Protein 7WE4 (pdb70)

B-factor: mean 25.44, std 16.47, range [5.09, 81.75]

Foldseek 3Di:
DVLQVVLVVCDDLVNLVVLLVLLVVVLVQLQDPPRDDPVVPVSLVVVLVVLVSVVVSCVSPPDPVVQVVDVLSVLSVLQNPLSVVVVPPDDDADLVSCLSVLCSLVSNQVSVPPLVVVVVLLVVLVVLCVLLVVLLVLVLLLLLLLLLLQFAQQQQKFWFADDDPCPPDPPDRDFDADFADRWGDGAEPDPAAADDPPRTDIDGHDAGTDHSQQGSFASVSSSVLLVCLLLVALVVVNVNSRCNRRHLVCVVSSVVSCPVRNFLSVLVSLLSLLVSLVVVVVVHVVLVVLLVVLVPCDPVNVVVVVVLLVVLLVLLQFDFQPDDPVSVVVSVVSLVVSLVVLVVNLVSNCSNVPVVVQVVDDVSVVSVVLSVLSVVCVVVPDQQPPLLSVLVNLCCNCVCCVVQVLLVLLVVLVVCCCPVVVSLVVVLVSLLSSLLSSCLSQQQVLQVVVQVVLPDPPDDGHPADNNHSVSSSVQLLVLLVSHQVSVLSSSVNRHPNVCSVVSSVCSNVVNVSSLSSSLSVSLCVRQVCVVLVVVLVVLLVVCPDPVNLVVVLVLLVVLLVLLQVPFQCVVVPDVSVVVSVVSLVVSLVVLVVVLVSCCSHVHDVSQVPDVLSVLSVVLSVLSVVQVVCVVPPNNPPVVNVVSVLCSLCSNVNCCVSDVLSVLVVVVVVLQVVLVVSLVVSLLSVLLSLLSSQCSQFAQFFKFKWFDDPSYTHGDDVVQDWFLVSQVVPCPVVGIDGDGDLQGSRRSVSSVVLLVCLQLVHPVVVHVQSSQQTDDHRTHGHGRPPVVCVVSSVVCNVSSHSSSVSSVLSSSVVSVVVVCVVVVNDDGSFDPVSVVVLVVLVVVVPDPDPPDDDADPDDVLNVLLVVLPDVVNVVVLLVLLVVLSVLSSGRGPPDDPVNVVVSVVVLVVSLVVLVVSLVSCCSNPPVVLVVDDLSVLSVVLSVLSVVLVVVCVCQDPVDDVPDCSVNSVSVSSSSSSSVSNCVPSPSSVLSVSLVVSLVNSVVSLVVVVVSLLSSLLSSQSVAQQQADQFQPRDPQQGNRRSSNSSSVLVCCLSPHCLVRVLVSQSFDDPPRKHQLPVDDDRSNINYHPNVVSCCSSVVSNVVSVVSSVVSSVSSSVSVVVSD

GO terms:
  GO:0005886 plasma membrane (C, IDA)
  GO:0005248 voltage-gated sodium channel activity (F, IMP)
  GO:0086010 membrane depolarization during action potential (P, IMP)
  GO:0007600 sensory perception (P, TAS)
  GO:0005248 voltage-gated sodium channel activity (F, IDA)
  GO:0034765 regulation of monoatomic ion transmembrane transport (P, IDA)
  GO:0035725 sodium ion transmembrane transport (P, IDA)
  GO:0001518 voltage-gated sodium channel complex (C, IDA)
  GO:0002027 regulation of heart rate (P, IMP)
  GO:0055117 regulation of cardiac muscle contraction (P, IMP)
  GO:0060371 regulation of atrial cardiac muscle cell membrane depolarization (P, IMP)
  GO:0086016 AV node cell action potential (P, IMP)
  GO:0086043 bundle of His cell action potential (P, IMP)
  GO:0044325 transmembrane transporter binding (F, IPI)
  GO:0070062 extracellular exosome (C, HDA)

Secondary structure (DSSP, 8-state):
-HHHHHHHHH-SHHHHHHHHHHHHHHHHHHHSSS--TTTHHHHHHHHHHHHHHHHHHHHHHS-HHHHHHSHHHHHHHHHHHHHHHHHSS--SS-HHHHHHHTHHHHTHHHHSTTHHHHHHHHHHHHHHTHHHHHHHHHHHHHHHHHHHHHHTTTTTEEEEE------SSSSS--B-BPTTSSSBP---SSTTT----TTEEEEE-SS-TTTS---SSSHHHHHHHHHHHHHTSSHHHHHHHHHHHH-STTHHHHHHHHHIIIIIHHHHHHHHHHHHHHHHHHH--HHHHHHHHHT---HHHHHHHHHHHHHHHHHHTT--TT--HHHHHHHHHHHHHHHHHHHHHHHHHHTTS-HHHHHTSHHHHHHHHHHHHHHHHHHS--TTTTHHHHSGGGGGGGGGGGT-HHHHHHHHHHHHTTTTTHHHHHHHHHHHHHHHHHHHHHHHHHHHHSHHHHS-TT-SS-SS--SSHHHHHHHHHHHHTT--HHHHHHHHTTS-HHHHHHHHHHHHHHHHHHHHHHHHHHIIIIIT--HHHHHHHHHHHHHTSHHHHHHHHHHHHHHHHHGGG-STTGGG-HHHHHHHHHHHHHHHHHHHHHHHHHHHHT-HHHHHTSTTSHHHHHHHHHHHHHHHHHHTT-TTSHHHHHHHGGGGGGGGGGTTTSHHHHHHHHHHHHHHHHHHHHHHHHHHHHHHHHHHHHHHHTT--EEEEEESSS-EEEPPTTT--BHHHHHHT--SS-EEEEE-SS--SSHHHHHHHHHHHHTTSSHHHHHHHHTT--STTB---TTTTGGGHHHHHHIIIIIIITTTHHHHHHHHHHHHHHHHHTTS--SS--HHHHHHHHHHHHHHH------PPPPSSHHHHHHHHHHHSHHHHHHHHHHHHHHHHHHTT--TT--HHHHHHHHHHHHHHHHHHHHHHHHHHHHSSSHHHHSHHHHHHHHHHHHHHHHHHHHHHHSTTS----HHHHHHHGGGGHHHHHGGGGT-HHHHHHHHHHHHHHHHHHHHHHHHHHHHHHHHHHHHHHSSS----TT--SSSSSSSHHHHHHHHHHHHTTTTHHHHHHHHT--STTTS-TT-TT--STTSS---HHHHHHHHHHHHHHHHHHHHHHHHHHHHHHHHH-

InterPro domains:
  IPR001696 Voltage gated sodium channel, alpha subunit [PR00170] (1704-1723)
  IPR001696 Voltage gated sodium channel, alpha subunit [PR00170] (1739-1752)
  IPR005821 Ion transport domain [PF00520] (129-407)
  IPR005821 Ion transport domain [PF00520] (666-896)
  IPR005821 Ion transport domain [PF00520] (1151-1427)
  IPR005821 Ion transport domain [PF00520] (1476-1732)
  IPR010526 Sodium ion transport-associated domain [PF06512] (904-1147)
  IPR027359 Voltage-dependent channel domain superfamily [G3DSA:1.20.120.350] (122-230)
  IPR027359 Voltage-dependent channel domain superfamily [G3DSA:1.20.120.350] (655-769)
  IPR027359 Voltage-dependent channel domain superfamily [G3DSA:1.20.120.350] (1144-1270)
  IPR027359 Voltage-dependent channel domain superfamily [G3DSA:1.20.120.350] (1469-1594)
  IPR043203 Voltage-gated cation channel calcium and sodium [PTHR10037] (39-1905)
  IPR044564 Voltage-gated sodium channel alpha subunit, inactivation gate [cd13433] (1419-1471)
  IPR058542 SCN5A-like, C-terminal IQ motif [PF24609] (1844-1872)

Radius of gyration: 34.5 Å; Cα contacts (8 Å, |Δi|>4): 1228; chains: 1; bounding box: 112×103×83 Å

Solvent-accessible surface area: 57212 Å² total; per-residue (Å²): 123,86,40,67,67,31,14,80,102,30,57,111,77,184,42,33,98,122,22,20,85,21,2,95,58,5,15,78,11,3,24,130,60,140,20,77,162,161,45,64,158,70,64,49,93,88,15,26,121,28,9,77,63,44,55,104,10,55,36,83,60,93,88,130,131,52,38,58,152,51,93,72,18,128,36,39,107,45,16,26,54,64,28,100,88,38,117,66,155,30,116,175,74,103,58,19,64,27,26,121,58,1,68,21,2,59,26,9,8,35,30,33,127,22,0,83,114,44,26,38,34,16,92,26,5,77,141,88,25,54,75,5,65,91,1,16,95,29,26,7,7,12,29,0,7,23,0,5,17,12,1,26,3,32,3,26,24,14,0,8,86,65,79,174,107,111,91,109,66,105,66,118,42,102,85,57,75,69,149,52,63,73,50,42,22,14,0,5,141,35,107,55,4,6,133,28,54,150,31,43,74,26,78,113,18,98,74,15,23,26,88,62,16,4,1,0,14,27,40,74,82,0,58,28,5,0,34,3,0,25,36,63,6,36,1,36,84,0,0,32,20,0,0,14,6,21,1,52,108,40,37,93,18,0,56,94,2,12,69,52,2,1,26,7,4,49,0,2,40,40,3,29,0,21,66,2,36,65,80,67,62,150,78,164,214,94,114,110,123,80,45,117,156,20,93,84,66,75,86,159,38,110,114,64,24,59,119,21,5,58,45,4,15,91,50,17,24,76,24,71,77,64,34,51,108,108,46,82,50,84,14,91,116,8,36,81,78,22,0,100,54,10,32,39,34,27,66,148,37,29,113,4,57,63,64,162,127,1,93,127,94,176,70,13,80,38,21,21,89,0,3,64,27,5,63,99,29,74,56,80,58,132,184,51,42,98,17,73,61,88,4,47,22,1,53,12,9,36,35,46,2,127,104,53,103,19,4,60,31,1,51,116,0,39,35,40,8,116,48,88,13,10,40,8,47,66,10,33,60,20,18,18,37,12,33,1,0,23,0,18,46,47,2,6,97,54,1,100,74,55,72,116,97,26,26,43,121,161,54,114,53,7,40,19,18,6,67,52,59,32,12,0,44,4,0,7,25,15,3,31,24,30,35,2,1,97,9,0,12,19,0,8,66,6,24,112,105,70,41,0,53,106,13,1,58,65,4,16,87,67,1,44,21,0,34,51,7,9,29,10,0,0,13,29,51,23,37,81,122,145,106,36,163,76,81,93,88,59,18,101,177,73,14,91,99,86,195,38,67,54,96,2,32,108,16,3,94,77,0,15,30,13,2,21,108,41,27,79,96,19,101,140,77,110,102,40,81,43,117,20,80,139,36,21,103,79,15,20,145,41,12,33,113,7,18,91,19,21,60,55,5,50,10,130,166,96,3,68,92,60,84,57,6,107,44,15,35,80,5,8,47,30,20,61,87,7,41,62,6,88,105,103,147,123,44,138,58,78,88,32,100,60,62,77,45,62,29,2,46,16,1,42,13,10,14,32,42,71,69,9,13,69,37,0,30,76,9,36,93,35,12,61,94,31,16,93,55,2,84,96,0,18,70,53,12,37,25,10,12,0,2,34,0,1,17,12,2,24,1,66,1,70,51,0,0,48,36,97,101,19,65,101,31,83,8,81,63,106,87,0,57,55,61,67,47,5,142,132,74,60,99,113,54,19,34,64,54,12,28,18,44,14,9,0,21,57,17,80,52,0,56,10,0,0,34,5,0,24,37,42,50,17,5,28,94,2,4,47,16,0,0,11,2,50,131,63,78,45,1,12,97,87,28,70,49,30,150,48,1,74,15,1,8,79,0,14,69,68,0,17,42,9,10,73,0,0,26,35,0,25,14,39,63,34,26,51,89,48,64,132,185,86,64,46,65,57,31,8,12,8,111,84,26,32,147,126,12,83,58,50,101,162,102,54,90,139,177,100,135,176,105,44,88,136,21,185,82,173,127,34,0,123,9,27,32,77,11,85,150,140,71,39,66,98,71,16,24,75,34,4,52,96,3,21,95,29,20,52,67,21,46,21,130,51,49,137,122,68,75,129,95,21,33,146,58,10,109,113,9,11,64,44,3,40,28,5,5,81,71,28,61,75,1,29,105,120,85,0,91,109,62,59,68,7,54,61,7,62,85,6,9,73,94,4,66,23,12,56,83,108,25,55,103,42,85,84,129,116,82,200,121,50,102,66,67,56,48,68,38,58,49,23,36,13,13,4,2,60,15,31,21,83,67,32,150,20,12,85,55,28,54,57,2,16,105,7,3,78,13,9,16,129,5,1,26,57,10,31,105,21,25,27,18,12,33,0,11,46,0,6,61,46,4,15,56,13,68,104,40,68,15,5,17,86,5,0,2,1,23,35,52,56,9,0,33,6,0,0,28,3,0,29,41,26,3,13,0,38,16,0,0,24,1,0,20,9,101,15,97,16,20,2,50,57,100,50,127,131,17,142,31,112,151,1,9,23,16,38,46,66,75,0,48,110,13,0,19,48,0,12,93,56,6,59,24,5,72,16,18,22,41,19,13,1,26,64,23,13,61,90,44,93

Nearest PDB structures (foldseek):
  7wel-assembly1_A  TM=9.883E-01  e=0.000E+00  Homo sapiens
  7wfr-assembly1_A  TM=9.894E-01  e=0.000E+00  Homo sapiens
  7wfw-assembly1_A  TM=9.991E-01  e=0.000E+00  Homo sapiens
  8t6l-assembly1_A  TM=9.605E-01  e=0.000E+00  Rattus norvegicus
  8vqc-assembly1_A  TM=8.670E-01  e=4.448E-64  Periplaneta americana

Sequence (1122 aa):
LIRRTAIKVSVHSWFSLFITVTILVNCVCMTRTDLPEKIEYVFTVIYTFEALIKILARGFCLNEFTYLRDPWNWLDFSVITLAYVGTAIDLRGISGLRTFRVLRALKTVSVIPGLKVIVGALIHSVKKLADVTILTIFCLSVFALVGLQLFKGNLKNKCVKNDMAYSSHRKPDIYINKRGTSDPLLCGNGSDSGHCPDGYICLKTSDNPDFNYTSFDSFAWAFLSLFRLMTQDSWERLYQQTLRTSGKIYMIFFVLVIFLGSFYLVNLILAVVTMAYEEQNQATWVKLKTILFGLVTDPFAELTITLCIVVNTIFMAMEHHGMSPTFEAMLQIGNIVFTIFFTAEMVFKIIAFDPYYYFQKKWNIFDCIIVTVSLLELGVAKKGSLSVLRSFRLLRVFKLAKSWPTLNTLIKIIGNSVGALGNLTIILAIIVFVFALVGKQLLGENYRNNRKNISAPHEDWPRWHMHDFFHSFLIVFRILCGEWIENMWACMEVGQKSICLILFLTVMVLGNLVVLNLFIALLLNSFFADVGWQVRKTCYRIVEHSWFESFIIFMILLSSGSLAFEDYYLDQKPTVKALLEYTDRVFTFIFVFEMLLKWVAYGFKKYFTNAWCWLDFLIVNISLISLTAKILEYSEVAPIKALRTLRALRPLRALSRFEGMRVVVDALVGAIPSIMNVLLVCLIFWLIFSIMGVNLFAGKFWRCINYTDGEFSLVPLSIVNNKSDCKIQNSTGSFFWVNVKVNFDNVAMGYLALLQVATFKGWMDIMYAAVDSREVNMQPKWEDNVYMYLYFVIFIIFGGFFTLNLFVGVIIDNFNQQKKKLGGQDIFMTEEQKKYYNAMKKLGSKKPQKPIPRPLNKFQGFVFDIVTRQAFDITIMVLICLNMITMMVETDDQSEEKTKILGKINQFFVAVFTGECVMKMFALRQYYFTNGWNVFDFIVVVLSIASLIFSAILKSLQSYFSPTLFRVIRLARIGRILRLIRAAKGIRTLLFALMMSLPALFNIGLLLFLVMFIYSIFGMSSFPHHVRWEAGIDDMFNFQTFANSMLCLFQITTSAGWDGLLSPILNTGPPYCDPNLPNSNGTRGDCGSPAVGIIFFTTYIIISFLIMVNMYIAVILENFNVA

Structure (mmCIF, N/CA/C/O backbone):
data_7WE4
#
_entry.id   7WE4
#
_cell.length_a   1.00
_cell.length_b   1.00
_cell.length_c   1.00
_cell.angle_alpha   90.00
_cell.angle_beta   90.00
_cell.angle_gamma   90.00
#
_symmetry.space_group_name_H-M   'P 1'
#
loop_
_entity.id
_entity.type
_entity.pdbx_description
1 polymer 'Sodium channel protein type 10 subunit alpha'
2 branched 2-acetamido-2-deoxy-beta-D-glucopyranose-(1-4)-2-acetamido-2-deoxy-beta-D-glucopyranose
3 non-polymer 2-acetamido-2-deoxy-beta-D-glucopyranose
4 non-polymer 5-(4-chlorophenyl)-~{N}-(3,5-dimethoxyphenyl)furan-2-carboxamide
5 non-polymer CHOLESTEROL
6 non-polymer 1,2-DIOLEOYL-SN-GLYCERO-3-PHOSPHOCHOLINE
7 non-polymer 1-O-OCTADECYL-SN-GLYCERO-3-PHOSPHOCHOLINE
8 non-polymer O-[(R)-{[(2R)-2,3-bis(octadecanoyloxy)propyl]oxy}(hydroxy)phosphoryl]-L-serine
#
loop_
_atom_site.group_PDB
_atom_site.id
_atom_site.type_symbol
_atom_site.label_atom_id
_atom_site.label_alt_id
_atom_site.label_comp_id
_atom_site.label_asym_id
_atom_site.label_entity_id
_atom_site.label_seq_id
_atom_site.pdbx_PDB_ins_code
_atom_site.Cartn_x
_atom_site.Cartn_y
_atom_site.Cartn_z
_atom_site.occupancy
_atom_site.B_iso_or_equiv
_atom_site.auth_seq_id
_atom_site.auth_comp_id
_atom_site.auth_asym_id
_atom_site.auth_atom_id
_atom_site.pdbx_PDB_model_num
ATOM 1 N N . LEU A 1 118 ? 99.738 84.917 110.118 1.00 28.39 118 LEU A N 1
ATOM 2 C CA . LEU A 1 118 ? 98.884 86.074 109.880 1.00 28.39 118 LEU A CA 1
ATOM 3 C C . LEU A 1 118 ? 98.241 86.553 111.178 1.00 28.39 118 LEU A C 1
ATOM 4 O O . LEU A 1 118 ? 97.844 87.714 111.292 1.00 28.39 118 LEU A O 1
ATOM 6 N N . ILE A 1 119 ? 98.139 85.645 112.152 1.00 23.07 119 ILE A N 1
ATOM 7 C CA . ILE A 1 119 ? 97.570 86.000 113.449 1.00 23.07 119 ILE A CA 1
ATOM 8 C C . ILE A 1 119 ? 98.455 87.012 114.163 1.00 23.07 119 ILE A C 1
ATOM 9 O O . ILE A 1 119 ? 97.963 87.979 114.759 1.00 23.07 119 ILE A O 1
ATOM 11 N N . ARG A 1 120 ? 99.773 86.805 114.124 1.00 24.06 120 ARG A N 1
ATOM 12 C CA . ARG A 1 120 ? 100.685 87.770 114.726 1.00 24.06 120 ARG A CA 1
ATOM 13 C C . ARG A 1 120 ? 100.612 89.118 114.024 1.00 24.06 120 ARG A C 1
ATOM 14 O O . ARG A 1 120 ? 100.789 90.158 114.665 1.00 24.06 120 ARG A O 1
ATOM 16 N N . ARG A 1 121 ? 100.344 89.124 112.716 1.00 27.09 121 ARG A N 1
ATOM 17 C CA . ARG A 1 121 ? 100.176 90.383 111.996 1.00 27.09 121 ARG A CA 1
ATOM 18 C C . ARG A 1 121 ? 98.945 91.136 112.488 1.00 27.09 121 ARG A C 1
ATOM 19 O O . ARG A 1 121 ? 98.988 92.354 112.698 1.00 27.09 121 ARG A O 1
ATOM 21 N N . THR A 1 122 ? 97.832 90.420 112.676 1.00 28.97 122 THR A N 1
ATOM 22 C CA . THR A 1 122 ? 96.626 91.048 113.206 1.00 28.97 122 THR A CA 1
ATOM 23 C C . THR A 1 122 ? 96.850 91.560 114.622 1.00 28.97 122 THR A C 1
ATOM 24 O O . THR A 1 122 ? 96.350 92.628 114.992 1.00 28.97 122 THR A O 1
ATOM 26 N N . ALA A 1 123 ? 97.593 90.804 115.433 1.00 31.43 123 ALA A N 1
ATOM 27 C CA . ALA A 1 123 ? 97.904 91.255 116.786 1.00 31.43 123 ALA A CA 1
ATOM 28 C C . ALA A 1 123 ? 98.779 92.504 116.770 1.00 31.43 123 ALA A C 1
ATOM 29 O O . ALA A 1 123 ? 98.579 93.422 117.573 1.00 31.43 123 ALA A O 1
ATOM 31 N N . ILE A 1 124 ? 99.760 92.552 115.866 1.00 32.99 124 ILE A N 1
ATOM 32 C CA . ILE A 1 124 ? 100.628 93.721 115.759 1.00 32.99 124 ILE A CA 1
ATOM 33 C C . ILE A 1 124 ? 99.847 94.924 115.251 1.00 32.99 124 ILE A C 1
ATOM 34 O O . ILE A 1 124 ? 100.178 96.074 115.566 1.00 32.99 124 ILE A O 1
ATOM 36 N N . LYS A 1 125 ? 98.878 94.679 114.383 1.00 34.41 125 LYS A N 1
ATOM 37 C CA . LYS A 1 125 ? 98.007 95.781 113.917 1.00 34.41 125 LYS A CA 1
ATOM 38 C C . LYS A 1 125 ? 97.413 96.508 115.127 1.00 34.41 125 LYS A C 1
ATOM 39 O O . LYS A 1 125 ? 97.529 97.746 115.141 1.00 34.41 125 LYS A O 1
ATOM 41 N N . VAL A 1 126 ? 96.902 95.773 116.119 1.00 36.97 126 VAL A N 1
ATOM 42 C CA . VAL A 1 126 ? 96.218 96.422 117.278 1.00 36.97 126 VAL A CA 1
ATOM 43 C C . VAL A 1 126 ? 97.153 96.487 118.495 1.00 36.97 126 VAL A C 1
ATOM 44 O O . VAL A 1 126 ? 96.670 96.888 119.571 1.00 36.97 126 VAL A O 1
ATOM 46 N N . SER A 1 127 ? 98.428 96.111 118.346 1.00 30.00 127 SER A N 1
ATOM 47 C CA . SER A 1 127 ? 99.330 96.080 119.530 1.00 30.00 127 SER A CA 1
ATOM 48 C C . SER A 1 127 ? 100.475 97.086 119.372 1.00 30.00 127 SER A C 1
ATOM 49 O O . SER A 1 127 ? 101.243 97.248 120.336 1.00 30.00 127 SER A O 1
ATOM 51 N N . VAL A 1 128 ? 100.596 97.713 118.199 1.00 30.00 128 VAL A N 1
ATOM 52 C CA . VAL A 1 128 ? 101.736 98.649 117.957 1.00 30.00 128 VAL A CA 1
ATOM 53 C C . VAL A 1 128 ? 101.225 99.886 117.214 1.00 30.00 128 VAL A C 1
ATOM 54 O O . VAL A 1 128 ? 100.708 99.721 116.091 1.00 30.00 128 VAL A O 1
ATOM 58 N N . HIS A 1 129 ? 101.381 101.069 117.817 1.00 60.75 129 HIS A N 1
ATOM 59 C CA . HIS A 1 129 ? 100.931 102.340 117.188 1.00 60.75 129 HIS A CA 1
ATOM 60 C C . HIS A 1 129 ? 101.333 103.505 118.095 1.00 60.75 129 HIS A C 1
ATOM 61 O O . HIS A 1 129 ? 101.767 103.234 119.232 1.00 60.75 129 HIS A O 1
ATOM 68 N N . SER A 1 130 ? 101.209 104.741 117.661 1.00 62.05 130 SER A N 1
ATOM 69 C CA . SER A 1 130 ? 101.605 105.827 118.582 1.00 62.05 130 SER A CA 1
ATOM 70 C C . SER A 1 130 ? 100.827 105.731 119.893 1.00 62.05 130 SER A C 1
ATOM 71 O O . SER A 1 130 ? 101.145 106.502 120.801 1.00 62.05 130 SER A O 1
ATOM 74 N N . TRP A 1 131 ? 99.820 104.865 119.980 1.00 64.12 131 TRP A N 1
ATOM 75 C CA . TRP A 1 131 ? 99.172 104.631 121.281 1.00 64.12 131 TRP A CA 1
ATOM 76 C C . TRP A 1 131 ? 100.101 103.749 122.097 1.00 64.12 131 TRP A C 1
ATOM 77 O O . TRP A 1 131 ? 100.491 104.171 123.194 1.00 64.12 131 TRP A O 1
ATOM 88 N N . PHE A 1 132 ? 100.513 102.609 121.538 1.00 60.67 132 PHE A N 1
ATOM 89 C CA . PHE A 1 132 ? 101.431 101.693 122.209 1.00 60.67 132 PHE A CA 1
ATOM 90 C C . PHE A 1 132 ? 102.691 102.421 122.664 1.00 60.67 132 PHE A C 1
ATOM 91 O O . PHE A 1 132 ? 103.153 102.245 123.799 1.00 60.67 132 PHE A O 1
ATOM 99 N N . SER A 1 133 ? 103.253 103.260 121.790 1.00 58.07 133 SER A N 1
ATOM 100 C CA . SER A 1 133 ? 104.433 104.034 122.160 1.00 58.07 133 SER A CA 1
ATOM 101 C C . SER A 1 133 ? 104.121 105.012 123.286 1.00 58.07 133 SER A C 1
ATOM 102 O O . SER A 1 133 ? 104.945 105.217 124.183 1.00 58.07 133 SER A O 1
ATOM 105 N N . LEU A 1 134 ? 102.939 105.631 123.253 1.00 60.88 134 LEU A N 1
ATOM 106 C CA . LEU A 1 134 ? 102.553 106.543 124.326 1.00 60.88 134 LEU A CA 1
ATOM 107 C C . LEU A 1 134 ? 102.436 105.809 125.657 1.00 60.88 134 LEU A C 1
ATOM 108 O O . LEU A 1 134 ? 102.850 106.328 126.702 1.00 60.88 134 LEU A O 1
ATOM 113 N N . PHE A 1 135 ? 101.866 104.602 125.639 1.00 58.78 135 PHE A N 1
ATOM 114 C CA . PHE A 1 135 ? 101.770 103.805 126.858 1.00 58.78 135 PHE A CA 1
ATOM 115 C C . PHE A 1 135 ? 103.151 103.444 127.390 1.00 58.78 135 PHE A C 1
ATOM 116 O O . PHE A 1 135 ? 103.401 103.528 128.600 1.00 58.78 135 PHE A O 1
ATOM 124 N N . ILE A 1 136 ? 104.061 103.038 126.500 1.00 55.87 136 ILE A N 1
ATOM 125 C CA . ILE A 1 136 ? 105.420 102.722 126.936 1.00 55.87 136 ILE A CA 1
ATOM 126 C C . ILE A 1 136 ? 106.092 103.957 127.522 1.00 55.87 136 ILE A C 1
ATOM 127 O O . ILE A 1 136 ? 106.799 103.872 128.533 1.00 55.87 136 ILE A O 1
ATOM 132 N N . THR A 1 137 ? 105.883 105.120 126.899 1.00 55.63 137 THR A N 1
ATOM 133 C CA . THR A 1 137 ? 106.456 106.359 127.417 1.00 55.63 137 THR A CA 1
ATOM 134 C C . THR A 1 137 ? 105.931 106.670 128.812 1.00 55.63 137 THR A C 1
ATOM 135 O O . THR A 1 137 ? 106.704 107.021 129.712 1.00 55.63 137 THR A O 1
ATOM 139 N N . VAL A 1 138 ? 104.619 106.538 129.012 1.00 55.35 138 VAL A N 1
ATOM 140 C CA . VAL A 1 138 ? 104.042 106.802 130.326 1.00 55.35 138 VAL A CA 1
ATOM 141 C C . VAL A 1 138 ? 104.625 105.849 131.361 1.00 55.35 138 VAL A C 1
ATOM 142 O O . VAL A 1 138 ? 104.999 106.261 132.468 1.00 55.35 138 VAL A O 1
ATOM 146 N N . THR A 1 139 ? 104.728 104.564 131.013 1.00 55.31 139 THR A N 1
ATOM 147 C CA . THR A 1 139 ? 105.225 103.576 131.966 1.00 55.31 139 THR A CA 1
ATOM 148 C C . THR A 1 139 ? 106.685 103.833 132.329 1.00 55.31 139 THR A C 1
ATOM 149 O O . THR A 1 139 ? 107.068 103.758 133.503 1.00 55.31 139 THR A O 1
ATOM 153 N N . ILE A 1 140 ? 107.521 104.142 131.338 1.00 52.42 140 ILE A N 1
ATOM 154 C CA . ILE A 1 140 ? 108.934 104.366 131.633 1.00 52.42 140 ILE A CA 1
ATOM 155 C C . ILE A 1 140 ? 109.122 105.660 132.419 1.00 52.42 140 ILE A C 1
ATOM 156 O O . ILE A 1 140 ? 109.966 105.735 133.319 1.00 52.42 140 ILE A O 1
ATOM 161 N N . LEU A 1 141 ? 108.329 106.692 132.114 1.00 51.26 141 LEU A N 1
ATOM 162 C CA . LEU A 1 141 ? 108.420 107.937 132.873 1.00 51.26 141 LEU A CA 1
ATOM 163 C C . LEU A 1 141 ? 107.998 107.745 134.327 1.00 51.26 141 LEU A C 1
ATOM 164 O O . LEU A 1 141 ? 108.630 108.286 135.246 1.00 51.26 141 LEU A O 1
ATOM 169 N N . VAL A 1 142 ? 106.920 106.990 134.562 1.00 50.50 142 VAL A N 1
ATOM 170 C CA . VAL A 1 142 ? 106.498 106.767 135.943 1.00 50.50 142 VAL A CA 1
ATOM 171 C C . VAL A 1 142 ? 107.517 105.895 136.670 1.00 50.50 142 VAL A C 1
ATOM 172 O O . VAL A 1 142 ? 107.776 106.087 137.863 1.00 50.50 142 VAL A O 1
ATOM 176 N N . ASN A 1 143 ? 108.138 104.948 135.958 1.00 52.34 143 ASN A N 1
ATOM 177 C CA . ASN A 1 143 ? 109.254 104.212 136.545 1.00 52.34 143 ASN A CA 1
ATOM 178 C C . ASN A 1 143 ? 110.392 105.136 136.955 1.00 52.34 143 ASN A C 1
ATOM 179 O O . ASN A 1 143 ? 110.948 104.984 138.050 1.00 52.34 143 ASN A O 1
ATOM 184 N N . CYS A 1 144 ? 110.756 106.091 136.098 1.00 47.39 144 CYS A N 1
ATOM 185 C CA . CYS A 1 144 ? 111.828 107.019 136.447 1.00 47.39 144 CYS A CA 1
ATOM 186 C C . CYS A 1 144 ? 111.471 107.832 137.685 1.00 47.39 144 CYS A C 1
ATOM 187 O O . CYS A 1 144 ? 112.251 107.896 138.645 1.00 47.39 144 CYS A O 1
ATOM 190 N N . VAL A 1 145 ? 110.283 108.444 137.693 1.00 46.47 145 VAL A N 1
ATOM 191 C CA . VAL A 1 145 ? 109.919 109.303 138.818 1.00 46.47 145 VAL A CA 1
ATOM 192 C C . VAL A 1 145 ? 109.799 108.483 140.098 1.00 46.47 145 VAL A C 1
ATOM 193 O O . VAL A 1 145 ? 110.087 108.975 141.196 1.00 46.47 145 VAL A O 1
ATOM 197 N N . CYS A 1 146 ? 109.389 107.217 139.982 1.00 50.01 146 CYS A N 1
ATOM 198 C CA . CYS A 1 146 ? 109.336 106.348 141.151 1.00 50.01 146 CYS A CA 1
ATOM 199 C C . CYS A 1 146 ? 110.735 106.041 141.669 1.00 50.01 146 CYS A C 1
ATOM 200 O O . CYS A 1 146 ? 110.975 106.043 142.881 1.00 50.01 146 CYS A O 1
ATOM 203 N N . MET A 1 147 ? 111.677 105.770 140.761 1.00 47.21 147 MET A N 1
ATOM 204 C CA . MET A 1 147 ? 113.013 105.390 141.206 1.00 47.21 147 MET A CA 1
ATOM 205 C C . MET A 1 147 ? 113.830 106.597 141.650 1.00 47.21 147 MET A C 1
ATOM 206 O O . MET A 1 147 ? 114.922 106.428 142.204 1.00 47.21 147 MET A O 1
ATOM 211 N N . THR A 1 148 ? 113.336 107.819 141.414 1.00 44.96 148 THR A N 1
ATOM 212 C CA . THR A 1 148 ? 113.972 108.977 142.044 1.00 44.96 148 THR A CA 1
ATOM 213 C C . THR A 1 148 ? 113.928 108.871 143.563 1.00 44.96 148 THR A C 1
ATOM 214 O O . THR A 1 148 ? 114.929 109.127 144.242 1.00 44.96 148 THR A O 1
ATOM 218 N N . ARG A 1 149 ? 112.832 108.422 144.160 1.00 57.34 149 ARG A N 1
ATOM 219 C CA . ARG A 1 149 ? 112.703 108.387 145.640 1.00 57.34 149 ARG A CA 1
ATOM 220 C C . ARG A 1 149 ? 113.225 107.083 146.186 1.00 57.34 149 ARG A C 1
ATOM 221 O O . ARG A 1 149 ? 112.722 106.035 145.757 1.00 57.34 149 ARG A O 1
ATOM 229 N N . THR A 1 150 ? 114.201 107.102 147.083 1.00 63.54 150 THR A N 1
ATOM 230 C CA . THR A 1 150 ? 114.610 105.844 147.717 1.00 63.54 150 THR A CA 1
ATOM 231 C C . THR A 1 150 ? 113.699 105.537 148.881 1.00 63.54 150 THR A C 1
ATOM 232 O O . THR A 1 150 ? 112.923 106.399 149.304 1.00 63.54 150 THR A O 1
ATOM 236 N N . ASP A 1 151 ? 113.779 104.313 149.395 1.00 75.59 151 ASP A N 1
ATOM 237 C CA . ASP A 1 151 ? 112.871 103.894 150.461 1.00 75.59 151 ASP A CA 1
ATOM 238 C C . ASP A 1 151 ? 111.453 104.107 149.965 1.00 75.59 151 ASP A C 1
ATOM 239 O O . ASP A 1 151 ? 110.597 104.598 150.703 1.00 75.59 151 ASP A O 1
ATOM 244 N N . LEU A 1 152 ? 111.206 103.750 148.706 1.00 77.55 152 LEU A N 1
ATOM 245 C CA . LEU A 1 152 ? 109.878 103.884 148.136 1.00 77.55 152 LEU A CA 1
ATOM 246 C C . LEU A 1 152 ? 109.036 102.959 148.984 1.00 77.55 152 LEU A C 1
ATOM 247 O O . LEU A 1 152 ? 109.494 101.865 149.318 1.00 77.55 152 LEU A O 1
ATOM 252 N N . PRO A 1 153 ? 107.816 103.371 149.350 1.00 78.84 153 PRO A N 1
ATOM 253 C CA . PRO A 1 153 ? 106.995 102.595 150.300 1.00 78.84 153 PRO A CA 1
ATOM 254 C C . PRO A 1 153 ? 107.142 101.069 150.377 1.00 78.84 153 PRO A C 1
ATOM 255 O O . PRO A 1 153 ? 107.278 100.363 149.389 1.00 78.84 153 PRO A O 1
ATOM 259 N N . GLU A 1 154 ? 107.131 100.584 151.616 1.00 81.75 154 GLU A N 1
ATOM 260 C CA . GLU A 1 154 ? 107.273 99.151 151.840 1.00 81.75 154 GLU A CA 1
ATOM 261 C C . GLU A 1 154 ? 106.058 98.404 151.363 1.00 81.75 154 GLU A C 1
ATOM 262 O O . GLU A 1 154 ? 104.951 98.953 151.410 1.00 81.75 154 GLU A O 1
ATOM 268 N N . LYS A 1 155 ? 106.270 97.200 150.839 1.00 76.67 155 LYS A N 1
ATOM 269 C CA . LYS A 1 155 ? 105.188 96.352 150.319 1.00 76.67 155 LYS A CA 1
ATOM 270 C C . LYS A 1 155 ? 104.825 96.850 148.922 1.00 76.67 155 LYS A C 1
ATOM 271 O O . LYS A 1 155 ? 104.000 96.250 148.275 1.00 76.67 155 LYS A O 1
ATOM 277 N N . ILE A 1 156 ? 105.452 97.923 148.440 1.00 76.24 156 ILE A N 1
ATOM 278 C CA . ILE A 1 156 ? 105.233 98.358 147.053 1.00 76.24 156 ILE A CA 1
ATOM 279 C C . ILE A 1 156 ? 106.614 98.533 146.448 1.00 76.24 156 ILE A C 1
ATOM 280 O O . ILE A 1 156 ? 106.734 98.726 145.240 1.00 76.24 156 ILE A O 1
ATOM 285 N N . GLU A 1 157 ? 107.660 98.470 147.269 1.00 76.66 157 GLU A N 1
ATOM 286 C CA . GLU A 1 157 ? 109.015 98.487 146.740 1.00 76.66 157 GLU A CA 1
ATOM 287 C C . GLU A 1 157 ? 108.968 97.305 145.834 1.00 76.66 157 GLU A C 1
ATOM 288 O O . GLU A 1 157 ? 109.477 97.340 144.716 1.00 76.66 157 GLU A O 1
ATOM 294 N N . TYR A 1 158 ? 108.331 96.244 146.308 1.00 78.10 158 TYR A N 1
ATOM 295 C CA . TYR A 1 158 ? 108.122 95.091 145.469 1.00 78.10 158 TYR A CA 1
ATOM 296 C C . TYR A 1 158 ? 107.024 95.263 144.465 1.00 78.10 158 TYR A C 1
ATOM 297 O O . TYR A 1 158 ? 107.217 94.944 143.317 1.00 78.10 158 TYR A O 1
ATOM 306 N N . VAL A 1 159 ? 105.836 95.677 144.885 1.00 74.50 159 VAL A N 1
ATOM 307 C CA . VAL A 1 159 ? 104.709 95.737 143.944 1.00 74.50 159 VAL A CA 1
ATOM 308 C C . VAL A 1 159 ? 105.043 96.499 142.665 1.00 74.50 159 VAL A C 1
ATOM 309 O O . VAL A 1 159 ? 104.783 95.981 141.589 1.00 74.50 159 VAL A O 1
ATOM 313 N N . PHE A 1 160 ? 105.643 97.682 142.743 1.00 73.54 160 PHE A N 1
ATOM 314 C CA . PHE A 1 160 ? 106.008 98.332 141.475 1.00 73.54 160 PHE A CA 1
ATOM 315 C C . PHE A 1 160 ? 107.009 97.593 140.576 1.00 73.54 160 PHE A C 1
ATOM 316 O O . PHE A 1 160 ? 106.731 97.456 139.401 1.00 73.54 160 PHE A O 1
ATOM 324 N N . THR A 1 161 ? 108.106 97.056 141.080 1.00 70.66 161 THR A N 1
ATOM 325 C CA . THR A 1 161 ? 109.023 96.387 140.160 1.00 70.66 161 THR A CA 1
ATOM 326 C C . THR A 1 161 ? 108.332 95.166 139.577 1.00 70.66 161 THR A C 1
ATOM 327 O O . THR A 1 161 ? 108.752 94.652 138.548 1.00 70.66 161 THR A O 1
ATOM 331 N N . VAL A 1 162 ? 107.269 94.704 140.219 1.00 69.76 162 VAL A N 1
ATOM 332 C CA . VAL A 1 162 ? 106.512 93.591 139.708 1.00 69.76 162 VAL A CA 1
ATOM 333 C C . VAL A 1 162 ? 105.605 94.074 138.585 1.00 69.76 162 VAL A C 1
ATOM 334 O O . VAL A 1 162 ? 105.322 93.354 137.639 1.00 69.76 162 VAL A O 1
ATOM 338 N N . ILE A 1 163 ? 105.068 95.257 138.713 1.00 67.68 163 ILE A N 1
ATOM 339 C CA . ILE A 1 163 ? 104.307 95.776 137.664 1.00 67.68 163 ILE A CA 1
ATOM 340 C C . ILE A 1 163 ? 105.265 95.978 136.559 1.00 67.68 163 ILE A C 1
ATOM 341 O O . ILE A 1 163 ? 104.972 95.571 135.456 1.00 67.68 163 ILE A O 1
ATOM 346 N N . TYR A 1 164 ? 106.385 96.657 136.783 1.00 64.03 164 TYR A N 1
ATOM 347 C CA . TYR A 1 164 ? 107.264 96.958 135.649 1.00 64.03 164 TYR A CA 1
ATOM 348 C C . TYR A 1 164 ? 107.859 95.687 135.036 1.00 64.03 164 TYR A C 1
ATOM 349 O O . TYR A 1 164 ? 108.276 95.697 133.889 1.00 64.03 164 TYR A O 1
ATOM 358 N N . THR A 1 165 ? 107.927 94.595 135.779 1.00 63.96 165 THR A N 1
ATOM 359 C CA . THR A 1 165 ? 108.360 93.335 135.182 1.00 63.96 165 THR A CA 1
ATOM 360 C C . THR A 1 165 ? 107.314 92.937 134.158 1.00 63.96 165 THR A C 1
ATOM 361 O O . THR A 1 165 ? 107.651 92.496 133.064 1.00 63.96 165 THR A O 1
ATOM 365 N N . PHE A 1 166 ? 106.038 93.095 134.473 1.00 67.15 166 PHE A N 1
ATOM 366 C CA . PHE A 1 166 ? 104.976 92.724 133.537 1.00 67.15 166 PHE A CA 1
ATOM 367 C C . PHE A 1 166 ? 105.013 93.622 132.318 1.00 67.15 166 PHE A C 1
ATOM 368 O O . PHE A 1 166 ? 104.732 93.175 131.197 1.00 67.15 166 PHE A O 1
ATOM 376 N N . GLU A 1 167 ? 105.479 94.849 132.444 1.00 63.14 167 GLU A N 1
ATOM 377 C CA . GLU A 1 167 ? 105.693 95.670 131.260 1.00 63.14 167 GLU A CA 1
ATOM 378 C C . GLU A 1 167 ? 106.519 94.866 130.261 1.00 63.14 167 GLU A C 1
ATOM 379 O O . GLU A 1 167 ? 106.191 94.765 129.062 1.00 63.14 167 GLU A O 1
ATOM 385 N N . ALA A 1 168 ? 107.575 94.231 130.752 1.00 60.39 168 ALA A N 1
ATOM 386 C CA . ALA A 1 168 ? 108.469 93.451 129.888 1.00 60.39 168 ALA A CA 1
ATOM 387 C C . ALA A 1 168 ? 107.843 92.254 129.176 1.00 60.39 168 ALA A C 1
ATOM 388 O O . ALA A 1 168 ? 108.181 92.001 128.029 1.00 60.39 168 ALA A O 1
ATOM 390 N N . LEU A 1 169 ? 107.044 91.466 129.690 1.00 59.15 169 LEU A N 1
ATOM 391 C CA . LEU A 1 169 ? 106.430 90.373 128.943 1.00 59.15 169 LEU A CA 1
ATOM 392 C C . LEU A 1 169 ? 105.635 90.935 127.795 1.00 59.15 169 LEU A C 1
ATOM 393 O O . LEU A 1 169 ? 105.670 90.396 126.701 1.00 59.15 169 LEU A O 1
ATOM 398 N N . ILE A 1 170 ? 104.841 92.056 128.116 1.00 60.51 170 ILE A N 1
ATOM 399 C CA . ILE A 1 170 ? 104.087 92.645 127.038 1.00 60.51 170 ILE A CA 1
ATOM 400 C C . ILE A 1 170 ? 105.044 93.068 125.952 1.00 60.51 170 ILE A C 1
ATOM 401 O O . ILE A 1 170 ? 104.864 92.662 124.808 1.00 60.51 170 ILE A O 1
ATOM 406 N N . LYS A 1 171 ? 106.145 93.723 126.304 1.00 57.13 171 LYS A N 1
ATOM 407 C CA . LYS A 1 171 ? 107.123 94.053 125.236 1.00 57.13 171 LYS A CA 1
ATOM 408 C C . LYS A 1 171 ? 107.722 92.863 124.468 1.00 57.13 171 LYS A C 1
ATOM 409 O O . LYS A 1 171 ? 107.894 92.978 123.267 1.00 57.13 171 LYS A O 1
ATOM 415 N N . ILE A 1 172 ? 108.057 91.758 125.113 1.00 51.15 172 ILE A N 1
ATOM 416 C CA . ILE A 1 172 ? 108.512 90.577 124.343 1.00 51.15 172 ILE A CA 1
ATOM 417 C C . ILE A 1 172 ? 107.410 89.962 123.469 1.00 51.15 172 ILE A C 1
ATOM 418 O O . ILE A 1 172 ? 107.670 89.572 122.345 1.00 51.15 172 ILE A O 1
ATOM 423 N N . LEU A 1 173 ? 106.189 89.875 123.962 1.00 50.72 173 LEU A N 1
ATOM 424 C CA . LEU A 1 173 ? 105.169 89.230 123.151 1.00 50.72 173 LEU A CA 1
ATOM 425 C C . LEU A 1 173 ? 104.894 90.158 122.004 1.00 50.72 173 LEU A C 1
ATOM 426 O O . LEU A 1 173 ? 104.535 89.713 120.919 1.00 50.72 173 LEU A O 1
ATOM 431 N N . ALA A 1 174 ? 105.086 91.447 122.226 1.00 48.51 174 ALA A N 1
ATOM 432 C CA . ALA A 1 174 ? 104.906 92.447 121.197 1.00 48.51 174 ALA A CA 1
ATOM 433 C C . ALA A 1 174 ? 105.877 92.263 120.040 1.00 48.51 174 ALA A C 1
ATOM 434 O O . ALA A 1 174 ? 105.482 92.431 118.904 1.00 48.51 174 ALA A O 1
ATOM 436 N N . ARG A 1 175 ? 107.140 91.973 120.320 1.00 46.27 175 ARG A N 1
ATOM 437 C CA . ARG A 1 175 ? 108.086 91.631 119.280 1.00 46.27 175 ARG A CA 1
ATOM 438 C C . ARG A 1 175 ? 107.561 90.477 118.537 1.00 46.27 175 ARG A C 1
ATOM 439 O O . ARG A 1 175 ? 107.558 90.459 117.339 1.00 46.27 175 ARG A O 1
ATOM 447 N N . GLY A 1 176 ? 107.174 89.453 119.246 1.00 43.21 176 GLY A N 1
ATOM 448 C CA . GLY A 1 176 ? 106.733 88.220 118.648 1.00 43.21 176 GLY A CA 1
ATOM 449 C C . GLY A 1 176 ? 105.670 88.512 117.651 1.00 43.21 176 GLY A C 1
ATOM 450 O O . GLY A 1 176 ? 105.605 87.873 116.594 1.00 43.21 176 GLY A O 1
ATOM 451 N N . PHE A 1 177 ? 104.814 89.467 117.968 1.00 46.11 177 PHE A N 1
ATOM 452 C CA . PHE A 1 177 ? 103.821 89.844 116.964 1.00 46.11 177 PHE A CA 1
ATOM 453 C C . PHE A 1 177 ? 104.410 90.754 115.863 1.00 46.11 177 PHE A C 1
ATOM 454 O O . PHE A 1 177 ? 103.874 90.787 114.749 1.00 46.11 177 PHE A O 1
ATOM 462 N N . CYS A 1 178 ? 105.512 91.454 116.150 1.00 50.27 178 CYS A N 1
ATOM 463 C CA . CYS A 1 178 ? 106.156 92.304 115.141 1.00 50.27 178 CYS A CA 1
ATOM 464 C C . CYS A 1 178 ? 107.355 91.736 114.400 1.00 50.27 178 CYS A C 1
ATOM 465 O O . CYS A 1 178 ? 107.290 91.531 113.163 1.00 50.27 178 CYS A O 1
ATOM 468 N N . LEU A 1 179 ? 108.469 91.569 115.114 1.00 50.24 179 LEU A N 1
ATOM 469 C CA . LEU A 1 179 ? 109.703 91.094 114.483 1.00 50.24 179 LEU A CA 1
ATOM 470 C C . LEU A 1 179 ? 110.033 89.642 114.716 1.00 50.24 179 LEU A C 1
ATOM 471 O O . LEU A 1 179 ? 109.164 88.836 115.027 1.00 50.24 179 LEU A O 1
ATOM 476 N N . ASN A 1 180 ? 111.298 89.302 114.522 1.00 54.66 180 ASN A N 1
ATOM 477 C CA . ASN A 1 180 ? 111.713 87.925 114.707 1.00 54.66 180 ASN A CA 1
ATOM 478 C C . ASN A 1 180 ? 112.896 87.911 115.642 1.00 54.66 180 ASN A C 1
ATOM 479 O O . ASN A 1 180 ? 113.674 88.854 115.659 1.00 54.66 180 ASN A O 1
ATOM 484 N N . GLU A 1 181 ? 113.010 86.873 116.454 1.00 53.40 181 GLU A N 1
ATOM 485 C CA . GLU A 1 181 ? 114.133 86.706 117.354 1.00 53.40 181 GLU A CA 1
ATOM 486 C C . GLU A 1 181 ? 115.452 87.358 116.913 1.00 53.40 181 GLU A C 1
ATOM 487 O O . GLU A 1 181 ? 116.084 88.028 117.726 1.00 53.40 181 GLU A O 1
ATOM 493 N N . PHE A 1 182 ? 115.879 87.191 115.652 1.00 59.39 182 PHE A N 1
ATOM 494 C CA . PHE A 1 182 ? 117.212 87.710 115.253 1.00 59.39 182 PHE A CA 1
ATOM 495 C C . PHE A 1 182 ? 117.124 89.094 114.617 1.00 59.39 182 PHE A C 1
ATOM 496 O O . PHE A 1 182 ? 118.094 89.842 114.791 1.00 59.39 182 PHE A O 1
ATOM 504 N N . THR A 1 183 ? 116.061 89.393 113.869 1.00 57.37 183 THR A N 1
ATOM 505 C CA . THR A 1 183 ? 115.874 90.703 113.254 1.00 57.37 183 THR A CA 1
ATOM 506 C C . THR A 1 183 ? 115.678 91.744 114.335 1.00 57.37 183 THR A C 1
ATOM 507 O O . THR A 1 183 ? 116.138 92.891 114.199 1.00 57.37 183 THR A O 1
ATOM 511 N N . TYR A 1 184 ? 115.044 91.340 115.434 1.00 57.12 184 TYR A N 1
ATOM 512 C CA . TYR A 1 184 ? 114.827 92.241 116.543 1.00 57.12 184 TYR A CA 1
ATOM 513 C C . TYR A 1 184 ? 116.128 92.748 117.091 1.00 57.12 184 TYR A C 1
ATOM 514 O O . TYR A 1 184 ? 116.322 93.942 117.211 1.00 57.12 184 TYR A O 1
ATOM 523 N N . LEU A 1 185 ? 117.070 91.854 117.315 1.00 59.78 185 LEU A N 1
ATOM 524 C CA . LEU A 1 185 ? 118.349 92.251 117.875 1.00 59.78 185 LEU A CA 1
ATOM 525 C C . LEU A 1 185 ? 119.100 93.184 116.929 1.00 59.78 185 LEU A C 1
ATOM 526 O O . LEU A 1 185 ? 119.817 94.065 117.394 1.00 59.78 185 LEU A O 1
ATOM 531 N N . ARG A 1 186 ? 118.995 92.990 115.619 1.00 60.86 186 ARG A N 1
ATOM 532 C CA . ARG A 1 186 ? 119.782 93.809 114.694 1.00 60.86 186 ARG A CA 1
ATOM 533 C C . ARG A 1 186 ? 119.851 95.251 115.179 1.00 60.86 186 ARG A C 1
ATOM 534 O O . ARG A 1 186 ? 120.921 95.854 115.169 1.00 60.86 186 ARG A O 1
ATOM 542 N N . ASP A 1 187 ? 118.721 95.795 115.624 1.00 64.25 187 ASP A N 1
ATOM 543 C CA . ASP A 1 187 ? 118.672 97.169 116.101 1.00 64.25 187 ASP A CA 1
ATOM 544 C C . ASP A 1 187 ? 119.464 97.281 117.394 1.00 64.25 187 ASP A C 1
ATOM 545 O O . ASP A 1 187 ? 119.204 96.552 118.348 1.00 64.25 187 ASP A O 1
ATOM 550 N N . PRO A 1 188 ? 120.381 98.253 117.466 1.00 65.46 188 PRO A N 1
ATOM 551 C CA . PRO A 1 188 ? 121.208 98.394 118.667 1.00 65.46 188 PRO A CA 1
ATOM 552 C C . PRO A 1 188 ? 120.376 98.663 119.913 1.00 65.46 188 PRO A C 1
ATOM 553 O O . PRO A 1 188 ? 120.723 98.187 120.984 1.00 65.46 188 PRO A O 1
ATOM 557 N N . TRP A 1 189 ? 119.319 99.446 119.789 1.00 61.44 189 TRP A N 1
ATOM 558 C CA . TRP A 1 189 ? 118.466 99.765 120.923 1.00 61.44 189 TRP A CA 1
ATOM 559 C C . TRP A 1 189 ? 117.731 98.561 121.534 1.00 61.44 189 TRP A C 1
ATOM 560 O O . TRP A 1 189 ? 117.563 98.504 122.744 1.00 61.44 189 TRP A O 1
ATOM 571 N N . ASN A 1 190 ? 117.411 97.519 120.785 1.00 61.97 190 ASN A N 1
ATOM 572 C CA . ASN A 1 190 ? 116.673 96.398 121.390 1.00 61.97 190 ASN A CA 1
ATOM 573 C C . ASN A 1 190 ? 117.463 95.555 122.426 1.00 61.97 190 ASN A C 1
ATOM 574 O O . ASN A 1 190 ? 116.876 94.896 123.339 1.00 61.97 190 ASN A O 1
ATOM 579 N N . TRP A 1 191 ? 118.788 95.562 122.317 1.00 64.82 191 TRP A N 1
ATOM 580 C CA . TRP A 1 191 ? 119.587 94.867 123.338 1.00 64.82 191 TRP A CA 1
ATOM 581 C C . TRP A 1 191 ? 119.435 95.487 124.722 1.00 64.82 191 TRP A C 1
ATOM 582 O O . TRP A 1 191 ? 119.499 94.773 125.712 1.00 64.82 191 TRP A O 1
ATOM 593 N N . LEU A 1 192 ? 119.292 96.802 124.804 1.00 59.56 192 LEU A N 1
ATOM 594 C CA . LEU A 1 192 ? 119.076 97.436 126.097 1.00 59.56 192 LEU A CA 1
ATOM 595 C C . LEU A 1 192 ? 117.786 96.918 126.707 1.00 59.56 192 LEU A C 1
ATOM 596 O O . LEU A 1 192 ? 117.737 96.620 127.899 1.00 59.56 192 LEU A O 1
ATOM 601 N N . ASP A 1 193 ? 116.751 96.769 125.894 1.00 61.61 193 ASP A N 1
ATOM 602 C CA . ASP A 1 193 ? 115.483 96.242 126.367 1.00 61.61 193 ASP A CA 1
ATOM 603 C C . ASP A 1 193 ? 115.661 94.817 126.865 1.00 61.61 193 ASP A C 1
ATOM 604 O O . ASP A 1 193 ? 115.103 94.431 127.907 1.00 61.61 193 ASP A O 1
ATOM 609 N N . PHE A 1 194 ? 116.440 94.023 126.132 1.00 63.58 194 PHE A N 1
ATOM 610 C CA . PHE A 1 194 ? 116.712 92.656 126.604 1.00 63.58 194 PHE A CA 1
ATOM 611 C C . PHE A 1 194 ? 117.462 92.636 127.953 1.00 63.58 194 PHE A C 1
ATOM 612 O O . PHE A 1 194 ? 117.152 91.834 128.857 1.00 63.58 194 PHE A O 1
ATOM 620 N N . SER A 1 195 ? 118.428 93.528 128.120 1.00 62.53 195 SER A N 1
ATOM 621 C CA . SER A 1 195 ? 119.146 93.595 129.385 1.00 62.53 195 SER A CA 1
ATOM 622 C C . SER A 1 195 ? 118.166 93.948 130.486 1.00 62.53 195 SER A C 1
ATOM 623 O O . SER A 1 195 ? 118.198 93.355 131.569 1.00 62.53 195 SER A O 1
ATOM 626 N N . VAL A 1 196 ? 117.259 94.874 130.201 1.00 60.19 196 VAL A N 1
ATOM 627 C CA . VAL A 1 196 ? 116.249 95.247 131.180 1.00 60.19 196 VAL A CA 1
ATOM 628 C C . VAL A 1 196 ? 115.364 94.075 131.578 1.00 60.19 196 VAL A C 1
ATOM 629 O O . VAL A 1 196 ? 115.103 93.874 132.759 1.00 60.19 196 VAL A O 1
ATOM 633 N N . ILE A 1 197 ? 114.934 93.280 130.605 1.00 60.52 197 ILE A N 1
ATOM 634 C CA . ILE A 1 197 ? 114.114 92.125 130.944 1.00 60.52 197 ILE A CA 1
ATOM 635 C C . ILE A 1 197 ? 114.913 91.129 131.794 1.00 60.52 197 ILE A C 1
ATOM 636 O O . ILE A 1 197 ? 114.357 90.566 132.717 1.00 60.52 197 ILE A O 1
ATOM 641 N N . THR A 1 198 ? 116.192 90.898 131.496 1.00 60.25 198 THR A N 1
ATOM 642 C CA . THR A 1 198 ? 116.926 89.882 132.279 1.00 60.25 198 THR A CA 1
ATOM 643 C C . THR A 1 198 ? 117.122 90.242 133.760 1.00 60.25 198 THR A C 1
ATOM 644 O O . THR A 1 198 ? 116.628 89.533 134.600 1.00 60.25 198 THR A O 1
ATOM 648 N N . LEU A 1 199 ? 117.845 91.297 134.089 1.00 59.90 199 LEU A N 1
ATOM 649 C CA . LEU A 1 199 ? 118.099 91.785 135.421 1.00 59.90 199 LEU A CA 1
ATOM 650 C C . LEU A 1 199 ? 116.867 91.686 136.289 1.00 59.90 199 LEU A C 1
ATOM 651 O O . LEU A 1 199 ? 116.930 91.241 137.480 1.00 59.90 199 LEU A O 1
ATOM 656 N N . ALA A 1 200 ? 115.748 92.087 135.713 1.00 59.48 200 ALA A N 1
ATOM 657 C CA . ALA A 1 200 ? 114.521 92.068 136.433 1.00 59.48 200 ALA A CA 1
ATOM 658 C C . ALA A 1 200 ? 114.281 90.692 136.951 1.00 59.48 200 ALA A C 1
ATOM 659 O O . ALA A 1 200 ? 114.164 90.487 138.169 1.00 59.48 200 ALA A O 1
ATOM 661 N N . TYR A 1 201 ? 114.247 89.727 136.066 1.00 63.60 201 TYR A N 1
ATOM 662 C CA . TYR A 1 201 ? 113.915 88.409 136.548 1.00 63.60 201 TYR A CA 1
ATOM 663 C C . TYR A 1 201 ? 114.919 87.953 137.619 1.00 63.60 201 TYR A C 1
ATOM 664 O O . TYR A 1 201 ? 114.491 87.491 138.664 1.00 63.60 201 TYR A O 1
ATOM 673 N N . VAL A 1 202 ? 116.223 88.151 137.424 1.00 63.31 202 VAL A N 1
ATOM 674 C CA . VAL A 1 202 ? 117.230 87.779 138.451 1.00 63.31 202 VAL A CA 1
ATOM 675 C C . VAL A 1 202 ? 116.917 88.278 139.856 1.00 63.31 202 VAL A C 1
ATOM 676 O O . VAL A 1 202 ? 116.926 87.463 140.882 1.00 63.31 202 VAL A O 1
ATOM 680 N N . GLY A 1 203 ? 116.627 89.576 139.961 1.00 62.77 203 GLY A N 1
ATOM 681 C CA . GLY A 1 203 ? 116.332 90.186 141.252 1.00 62.77 203 GLY A CA 1
ATOM 682 C C . GLY A 1 203 ? 115.138 89.648 141.991 1.00 62.77 203 GLY A C 1
ATOM 683 O O . GLY A 1 203 ? 115.012 89.860 143.191 1.00 62.77 203 GLY A O 1
ATOM 684 N N . THR A 1 204 ? 114.260 88.953 141.288 1.00 65.06 204 THR A N 1
ATOM 685 C CA . THR A 1 204 ? 113.106 88.359 141.931 1.00 65.06 204 THR A CA 1
ATOM 686 C C . THR A 1 204 ? 113.554 87.314 142.957 1.00 65.06 204 THR A C 1
ATOM 687 O O . THR A 1 204 ? 113.006 87.249 144.059 1.00 65.06 204 THR A O 1
ATOM 691 N N . ALA A 1 205 ? 114.561 86.515 142.614 1.00 67.46 205 ALA A N 1
ATOM 692 C CA . ALA A 1 205 ? 115.055 85.522 143.563 1.00 67.46 205 ALA A CA 1
ATOM 693 C C . ALA A 1 205 ? 116.539 85.612 143.884 1.00 67.46 205 ALA A C 1
ATOM 694 O O . ALA A 1 205 ? 117.358 85.559 142.970 1.00 67.46 205 ALA A O 1
ATOM 696 N N . ILE A 1 206 ? 116.892 85.788 145.155 1.00 68.93 206 ILE A N 1
ATOM 697 C CA . ILE A 1 206 ? 118.308 85.768 145.613 1.00 68.93 206 ILE A CA 1
ATOM 698 C C . ILE A 1 206 ? 119.316 86.638 144.840 1.00 68.93 206 ILE A C 1
ATOM 699 O O . ILE A 1 206 ? 120.443 86.209 144.587 1.00 68.93 206 ILE A O 1
ATOM 704 N N . ASP A 1 207 ? 118.945 87.863 144.498 1.00 68.70 207 ASP A N 1
ATOM 705 C CA . ASP A 1 207 ? 119.909 88.756 143.862 1.00 68.70 207 ASP A CA 1
ATOM 706 C C . ASP A 1 207 ? 120.324 89.726 144.945 1.00 68.70 207 ASP A C 1
ATOM 707 O O . ASP A 1 207 ? 119.483 90.126 145.742 1.00 68.70 207 ASP A O 1
ATOM 712 N N . LEU A 1 208 ? 121.596 90.126 144.982 1.00 72.61 208 LEU A N 1
ATOM 713 C CA . LEU A 1 208 ? 122.077 91.005 146.030 1.00 72.61 208 LEU A CA 1
ATOM 714 C C . LEU A 1 208 ? 121.108 92.170 146.143 1.00 72.61 208 LEU A C 1
ATOM 715 O O . LEU A 1 208 ? 120.772 92.792 145.134 1.00 72.61 208 LEU A O 1
ATOM 720 N N . ARG A 1 209 ? 120.675 92.492 147.361 1.00 72.95 209 ARG A N 1
ATOM 721 C CA . ARG A 1 209 ? 119.655 93.540 147.537 1.00 72.95 209 ARG A CA 1
ATOM 722 C C . ARG A 1 209 ? 120.246 94.930 147.708 1.00 72.95 209 ARG A C 1
ATOM 723 O O . ARG A 1 209 ? 119.619 95.922 147.340 1.00 72.95 209 ARG A O 1
ATOM 731 N N . GLY A 1 210 ? 121.440 95.009 148.279 1.00 30.00 210 GLY A N 1
ATOM 732 C CA . GLY A 1 210 ? 122.044 96.303 148.541 1.00 30.00 210 GLY A CA 1
ATOM 733 C C . GLY A 1 210 ? 123.408 96.522 147.936 1.00 30.00 210 GLY A C 1
ATOM 734 O O . GLY A 1 210 ? 124.333 96.924 148.643 1.00 30.00 210 GLY A O 1
ATOM 735 N N . ILE A 1 211 ? 123.550 96.270 146.641 1.00 73.26 211 ILE A N 1
ATOM 736 C CA . ILE A 1 211 ? 124.813 96.545 145.964 1.00 73.26 211 ILE A CA 1
ATOM 737 C C . ILE A 1 211 ? 124.575 97.766 145.100 1.00 73.26 211 ILE A C 1
ATOM 738 O O . ILE A 1 211 ? 123.468 97.959 144.594 1.00 73.26 211 ILE A O 1
ATOM 743 N N . SER A 1 212 ? 125.590 98.608 144.941 1.00 69.44 212 SER A N 1
ATOM 744 C CA . SER A 1 212 ? 125.414 99.840 144.190 1.00 69.44 212 SER A CA 1
ATOM 745 C C . SER A 1 212 ? 124.996 99.526 142.770 1.00 69.44 212 SER A C 1
ATOM 746 O O . SER A 1 212 ? 124.144 100.215 142.214 1.00 69.44 212 SER A O 1
ATOM 749 N N . GLY A 1 213 ? 125.577 98.486 142.184 1.00 65.51 213 GLY A N 1
ATOM 750 C CA . GLY A 1 213 ? 125.201 98.079 140.845 1.00 65.51 213 GLY A CA 1
ATOM 751 C C . GLY A 1 213 ? 123.739 97.750 140.630 1.00 65.51 213 GLY A C 1
ATOM 752 O O . GLY A 1 213 ? 123.223 98.009 139.551 1.00 65.51 213 GLY A O 1
ATOM 753 N N . LEU A 1 214 ? 123.049 97.228 141.637 1.00 68.16 214 LEU A N 1
ATOM 754 C CA . LEU A 1 214 ? 121.670 96.779 141.452 1.00 68.16 214 LEU A CA 1
ATOM 755 C C . LEU A 1 214 ? 120.771 97.817 140.803 1.00 68.16 214 LEU A C 1
ATOM 756 O O . LEU A 1 214 ? 120.052 97.481 139.867 1.00 68.16 214 LEU A O 1
ATOM 761 N N . ARG A 1 215 ? 120.811 99.066 141.236 1.00 62.61 215 ARG A N 1
ATOM 762 C CA . ARG A 1 215 ? 119.935 100.002 140.559 1.00 62.61 215 ARG A CA 1
ATOM 763 C C . ARG A 1 215 ? 120.700 100.833 139.520 1.00 62.61 215 ARG A C 1
ATOM 764 O O . ARG A 1 215 ? 120.086 101.512 138.719 1.00 62.61 215 ARG A O 1
ATOM 772 N N . THR A 1 216 ? 122.021 100.746 139.465 1.00 55.82 216 THR A N 1
ATOM 773 C CA . THR A 1 216 ? 122.709 101.467 138.386 1.00 55.82 216 THR A CA 1
ATOM 774 C C . THR A 1 216 ? 122.432 100.751 137.077 1.00 55.82 216 THR A C 1
ATOM 775 O O . THR A 1 216 ? 122.423 101.366 136.031 1.00 55.82 216 THR A O 1
ATOM 779 N N . PHE A 1 217 ? 122.252 99.442 137.107 1.00 60.09 217 PHE A N 1
ATOM 780 C CA . PHE A 1 217 ? 121.815 98.761 135.891 1.00 60.09 217 PHE A CA 1
ATOM 781 C C . PHE A 1 217 ? 120.373 99.145 135.625 1.00 60.09 217 PHE A C 1
ATOM 782 O O . PHE A 1 217 ? 119.977 99.329 134.480 1.00 60.09 217 PHE A O 1
ATOM 790 N N . ARG A 1 218 ? 119.585 99.277 136.679 1.00 55.39 218 ARG A N 1
ATOM 791 C CA . ARG A 1 218 ? 118.216 99.729 136.470 1.00 55.39 218 ARG A CA 1
ATOM 792 C C . ARG A 1 218 ? 118.131 101.109 135.846 1.00 55.39 218 ARG A C 1
ATOM 793 O O . ARG A 1 218 ? 117.250 101.341 135.041 1.00 55.39 218 ARG A O 1
ATOM 801 N N . VAL A 1 219 ? 119.013 102.036 136.197 1.00 46.89 219 VAL A N 1
ATOM 802 C CA . VAL A 1 219 ? 118.864 103.407 135.715 1.00 46.89 219 VAL A CA 1
ATOM 803 C C . VAL A 1 219 ? 119.063 103.490 134.230 1.00 46.89 219 VAL A C 1
ATOM 804 O O . VAL A 1 219 ? 118.934 104.562 133.666 1.00 46.89 219 VAL A O 1
ATOM 808 N N . LEU A 1 220 ? 119.415 102.393 133.569 1.00 50.45 220 LEU A N 1
ATOM 809 C CA . LEU A 1 220 ? 119.531 102.594 132.089 1.00 50.45 220 LEU A CA 1
ATOM 810 C C . LEU A 1 220 ? 118.113 102.747 131.548 1.00 50.45 220 LEU A C 1
ATOM 811 O O . LEU A 1 220 ? 117.936 103.515 130.624 1.00 50.45 220 LEU A O 1
ATOM 816 N N . ARG A 1 221 ? 117.181 101.963 132.001 1.00 51.88 221 ARG A N 1
ATOM 817 C CA . ARG A 1 221 ? 115.738 101.966 131.802 1.00 51.88 221 ARG A CA 1
ATOM 818 C C . ARG A 1 221 ? 115.221 103.386 131.605 1.00 51.88 221 ARG A C 1
ATOM 819 O O . ARG A 1 221 ? 114.239 103.604 130.886 1.00 51.88 221 ARG A O 1
ATOM 827 N N . ALA A 1 222 ? 115.869 104.365 132.241 1.00 44.73 222 ALA A N 1
ATOM 828 C CA . ALA A 1 222 ? 115.573 105.765 131.951 1.00 44.73 222 ALA A CA 1
ATOM 829 C C . ALA A 1 222 ? 116.068 106.152 130.564 1.00 44.73 222 ALA A C 1
ATOM 830 O O . ALA A 1 222 ? 115.443 106.962 129.871 1.00 44.73 222 ALA A O 1
ATOM 832 N N . LEU A 1 223 ? 117.208 105.597 130.147 1.00 44.03 223 LEU A N 1
ATOM 833 C CA . LEU A 1 223 ? 117.724 105.874 128.811 1.00 44.03 223 LEU A CA 1
ATOM 834 C C . LEU A 1 223 ? 116.902 105.195 127.725 1.00 44.03 223 LEU A C 1
ATOM 835 O O . LEU A 1 223 ? 117.106 105.473 126.538 1.00 44.03 223 LEU A O 1
ATOM 840 N N . LYS A 1 224 ? 115.983 104.306 128.102 1.00 49.00 224 LYS A N 1
ATOM 841 C CA . LYS A 1 224 ? 115.153 103.601 127.132 1.00 49.00 224 LYS A CA 1
ATOM 842 C C . LYS A 1 224 ? 114.126 104.525 126.484 1.00 49.00 224 LYS A C 1
ATOM 843 O O . LYS A 1 224 ? 113.430 104.119 125.548 1.00 49.00 224 LYS A O 1
ATOM 849 N N . THR A 1 225 ? 114.011 105.762 126.981 1.00 43.56 225 THR A N 1
ATOM 850 C CA . THR A 1 225 ? 113.055 106.706 126.407 1.00 43.56 225 THR A CA 1
ATOM 851 C C . THR A 1 225 ? 113.384 107.043 124.958 1.00 43.56 225 THR A C 1
ATOM 852 O O . THR A 1 225 ? 112.478 107.355 124.178 1.00 43.56 225 THR A O 1
ATOM 856 N N . VAL A 1 226 ? 114.665 106.987 124.584 1.00 44.22 226 VAL A N 1
ATOM 857 C CA . VAL A 1 226 ? 115.077 107.395 123.242 1.00 44.22 226 VAL A CA 1
ATOM 858 C C . VAL A 1 226 ? 114.400 106.528 122.188 1.00 44.22 226 VAL A C 1
ATOM 859 O O . VAL A 1 226 ? 113.926 107.021 121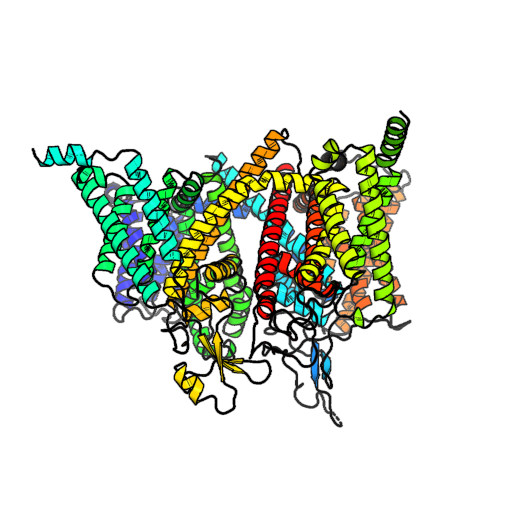.158 1.00 44.22 226 VAL A O 1
ATOM 863 N N . SER A 1 227 ? 114.345 105.218 122.434 1.00 47.51 227 SER A N 1
ATOM 864 C CA . SER A 1 227 ? 113.783 104.292 121.458 1.00 47.51 227 SER A CA 1
ATOM 865 C C . SER A 1 227 ? 112.277 104.450 121.293 1.00 47.51 227 SER A C 1
ATOM 866 O O . SER A 1 227 ? 111.723 103.965 120.300 1.00 47.51 227 SER A O 1
ATOM 869 N N . VAL A 1 228 ? 111.603 105.115 122.230 1.00 48.79 228 VAL A N 1
ATOM 870 C CA . VAL A 1 228 ? 110.147 105.211 122.207 1.00 48.79 228 VAL A CA 1
ATOM 871 C C . VAL A 1 228 ? 109.656 106.615 121.877 1.00 48.79 228 VAL A C 1
ATOM 872 O O . VAL A 1 228 ? 108.595 106.750 121.244 1.00 48.79 228 VAL A O 1
ATOM 876 N N . ILE A 1 229 ? 110.407 107.653 122.226 1.00 43.81 229 ILE A N 1
ATOM 877 C CA . ILE A 1 229 ? 110.093 109.021 121.826 1.00 43.81 229 ILE A CA 1
ATOM 878 C C . ILE A 1 229 ? 110.382 109.137 120.332 1.00 43.81 229 ILE A C 1
ATOM 879 O O . ILE A 1 229 ? 111.489 108.778 119.902 1.00 43.81 229 ILE A O 1
ATOM 884 N N . PRO A 1 230 ? 109.424 109.610 119.511 1.00 42.19 230 PRO A N 1
ATOM 885 C CA . PRO A 1 230 ? 109.529 109.432 118.052 1.00 42.19 230 PRO A CA 1
ATOM 886 C C . PRO A 1 230 ? 110.824 109.909 117.406 1.00 42.19 230 PRO A C 1
ATOM 887 O O . PRO A 1 230 ? 111.460 109.137 116.681 1.00 42.19 230 PRO A O 1
ATOM 891 N N . GLY A 1 231 ? 111.233 111.152 117.643 1.00 32.29 231 GLY A N 1
ATOM 892 C CA . GLY A 1 231 ? 112.361 111.688 116.903 1.00 32.29 231 GLY A CA 1
ATOM 893 C C . GLY A 1 231 ? 113.617 111.962 117.703 1.00 32.29 231 GLY A C 1
ATOM 894 O O . GLY A 1 231 ? 114.372 112.882 117.375 1.00 32.29 231 GLY A O 1
ATOM 895 N N . LEU A 1 232 ? 113.848 111.212 118.768 1.00 29.52 232 LEU A N 1
ATOM 896 C CA . LEU A 1 232 ? 115.087 111.402 119.500 1.00 29.52 232 LEU A CA 1
ATOM 897 C C . LEU A 1 232 ? 116.220 110.623 118.895 1.00 29.52 232 LEU A C 1
ATOM 898 O O . LEU A 1 232 ? 117.356 111.052 118.986 1.00 29.52 232 LEU A O 1
ATOM 903 N N . LYS A 1 233 ? 115.940 109.482 118.288 1.00 32.01 233 LYS A N 1
ATOM 904 C CA . LYS A 1 233 ? 117.035 108.668 117.789 1.00 32.01 233 LYS A CA 1
ATOM 905 C C . LYS A 1 233 ? 117.839 109.385 116.698 1.00 32.01 233 LYS A C 1
ATOM 906 O O . LYS A 1 233 ? 119.073 109.359 116.726 1.00 32.01 233 LYS A O 1
ATOM 912 N N . VAL A 1 234 ? 117.164 110.069 115.783 1.00 26.60 234 VAL A N 1
ATOM 913 C CA . VAL A 1 234 ? 117.865 110.816 114.740 1.00 26.60 234 VAL A CA 1
ATOM 914 C C . VAL A 1 234 ? 118.726 111.920 115.337 1.00 26.60 234 VAL A C 1
ATOM 915 O O . VAL A 1 234 ? 119.831 112.151 114.866 1.00 26.60 234 VAL A O 1
ATOM 919 N N . ILE A 1 235 ? 118.230 112.608 116.355 1.00 24.43 235 ILE A N 1
ATOM 920 C CA . ILE A 1 235 ? 119.003 113.649 117.030 1.00 24.43 235 ILE A CA 1
ATOM 921 C C . ILE A 1 235 ? 120.224 113.069 117.737 1.00 24.43 235 ILE A C 1
ATOM 922 O O . ILE A 1 235 ? 121.293 113.670 117.711 1.00 24.43 235 ILE A O 1
ATOM 927 N N . VAL A 1 236 ? 120.078 111.905 118.358 1.00 23.71 236 VAL A N 1
ATOM 928 C CA . VAL A 1 236 ? 121.221 111.268 119.004 1.00 23.71 236 VAL A CA 1
ATOM 929 C C . VAL A 1 236 ? 122.289 110.968 117.956 1.00 23.71 236 VAL A C 1
ATOM 930 O O . VAL A 1 236 ? 123.439 111.273 118.166 1.00 23.71 236 VAL A O 1
ATOM 934 N N . GLY A 1 237 ? 121.910 110.427 116.809 1.00 23.98 237 GLY A N 1
ATOM 935 C CA . GLY A 1 237 ? 122.866 110.132 115.752 1.00 23.98 237 GLY A CA 1
ATOM 936 C C . GLY A 1 237 ? 123.618 111.365 115.293 1.00 23.98 237 GLY A C 1
ATOM 937 O O . GLY A 1 237 ? 124.815 111.310 114.998 1.00 23.98 237 GLY A O 1
ATOM 938 N N . ALA A 1 238 ? 122.922 112.502 115.232 1.00 22.81 238 ALA A N 1
ATOM 939 C CA . ALA A 1 238 ? 123.599 113.763 114.949 1.00 22.81 238 ALA A CA 1
ATOM 940 C C . ALA A 1 238 ? 124.630 114.087 116.025 1.00 22.81 238 ALA A C 1
ATOM 941 O O . ALA A 1 238 ? 125.691 114.650 115.731 1.00 22.81 238 ALA A O 1
ATOM 943 N N . LEU A 1 239 ? 124.330 113.751 117.282 1.00 21.70 239 LEU A N 1
ATOM 944 C CA . LEU A 1 239 ? 125.302 113.975 118.352 1.00 21.70 239 LEU A CA 1
ATOM 945 C C . LEU A 1 239 ? 126.552 113.119 118.164 1.00 21.70 239 LEU A C 1
ATOM 946 O O . LEU A 1 239 ? 127.676 113.607 118.340 1.00 21.70 239 LEU A O 1
ATOM 951 N N . ILE A 1 240 ? 126.383 111.839 117.817 1.00 22.72 240 ILE A N 1
ATOM 952 C CA . ILE A 1 240 ? 127.563 111.015 117.528 1.00 22.72 240 ILE A CA 1
ATOM 953 C C . ILE A 1 240 ? 128.324 111.555 116.321 1.00 22.72 240 ILE A C 1
ATOM 954 O O . ILE A 1 240 ? 129.559 111.513 116.286 1.00 22.72 240 ILE A O 1
ATOM 959 N N . HIS A 1 241 ? 127.614 112.070 115.316 1.00 24.03 241 HIS A N 1
ATOM 960 C CA . HIS A 1 241 ? 128.307 112.684 114.184 1.00 24.03 241 HIS A CA 1
ATOM 961 C C . HIS A 1 241 ? 129.141 113.883 114.630 1.00 24.03 241 HIS A C 1
ATOM 962 O O . HIS A 1 241 ? 130.295 114.048 114.207 1.00 24.03 241 HIS A O 1
ATOM 969 N N . SER A 1 242 ? 128.572 114.726 115.496 1.00 21.90 242 SER A N 1
ATOM 970 C CA . SER A 1 242 ? 129.304 115.875 116.017 1.00 21.90 242 SER A CA 1
ATOM 971 C C . SER A 1 242 ? 130.525 115.434 116.813 1.00 21.90 242 SER A C 1
ATOM 972 O O . SER A 1 242 ? 131.579 116.079 116.758 1.00 21.90 242 SER A O 1
ATOM 975 N N . VAL A 1 243 ? 130.396 114.343 117.570 1.00 20.43 243 VAL A N 1
ATOM 976 C CA . VAL A 1 243 ? 131.549 113.789 118.276 1.00 20.43 243 VAL A CA 1
ATOM 977 C C . VAL A 1 243 ? 132.611 113.333 117.284 1.00 20.43 243 VAL A C 1
ATOM 978 O O . VAL A 1 243 ? 133.807 113.591 117.467 1.00 20.43 243 VAL A O 1
ATOM 982 N N . LYS A 1 244 ? 132.192 112.656 116.213 1.00 22.56 244 LYS A N 1
ATOM 983 C CA . LYS A 1 244 ? 133.123 112.162 115.207 1.00 22.56 244 LYS A CA 1
ATOM 984 C C . LYS A 1 244 ? 133.833 113.277 114.457 1.00 22.56 244 LYS A C 1
ATOM 985 O O . LYS A 1 244 ? 134.939 113.051 113.954 1.00 22.56 244 LYS A O 1
ATOM 991 N N . LYS A 1 245 ? 133.237 114.467 114.361 1.00 21.91 245 LYS A N 1
ATOM 992 C CA . LYS A 1 245 ? 133.927 115.590 113.743 1.00 21.91 245 LYS A CA 1
ATOM 993 C C . LYS A 1 245 ? 134.892 116.307 114.676 1.00 21.91 245 LYS A C 1
ATOM 994 O O . LYS A 1 245 ? 135.692 117.118 114.201 1.00 21.91 245 LYS A O 1
ATOM 1000 N N . LEU A 1 246 ? 134.852 116.019 115.975 1.00 19.92 246 LEU A N 1
ATOM 1001 C CA . LEU A 1 246 ? 135.731 116.642 116.958 1.00 19.92 246 LEU A CA 1
ATOM 1002 C C . LEU A 1 246 ? 137.064 115.918 117.119 1.00 19.92 246 LEU A C 1
ATOM 1003 O O . LEU A 1 246 ? 137.743 116.133 118.127 1.00 19.92 246 LEU A O 1
ATOM 1008 N N . ALA A 1 247 ? 137.453 115.069 116.165 1.00 20.09 247 ALA A N 1
ATOM 1009 C CA . ALA A 1 247 ? 138.647 114.247 116.339 1.00 20.09 247 ALA A CA 1
ATOM 1010 C C . ALA A 1 247 ? 139.917 115.093 116.332 1.00 20.09 247 ALA A C 1
ATOM 1011 O O . ALA A 1 247 ? 140.726 115.033 117.266 1.00 20.09 247 ALA A O 1
ATOM 1013 N N . ASP A 1 248 ? 140.111 115.885 115.274 1.00 21.81 248 ASP A N 1
ATOM 1014 C CA . ASP A 1 248 ? 141.343 116.657 115.138 1.00 21.81 248 ASP A CA 1
ATOM 1015 C C . ASP A 1 248 ? 141.483 117.703 116.235 1.00 21.81 248 ASP A C 1
ATOM 1016 O O . ASP A 1 248 ? 142.586 117.911 116.756 1.00 21.81 248 ASP A O 1
ATOM 1021 N N . VAL A 1 249 ? 140.385 118.370 116.597 1.00 18.72 249 VAL A N 1
ATOM 1022 C CA . VAL A 1 249 ? 140.439 119.342 117.681 1.00 18.72 249 VAL A CA 1
ATOM 1023 C C . VAL A 1 249 ? 140.757 118.656 119.002 1.00 18.72 249 VAL A C 1
ATOM 1024 O O . VAL A 1 249 ? 141.502 119.199 119.823 1.00 18.72 249 VAL A O 1
ATOM 1028 N N . THR A 1 250 ? 140.219 117.455 119.227 1.00 18.70 250 THR A N 1
ATOM 1029 C CA . THR A 1 250 ? 140.554 116.715 120.440 1.00 18.70 250 THR A CA 1
ATOM 1030 C C . THR A 1 250 ? 142.036 116.362 120.477 1.00 18.70 250 THR A C 1
ATOM 1031 O O . THR A 1 250 ? 142.686 116.487 121.522 1.00 18.70 250 THR A O 1
ATOM 1035 N N . ILE A 1 251 ? 142.590 115.924 119.344 1.00 18.49 251 ILE A N 1
ATOM 1036 C CA . ILE A 1 251 ? 144.010 115.580 119.294 1.00 18.49 251 ILE A CA 1
ATOM 1037 C C . ILE A 1 251 ? 144.865 116.811 119.570 1.00 18.49 251 ILE A C 1
ATOM 1038 O O . ILE A 1 251 ? 145.840 116.757 120.331 1.00 18.49 251 ILE A O 1
ATOM 1043 N N . LEU A 1 252 ? 144.511 117.942 118.953 1.00 18.74 252 LEU A N 1
ATOM 1044 C CA . LEU A 1 252 ? 145.253 119.176 119.190 1.00 18.74 252 LEU A CA 1
ATOM 1045 C C . LEU A 1 252 ? 145.153 119.613 120.646 1.00 18.74 252 LEU A C 1
ATOM 1046 O O . LEU A 1 252 ? 146.140 120.071 121.233 1.00 18.74 252 LEU A O 1
ATOM 1051 N N . THR A 1 253 ? 143.966 119.487 121.242 1.00 18.00 253 THR A N 1
ATOM 1052 C CA . THR A 1 253 ? 143.791 119.856 122.641 1.00 18.00 253 THR A CA 1
ATOM 1053 C C . THR A 1 253 ? 144.648 118.987 123.549 1.00 18.00 253 THR A C 1
ATOM 1054 O O . THR A 1 253 ? 145.298 119.495 124.469 1.00 18.00 253 THR A O 1
ATOM 1058 N N . ILE A 1 254 ? 144.668 117.675 123.304 1.00 16.23 254 ILE A N 1
ATOM 1059 C CA . ILE A 1 254 ? 145.495 116.790 124.117 1.00 16.23 254 ILE A CA 1
ATOM 1060 C C . ILE A 1 254 ? 146.969 117.130 123.956 1.00 16.23 254 ILE A C 1
ATOM 1061 O O . ILE A 1 254 ? 147.711 117.175 124.945 1.00 16.23 254 ILE A O 1
ATOM 1066 N N . PHE A 1 255 ? 147.420 117.386 122.725 1.00 17.01 255 PHE A N 1
ATOM 1067 C CA . PHE A 1 255 ? 148.823 117.730 122.511 1.00 17.01 255 PHE A CA 1
ATOM 1068 C C . PHE A 1 255 ? 149.196 119.024 123.226 1.00 17.01 255 PHE A C 1
ATOM 1069 O O . PHE A 1 255 ? 150.236 119.098 123.894 1.00 17.01 255 PHE A O 1
ATOM 1077 N N . CYS A 1 256 ? 148.355 120.054 123.105 1.00 15.55 256 CYS A N 1
ATOM 1078 C CA . CYS A 1 256 ? 148.645 121.336 123.737 1.00 15.55 256 CYS A CA 1
ATOM 1079 C C . CYS A 1 256 ? 148.626 121.231 125.256 1.00 15.55 256 CYS A C 1
ATOM 1080 O O . CYS A 1 256 ? 149.495 121.798 125.930 1.00 15.55 256 CYS A O 1
ATOM 1083 N N . LEU A 1 257 ? 147.647 120.512 125.813 1.00 13.06 257 LEU A N 1
ATOM 1084 C CA . LEU A 1 257 ? 147.605 120.331 127.257 1.00 13.06 257 LEU A CA 1
ATOM 1085 C C . LEU A 1 257 ? 148.799 119.533 127.756 1.00 13.06 257 LEU A C 1
ATOM 1086 O O . LEU A 1 257 ? 149.332 119.840 128.821 1.00 13.06 257 LEU A O 1
ATOM 1091 N N . SER A 1 258 ? 149.241 118.520 127.007 1.00 13.06 258 SER A N 1
ATOM 1092 C CA . SER A 1 258 ? 150.429 117.776 127.413 1.00 13.06 258 SER A CA 1
ATOM 1093 C C . SER A 1 258 ? 151.673 118.657 127.385 1.00 13.06 258 SER A C 1
ATOM 1094 O O . SER A 1 258 ? 152.499 118.603 128.305 1.00 13.06 258 SER A O 1
ATOM 1097 N N . VAL A 1 259 ? 151.823 119.479 126.343 1.00 11.23 259 VAL A N 1
ATOM 1098 C CA . VAL A 1 259 ? 152.988 120.357 126.257 1.00 11.23 259 VAL A CA 1
ATOM 1099 C C . VAL A 1 259 ? 152.993 121.360 127.406 1.00 11.23 259 VAL A C 1
ATOM 1100 O O . VAL A 1 259 ? 154.015 121.552 128.082 1.00 11.23 259 VAL A O 1
ATOM 1104 N N . PHE A 1 260 ? 151.853 122.004 127.659 1.00 10.44 260 PHE A N 1
ATOM 1105 C CA . PHE A 1 260 ? 151.782 122.969 128.745 1.00 10.44 260 PHE A CA 1
ATOM 1106 C C . PHE A 1 260 ? 151.888 122.314 130.114 1.00 10.44 260 PHE A C 1
ATOM 1107 O O . PHE A 1 260 ? 152.415 122.934 131.040 1.00 10.44 260 PHE A O 1
ATOM 1115 N N . ALA A 1 261 ? 151.432 121.068 130.258 1.00 8.70 261 ALA A N 1
ATOM 1116 C CA . ALA A 1 261 ? 151.621 120.347 131.508 1.00 8.70 261 ALA A CA 1
ATOM 1117 C C . ALA A 1 261 ? 153.085 120.016 131.741 1.00 8.70 261 ALA A C 1
ATOM 1118 O O . ALA A 1 261 ? 153.555 120.084 132.878 1.00 8.70 261 ALA A O 1
ATOM 1120 N N . LEU A 1 262 ? 153.819 119.661 130.687 1.00 7.67 262 LEU A N 1
ATOM 1121 C CA . LEU A 1 262 ? 155.257 119.460 130.830 1.00 7.67 262 LEU A CA 1
ATOM 1122 C C . LEU A 1 262 ? 155.960 120.756 131.220 1.00 7.67 262 LEU A C 1
ATOM 1123 O O . LEU A 1 262 ? 156.848 120.750 132.082 1.00 7.67 262 LEU A O 1
ATOM 1128 N N . VAL A 1 263 ? 155.565 121.873 130.605 1.00 8.14 263 VAL A N 1
ATOM 1129 C CA . VAL A 1 263 ? 156.148 123.167 130.964 1.00 8.14 263 VAL A CA 1
ATOM 1130 C C . VAL A 1 263 ? 155.861 123.495 132.428 1.00 8.14 263 VAL A C 1
ATOM 1131 O O . VAL A 1 263 ? 156.748 123.929 133.176 1.00 8.14 263 VAL A O 1
ATOM 1135 N N . GLY A 1 264 ? 154.612 123.296 132.853 1.00 13.56 264 GLY A N 1
ATOM 1136 C CA . GLY A 1 264 ? 154.250 123.572 134.234 1.00 13.56 264 GLY A CA 1
ATOM 1137 C C . GLY A 1 264 ? 154.952 122.662 135.220 1.00 13.56 264 GLY A C 1
ATOM 1138 O O . GLY A 1 264 ? 155.317 123.080 136.317 1.00 13.56 264 GLY A O 1
ATOM 1139 N N . LEU A 1 265 ? 155.131 121.394 134.849 1.00 8.66 265 LEU A N 1
ATOM 1140 C CA . LEU A 1 265 ? 155.887 120.473 135.689 1.00 8.66 265 LEU A CA 1
ATOM 1141 C C . LEU A 1 265 ? 157.327 120.938 135.838 1.00 8.66 265 LEU A C 1
ATOM 1142 O O . LEU A 1 265 ? 157.893 120.906 136.935 1.00 8.66 265 LEU A O 1
ATOM 1147 N N . GLN A 1 266 ? 157.942 121.367 134.734 1.00 9.87 266 GLN A N 1
ATOM 1148 C CA . GLN A 1 266 ? 159.322 121.837 134.796 1.00 9.87 266 GLN A CA 1
ATOM 1149 C C . GLN A 1 266 ? 159.449 123.073 135.680 1.00 9.87 266 GLN A C 1
ATOM 1150 O O . GLN A 1 266 ? 160.381 123.183 136.484 1.00 9.87 266 GLN A O 1
ATOM 1156 N N . LEU A 1 267 ? 158.515 124.018 135.544 1.00 10.29 267 LEU A N 1
ATOM 1157 C CA . LEU A 1 267 ? 158.657 125.281 136.264 1.00 10.29 267 LEU A CA 1
ATOM 1158 C C . LEU A 1 267 ? 158.219 125.192 137.723 1.00 10.29 267 LEU A C 1
ATOM 1159 O O . LEU A 1 267 ? 158.902 125.733 138.600 1.00 10.29 267 LEU A O 1
ATOM 1164 N N . PHE A 1 268 ? 157.099 124.527 138.014 1.00 7.66 268 PHE A N 1
ATOM 1165 C CA . PHE A 1 268 ? 156.418 124.697 139.294 1.00 7.66 268 PHE A CA 1
ATOM 1166 C C . PHE A 1 268 ? 156.343 123.433 140.141 1.00 7.66 268 PHE A C 1
ATOM 1167 O O . PHE A 1 268 ? 155.519 123.377 141.061 1.00 7.66 268 PHE A O 1
ATOM 1175 N N . LYS A 1 269 ? 157.156 122.417 139.868 1.00 12.51 269 LYS A N 1
ATOM 1176 C CA . LYS A 1 269 ? 157.082 121.204 140.673 1.00 12.51 269 LYS A CA 1
ATOM 1177 C C . LYS A 1 269 ? 157.632 121.460 142.072 1.00 12.51 269 LYS A C 1
ATOM 1178 O O . LYS A 1 269 ? 158.725 122.010 142.233 1.00 12.51 269 LYS A O 1
ATOM 1184 N N . GLY A 1 270 ? 156.842 121.121 143.092 1.00 11.90 270 GLY A N 1
ATOM 1185 C CA . GLY A 1 270 ? 157.224 121.163 144.508 1.00 11.90 270 GLY A CA 1
ATOM 1186 C C . GLY A 1 270 ? 157.071 122.488 145.145 1.00 11.90 270 GLY A C 1
ATOM 1187 O O . GLY A 1 270 ? 157.520 122.635 146.246 1.00 11.90 270 GLY A O 1
ATOM 1188 N N . ASN A 1 271 ? 156.392 123.392 144.499 1.00 12.21 271 ASN A N 1
ATOM 1189 C CA . ASN A 1 271 ? 156.366 124.773 144.972 1.00 12.21 271 ASN A CA 1
ATOM 1190 C C . ASN A 1 271 ? 155.156 124.959 145.835 1.00 12.21 271 ASN A C 1
ATOM 1191 O O . ASN A 1 271 ? 155.277 125.634 146.821 1.00 12.21 271 ASN A O 1
ATOM 1196 N N . LEU A 1 272 ? 154.054 124.350 145.481 1.00 8.49 272 LEU A N 1
ATOM 1197 C CA . LEU A 1 272 ? 152.789 124.574 146.196 1.00 8.49 272 LEU A CA 1
ATOM 1198 C C . LEU A 1 272 ? 152.835 123.774 147.479 1.00 8.49 272 LEU A C 1
ATOM 1199 O O . LEU A 1 272 ? 151.856 123.732 148.167 1.00 8.49 272 LEU A O 1
ATOM 1204 N N . LYS A 1 273 ? 154.004 123.312 147.858 1.00 11.94 273 LYS A N 1
ATOM 1205 C CA . LYS A 1 273 ? 154.163 122.628 149.145 1.00 11.94 273 LYS A CA 1
ATOM 1206 C C . LYS A 1 273 ? 154.884 123.553 150.076 1.00 11.94 273 LYS A C 1
ATOM 1207 O O . LYS A 1 273 ? 155.246 123.092 151.108 1.00 11.94 273 LYS A O 1
ATOM 1213 N N . ASN A 1 274 ? 155.074 124.806 149.704 1.00 11.71 274 ASN A N 1
ATOM 1214 C CA . ASN A 1 274 ? 155.835 125.790 150.492 1.00 11.71 274 ASN A CA 1
ATOM 1215 C C . ASN A 1 274 ? 154.853 126.413 151.455 1.00 11.71 274 ASN A C 1
ATOM 1216 O O . ASN A 1 274 ? 153.760 126.666 151.049 1.00 11.71 274 ASN A O 1
ATOM 1221 N N . LYS A 1 275 ? 155.236 126.603 152.695 1.00 12.27 275 LYS A N 1
ATOM 1222 C CA . LYS A 1 275 ? 154.311 127.068 153.719 1.00 12.27 275 LYS A CA 1
ATOM 1223 C C . LYS A 1 275 ? 155.093 127.824 154.765 1.00 12.27 275 LYS A C 1
ATOM 1224 O O . LYS A 1 275 ? 156.220 127.503 154.906 1.00 12.27 275 LYS A O 1
ATOM 1230 N N . CYS A 1 276 ? 154.513 128.772 155.472 1.00 17.67 276 CYS A N 1
ATOM 1231 C CA . CYS A 1 276 ? 155.084 129.623 156.514 1.00 17.67 276 CYS A CA 1
ATOM 1232 C C . CYS A 1 276 ? 155.087 128.831 157.816 1.00 17.67 276 CYS A C 1
ATOM 1233 O O . CYS A 1 276 ? 154.037 128.603 158.419 1.00 17.67 276 CYS A O 1
ATOM 1236 N N . VAL A 1 277 ? 156.271 128.412 158.254 1.00 17.94 277 VAL A N 1
ATOM 1237 C CA . VAL A 1 277 ? 156.436 127.591 159.446 1.00 17.94 277 VAL A CA 1
ATOM 1238 C C . VAL A 1 277 ? 157.101 128.430 160.526 1.00 17.94 277 VAL A C 1
ATOM 1239 O O . VAL A 1 277 ? 158.039 129.186 160.248 1.00 17.94 277 VAL A O 1
ATOM 1243 N N . LYS A 1 278 ? 156.609 128.306 161.756 1.00 23.56 278 LYS A N 1
ATOM 1244 C CA . LYS A 1 278 ? 157.159 129.061 162.870 1.00 23.56 278 LYS A CA 1
ATOM 1245 C C . LYS A 1 278 ? 158.603 128.651 163.150 1.00 23.56 278 LYS A C 1
ATOM 1246 O O . LYS A 1 278 ? 159.027 127.527 162.872 1.00 23.56 278 LYS A O 1
ATOM 1252 N N . ASN A 1 279 ? 159.358 129.589 163.712 1.00 35.16 279 ASN A N 1
ATOM 1253 C CA . ASN A 1 279 ? 160.738 129.359 164.103 1.00 35.16 279 ASN A CA 1
ATOM 1254 C C . ASN A 1 279 ? 160.786 128.644 165.450 1.00 35.16 279 ASN A C 1
ATOM 1255 O O . ASN A 1 279 ? 159.773 128.464 166.129 1.00 35.16 279 ASN A O 1
ATOM 1260 N N . ASP A 1 280 ? 161.987 128.233 165.840 1.00 62.34 280 ASP A N 1
ATOM 1261 C CA . ASP A 1 280 ? 162.216 127.553 167.104 1.00 62.34 280 ASP A CA 1
ATOM 1262 C C . ASP A 1 280 ? 162.858 128.508 168.102 1.00 62.34 280 ASP A C 1
ATOM 1263 O O . ASP A 1 280 ? 163.458 129.523 167.737 1.00 62.34 280 ASP A O 1
ATOM 1268 N N . MET A 1 281 ? 162.723 128.168 169.383 1.00 71.98 281 MET A N 1
ATOM 1269 C CA . MET A 1 281 ? 163.265 128.997 170.452 1.00 71.98 281 MET A CA 1
ATOM 1270 C C . MET A 1 281 ? 164.694 128.613 170.817 1.00 71.98 281 MET A C 1
ATOM 1271 O O . MET A 1 281 ? 165.549 129.490 170.976 1.00 71.98 281 MET A O 1
ATOM 1276 N N . ALA A 1 282 ? 164.970 127.319 170.950 1.00 73.55 282 ALA A N 1
ATOM 1277 C CA . ALA A 1 282 ? 166.307 126.854 171.300 1.00 73.55 282 ALA A CA 1
ATOM 1278 C C . ALA A 1 282 ? 167.172 126.691 170.054 1.00 73.55 282 ALA A C 1
ATOM 1279 O O . ALA A 1 282 ? 167.169 127.547 169.169 1.00 73.55 282 ALA A O 1
ATOM 1281 N N . TYR A 1 289 ? 165.820 118.960 168.574 1.00 74.87 289 TYR A N 1
ATOM 1282 C CA . TYR A 1 289 ? 166.132 119.128 167.160 1.00 74.87 289 TYR A CA 1
ATOM 1283 C C . TYR A 1 289 ? 165.963 117.816 166.401 1.00 74.87 289 TYR A C 1
ATOM 1284 O O . TYR A 1 289 ? 166.316 117.719 165.226 1.00 74.87 289 TYR A O 1
ATOM 1286 N N . SER A 1 290 ? 165.426 116.807 167.084 1.00 76.76 290 SER A N 1
ATOM 1287 C CA . SER A 1 290 ? 165.181 115.518 166.449 1.00 76.76 290 SER A CA 1
ATOM 1288 C C . SER A 1 290 ? 164.109 115.658 165.377 1.00 76.76 290 SER A C 1
ATOM 1289 O O . SER A 1 290 ? 162.977 116.058 165.671 1.00 76.76 290 SER A O 1
ATOM 1291 N N . SER A 1 291 ? 164.465 115.303 164.140 1.00 76.75 291 SER A N 1
ATOM 1292 C CA . SER A 1 291 ? 163.605 115.509 162.979 1.00 76.75 291 SER A CA 1
ATOM 1293 C C . SER A 1 291 ? 163.034 116.922 162.974 1.00 76.75 291 SER A C 1
ATOM 1294 O O . SER A 1 291 ? 163.781 117.899 163.093 1.00 76.75 291 SER A O 1
ATOM 1296 N N . HIS A 1 292 ? 161.718 117.041 162.838 1.00 76.42 292 HIS A N 1
ATOM 1297 C CA . HIS A 1 292 ? 161.049 118.328 162.947 1.00 76.42 292 HIS A CA 1
ATOM 1298 C C . HIS A 1 292 ? 160.689 118.597 164.402 1.00 76.42 292 HIS A C 1
ATOM 1299 O O . HIS A 1 292 ? 160.123 117.737 165.083 1.00 76.42 292 HIS A O 1
ATOM 1301 N N . ARG A 1 293 ? 161.055 119.788 164.885 1.00 77.09 293 ARG A N 1
ATOM 1302 C CA . ARG A 1 293 ? 160.750 120.164 166.290 1.00 77.09 293 ARG A CA 1
ATOM 1303 C C . ARG A 1 293 ? 159.241 120.382 166.423 1.00 77.09 293 ARG A C 1
ATOM 1304 O O . ARG A 1 293 ? 158.801 121.527 166.197 1.00 77.09 293 ARG A O 1
ATOM 1312 N N . LYS A 1 294 ? 158.490 119.323 166.748 1.00 66.40 294 LYS A N 1
ATOM 1313 C CA . LYS A 1 294 ? 157.011 119.417 166.911 1.00 66.40 294 LYS A CA 1
ATOM 1314 C C . LYS A 1 294 ? 156.346 119.622 165.543 1.00 66.40 294 LYS A C 1
ATOM 1315 O O . LYS A 1 294 ? 157.030 120.077 164.605 1.00 66.40 294 LYS A O 1
ATOM 1317 N N . PRO A 1 295 ? 155.044 119.295 165.383 1.00 55.14 295 PRO A N 1
ATOM 1318 C CA . PRO A 1 295 ? 154.340 119.521 164.120 1.00 55.14 295 PRO A CA 1
ATOM 1319 C C . PRO A 1 295 ? 154.719 120.916 163.606 1.00 55.14 295 PRO A C 1
ATOM 1320 O O . PRO A 1 295 ? 154.894 121.805 164.419 1.00 55.14 295 PRO A O 1
ATOM 1324 N N . ASP A 1 296 ? 154.835 121.066 162.284 1.00 40.55 296 ASP A N 1
ATOM 1325 C CA . ASP A 1 296 ? 155.198 122.379 161.687 1.00 40.55 296 ASP A CA 1
ATOM 1326 C C . ASP A 1 296 ? 153.998 123.298 161.925 1.00 40.55 296 ASP A C 1
ATOM 1327 O O . ASP A 1 296 ? 153.045 123.241 161.128 1.00 40.55 296 ASP A O 1
ATOM 1332 N N . ILE A 1 297 ? 154.041 124.100 162.991 1.00 29.03 297 ILE A N 1
ATOM 1333 C CA . ILE A 1 297 ? 152.961 125.038 163.279 1.00 29.03 297 ILE A CA 1
ATOM 1334 C C . ILE A 1 297 ? 152.901 126.055 162.145 1.00 29.03 297 ILE A C 1
ATOM 1335 O O . ILE A 1 297 ? 153.781 126.908 162.016 1.00 29.03 297 ILE A O 1
ATOM 1340 N N . TYR A 1 298 ? 151.863 125.967 161.322 1.00 25.47 298 TYR A N 1
ATOM 1341 C CA . TYR A 1 298 ? 151.650 126.907 160.234 1.00 25.47 298 TYR A CA 1
ATOM 1342 C C . TYR A 1 298 ? 150.766 128.060 160.693 1.00 25.47 298 TYR A C 1
ATOM 1343 O O . TYR A 1 298 ? 150.285 128.103 161.827 1.00 25.47 298 TYR A O 1
ATOM 1352 N N . ILE A 1 299 ? 150.559 129.006 159.785 1.00 24.72 299 ILE A N 1
ATOM 1353 C CA . ILE A 1 299 ? 149.649 130.120 160.003 1.00 24.72 299 ILE A CA 1
ATOM 1354 C C . ILE A 1 299 ? 148.662 130.162 158.845 1.00 24.72 299 ILE A C 1
ATOM 1355 O O . ILE A 1 299 ? 149.009 129.881 157.693 1.00 24.72 299 ILE A O 1
ATOM 1360 N N . ASN A 1 300 ? 147.414 130.480 159.165 1.00 26.99 300 ASN A N 1
ATOM 1361 C CA . ASN A 1 300 ? 146.347 130.542 158.178 1.00 26.99 300 ASN A CA 1
ATOM 1362 C C . ASN A 1 300 ? 146.186 131.972 157.686 1.00 26.99 300 ASN A C 1
ATOM 1363 O O . ASN A 1 300 ? 146.170 132.914 158.483 1.00 26.99 300 ASN A O 1
ATOM 1368 N N . LYS A 1 301 ? 146.077 132.130 156.369 1.00 30.66 301 LYS A N 1
ATOM 1369 C CA . LYS A 1 301 ? 145.880 133.457 155.805 1.00 30.66 301 LYS A CA 1
ATOM 1370 C C . LYS A 1 301 ? 144.539 134.019 156.256 1.00 30.66 301 LYS A C 1
ATOM 1371 O O . LYS A 1 301 ? 143.573 133.279 156.462 1.00 30.66 301 LYS A O 1
ATOM 1377 N N . ARG A 1 302 ? 144.493 135.338 156.431 1.00 37.69 302 ARG A N 1
ATOM 1378 C CA . ARG A 1 302 ? 143.339 135.979 157.045 1.00 37.69 302 ARG A CA 1
ATOM 1379 C C . ARG A 1 302 ? 142.079 135.743 156.222 1.00 37.69 302 ARG A C 1
ATOM 1380 O O . ARG A 1 302 ? 142.078 135.909 154.999 1.00 37.69 302 ARG A O 1
ATOM 1388 N N . GLY A 1 303 ? 141.004 135.352 156.903 1.00 32.55 303 GLY A N 1
ATOM 1389 C CA . GLY A 1 303 ? 139.729 135.100 156.270 1.00 32.55 303 GLY A CA 1
ATOM 1390 C C . GLY A 1 303 ? 139.469 133.665 155.871 1.00 32.55 303 GLY A C 1
ATOM 1391 O O . GLY A 1 303 ? 138.325 133.333 155.533 1.00 32.55 303 GLY A O 1
ATOM 1392 N N . THR A 1 304 ? 140.483 132.801 155.895 1.00 30.18 304 THR A N 1
ATOM 1393 C CA . THR A 1 304 ? 140.320 131.394 155.554 1.00 30.18 304 THR A CA 1
ATOM 1394 C C . THR A 1 304 ? 141.120 130.549 156.533 1.00 30.18 304 THR A C 1
ATOM 1395 O O . THR A 1 304 ? 141.974 131.050 157.269 1.00 30.18 304 THR A O 1
ATOM 1399 N N . SER A 1 305 ? 140.826 129.249 156.542 1.00 29.19 305 SER A N 1
ATOM 1400 C CA . SER A 1 305 ? 141.576 128.295 157.346 1.00 29.19 305 SER A CA 1
ATOM 1401 C C . SER A 1 305 ? 142.736 127.657 156.594 1.00 29.19 305 SER A C 1
ATOM 1402 O O . SER A 1 305 ? 143.479 126.868 157.189 1.00 29.19 305 SER A O 1
ATOM 1405 N N . ASP A 1 306 ? 142.900 127.970 155.314 1.00 26.14 306 ASP A N 1
ATOM 1406 C CA . ASP A 1 306 ? 143.980 127.384 154.536 1.00 26.14 306 ASP A CA 1
ATOM 1407 C C . ASP A 1 306 ? 145.328 127.904 155.030 1.00 26.14 306 ASP A C 1
ATOM 1408 O O . ASP A 1 306 ? 145.459 129.095 155.338 1.00 26.14 306 ASP A O 1
ATOM 1413 N N . PRO A 1 307 ? 146.344 127.047 155.124 1.00 20.45 307 PRO A N 1
ATOM 1414 C CA . PRO A 1 307 ? 147.673 127.523 155.524 1.00 20.45 307 PRO A CA 1
ATOM 1415 C C . PRO A 1 307 ? 148.255 128.478 154.494 1.00 20.45 307 PRO A C 1
ATOM 1416 O O . PRO A 1 307 ? 147.981 128.375 153.296 1.00 20.45 307 PRO A O 1
ATOM 1420 N N . LEU A 1 308 ? 149.065 129.416 154.976 1.00 15.65 308 LEU A N 1
ATOM 1421 C CA . LEU A 1 308 ? 149.665 130.412 154.100 1.00 15.65 308 LEU A CA 1
ATOM 1422 C C . LEU A 1 308 ? 150.767 129.797 153.246 1.00 15.65 308 LEU A C 1
ATOM 1423 O O . LEU A 1 308 ? 151.549 128.966 153.713 1.00 15.65 308 LEU A O 1
ATOM 1428 N N . LEU A 1 309 ? 150.823 130.216 151.985 1.00 11.23 309 LEU A N 1
ATOM 1429 C CA . LEU A 1 309 ? 151.865 129.813 151.049 1.00 11.23 309 LEU A CA 1
ATOM 1430 C C . LEU A 1 309 ? 152.801 130.995 150.844 1.00 11.23 309 LEU A C 1
ATOM 1431 O O . LEU A 1 309 ? 152.358 132.148 150.860 1.00 11.23 309 LEU A O 1
ATOM 1436 N N . CYS A 1 310 ? 154.087 130.718 150.687 1.00 10.55 310 CYS A N 1
ATOM 1437 C CA . CYS A 1 310 ? 155.073 131.773 150.508 1.00 10.55 310 CYS A CA 1
ATOM 1438 C C . CYS A 1 310 ? 156.160 131.326 149.530 1.00 10.55 310 CYS A C 1
ATOM 1439 O O . CYS A 1 310 ? 156.070 130.269 148.900 1.00 10.55 310 CYS A O 1
ATOM 1442 N N . GLY A 1 311 ? 157.193 132.154 149.411 1.00 10.65 311 GLY A N 1
ATOM 1443 C CA . GLY A 1 311 ? 158.347 131.828 148.595 1.00 10.65 311 GLY A CA 1
ATOM 1444 C C . GLY A 1 311 ? 159.558 132.589 149.087 1.00 10.65 311 GLY A C 1
ATOM 1445 O O . GLY A 1 311 ? 159.445 133.552 149.850 1.00 10.65 311 GLY A O 1
ATOM 1446 N N . ASN A 1 312 ? 160.730 132.142 148.639 1.00 11.24 312 ASN A N 1
ATOM 1447 C CA . ASN A 1 312 ? 161.991 132.765 149.013 1.00 11.24 312 ASN A CA 1
ATOM 1448 C C . ASN A 1 312 ? 162.486 133.762 147.972 1.00 11.24 312 ASN A C 1
ATOM 1449 O O . ASN A 1 312 ? 163.594 134.289 148.113 1.00 11.24 312 ASN A O 1
ATOM 1454 N N . GLY A 1 313 ? 161.693 134.035 146.935 1.00 17.43 313 GLY A N 1
ATOM 1455 C CA . GLY A 1 313 ? 162.076 134.983 145.912 1.00 17.43 313 GLY A CA 1
ATOM 1456 C C . GLY A 1 313 ? 161.736 136.414 146.288 1.00 17.43 313 GLY A C 1
ATOM 1457 O O . GLY A 1 313 ? 161.138 136.698 147.324 1.00 17.43 313 GLY A O 1
ATOM 1458 N N . SER A 1 314 ? 162.138 137.334 145.409 1.00 19.83 314 SER A N 1
ATOM 1459 C CA . SER A 1 314 ? 161.896 138.752 145.657 1.00 19.83 314 SER A CA 1
ATOM 1460 C C . SER A 1 314 ? 160.440 139.127 145.411 1.00 19.83 314 SER A C 1
ATOM 1461 O O . SER A 1 314 ? 159.881 139.958 146.135 1.00 19.83 314 SER A O 1
ATOM 1464 N N . ASP A 1 315 ? 159.812 138.532 144.396 1.00 16.81 315 ASP A N 1
ATOM 1465 C CA . ASP A 1 315 ? 158.420 138.801 144.060 1.00 16.81 315 ASP A CA 1
ATOM 1466 C C . ASP A 1 315 ? 157.520 137.597 144.314 1.00 16.81 315 ASP A C 1
ATOM 1467 O O . ASP A 1 315 ? 156.492 137.438 143.647 1.00 16.81 315 ASP A O 1
ATOM 1472 N N . SER A 1 316 ? 157.883 136.744 145.271 1.00 15.27 316 SER A N 1
ATOM 1473 C CA . SER A 1 316 ? 157.142 135.512 145.504 1.00 15.27 316 SER A CA 1
ATOM 1474 C C . SER A 1 316 ? 156.095 135.687 146.595 1.00 15.27 316 SER A C 1
ATOM 1475 O O . SER A 1 316 ? 154.909 135.441 146.367 1.00 15.27 316 SER A O 1
ATOM 1478 N N . GLY A 1 317 ? 156.520 136.109 147.780 1.00 16.77 317 GLY A N 1
ATOM 1479 C CA . GLY A 1 317 ? 155.617 136.228 148.907 1.00 16.77 317 GLY A CA 1
ATOM 1480 C C . GLY A 1 317 ? 156.349 136.034 150.216 1.00 16.77 317 GLY A C 1
ATOM 1481 O O . GLY A 1 317 ? 157.203 135.151 150.325 1.00 16.77 317 GLY A O 1
ATOM 1482 N N . HIS A 1 318 ? 156.027 136.841 151.219 1.00 21.64 318 HIS A N 1
ATOM 1483 C CA . HIS A 1 318 ? 156.797 136.877 152.451 1.00 21.64 318 HIS A CA 1
ATOM 1484 C C . HIS A 1 318 ? 155.959 136.400 153.629 1.00 21.64 318 HIS A C 1
ATOM 1485 O O . HIS A 1 318 ? 154.751 136.640 153.697 1.00 21.64 318 HIS A O 1
ATOM 1492 N N . CYS A 1 319 ? 156.618 135.716 154.549 1.00 19.66 319 CYS A N 1
ATOM 1493 C CA . CYS A 1 319 ? 156.019 135.255 155.789 1.00 19.66 319 CYS A CA 1
ATOM 1494 C C . CYS A 1 319 ? 155.939 136.394 156.793 1.00 19.66 319 CYS A C 1
ATOM 1495 O O . CYS A 1 319 ? 156.685 137.373 156.702 1.00 19.66 319 CYS A O 1
ATOM 1498 N N . PRO A 1 320 ? 155.038 136.300 157.771 1.00 19.34 320 PRO A N 1
ATOM 1499 C CA . PRO A 1 320 ? 155.060 137.261 158.882 1.00 19.34 320 PRO A CA 1
ATOM 1500 C C . PRO A 1 320 ? 156.320 137.124 159.723 1.00 19.34 320 PRO A C 1
ATOM 1501 O O . PRO A 1 320 ? 157.149 136.245 159.467 1.00 19.34 320 PRO A O 1
ATOM 1505 N N . ASP A 1 321 ? 156.478 137.980 160.727 1.00 22.65 321 ASP A N 1
ATOM 1506 C CA . ASP A 1 321 ? 157.660 137.962 161.579 1.00 22.65 321 ASP A CA 1
ATOM 1507 C C . ASP A 1 321 ? 157.659 136.686 162.412 1.00 22.65 321 ASP A C 1
ATOM 1508 O O . ASP A 1 321 ? 156.629 136.313 162.984 1.00 22.65 321 ASP A O 1
ATOM 1513 N N . GLY A 1 322 ? 158.810 136.022 162.481 1.00 22.13 322 GLY A N 1
ATOM 1514 C CA . GLY A 1 322 ? 158.905 134.754 163.173 1.00 22.13 322 GLY A CA 1
ATOM 1515 C C . GLY A 1 322 ? 158.447 133.563 162.365 1.00 22.13 322 GLY A C 1
ATOM 1516 O O . GLY A 1 322 ? 158.121 132.521 162.945 1.00 22.13 322 GLY A O 1
ATOM 1517 N N . TYR A 1 323 ? 158.413 133.683 161.040 1.00 20.81 323 TYR A N 1
ATOM 1518 C CA . TYR A 1 323 ? 157.924 132.631 160.158 1.00 20.81 323 TYR A CA 1
ATOM 1519 C C . TYR A 1 323 ? 158.889 132.501 158.991 1.00 20.81 323 TYR A C 1
ATOM 1520 O O . TYR A 1 323 ? 159.263 133.508 158.384 1.00 20.81 323 TYR A O 1
ATOM 1529 N N . ILE A 1 324 ? 159.301 131.273 158.684 1.00 16.09 324 ILE A N 1
ATOM 1530 C CA . ILE A 1 324 ? 160.217 131.004 157.581 1.00 16.09 324 ILE A CA 1
ATOM 1531 C C . ILE A 1 324 ? 159.502 130.174 156.527 1.00 16.09 324 ILE A C 1
ATOM 1532 O O . ILE A 1 324 ? 158.598 129.390 156.841 1.00 16.09 324 ILE A O 1
ATOM 1537 N N . CYS A 1 325 ? 159.903 130.346 155.272 1.00 14.29 325 CYS A N 1
ATOM 1538 C CA . CYS A 1 325 ? 159.368 129.526 154.194 1.00 14.29 325 CYS A CA 1
ATOM 1539 C C . CYS A 1 325 ? 160.045 128.164 154.201 1.00 14.29 325 CYS A C 1
ATOM 1540 O O . CYS A 1 325 ? 161.275 128.074 154.126 1.00 14.29 325 CYS A O 1
ATOM 1543 N N . LEU A 1 326 ? 159.247 127.103 154.289 1.00 10.73 326 LEU A N 1
ATOM 1544 C CA . LEU A 1 326 ? 159.776 125.749 154.298 1.00 10.73 326 LEU A CA 1
ATOM 1545 C C . LEU A 1 326 ? 158.941 124.877 153.378 1.00 10.73 326 LEU A C 1
ATOM 1546 O O . LEU A 1 326 ? 157.722 125.041 153.294 1.00 10.73 326 LEU A O 1
ATOM 1551 N N . LYS A 1 327 ? 159.604 123.958 152.683 1.00 9.79 327 LYS A N 1
ATOM 1552 C CA . LYS A 1 327 ? 158.892 123.016 151.833 1.00 9.79 327 LYS A CA 1
ATOM 1553 C C . LYS A 1 327 ? 158.323 121.886 152.680 1.00 9.79 327 LYS A C 1
ATOM 1554 O O . LYS A 1 327 ? 159.059 121.193 153.389 1.00 9.79 327 LYS A O 1
ATOM 1560 N N . THR A 1 328 ? 157.011 121.705 152.609 1.00 14.23 328 THR A N 1
ATOM 1561 C CA . THR A 1 328 ? 156.300 120.709 153.388 1.00 14.23 328 THR A CA 1
ATOM 1562 C C . THR A 1 328 ? 156.026 119.483 152.516 1.00 14.23 328 THR A C 1
ATOM 1563 O O . THR A 1 328 ? 156.556 119.364 151.406 1.00 14.23 328 THR A O 1
ATOM 1567 N N . SER A 1 329 ? 155.221 118.550 153.022 1.00 13.73 329 SER A N 1
ATOM 1568 C CA . SER A 1 329 ? 154.911 117.329 152.292 1.00 13.73 329 SER A CA 1
ATOM 1569 C C . SER A 1 329 ? 153.533 117.335 151.644 1.00 13.73 329 SER A C 1
ATOM 1570 O O . SER A 1 329 ? 153.220 116.404 150.894 1.00 13.73 329 SER A O 1
ATOM 1573 N N . ASP A 1 330 ? 152.708 118.346 151.904 1.00 15.47 330 ASP A N 1
ATOM 1574 C CA . ASP A 1 330 ? 151.315 118.346 151.481 1.00 15.47 330 ASP A CA 1
ATOM 1575 C C . ASP A 1 330 ? 151.036 119.491 150.517 1.00 15.47 330 ASP A C 1
ATOM 1576 O O . ASP A 1 330 ? 151.584 120.588 150.661 1.00 15.47 330 ASP A O 1
ATOM 1581 N N . ASN A 1 331 ? 150.181 119.223 149.538 1.00 9.51 331 ASN A N 1
ATOM 1582 C CA . ASN A 1 331 ? 149.732 120.207 148.562 1.00 9.51 331 ASN A CA 1
ATOM 1583 C C . ASN A 1 331 ? 148.553 120.996 149.117 1.00 9.51 331 ASN A C 1
ATOM 1584 O O . ASN A 1 331 ? 147.909 120.582 150.083 1.00 9.51 331 ASN A O 1
ATOM 1589 N N . PRO A 1 332 ? 148.242 122.171 148.526 1.00 14.90 332 PRO A N 1
ATOM 1590 C CA . PRO A 1 332 ? 147.293 123.097 149.166 1.00 14.90 332 PRO A CA 1
ATOM 1591 C C . PRO A 1 332 ? 145.890 122.571 149.446 1.00 14.90 332 PRO A C 1
ATOM 1592 O O . PRO A 1 332 ? 145.473 122.547 150.608 1.00 14.90 332 PRO A O 1
ATOM 1596 N N . ASP A 1 333 ? 145.147 122.153 148.420 1.00 14.56 333 ASP A N 1
ATOM 1597 C CA . ASP A 1 333 ? 143.705 122.003 148.594 1.00 14.56 333 ASP A CA 1
ATOM 1598 C C . ASP A 1 333 ? 143.333 120.746 149.371 1.00 14.56 333 ASP A C 1
ATOM 1599 O O . ASP A 1 333 ? 142.852 120.830 150.505 1.00 14.56 333 ASP A O 1
ATOM 1604 N N . PHE A 1 334 ? 143.558 119.582 148.773 1.00 12.61 334 PHE A N 1
ATOM 1605 C CA . PHE A 1 334 ? 143.395 118.290 149.431 1.00 12.61 334 PHE A CA 1
ATOM 1606 C C . PHE A 1 334 ? 144.509 117.341 149.009 1.00 12.61 334 PHE A C 1
ATOM 1607 O O . PHE A 1 334 ? 144.295 116.139 148.848 1.00 12.61 334 PHE A O 1
ATOM 1615 N N . ASN A 1 335 ? 145.707 117.893 148.811 1.00 12.65 335 ASN A N 1
ATOM 1616 C CA . ASN A 1 335 ? 146.838 117.213 148.191 1.00 12.65 335 ASN A CA 1
ATOM 1617 C C . ASN A 1 335 ? 146.561 116.844 146.739 1.00 12.65 335 ASN A C 1
ATOM 1618 O O . ASN A 1 335 ? 147.213 115.951 146.190 1.00 12.65 335 ASN A O 1
ATOM 1623 N N . TYR A 1 336 ? 145.602 117.521 146.100 1.00 8.01 336 TYR A N 1
ATOM 1624 C CA . TYR A 1 336 ? 145.268 117.277 144.705 1.00 8.01 336 TYR A CA 1
ATOM 1625 C C . TYR A 1 336 ? 145.730 118.382 143.766 1.00 8.01 336 TYR A C 1
ATOM 1626 O O . TYR A 1 336 ? 145.808 118.146 142.556 1.00 8.01 336 TYR A O 1
ATOM 1635 N N . THR A 1 337 ? 146.036 119.570 144.281 1.00 12.23 337 THR A N 1
ATOM 1636 C CA . THR A 1 337 ? 146.479 120.694 143.461 1.00 12.23 337 THR A CA 1
ATOM 1637 C C . THR A 1 337 ? 148.001 120.725 143.481 1.00 12.23 337 THR A C 1
ATOM 1638 O O . THR A 1 337 ? 148.607 121.146 144.471 1.00 12.23 337 THR A O 1
ATOM 1642 N N . SER A 1 338 ? 148.617 120.281 142.389 1.00 11.92 338 SER A N 1
ATOM 1643 C CA . SER A 1 338 ? 150.061 120.123 142.354 1.00 11.92 338 SER A CA 1
ATOM 1644 C C . SER A 1 338 ? 150.553 120.213 140.918 1.00 11.92 338 SER A C 1
ATOM 1645 O O . SER A 1 338 ? 149.777 120.153 139.962 1.00 11.92 338 SER A O 1
ATOM 1648 N N . PHE A 1 339 ? 151.867 120.367 140.786 1.00 10.89 339 PHE A N 1
ATOM 1649 C CA . PHE A 1 339 ? 152.582 120.310 139.518 1.00 10.89 339 PHE A CA 1
ATOM 1650 C C . PHE A 1 339 ? 153.703 119.286 139.604 1.00 10.89 339 PHE A C 1
ATOM 1651 O O . PHE A 1 339 ? 154.645 119.294 138.808 1.00 10.89 339 PHE A O 1
ATOM 1659 N N . ASP A 1 340 ? 153.613 118.386 140.582 1.00 13.52 340 ASP A N 1
ATOM 1660 C CA . ASP A 1 340 ? 154.697 117.471 140.912 1.00 13.52 340 ASP A CA 1
ATOM 1661 C C . ASP A 1 340 ? 154.783 116.271 139.982 1.00 13.52 340 ASP A C 1
ATOM 1662 O O . ASP A 1 340 ? 155.830 115.617 139.937 1.00 13.52 340 ASP A O 1
ATOM 1667 N N . SER A 1 341 ? 153.722 115.967 139.242 1.00 10.98 341 SER A N 1
ATOM 1668 C CA . SER A 1 341 ? 153.714 114.819 138.351 1.00 10.98 341 SER A CA 1
ATOM 1669 C C . SER A 1 341 ? 152.985 115.205 137.076 1.00 10.98 341 SER A C 1
ATOM 1670 O O . SER A 1 341 ? 152.274 116.211 137.028 1.00 10.98 341 SER A O 1
ATOM 1673 N N . PHE A 1 342 ? 153.181 114.399 136.032 1.00 13.56 342 PHE A N 1
ATOM 1674 C CA . PHE A 1 342 ? 152.531 114.685 134.759 1.00 13.56 342 PHE A CA 1
ATOM 1675 C C . PHE A 1 342 ? 151.016 114.598 134.884 1.00 13.56 342 PHE A C 1
ATOM 1676 O O . PHE A 1 342 ? 150.288 115.369 134.252 1.00 13.56 342 PHE A O 1
ATOM 1684 N N . ALA A 1 343 ? 150.519 113.652 135.683 1.00 5.25 343 ALA A N 1
ATOM 1685 C CA . ALA A 1 343 ? 149.078 113.534 135.880 1.00 5.25 343 ALA A CA 1
ATOM 1686 C C . ALA A 1 343 ? 148.513 114.765 136.579 1.00 5.25 343 ALA A C 1
ATOM 1687 O O . ALA A 1 343 ? 147.494 115.327 136.156 1.00 5.25 343 ALA A O 1
ATOM 1689 N N . TRP A 1 344 ? 149.170 115.203 137.654 1.00 9.09 344 TRP A N 1
ATOM 1690 C CA . TRP A 1 344 ? 148.690 116.364 138.396 1.00 9.09 344 TRP A CA 1
ATOM 1691 C C . TRP A 1 344 ? 148.777 117.631 137.554 1.00 9.09 344 TRP A C 1
ATOM 1692 O O . TRP A 1 344 ? 147.852 118.452 137.554 1.00 9.09 344 TRP A O 1
ATOM 1703 N N . ALA A 1 345 ? 149.883 117.803 136.826 1.00 10.03 345 ALA A N 1
ATOM 1704 C CA . ALA A 1 345 ? 150.019 118.957 135.945 1.00 10.03 345 ALA A CA 1
ATOM 1705 C C . ALA A 1 345 ? 148.991 118.929 134.823 1.00 10.03 345 ALA A C 1
ATOM 1706 O O . ALA A 1 345 ? 148.452 119.977 134.456 1.00 10.03 345 ALA A O 1
ATOM 1708 N N . PHE A 1 346 ? 148.712 117.752 134.263 1.00 13.56 346 PHE A N 1
ATOM 1709 C CA . PHE A 1 346 ? 147.690 117.646 133.228 1.00 13.56 346 PHE A CA 1
ATOM 1710 C C . PHE A 1 346 ? 146.317 118.012 133.773 1.00 13.56 346 PHE A C 1
ATOM 1711 O O . PHE A 1 346 ? 145.538 118.692 133.098 1.00 13.56 346 PHE A O 1
ATOM 1719 N N . LEU A 1 347 ? 146.003 117.569 134.992 1.00 13.56 347 LEU A N 1
ATOM 1720 C CA . LEU A 1 347 ? 144.735 117.951 135.605 1.00 13.56 347 LEU A CA 1
ATOM 1721 C C . LEU A 1 347 ? 144.661 119.458 135.824 1.00 13.56 347 LEU A C 1
ATOM 1722 O O . LEU A 1 347 ? 143.626 120.082 135.557 1.00 13.56 347 LEU A O 1
ATOM 1727 N N . SER A 1 348 ? 145.754 120.061 136.299 1.00 9.39 348 SER A N 1
ATOM 1728 C CA . SER A 1 348 ? 145.771 121.506 136.511 1.00 9.39 348 SER A CA 1
ATOM 1729 C C . SER A 1 348 ? 145.607 122.273 135.203 1.00 9.39 348 SER A C 1
ATOM 1730 O O . SER A 1 348 ? 144.887 123.276 135.158 1.00 9.39 348 SER A O 1
ATOM 1733 N N . LEU A 1 349 ? 146.264 121.825 134.133 1.00 10.87 349 LEU A N 1
ATOM 1734 C CA . LEU A 1 349 ? 146.113 122.487 132.842 1.00 10.87 349 LEU A CA 1
ATOM 1735 C C . LEU A 1 349 ? 144.728 122.286 132.241 1.00 10.87 349 LEU A C 1
ATOM 1736 O O . LEU A 1 349 ? 144.212 123.194 131.583 1.00 10.87 349 LEU A O 1
ATOM 1741 N N . PHE A 1 350 ? 144.108 121.123 132.449 1.00 13.56 350 PHE A N 1
ATOM 1742 C CA . PHE A 1 350 ? 142.722 120.954 132.024 1.00 13.56 350 PHE A CA 1
ATOM 1743 C C . PHE A 1 350 ? 141.799 121.893 132.791 1.00 13.56 350 PHE A C 1
ATOM 1744 O O . PHE A 1 350 ? 140.869 122.472 132.215 1.00 13.56 350 PHE A O 1
ATOM 1752 N N . ARG A 1 351 ? 142.049 122.059 134.092 1.00 17.09 351 ARG A N 1
ATOM 1753 C CA . ARG A 1 351 ? 141.288 123.017 134.887 1.00 17.09 351 ARG A CA 1
ATOM 1754 C C . ARG A 1 351 ? 141.468 124.434 134.355 1.00 17.09 351 ARG A C 1
ATOM 1755 O O . ARG A 1 351 ? 140.505 125.204 134.264 1.00 17.09 351 ARG A O 1
ATOM 1763 N N . LEU A 1 352 ? 142.703 124.796 134.000 1.00 10.49 352 LEU A N 1
ATOM 1764 C CA . LEU A 1 352 ? 142.954 126.118 133.430 1.00 10.49 352 LEU A CA 1
ATOM 1765 C C . LEU A 1 352 ? 142.233 126.296 132.100 1.00 10.49 352 LEU A C 1
ATOM 1766 O O . LEU A 1 352 ? 141.683 127.368 131.823 1.00 10.49 352 LEU A O 1
ATOM 1771 N N . MET A 1 353 ? 142.237 125.262 131.256 1.00 12.71 353 MET A N 1
ATOM 1772 C CA . MET A 1 353 ? 141.554 125.354 129.970 1.00 12.71 353 MET A CA 1
ATOM 1773 C C . MET A 1 353 ? 140.053 125.526 130.157 1.00 12.71 353 MET A C 1
ATOM 1774 O O . MET A 1 353 ? 139.417 126.314 129.447 1.00 12.71 353 MET A O 1
ATOM 1779 N N . THR A 1 354 ? 139.467 124.801 131.108 1.00 11.09 354 THR A N 1
ATOM 1780 C CA . THR A 1 354 ? 138.059 124.980 131.433 1.00 11.09 354 THR A CA 1
ATOM 1781 C C . THR A 1 354 ? 137.801 126.215 132.285 1.00 11.09 354 THR A C 1
ATOM 1782 O O . THR A 1 354 ? 136.637 126.581 132.479 1.00 11.09 354 THR A O 1
ATOM 1786 N N . GLN A 1 355 ? 138.855 126.858 132.792 1.00 12.46 355 GLN A N 1
ATOM 1787 C CA . GLN A 1 355 ? 138.752 128.087 133.582 1.00 12.46 355 GLN A CA 1
ATOM 1788 C C . GLN A 1 355 ? 137.858 127.914 134.806 1.00 12.46 355 GLN A C 1
ATOM 1789 O O . GLN A 1 355 ? 137.128 128.831 135.188 1.00 12.46 355 GLN A O 1
ATOM 1795 N N . ASP A 1 356 ? 137.907 126.744 135.435 1.00 10.05 356 ASP A N 1
ATOM 1796 C CA . ASP A 1 356 ? 137.137 126.484 136.646 1.00 10.05 356 ASP A CA 1
ATOM 1797 C C . ASP A 1 356 ? 138.011 126.801 137.852 1.00 10.05 356 ASP A C 1
ATOM 1798 O O . ASP A 1 356 ? 138.921 126.036 138.186 1.00 10.05 356 ASP A O 1
ATOM 1803 N N . SER A 1 357 ? 137.732 127.933 138.503 1.00 12.31 357 SER A N 1
ATOM 1804 C CA . SER A 1 357 ? 138.513 128.413 139.644 1.00 12.31 357 SER A CA 1
ATOM 1805 C C . SER A 1 357 ? 139.987 128.577 139.288 1.00 12.31 357 SER A C 1
ATOM 1806 O O . SER A 1 357 ? 140.867 128.332 140.115 1.00 12.31 357 SER A O 1
ATOM 1809 N N . TRP A 1 358 ? 140.264 128.990 138.049 1.00 11.37 358 TRP A N 1
ATOM 1810 C CA . TRP A 1 358 ? 141.647 129.152 137.614 1.00 11.37 358 TRP A CA 1
ATOM 1811 C C . TRP A 1 358 ? 142.350 130.275 138.365 1.00 11.37 358 TRP A C 1
ATOM 1812 O O . TRP A 1 358 ? 143.581 130.267 138.474 1.00 11.37 358 TRP A O 1
ATOM 1823 N N . GLU A 1 359 ? 141.596 131.240 138.897 1.00 14.92 359 GLU A N 1
ATOM 1824 C CA . GLU A 1 359 ? 142.226 132.345 139.612 1.00 14.92 359 GLU A CA 1
ATOM 1825 C C . GLU A 1 359 ? 142.868 131.879 140.913 1.00 14.92 359 GLU A C 1
ATOM 1826 O O . GLU A 1 359 ? 143.889 132.432 141.330 1.00 14.92 359 GLU A O 1
ATOM 1832 N N . ARG A 1 360 ? 142.300 130.858 141.558 1.00 12.74 360 ARG A N 1
ATOM 1833 C CA . ARG A 1 360 ? 142.887 130.344 142.792 1.00 12.74 360 ARG A CA 1
ATOM 1834 C C . ARG A 1 360 ? 144.245 129.702 142.530 1.00 12.74 360 ARG A C 1
ATOM 1835 O O . ARG A 1 360 ? 145.218 129.971 143.248 1.00 12.74 360 ARG A O 1
ATOM 1843 N N . LEU A 1 361 ? 144.330 128.858 141.499 1.00 13.56 361 LEU A N 1
ATOM 1844 C CA . LEU A 1 361 ? 145.608 128.266 141.116 1.00 13.56 361 LEU A CA 1
ATOM 1845 C C . LEU A 1 361 ? 146.590 129.339 140.666 1.00 13.56 361 LEU A C 1
ATOM 1846 O O . LEU A 1 361 ? 147.786 129.271 140.968 1.00 13.56 361 LEU A O 1
ATOM 1851 N N . TYR A 1 362 ? 146.097 130.330 139.922 1.00 9.22 362 TYR A N 1
ATOM 1852 C CA . TYR A 1 362 ? 146.915 131.463 139.502 1.00 9.22 362 TYR A CA 1
ATOM 1853 C C . TYR A 1 362 ? 147.558 132.155 140.698 1.00 9.22 362 TYR A C 1
ATOM 1854 O O . TYR A 1 362 ? 148.773 132.388 140.725 1.00 9.22 362 TYR A O 1
ATOM 1863 N N . GLN A 1 363 ? 146.747 132.479 141.707 1.00 15.76 363 GLN A N 1
ATOM 1864 C CA . GLN A 1 363 ? 147.254 133.168 142.888 1.00 15.76 363 GLN A CA 1
ATOM 1865 C C . GLN A 1 363 ? 148.229 132.296 143.668 1.00 15.76 363 GLN A C 1
ATOM 1866 O O . GLN A 1 363 ? 149.272 132.782 144.120 1.00 15.76 363 GLN A O 1
ATOM 1872 N N . GLN A 1 364 ? 147.915 131.007 143.835 1.00 7.21 364 GLN A N 1
ATOM 1873 C CA . GLN A 1 364 ? 148.826 130.125 144.560 1.00 7.21 364 GLN A CA 1
ATOM 1874 C C . GLN A 1 364 ? 150.169 130.006 143.849 1.00 7.21 364 GLN A C 1
ATOM 1875 O O . GLN A 1 364 ? 151.227 130.050 144.489 1.00 7.21 364 GLN A O 1
ATOM 1881 N N . THR A 1 365 ? 150.148 129.860 142.522 1.00 13.56 365 THR A N 1
ATOM 1882 C CA . THR A 1 365 ? 151.393 129.735 141.775 1.00 13.56 365 THR A CA 1
ATOM 1883 C C . THR A 1 365 ? 152.206 131.021 141.809 1.00 13.56 365 THR A C 1
ATOM 1884 O O . THR A 1 365 ? 153.431 130.967 141.955 1.00 13.56 365 THR A O 1
ATOM 1888 N N . LEU A 1 366 ? 151.559 132.182 141.680 1.00 13.56 366 LEU A N 1
ATOM 1889 C CA . LEU A 1 366 ? 152.308 133.430 141.771 1.00 13.56 366 LEU A CA 1
ATOM 1890 C C . LEU A 1 366 ? 152.805 133.714 143.180 1.00 13.56 366 LEU A C 1
ATOM 1891 O O . LEU A 1 366 ? 153.806 134.421 143.337 1.00 13.56 366 LEU A O 1
ATOM 1896 N N . ARG A 1 367 ? 152.144 133.133 144.186 1.00 7.95 367 ARG A N 1
ATOM 1897 C CA . ARG A 1 367 ? 152.554 133.354 145.600 1.00 7.95 367 ARG A CA 1
ATOM 1898 C C . ARG A 1 367 ? 153.699 132.402 145.968 1.00 7.95 367 ARG A C 1
ATOM 1899 O O . ARG A 1 367 ? 154.489 132.751 146.867 1.00 7.95 367 ARG A O 1
ATOM 1907 N N . THR A 1 368 ? 153.779 131.244 145.307 1.00 10.30 368 THR A N 1
ATOM 1908 C CA . THR A 1 368 ? 154.835 130.283 145.604 1.00 10.30 368 THR A CA 1
ATOM 1909 C C . THR A 1 368 ? 156.029 130.373 144.663 1.00 10.30 368 THR A C 1
ATOM 1910 O O . THR A 1 368 ? 157.109 129.886 145.011 1.00 10.30 368 THR A O 1
ATOM 1914 N N . SER A 1 369 ? 155.874 130.987 143.490 1.00 9.18 369 SER A N 1
ATOM 1915 C CA . SER A 1 369 ? 156.936 131.030 142.494 1.00 9.18 369 SER A CA 1
ATOM 1916 C C . SER A 1 369 ? 157.410 132.431 142.141 1.00 9.18 369 SER A C 1
ATOM 1917 O O . SER A 1 369 ? 158.608 132.618 141.919 1.00 9.18 369 SER A O 1
ATOM 1920 N N . GLY A 1 370 ? 156.519 133.413 142.079 1.00 9.24 370 GLY A N 1
ATOM 1921 C CA . GLY A 1 370 ? 156.891 134.763 141.692 1.00 9.24 370 GLY A CA 1
ATOM 1922 C C . GLY A 1 370 ? 155.880 135.376 140.744 1.00 9.24 370 GLY A C 1
ATOM 1923 O O . GLY A 1 370 ? 155.150 134.678 140.036 1.00 9.24 370 GLY A O 1
ATOM 1924 N N . LYS A 1 371 ? 155.839 136.711 140.728 1.00 10.17 371 LYS A N 1
ATOM 1925 C CA . LYS A 1 371 ? 154.840 137.416 139.931 1.00 10.17 371 LYS A CA 1
ATOM 1926 C C . LYS A 1 371 ? 155.100 137.286 138.435 1.00 10.17 371 LYS A C 1
ATOM 1927 O O . LYS A 1 371 ? 154.148 137.214 137.651 1.00 10.17 371 LYS A O 1
ATOM 1933 N N . ILE A 1 372 ? 156.370 137.249 138.022 1.00 7.94 372 ILE A N 1
ATOM 1934 C CA . ILE A 1 372 ? 156.697 137.212 136.601 1.00 7.94 372 ILE A CA 1
ATOM 1935 C C . ILE A 1 372 ? 156.099 135.990 135.915 1.00 7.94 372 ILE A C 1
ATOM 1936 O O . ILE A 1 372 ? 155.704 136.065 134.743 1.00 7.94 372 ILE A O 1
ATOM 1941 N N . TYR A 1 373 ? 155.966 134.875 136.631 1.00 10.91 373 TYR A N 1
ATOM 1942 C CA . TYR A 1 373 ? 155.398 133.664 136.059 1.00 10.91 373 TYR A CA 1
ATOM 1943 C C . TYR A 1 373 ? 153.951 133.839 135.628 1.00 10.91 373 TYR A C 1
ATOM 1944 O O . TYR A 1 373 ? 153.409 132.946 134.964 1.00 10.91 373 TYR A O 1
ATOM 1953 N N . MET A 1 374 ? 153.328 134.978 135.956 1.00 10.93 374 MET A N 1
ATOM 1954 C CA . MET A 1 374 ? 152.014 135.273 135.402 1.00 10.93 374 MET A CA 1
ATOM 1955 C C . MET A 1 374 ? 152.036 135.197 133.884 1.00 10.93 374 MET A C 1
ATOM 1956 O O . MET A 1 374 ? 151.041 134.780 133.276 1.00 10.93 374 MET A O 1
ATOM 1961 N N . ILE A 1 375 ? 153.174 135.537 133.266 1.00 10.16 375 ILE A N 1
ATOM 1962 C CA . ILE A 1 375 ? 153.282 135.439 131.813 1.00 10.16 375 ILE A CA 1
ATOM 1963 C C . ILE A 1 375 ? 152.881 134.047 131.356 1.00 10.16 375 ILE A C 1
ATOM 1964 O O . ILE A 1 375 ? 152.051 133.893 130.449 1.00 10.16 375 ILE A O 1
ATOM 1969 N N . PHE A 1 376 ? 153.424 133.017 132.015 1.00 10.08 376 PHE A N 1
ATOM 1970 C CA . PHE A 1 376 ? 153.008 131.644 131.748 1.00 10.08 376 PHE A CA 1
ATOM 1971 C C . PHE A 1 376 ? 151.494 131.554 131.645 1.00 10.08 376 PHE A C 1
ATOM 1972 O O . PHE A 1 376 ? 150.949 131.296 130.562 1.00 10.08 376 PHE A O 1
ATOM 1980 N N . PHE A 1 377 ? 150.799 131.872 132.743 1.00 10.60 377 PHE A N 1
ATOM 1981 C CA . PHE A 1 377 ? 149.346 131.767 132.748 1.00 10.60 377 PHE A CA 1
ATOM 1982 C C . PHE A 1 377 ? 148.744 132.512 131.572 1.00 10.60 377 PHE A C 1
ATOM 1983 O O . PHE A 1 377 ? 147.927 131.945 130.834 1.00 10.60 377 PHE A O 1
ATOM 1991 N N . VAL A 1 378 ? 149.200 133.748 131.335 1.00 10.37 378 VAL A N 1
ATOM 1992 C CA . VAL A 1 378 ? 148.664 134.528 130.225 1.00 10.37 378 VAL A CA 1
ATOM 1993 C C . VAL A 1 378 ? 148.670 133.686 128.962 1.00 10.37 378 VAL A C 1
ATOM 1994 O O . VAL A 1 378 ? 147.608 133.313 128.440 1.00 10.37 378 VAL A O 1
ATOM 1998 N N . LEU A 1 379 ? 149.794 133.213 128.509 1.00 12.78 379 LEU A N 1
ATOM 1999 C CA . LEU A 1 379 ? 149.865 132.320 127.339 1.00 12.78 379 LEU A CA 1
ATOM 2000 C C . LEU A 1 379 ? 148.959 131.105 127.456 1.00 12.78 379 LEU A C 1
ATOM 2001 O O . LEU A 1 379 ? 148.668 130.547 126.423 1.00 12.78 379 LEU A O 1
ATOM 2006 N N . VAL A 1 380 ? 148.561 130.669 128.637 1.00 12.97 380 VAL A N 1
ATOM 2007 C CA . VAL A 1 380 ? 147.737 129.437 128.692 1.00 12.97 380 VAL A CA 1
ATOM 2008 C C . VAL A 1 380 ? 146.250 129.778 128.697 1.00 12.97 380 VAL A C 1
ATOM 2009 O O . VAL A 1 380 ? 145.491 128.884 128.447 1.00 12.97 380 VAL A O 1
ATOM 2013 N N . ILE A 1 381 ? 145.842 131.009 128.958 1.00 10.98 381 ILE A N 1
ATOM 2014 C CA . ILE A 1 381 ? 144.407 131.384 129.052 1.00 10.98 381 ILE A CA 1
ATOM 2015 C C . ILE A 1 381 ? 144.059 131.930 127.691 1.00 10.98 381 ILE A C 1
ATOM 2016 O O . ILE A 1 381 ? 142.896 132.048 127.383 1.00 10.98 381 ILE A O 1
ATOM 2021 N N . PHE A 1 382 ? 145.060 132.133 126.871 1.00 14.61 382 PHE A N 1
ATOM 2022 C CA . PHE A 1 382 ? 144.791 132.525 125.484 1.00 14.61 382 PHE A CA 1
ATOM 2023 C C . PHE A 1 382 ? 144.933 131.302 124.613 1.00 14.61 382 PHE A C 1
ATOM 2024 O O . PHE A 1 382 ? 143.929 130.772 124.215 1.00 14.61 382 PHE A O 1
ATOM 2032 N N . LEU A 1 383 ? 146.092 130.713 124.437 1.00 16.48 383 LEU A N 1
ATOM 2033 C CA . LEU A 1 383 ? 146.109 129.491 123.632 1.00 16.48 383 LEU A CA 1
ATOM 2034 C C . LEU A 1 383 ? 145.123 128.428 124.140 1.00 16.48 383 LEU A C 1
ATOM 2035 O O . LEU A 1 383 ? 144.004 128.276 123.626 1.00 16.48 383 LEU A O 1
ATOM 2040 N N . GLY A 1 384 ? 145.467 127.743 125.209 1.00 17.34 384 GLY A N 1
ATOM 2041 C CA . GLY A 1 384 ? 144.624 126.643 125.635 1.00 17.34 384 GLY A CA 1
ATOM 2042 C C . GLY A 1 384 ? 143.197 126.960 125.994 1.00 17.34 384 GLY A C 1
ATOM 2043 O O . GLY A 1 384 ? 142.290 126.244 125.586 1.00 17.34 384 GLY A O 1
ATOM 2044 N N . SER A 1 385 ? 142.970 128.037 126.716 1.00 17.39 385 SER A N 1
ATOM 2045 C CA . SER A 1 385 ? 141.623 128.318 127.172 1.00 17.39 385 SER A CA 1
ATOM 2046 C C . SER A 1 385 ? 140.812 129.097 126.180 1.00 17.39 385 SER A C 1
ATOM 2047 O O . SER A 1 385 ? 139.639 129.355 126.435 1.00 17.39 385 SER A O 1
ATOM 2050 N N . PHE A 1 386 ? 141.393 129.649 125.141 1.00 20.91 386 PHE A N 1
ATOM 2051 C CA . PHE A 1 386 ? 140.581 130.501 124.284 1.00 20.91 386 PHE A CA 1
ATOM 2052 C C . PHE A 1 386 ? 140.595 129.971 122.904 1.00 20.91 386 PHE A C 1
ATOM 2053 O O . PHE A 1 386 ? 139.552 129.767 122.319 1.00 20.91 386 PHE A O 1
ATOM 2061 N N . TYR A 1 387 ? 141.771 129.716 122.378 1.00 18.35 387 TYR A N 1
ATOM 2062 C CA . TYR A 1 387 ? 141.809 129.300 121.006 1.00 18.35 387 TYR A CA 1
ATOM 2063 C C . TYR A 1 387 ? 141.052 127.979 120.850 1.00 18.35 387 TYR A C 1
ATOM 2064 O O . TYR A 1 387 ? 140.270 127.856 119.934 1.00 18.35 387 TYR A O 1
ATOM 2073 N N . LEU A 1 388 ? 141.199 127.040 121.774 1.00 19.66 388 LEU A N 1
ATOM 2074 C CA . LEU A 1 388 ? 140.532 125.741 121.658 1.00 19.66 388 LEU A CA 1
ATOM 2075 C C . LEU A 1 388 ? 139.015 125.858 121.774 1.00 19.66 388 LEU A C 1
ATOM 2076 O O . LEU A 1 388 ? 138.315 125.292 120.952 1.00 19.66 388 LEU A O 1
ATOM 2081 N N . VAL A 1 389 ? 138.490 126.558 122.776 1.00 19.51 389 VAL A N 1
ATOM 2082 C CA . VAL A 1 389 ? 137.069 126.818 122.892 1.00 19.51 389 VAL A CA 1
ATOM 2083 C C . VAL A 1 389 ? 136.534 127.270 121.528 1.00 19.51 389 VAL A C 1
ATOM 2084 O O . VAL A 1 389 ? 135.418 126.938 121.168 1.00 19.51 389 VAL A O 1
ATOM 2088 N N . ASN A 1 390 ? 137.334 127.970 120.738 1.00 21.63 390 ASN A N 1
ATOM 2089 C CA . ASN A 1 390 ? 136.787 128.475 119.457 1.00 21.63 390 ASN A CA 1
ATOM 2090 C C . ASN A 1 390 ? 136.840 127.486 118.321 1.00 21.63 390 ASN A C 1
ATOM 2091 O O . ASN A 1 390 ? 136.081 127.658 117.421 1.00 21.63 390 ASN A O 1
ATOM 2096 N N . LEU A 1 391 ? 137.822 126.619 118.266 1.00 19.52 391 LEU A N 1
ATOM 2097 C CA . LEU A 1 391 ? 137.815 125.488 117.354 1.00 19.52 391 LEU A CA 1
ATOM 2098 C C . LEU A 1 391 ? 136.621 124.593 117.625 1.00 19.52 391 LEU A C 1
ATOM 2099 O O . LEU A 1 391 ? 135.846 124.293 116.706 1.00 19.52 391 LEU A O 1
ATOM 2104 N N . ILE A 1 392 ? 136.397 124.247 118.896 1.00 18.23 392 ILE A N 1
ATOM 2105 C CA . ILE A 1 392 ? 135.269 123.385 119.230 1.00 18.23 392 ILE A CA 1
ATOM 2106 C C . ILE A 1 392 ? 133.986 123.999 118.700 1.00 18.23 392 ILE A C 1
ATOM 2107 O O . ILE A 1 392 ? 133.243 123.365 117.937 1.00 18.23 392 ILE A O 1
ATOM 2112 N N . LEU A 1 393 ? 133.771 125.285 119.003 1.00 16.99 393 LEU A N 1
ATOM 2113 C CA . LEU A 1 393 ? 132.580 125.962 118.510 1.00 16.99 393 LEU A CA 1
ATOM 2114 C C . LEU A 1 393 ? 132.469 125.805 117.005 1.00 16.99 393 LEU A C 1
ATOM 2115 O O . LEU A 1 393 ? 131.470 125.273 116.501 1.00 16.99 393 LEU A O 1
ATOM 2120 N N . ALA A 1 394 ? 133.536 126.154 116.282 1.00 18.37 394 ALA A N 1
ATOM 2121 C CA . ALA A 1 394 ? 133.489 126.076 114.830 1.00 18.37 394 ALA A CA 1
ATOM 2122 C C . ALA A 1 394 ? 133.176 124.657 114.388 1.00 18.37 394 ALA A C 1
ATOM 2123 O O . ALA A 1 394 ? 132.287 124.434 113.556 1.00 18.37 394 ALA A O 1
ATOM 2125 N N . VAL A 1 395 ? 133.842 123.675 115.000 1.00 18.27 395 VAL A N 1
ATOM 2126 C CA . VAL A 1 395 ? 133.665 122.298 114.558 1.00 18.27 395 VAL A CA 1
ATOM 2127 C C . VAL A 1 395 ? 132.233 121.855 114.796 1.00 18.27 395 VAL A C 1
ATOM 2128 O O . VAL A 1 395 ? 131.663 121.093 114.006 1.00 18.27 395 VAL A O 1
ATOM 2132 N N . VAL A 1 396 ? 131.617 122.337 115.876 1.00 18.83 396 VAL A N 1
ATOM 2133 C CA . VAL A 1 396 ? 130.201 122.054 116.056 1.00 18.83 396 VAL A CA 1
ATOM 2134 C C . VAL A 1 396 ? 129.383 122.815 115.023 1.00 18.83 396 VAL A C 1
ATOM 2135 O O . VAL A 1 396 ? 128.569 122.224 114.300 1.00 18.83 396 VAL A O 1
ATOM 2139 N N . THR A 1 397 ? 129.648 124.119 114.881 1.00 23.97 397 THR A N 1
ATOM 2140 C CA . THR A 1 397 ? 128.790 124.973 114.066 1.00 23.97 397 THR A CA 1
ATOM 2141 C C . THR A 1 397 ? 128.669 124.429 112.651 1.00 23.97 397 THR A C 1
ATOM 2142 O O . THR A 1 397 ? 127.581 124.017 112.226 1.00 23.97 397 THR A O 1
ATOM 2146 N N . MET A 1 398 ? 129.826 124.205 112.064 1.00 32.81 398 MET A N 1
ATOM 2147 C CA . MET A 1 398 ? 129.933 123.708 110.686 1.00 32.81 398 MET A CA 1
ATOM 2148 C C . MET A 1 398 ? 129.203 122.407 110.555 1.00 32.81 398 MET A C 1
ATOM 2149 O O . MET A 1 398 ? 128.572 122.174 109.551 1.00 32.81 398 MET A O 1
ATOM 2154 N N . ALA A 1 399 ? 129.302 121.546 111.557 1.00 29.54 399 ALA A N 1
ATOM 2155 C CA . ALA A 1 399 ? 128.690 120.224 111.490 1.00 29.54 399 ALA A CA 1
ATOM 2156 C C . ALA A 1 399 ? 127.184 120.262 111.637 1.00 29.54 399 ALA A C 1
ATOM 2157 O O . ALA A 1 399 ? 126.463 119.533 110.955 1.00 29.54 399 ALA A O 1
ATOM 2159 N N . TYR A 1 400 ? 126.694 121.084 112.552 1.00 31.20 400 TYR A N 1
ATOM 2160 C CA . TYR A 1 400 ? 125.261 121.224 112.689 1.00 31.20 400 TYR A CA 1
ATOM 2161 C C . TYR A 1 400 ? 124.711 121.827 111.405 1.00 31.20 400 TYR A C 1
ATOM 2162 O O . TYR A 1 400 ? 123.679 121.387 110.911 1.00 31.20 400 TYR A O 1
ATOM 2171 N N . GLU A 1 401 ? 125.411 122.803 110.839 1.00 35.89 401 GLU A N 1
ATOM 2172 C CA . GLU A 1 401 ? 124.987 123.371 109.570 1.00 35.89 401 GLU A CA 1
ATOM 2173 C C . GLU A 1 401 ? 125.000 122.318 108.488 1.00 35.89 401 GLU A C 1
ATOM 2174 O O . GLU A 1 401 ? 124.087 122.266 107.705 1.00 35.89 401 GLU A O 1
ATOM 2180 N N . GLU A 1 402 ? 126.003 121.450 108.465 1.00 38.03 402 GLU A N 1
ATOM 2181 C CA . GLU A 1 402 ? 126.045 120.378 107.482 1.00 38.03 402 GLU A CA 1
ATOM 2182 C C . GLU A 1 402 ? 124.845 119.470 107.611 1.00 38.03 402 GLU A C 1
ATOM 2183 O O . GLU A 1 402 ? 124.236 119.109 106.606 1.00 38.03 402 GLU A O 1
ATOM 2189 N N . GLN A 1 403 ? 124.484 119.111 108.837 1.00 39.04 403 GLN A N 1
ATOM 2190 C CA . GLN A 1 403 ? 123.276 118.310 109.028 1.00 39.04 403 GLN A CA 1
ATOM 2191 C C . GLN A 1 403 ? 121.991 119.019 108.606 1.00 39.04 403 GLN A C 1
ATOM 2192 O O . GLN A 1 403 ? 121.117 118.387 108.022 1.00 39.04 403 GLN A O 1
ATOM 2198 N N . ASN A 1 404 ? 121.859 120.309 108.891 1.00 42.09 404 ASN A N 1
ATOM 2199 C CA . ASN A 1 404 ? 120.661 120.995 108.417 1.00 42.09 404 ASN A CA 1
ATOM 2200 C C . ASN A 1 404 ? 120.718 121.320 106.940 1.00 42.09 404 ASN A C 1
ATOM 2201 O O . ASN A 1 404 ? 119.699 121.166 106.247 1.00 42.09 404 ASN A O 1
ATOM 2206 N N . GLN A 1 405 ? 121.866 121.772 106.435 1.00 48.54 405 GLN A N 1
ATOM 2207 C CA . GLN A 1 405 ? 121.854 122.015 104.999 1.00 48.54 405 GLN A CA 1
ATOM 2208 C C . GLN A 1 405 ? 121.667 120.720 104.222 1.00 48.54 405 GLN A C 1
ATOM 2209 O O . GLN A 1 405 ? 121.449 120.758 103.006 1.00 48.54 405 GLN A O 1
ATOM 2215 N N . ALA A 1 406 ? 121.746 119.573 104.901 1.00 55.21 406 ALA A N 1
ATOM 2216 C CA . ALA A 1 406 ? 121.444 118.308 104.241 1.00 55.21 406 ALA A CA 1
ATOM 2217 C C . ALA A 1 406 ? 119.945 118.146 104.027 1.00 55.21 406 ALA A C 1
ATOM 2218 O O . ALA A 1 406 ? 119.504 117.709 102.957 1.00 55.21 406 ALA A O 1
ATOM 2220 N N . THR A 1 407 ? 119.147 118.499 105.030 1.00 61.81 407 THR A N 1
ATOM 2221 C CA . THR A 1 407 ? 117.697 118.369 104.948 1.00 61.81 407 THR A CA 1
ATOM 2222 C C . THR A 1 407 ? 117.065 119.639 104.389 1.00 61.81 407 THR A C 1
ATOM 2223 O O . THR A 1 407 ? 116.605 119.665 103.248 1.00 61.81 407 THR A O 1
ATOM 2227 N N . TRP A 1 651 ? 69.461 141.585 122.261 1.00 47.68 651 TRP A N 1
ATOM 2228 C CA . TRP A 1 651 ? 69.105 142.946 121.908 1.00 47.68 651 TRP A CA 1
ATOM 2229 C C . TRP A 1 651 ? 70.016 143.916 122.620 1.00 47.68 651 TRP A C 1
ATOM 2230 O O . TRP A 1 651 ? 70.830 144.602 121.992 1.00 47.68 651 TRP A O 1
ATOM 2241 N N . VAL A 1 652 ? 69.846 144.036 123.926 1.00 37.20 652 VAL A N 1
ATOM 2242 C CA . VAL A 1 652 ? 70.731 144.874 124.716 1.00 37.20 652 VAL A CA 1
ATOM 2243 C C . VAL A 1 652 ? 72.112 144.253 124.769 1.00 37.20 652 VAL A C 1
ATOM 2244 O O . VAL A 1 652 ? 73.086 144.963 124.929 1.00 37.20 652 VAL A O 1
ATOM 2248 N N . LYS A 1 653 ? 72.200 142.931 124.691 1.00 36.47 653 LYS A N 1
ATOM 2249 C CA . LYS A 1 653 ? 73.500 142.290 124.636 1.00 36.47 653 LYS A CA 1
ATOM 2250 C C . LYS A 1 653 ? 74.169 142.749 123.380 1.00 36.47 653 LYS A C 1
ATOM 2251 O O . LYS A 1 653 ? 75.326 143.083 123.414 1.00 36.47 653 LYS A O 1
ATOM 2257 N N . LEU A 1 654 ? 73.436 142.813 122.273 1.00 34.05 654 LEU A N 1
ATOM 2258 C CA . LEU A 1 654 ? 73.982 143.333 121.022 1.00 34.05 654 LEU A CA 1
ATOM 2259 C C . LEU A 1 654 ? 74.374 144.780 121.133 1.00 34.05 654 LEU A C 1
ATOM 2260 O O . LEU A 1 654 ? 75.357 145.172 120.531 1.00 34.05 654 LEU A O 1
ATOM 2265 N N . LYS A 1 655 ? 73.595 145.591 121.848 1.00 30.74 655 LYS A N 1
ATOM 2266 C CA . LYS A 1 655 ? 73.989 146.988 122.059 1.00 30.74 655 LYS A CA 1
ATOM 2267 C C . LYS A 1 655 ? 75.301 147.082 122.842 1.00 30.74 655 LYS A C 1
ATOM 2268 O O . LYS A 1 655 ? 76.164 147.879 122.503 1.00 30.74 655 LYS A O 1
ATOM 2274 N N . THR A 1 656 ? 75.482 146.243 123.844 1.00 33.02 656 THR A N 1
ATOM 2275 C CA . THR A 1 656 ? 76.740 146.236 124.592 1.00 33.02 656 THR A CA 1
ATOM 2276 C C . THR A 1 656 ? 77.840 145.795 123.671 1.00 33.02 656 THR A C 1
ATOM 2277 O O . THR A 1 656 ? 78.938 146.291 123.785 1.00 33.02 656 THR A O 1
ATOM 2281 N N . ILE A 1 657 ? 77.562 144.841 122.788 1.00 34.20 657 ILE A N 1
ATOM 2282 C CA . ILE A 1 657 ? 78.531 144.373 121.788 1.00 34.20 657 ILE A CA 1
ATOM 2283 C C . ILE A 1 657 ? 78.954 145.509 120.852 1.00 34.20 657 ILE A C 1
ATOM 2284 O O . ILE A 1 657 ? 80.139 145.633 120.550 1.00 34.20 657 ILE A O 1
ATOM 2289 N N . LEU A 1 658 ? 78.025 146.357 120.419 1.00 31.01 658 LEU A N 1
ATOM 2290 C CA . LEU A 1 658 ? 78.388 147.525 119.643 1.00 31.01 658 LEU A CA 1
ATOM 2291 C C . LEU A 1 658 ? 79.503 148.235 120.383 1.00 31.01 658 LEU A C 1
ATOM 2292 O O . LEU A 1 658 ? 80.573 148.366 119.847 1.00 31.01 658 LEU A O 1
ATOM 2297 N N . PHE A 1 659 ? 79.279 148.702 121.603 1.00 34.10 659 PHE A N 1
ATOM 2298 C CA . PHE A 1 659 ? 80.289 149.339 122.466 1.00 34.10 659 PHE A CA 1
ATOM 2299 C C . PHE A 1 659 ? 81.405 148.427 123.000 1.00 34.10 659 PHE A C 1
ATOM 2300 O O . PHE A 1 659 ? 82.463 148.904 123.273 1.00 34.10 659 PHE A O 1
ATOM 2308 N N . GLY A 1 660 ? 81.162 147.153 123.231 1.00 35.46 660 GLY A N 1
ATOM 2309 C CA . GLY A 1 660 ? 82.230 146.270 123.659 1.00 35.46 660 GLY A CA 1
ATOM 2310 C C . GLY A 1 660 ? 83.262 146.203 122.573 1.00 35.46 660 GLY A C 1
ATOM 2311 O O . GLY A 1 660 ? 84.455 146.253 122.863 1.00 35.46 660 GLY A O 1
ATOM 2312 N N . LEU A 1 661 ? 82.846 146.058 121.317 1.00 37.09 661 LEU A N 1
ATOM 2313 C CA . LEU A 1 661 ? 83.824 146.079 120.198 1.00 37.09 661 LEU A CA 1
ATOM 2314 C C . LEU A 1 661 ? 84.360 147.462 119.838 1.00 37.09 661 LEU A C 1
ATOM 2315 O O . LEU A 1 661 ? 85.039 147.610 118.825 1.00 37.09 661 LEU A O 1
ATOM 2320 N N . VAL A 1 662 ? 84.064 148.472 120.645 1.00 36.29 662 VAL A N 1
ATOM 2321 C CA . VAL A 1 662 ? 84.684 149.764 120.437 1.00 36.29 662 VAL A CA 1
ATOM 2322 C C . VAL A 1 662 ? 85.971 149.631 121.225 1.00 36.29 662 VAL A C 1
ATOM 2323 O O . VAL A 1 662 ? 86.060 150.062 122.375 1.00 36.29 662 VAL A O 1
ATOM 2327 N N . THR A 1 663 ? 86.973 149.009 120.618 1.00 36.80 663 THR A N 1
ATOM 2328 C CA . THR A 1 663 ? 88.266 148.849 121.257 1.00 36.80 663 THR A CA 1
ATOM 2329 C C . THR A 1 663 ? 89.177 149.460 120.208 1.00 36.80 663 THR A C 1
ATOM 2330 O O . THR A 1 663 ? 89.835 148.755 119.443 1.00 36.80 663 THR A O 1
ATOM 2334 N N . ASP A 1 664 ? 89.182 150.782 120.145 1.00 38.03 664 ASP A N 1
ATOM 2335 C CA . ASP A 1 664 ? 89.928 151.487 119.122 1.00 38.03 664 ASP A CA 1
ATOM 2336 C C . ASP A 1 664 ? 91.434 151.600 119.427 1.00 38.03 664 ASP A C 1
ATOM 2337 O O . ASP A 1 664 ? 91.922 150.962 120.356 1.00 38.03 664 ASP A O 1
ATOM 2342 N N . PRO A 1 665 ? 92.181 152.415 118.649 1.00 44.82 665 PRO A N 1
ATOM 2343 C CA . PRO A 1 665 ? 93.615 152.581 118.912 1.00 44.82 665 PRO A CA 1
ATOM 2344 C C . PRO A 1 665 ? 93.966 153.132 120.292 1.00 44.82 665 PRO A C 1
ATOM 2345 O O . PRO A 1 665 ? 94.960 152.704 120.872 1.00 44.82 665 PRO A O 1
ATOM 2349 N N . PHE A 1 666 ? 93.188 154.077 120.803 1.00 47.59 666 PHE A N 1
ATOM 2350 C CA . PHE A 1 666 ? 93.458 154.659 122.116 1.00 47.59 666 PHE A CA 1
ATOM 2351 C C . PHE A 1 666 ? 93.367 153.640 123.246 1.00 47.59 666 PHE A C 1
ATOM 2352 O O . PHE A 1 666 ? 94.177 153.676 124.163 1.00 47.59 666 PHE A O 1
ATOM 2360 N N . ALA A 1 667 ? 92.402 152.730 123.181 1.00 39.39 667 ALA A N 1
ATOM 2361 C CA . ALA A 1 667 ? 92.218 151.742 124.244 1.00 39.39 667 ALA A CA 1
ATOM 2362 C C . ALA A 1 667 ? 93.415 150.812 124.418 1.00 39.39 667 ALA A C 1
ATOM 2363 O O . ALA A 1 667 ? 93.754 150.481 125.540 1.00 39.39 667 ALA A O 1
ATOM 2365 N N . GLU A 1 668 ? 94.042 150.372 123.335 1.00 40.25 668 GLU A N 1
ATOM 2366 C CA . GLU A 1 668 ? 95.250 149.551 123.468 1.00 40.25 668 GLU A CA 1
ATOM 2367 C C . GLU A 1 668 ? 96.388 150.343 124.095 1.00 40.25 668 GLU A C 1
ATOM 2368 O O . GLU A 1 668 ? 97.197 149.782 124.822 1.00 40.25 668 GLU A O 1
ATOM 2374 N N . LEU A 1 669 ? 96.496 151.624 123.768 1.00 38.54 669 LEU A N 1
ATOM 2375 C CA . LEU A 1 669 ? 97.521 152.461 124.389 1.00 38.54 669 LEU A CA 1
ATOM 2376 C C . LEU A 1 669 ? 97.289 152.586 125.882 1.00 38.54 669 LEU A C 1
ATOM 2377 O O . LEU A 1 669 ? 98.241 152.570 126.654 1.00 38.54 669 LEU A O 1
ATOM 2382 N N . THR A 1 670 ? 96.035 152.728 126.292 1.00 31.88 670 THR A N 1
ATOM 2383 C CA . THR A 1 670 ? 95.705 152.790 127.703 1.00 31.88 670 THR A CA 1
ATOM 2384 C C . THR A 1 670 ? 96.235 151.562 128.398 1.00 31.88 670 THR A C 1
ATOM 2385 O O . THR A 1 670 ? 96.804 151.658 129.471 1.00 31.88 670 THR A O 1
ATOM 2389 N N . ILE A 1 671 ? 96.089 150.406 127.775 1.00 29.59 671 ILE A N 1
ATOM 2390 C CA . ILE A 1 671 ? 96.526 149.165 128.382 1.00 29.59 671 ILE A CA 1
ATOM 2391 C C . ILE A 1 671 ? 98.036 149.189 128.575 1.00 29.59 671 ILE A C 1
ATOM 2392 O O . ILE A 1 671 ? 98.519 148.886 129.652 1.00 29.59 671 ILE A O 1
ATOM 2397 N N . THR A 1 672 ? 98.785 149.553 127.540 1.00 29.16 672 THR A N 1
ATOM 2398 C CA . THR A 1 672 ? 100.241 149.576 127.641 1.00 29.16 672 THR A CA 1
ATOM 2399 C C . THR A 1 672 ? 100.704 150.547 128.722 1.00 29.16 672 THR A C 1
ATOM 2400 O O . THR A 1 672 ? 101.638 150.249 129.478 1.00 29.16 672 THR A O 1
ATOM 2404 N N . LEU A 1 673 ? 100.065 151.716 128.809 1.00 27.09 673 LEU A N 1
ATOM 2405 C CA . LEU A 1 673 ? 100.416 152.677 129.847 1.00 27.09 673 LEU A CA 1
ATOM 2406 C C . LEU A 1 673 ? 100.144 152.111 131.234 1.00 27.09 673 LEU A C 1
ATOM 2407 O O . LEU A 1 673 ? 100.947 152.295 132.156 1.00 27.09 673 LEU A O 1
ATOM 2412 N N . CYS A 1 674 ? 99.014 151.420 131.401 1.00 25.91 674 CYS A N 1
ATOM 2413 C CA . CYS A 1 674 ? 98.714 150.801 132.687 1.00 25.91 674 CYS A CA 1
ATOM 2414 C C . CYS A 1 674 ? 99.748 149.740 133.041 1.00 25.91 674 CYS A C 1
ATOM 2415 O O . CYS A 1 674 ? 100.181 149.649 134.194 1.00 25.91 674 CYS A O 1
ATOM 2418 N N . ILE A 1 675 ? 100.163 148.935 132.060 1.00 24.44 675 ILE A N 1
ATOM 2419 C CA . ILE A 1 675 ? 101.188 147.923 132.315 1.00 24.44 675 ILE A CA 1
ATOM 2420 C C . ILE A 1 675 ? 102.497 148.580 132.741 1.00 24.44 675 ILE A C 1
ATOM 2421 O O . ILE A 1 675 ? 103.161 148.130 133.683 1.00 24.44 675 ILE A O 1
ATOM 2426 N N . VAL A 1 676 ? 102.890 149.653 132.051 1.00 22.62 676 VAL A N 1
ATOM 2427 C CA . VAL A 1 676 ? 104.150 150.320 132.371 1.00 22.62 676 VAL A CA 1
ATOM 2428 C C . VAL A 1 676 ? 104.102 150.933 133.768 1.00 22.62 676 VAL A C 1
ATOM 2429 O O . VAL A 1 676 ? 105.063 150.827 134.543 1.00 22.62 676 VAL A O 1
ATOM 2433 N N . VAL A 1 677 ? 102.989 151.585 134.114 1.00 21.84 677 VAL A N 1
ATOM 2434 C CA . VAL A 1 677 ? 102.879 152.196 135.435 1.00 21.84 677 VAL A CA 1
ATOM 2435 C C . VAL A 1 677 ? 102.842 151.125 136.519 1.00 21.84 677 VAL A C 1
ATOM 2436 O O . VAL A 1 677 ? 103.421 151.296 137.598 1.00 21.84 677 VAL A O 1
ATOM 2440 N N . ASN A 1 678 ? 102.181 149.996 136.250 1.00 23.37 678 ASN A N 1
ATOM 2441 C CA . ASN A 1 678 ? 102.187 148.894 137.205 1.00 23.37 678 ASN A CA 1
ATOM 2442 C C . ASN A 1 678 ? 103.596 148.358 137.414 1.00 23.37 678 ASN A C 1
ATOM 2443 O O . ASN A 1 678 ? 103.995 148.062 138.547 1.00 23.37 678 ASN A O 1
ATOM 2448 N N . THR A 1 679 ? 104.367 148.228 136.332 1.00 20.42 679 THR A N 1
ATOM 2449 C CA . THR A 1 679 ? 105.736 147.741 136.456 1.00 20.42 679 THR A CA 1
ATOM 2450 C C . THR A 1 679 ? 106.596 148.703 137.265 1.00 20.42 679 THR A C 1
ATOM 2451 O O . THR A 1 679 ? 107.354 148.277 138.146 1.00 20.42 679 THR A O 1
ATOM 2455 N N . ILE A 1 680 ? 106.484 150.008 136.998 1.00 20.54 680 ILE A N 1
ATOM 2456 C CA . ILE A 1 680 ? 107.308 150.964 137.731 1.00 20.54 680 ILE A CA 1
ATOM 2457 C C . ILE A 1 680 ? 106.848 151.146 139.168 1.00 20.54 680 ILE A C 1
ATOM 2458 O O . ILE A 1 680 ? 107.648 151.566 140.010 1.00 20.54 680 ILE A O 1
ATOM 2463 N N . PHE A 1 681 ? 105.700 150.644 139.534 1.00 20.18 681 PHE A N 1
ATOM 2464 C CA . PHE A 1 681 ? 105.290 150.762 140.935 1.00 20.18 681 PHE A CA 1
A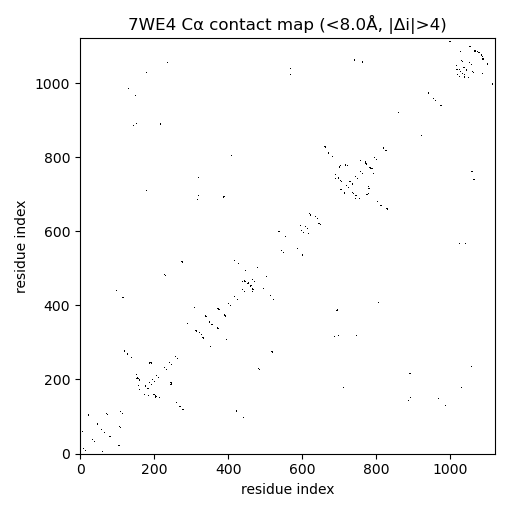TOM 2465 C C . PHE A 1 681 ? 105.728 149.507 141.637 1.00 20.18 681 PHE A C 1
ATOM 2466 O O . PHE A 1 681 ? 106.105 149.523 142.784 1.00 20.18 681 PHE A O 1
ATOM 2474 N N . MET A 1 682 ? 105.626 148.410 140.937 1.00 20.84 682 MET A N 1
ATOM 2475 C CA . MET A 1 682 ? 106.149 147.200 141.555 1.00 20.84 682 MET A CA 1
ATOM 2476 C C . MET A 1 682 ? 107.664 147.225 141.692 1.00 20.84 682 MET A C 1
ATOM 2477 O O . MET A 1 682 ? 108.207 146.495 142.526 1.00 20.84 682 MET A O 1
ATOM 2482 N N . ALA A 1 683 ? 108.354 148.043 140.898 1.00 18.51 683 ALA A N 1
ATOM 2483 C CA . ALA A 1 683 ? 109.805 148.131 140.959 1.00 18.51 683 ALA A CA 1
ATOM 2484 C C . ALA A 1 683 ? 110.307 149.178 141.952 1.00 18.51 683 ALA A C 1
ATOM 2485 O O . ALA A 1 683 ? 111.471 149.583 141.865 1.00 18.51 683 ALA A O 1
ATOM 2487 N N . MET A 1 684 ? 109.467 149.630 142.887 1.00 21.90 684 MET A N 1
ATOM 2488 C CA . MET A 1 684 ? 109.903 150.591 143.895 1.00 21.90 684 MET A CA 1
ATOM 2489 C C . MET A 1 684 ? 109.790 150.044 145.314 1.00 21.90 684 MET A C 1
ATOM 2490 O O . MET A 1 684 ? 109.811 150.821 146.272 1.00 21.90 684 MET A O 1
ATOM 2495 N N . GLU A 1 685 ? 109.531 148.763 145.502 1.00 22.44 685 GLU A N 1
ATOM 2496 C CA . GLU A 1 685 ? 109.494 148.182 146.851 1.00 22.44 685 GLU A CA 1
ATOM 2497 C C . GLU A 1 685 ? 110.894 147.832 147.333 1.00 22.44 685 GLU A C 1
ATOM 2498 O O . GLU A 1 685 ? 111.683 147.427 146.511 1.00 22.44 685 GLU A O 1
ATOM 2504 N N . HIS A 1 686 ? 111.178 147.969 148.621 1.00 19.48 686 HIS A N 1
ATOM 2505 C CA . HIS A 1 686 ? 112.483 147.782 149.242 1.00 19.48 686 HIS A CA 1
ATOM 2506 C C . HIS A 1 686 ? 112.279 147.375 150.696 1.00 19.48 686 HIS A C 1
ATOM 2507 O O . HIS A 1 686 ? 111.151 147.183 151.158 1.00 19.48 686 HIS A O 1
ATOM 2514 N N . HIS A 1 687 ? 113.394 147.233 151.416 1.00 18.92 687 HIS A N 1
ATOM 2515 C CA . HIS A 1 687 ? 113.338 146.777 152.802 1.00 18.92 687 HIS A CA 1
ATOM 2516 C C . HIS A 1 687 ? 112.828 147.878 153.726 1.00 18.92 687 HIS A C 1
ATOM 2517 O O . HIS A 1 687 ? 112.134 147.606 154.712 1.00 18.92 687 HIS A O 1
ATOM 2524 N N . GLY A 1 688 ? 113.165 149.129 153.423 1.00 24.59 688 GLY A N 1
ATOM 2525 C CA . GLY A 1 688 ? 112.871 150.233 154.318 1.00 24.59 688 GLY A CA 1
ATOM 2526 C C . GLY A 1 688 ? 111.602 151.000 154.001 1.00 24.59 688 GLY A C 1
ATOM 2527 O O . GLY A 1 688 ? 111.492 152.181 154.343 1.00 24.59 688 GLY A O 1
ATOM 2528 N N . MET A 1 689 ? 110.645 150.345 153.343 1.00 30.98 689 MET A N 1
ATOM 2529 C CA . MET A 1 689 ? 109.387 150.975 152.953 1.00 30.98 689 MET A CA 1
ATOM 2530 C C . MET A 1 689 ? 108.647 151.553 154.153 1.00 30.98 689 MET A C 1
ATOM 2531 O O . MET A 1 689 ? 108.483 150.887 155.177 1.00 30.98 689 MET A O 1
ATOM 2536 N N . SER A 1 690 ? 108.203 152.802 154.019 1.00 40.77 690 SER A N 1
ATOM 2537 C CA . SER A 1 690 ? 107.384 153.422 155.046 1.00 40.77 690 SER A CA 1
ATOM 2538 C C . SER A 1 690 ? 105.961 152.878 154.961 1.00 40.77 690 SER A C 1
ATOM 2539 O O . SER A 1 690 ? 105.551 152.361 153.921 1.00 40.77 690 SER A O 1
ATOM 2542 N N . PRO A 1 691 ? 105.192 152.964 156.051 1.00 45.62 691 PRO A N 1
ATOM 2543 C CA . PRO A 1 691 ? 103.816 152.441 156.001 1.00 45.62 691 PRO A CA 1
ATOM 2544 C C . PRO A 1 691 ? 102.938 153.122 154.963 1.00 45.62 691 PRO A C 1
ATOM 2545 O O . PRO A 1 691 ? 102.124 152.448 154.316 1.00 45.62 691 PRO A O 1
ATOM 2549 N N . THR A 1 692 ? 103.086 154.435 154.769 1.00 45.86 692 THR A N 1
ATOM 2550 C CA . THR A 1 692 ? 102.279 155.130 153.772 1.00 45.86 692 THR A CA 1
ATOM 2551 C C . THR A 1 692 ? 102.689 154.741 152.355 1.00 45.86 692 THR A C 1
ATOM 2552 O O . THR A 1 692 ? 101.830 154.533 151.492 1.00 45.86 692 THR A O 1
ATOM 2556 N N . PHE A 1 693 ? 103.996 154.626 152.106 1.00 40.20 693 PHE A N 1
ATOM 2557 C CA . PHE A 1 693 ? 104.479 154.149 150.814 1.00 40.20 693 PHE A CA 1
ATOM 2558 C C . PHE A 1 693 ? 104.015 152.721 150.548 1.00 40.20 693 PHE A C 1
ATOM 2559 O O . PHE A 1 693 ? 103.575 152.398 149.433 1.00 40.20 693 PHE A O 1
ATOM 2567 N N . GLU A 1 694 ? 104.080 151.862 151.567 1.00 42.95 694 GLU A N 1
ATOM 2568 C CA . GLU A 1 694 ? 103.600 150.495 151.417 1.00 42.95 694 GLU A CA 1
ATOM 2569 C C . GLU A 1 694 ? 102.118 150.472 151.073 1.00 42.95 694 GLU A C 1
ATOM 2570 O O . GLU A 1 694 ? 101.703 149.749 150.163 1.00 42.95 694 GLU A O 1
ATOM 2576 N N . ALA A 1 695 ? 101.312 151.277 151.769 1.00 42.46 695 ALA A N 1
ATOM 2577 C CA . ALA A 1 695 ? 99.888 151.342 151.455 1.00 42.46 695 ALA A CA 1
ATOM 2578 C C . ALA A 1 695 ? 99.658 151.867 150.043 1.00 42.46 695 ALA A C 1
ATOM 2579 O O . ALA A 1 695 ? 98.721 151.434 149.359 1.00 42.46 695 ALA A O 1
ATOM 2581 N N . MET A 1 696 ? 100.494 152.805 149.593 1.00 41.48 696 MET A N 1
ATOM 2582 C CA . MET A 1 696 ? 100.371 153.328 148.236 1.00 41.48 696 MET A CA 1
ATOM 2583 C C . MET A 1 696 ? 100.575 152.226 147.205 1.00 41.48 696 MET A C 1
ATOM 2584 O O . MET A 1 696 ? 99.833 152.132 146.220 1.00 41.48 696 MET A O 1
ATOM 2589 N N . LEU A 1 697 ? 101.591 151.382 147.411 1.00 36.03 697 LEU A N 1
ATOM 2590 C CA . LEU A 1 697 ? 101.808 150.275 146.477 1.00 36.03 697 LEU A CA 1
ATOM 2591 C C . LEU A 1 697 ? 100.635 149.299 146.454 1.00 36.03 697 LEU A C 1
ATOM 2592 O O . LEU A 1 697 ? 100.221 148.848 145.379 1.00 36.03 697 LEU A O 1
ATOM 2597 N N . GLN A 1 698 ? 100.088 148.952 147.622 1.00 37.04 698 GLN A N 1
ATOM 2598 C CA . GLN A 1 698 ? 98.946 148.040 147.647 1.00 37.04 698 GLN A CA 1
ATOM 2599 C C . GLN A 1 698 ? 97.738 148.654 146.951 1.00 37.04 698 GLN A C 1
ATOM 2600 O O . GLN A 1 698 ? 97.019 147.971 146.213 1.00 37.04 698 GLN A O 1
ATOM 2606 N N . ILE A 1 699 ? 97.495 149.947 147.177 1.00 33.29 699 ILE A N 1
ATOM 2607 C CA . ILE A 1 699 ? 96.364 150.613 146.537 1.00 33.29 699 ILE A CA 1
ATOM 2608 C C . ILE A 1 699 ? 96.539 150.624 145.023 1.00 33.29 699 ILE A C 1
ATOM 2609 O O . ILE A 1 699 ? 95.594 150.350 144.270 1.00 33.29 699 ILE A O 1
ATOM 2614 N N . GLY A 1 700 ? 97.750 150.932 144.553 1.00 30.82 700 GLY A N 1
ATOM 2615 C CA . GLY A 1 700 ? 97.999 150.910 143.120 1.00 30.82 700 GLY A CA 1
ATOM 2616 C C . GLY A 1 700 ? 97.819 149.528 142.523 1.00 30.82 700 GLY A C 1
ATOM 2617 O O . GLY A 1 700 ? 97.255 149.373 141.436 1.00 30.82 700 GLY A O 1
ATOM 2618 N N . ASN A 1 701 ? 98.295 148.501 143.233 1.00 30.80 701 ASN A N 1
ATOM 2619 C CA . ASN A 1 701 ? 98.121 147.133 142.758 1.00 30.80 701 ASN A CA 1
ATOM 2620 C C . ASN A 1 701 ? 96.651 146.752 142.677 1.00 30.80 701 ASN A C 1
ATOM 2621 O O . ASN A 1 701 ? 96.232 146.111 141.708 1.00 30.80 701 ASN A O 1
ATOM 2626 N N . ILE A 1 702 ? 95.853 147.137 143.675 1.00 29.61 702 ILE A N 1
ATOM 2627 C CA . ILE A 1 702 ? 94.422 146.844 143.633 1.00 29.61 702 ILE A CA 1
ATOM 2628 C C . ILE A 1 702 ? 93.762 147.554 142.457 1.00 29.61 702 ILE A C 1
ATOM 2629 O O . ILE A 1 702 ? 92.938 146.967 141.743 1.00 29.61 702 ILE A O 1
ATOM 2634 N N . VAL A 1 703 ? 94.108 148.825 142.238 1.00 28.87 703 VAL A N 1
ATOM 2635 C CA . VAL A 1 703 ? 93.508 149.577 141.138 1.00 28.87 703 VAL A CA 1
ATOM 2636 C C . VAL A 1 703 ? 93.838 148.919 139.804 1.00 28.87 703 VAL A C 1
ATOM 2637 O O . VAL A 1 703 ? 92.963 148.723 138.949 1.00 28.87 703 VAL A O 1
ATOM 2641 N N . PHE A 1 704 ? 95.105 148.547 139.612 1.00 27.87 704 PHE A N 1
ATOM 2642 C CA . PHE A 1 704 ? 95.494 147.915 138.357 1.00 27.87 704 PHE A CA 1
ATOM 2643 C C . PHE A 1 704 ? 94.836 146.549 138.193 1.00 27.87 704 PHE A C 1
ATOM 2644 O O . PHE A 1 704 ? 94.429 146.182 137.084 1.00 27.87 704 PHE A O 1
ATOM 2652 N N . THR A 1 705 ? 94.713 145.787 139.282 1.00 29.50 705 THR A N 1
ATOM 2653 C CA . THR A 1 705 ? 94.070 144.481 139.199 1.00 29.50 705 THR A CA 1
ATOM 2654 C C . THR A 1 705 ? 92.611 144.609 138.780 1.00 29.50 705 THR A C 1
ATOM 2655 O O . THR A 1 705 ? 92.139 143.855 137.920 1.00 29.50 705 THR A O 1
ATOM 2659 N N . ILE A 1 706 ? 91.881 145.559 139.370 1.00 27.37 706 ILE A N 1
ATOM 2660 C CA . ILE A 1 706 ? 90.485 145.730 138.977 1.00 27.37 706 ILE A CA 1
ATOM 2661 C C . ILE A 1 706 ? 90.392 146.253 137.549 1.00 27.37 706 ILE A C 1
ATOM 2662 O O . ILE A 1 706 ? 89.457 145.914 136.817 1.00 27.37 706 ILE A O 1
ATOM 2667 N N . PHE A 1 707 ? 91.363 147.062 137.113 1.00 28.63 707 PHE A N 1
ATOM 2668 C CA . PHE A 1 707 ? 91.345 147.536 135.731 1.00 28.63 707 PHE A CA 1
ATOM 2669 C C . PHE A 1 707 ? 91.539 146.386 134.744 1.00 28.63 707 PHE A C 1
ATOM 2670 O O . PHE A 1 707 ? 90.865 146.324 133.707 1.00 28.63 707 PHE A O 1
ATOM 2678 N N . PHE A 1 708 ? 92.460 145.468 135.045 1.00 29.38 708 PHE A N 1
ATOM 2679 C CA . PHE A 1 708 ? 92.683 144.337 134.145 1.00 29.38 708 PHE A CA 1
ATOM 2680 C C . PHE A 1 708 ? 91.503 143.367 134.175 1.00 29.38 708 PHE A C 1
ATOM 2681 O O . PHE A 1 708 ? 91.118 142.804 133.138 1.00 29.38 708 PHE A O 1
ATOM 2689 N N . THR A 1 709 ? 90.900 143.171 135.348 1.00 29.25 709 THR A N 1
ATOM 2690 C CA . THR A 1 709 ? 89.661 142.403 135.401 1.00 29.25 709 THR A CA 1
ATOM 2691 C C . THR A 1 709 ? 88.589 143.060 134.542 1.00 29.25 709 THR A C 1
ATOM 2692 O O . THR A 1 709 ? 87.841 142.377 133.831 1.00 29.25 709 THR A O 1
ATOM 2696 N N . ALA A 1 710 ? 88.516 144.392 134.580 1.00 30.15 710 ALA A N 1
ATOM 2697 C CA . ALA A 1 710 ? 87.538 145.113 133.777 1.00 30.15 710 ALA A CA 1
ATOM 2698 C C . ALA A 1 710 ? 87.780 144.898 132.291 1.00 30.15 710 ALA A C 1
ATOM 2699 O O . ALA A 1 710 ? 86.832 144.684 131.528 1.00 30.15 710 ALA A O 1
ATOM 2701 N N . GLU A 1 711 ? 89.025 144.963 131.837 1.00 31.83 711 GLU A N 1
ATOM 2702 C CA . GLU A 1 711 ? 89.311 144.661 130.402 1.00 31.83 711 GLU A CA 1
ATOM 2703 C C . GLU A 1 711 ? 88.740 143.282 130.056 1.00 31.83 711 GLU A C 1
ATOM 2704 O O . GLU A 1 711 ? 87.734 143.222 129.355 1.00 31.83 711 GLU A O 1
ATOM 2710 N N . MET A 1 712 ? 89.284 142.226 130.635 1.00 31.76 712 MET A N 1
ATOM 2711 C CA . MET A 1 712 ? 88.800 140.865 130.308 1.00 31.76 712 MET A CA 1
ATOM 2712 C C . MET A 1 712 ? 87.281 140.769 130.404 1.00 31.76 712 MET A C 1
ATOM 2713 O O . MET A 1 712 ? 86.727 140.233 129.532 1.00 31.76 712 MET A O 1
ATOM 2718 N N . VAL A 1 713 ? 86.604 141.277 131.395 1.00 29.38 713 VAL A N 1
ATOM 2719 C CA . VAL A 1 713 ? 85.154 141.109 131.379 1.00 29.38 713 VAL A CA 1
ATOM 2720 C C . VAL A 1 713 ? 84.525 141.906 130.243 1.00 29.38 713 VAL A C 1
ATOM 2721 O O . VAL A 1 713 ? 83.496 141.501 129.690 1.00 29.38 713 VAL A O 1
ATOM 2725 N N . PHE A 1 714 ? 85.122 143.038 129.865 1.00 31.48 714 PHE A N 1
ATOM 2726 C CA . PHE A 1 714 ? 84.585 143.800 128.745 1.00 31.48 714 PHE A CA 1
ATOM 2727 C C . PHE A 1 714 ? 84.833 143.092 127.419 1.00 31.48 714 PHE A C 1
ATOM 2728 O O . PHE A 1 714 ? 83.933 143.022 126.575 1.00 31.48 714 PHE A O 1
ATOM 2736 N N . LYS A 1 715 ? 86.041 142.559 127.215 1.00 31.63 715 LYS A N 1
ATOM 2737 C CA . LYS A 1 715 ? 86.355 141.907 125.946 1.00 31.63 715 LYS A CA 1
ATOM 2738 C C . LYS A 1 715 ? 85.567 140.613 125.772 1.00 31.63 715 LYS A C 1
ATOM 2739 O O . LYS A 1 715 ? 85.076 140.318 124.676 1.00 31.63 715 LYS A O 1
ATOM 2745 N N . ILE A 1 716 ? 85.632 139.734 126.742 1.00 31.00 716 ILE A N 1
ATOM 2746 C CA . ILE A 1 716 ? 84.988 138.413 126.614 1.00 31.00 716 ILE A CA 1
ATOM 2747 C C . ILE A 1 716 ? 83.533 138.626 126.326 1.00 31.00 716 ILE A C 1
ATOM 2748 O O . ILE A 1 716 ? 83.012 138.038 125.418 1.00 31.00 716 ILE A O 1
ATOM 2753 N N . ILE A 1 717 ? 82.904 139.594 126.927 1.00 31.25 717 ILE A N 1
ATOM 2754 C CA . ILE A 1 717 ? 81.428 139.714 126.750 1.00 31.25 717 ILE A CA 1
ATOM 2755 C C . ILE A 1 717 ? 81.185 140.510 125.485 1.00 31.25 717 ILE A C 1
ATOM 2756 O O . ILE A 1 717 ? 80.027 140.691 125.131 1.00 31.25 717 ILE A O 1
ATOM 2761 N N . ALA A 1 718 ? 82.224 141.050 124.894 1.00 33.11 718 ALA A N 1
ATOM 2762 C CA . ALA A 1 718 ? 82.187 141.575 123.509 1.00 33.11 718 ALA A CA 1
ATOM 2763 C C . ALA A 1 718 ? 82.503 140.440 122.531 1.00 33.11 718 ALA A C 1
ATOM 2764 O O . ALA A 1 718 ? 81.586 140.015 121.802 1.00 33.11 718 ALA A O 1
ATOM 2766 N N . PHE A 1 719 ? 83.753 139.969 122.527 1.00 33.97 719 PHE A N 1
ATOM 2767 C CA . PHE A 1 719 ? 84.155 138.854 121.630 1.00 33.97 719 PHE A CA 1
ATOM 2768 C C . PHE A 1 719 ? 83.691 137.534 122.247 1.00 33.97 719 PHE A C 1
ATOM 2769 O O . PHE A 1 719 ? 84.229 137.152 123.304 1.00 33.97 719 PHE A O 1
ATOM 2777 N N . ASP A 1 720 ? 82.631 136.946 121.713 1.00 32.54 720 ASP A N 1
ATOM 2778 C CA . ASP A 1 720 ? 82.055 135.744 122.326 1.00 32.54 720 ASP A CA 1
ATOM 2779 C C . ASP A 1 720 ? 83.103 134.895 122.980 1.00 32.54 720 ASP A C 1
ATOM 2780 O O . ASP A 1 720 ? 84.211 134.794 122.509 1.00 32.54 720 ASP A O 1
ATOM 2785 N N . PRO A 1 721 ? 82.727 134.206 124.045 1.00 34.14 721 PRO A N 1
ATOM 2786 C CA . PRO A 1 721 ? 83.777 133.496 124.765 1.00 34.14 721 PRO A CA 1
ATOM 2787 C C . PRO A 1 721 ? 84.504 132.517 123.872 1.00 34.14 721 PRO A C 1
ATOM 2788 O O . PRO A 1 721 ? 85.715 132.435 123.983 1.00 34.14 721 PRO A O 1
ATOM 2792 N N . TYR A 1 722 ? 83.820 131.835 122.967 1.00 36.90 722 TYR A N 1
ATOM 2793 C CA . TYR A 1 722 ? 84.459 130.827 122.183 1.00 36.90 722 TYR A CA 1
ATOM 2794 C C . TYR A 1 722 ? 85.577 131.430 121.383 1.00 36.90 722 TYR A C 1
ATOM 2795 O O . TYR A 1 722 ? 86.761 131.068 121.561 1.00 36.90 722 TYR A O 1
ATOM 2804 N N . TYR A 1 723 ? 85.260 132.486 120.649 1.00 34.11 723 TYR A N 1
ATOM 2805 C CA . TYR A 1 723 ? 86.229 133.174 119.815 1.00 34.11 723 TYR A CA 1
ATOM 2806 C C . TYR A 1 723 ? 87.341 133.797 120.643 1.00 34.11 723 TYR A C 1
ATOM 2807 O O . TYR A 1 723 ? 88.492 133.771 120.230 1.00 34.11 723 TYR A O 1
ATOM 2816 N N . TYR A 1 724 ? 87.011 134.355 121.804 1.00 34.10 724 TYR A N 1
ATOM 2817 C CA . TYR A 1 724 ? 88.010 134.976 122.654 1.00 34.10 724 TYR A CA 1
ATOM 2818 C C . TYR A 1 724 ? 89.037 133.965 123.106 1.00 34.10 724 TYR A C 1
ATOM 2819 O O . TYR A 1 724 ? 90.231 134.224 123.052 1.00 34.10 724 TYR A O 1
ATOM 2828 N N . PHE A 1 725 ? 88.582 132.798 123.537 1.00 35.57 725 PHE A N 1
ATOM 2829 C CA . PHE A 1 725 ? 89.533 131.748 123.929 1.00 35.57 725 PHE A CA 1
ATOM 2830 C C . PHE A 1 725 ? 90.325 131.225 122.747 1.00 35.57 725 PHE A C 1
ATOM 2831 O O . PHE A 1 725 ? 91.481 130.833 122.904 1.00 35.57 725 PHE A O 1
ATOM 2839 N N . GLN A 1 726 ? 89.700 131.167 121.583 1.00 36.26 726 GLN A N 1
ATOM 2840 C CA . GLN A 1 726 ? 90.450 130.788 120.396 1.00 36.26 726 GLN A CA 1
ATOM 2841 C C . GLN A 1 726 ? 91.796 131.523 120.224 1.00 36.26 726 GLN A C 1
ATOM 2842 O O . GLN A 1 726 ? 92.640 131.000 119.522 1.00 36.26 726 GLN A O 1
ATOM 2848 N N . LYS A 1 727 ? 92.027 132.704 120.820 1.00 33.24 727 LYS A N 1
ATOM 2849 C CA . LYS A 1 727 ? 93.327 133.336 120.646 1.00 33.24 727 LYS A CA 1
ATOM 2850 C C . LYS A 1 727 ? 94.316 132.853 121.704 1.00 33.24 727 LYS A C 1
ATOM 2851 O O . LYS A 1 727 ? 93.944 132.282 122.733 1.00 33.24 727 LYS A O 1
ATOM 2857 N N . LYS A 1 728 ? 95.562 133.232 121.568 1.00 31.52 728 LYS A N 1
ATOM 2858 C CA . LYS A 1 728 ? 96.580 132.644 122.460 1.00 31.52 728 LYS A CA 1
ATOM 2859 C C . LYS A 1 728 ? 97.093 133.689 123.411 1.00 31.52 728 LYS A C 1
ATOM 2860 O O . LYS A 1 728 ? 97.637 133.304 124.424 1.00 31.52 728 LYS A O 1
ATOM 2866 N N . TRP A 1 729 ? 97.033 134.950 123.031 1.00 31.77 729 TRP A N 1
ATOM 2867 C CA . TRP A 1 729 ? 97.303 135.975 124.033 1.00 31.77 729 TRP A CA 1
ATOM 2868 C C . TRP A 1 729 ? 96.136 136.137 124.998 1.00 31.77 729 TRP A C 1
ATOM 2869 O O . TRP A 1 729 ? 96.332 136.557 126.145 1.00 31.77 729 TRP A O 1
ATOM 2880 N N . ASN A 1 730 ? 94.922 135.810 124.555 1.00 32.48 730 ASN A N 1
ATOM 2881 C CA . ASN A 1 730 ? 93.751 136.010 125.399 1.00 32.48 730 ASN A CA 1
ATOM 2882 C C . ASN A 1 730 ? 93.744 135.050 126.584 1.00 32.48 730 ASN A C 1
ATOM 2883 O O . ASN A 1 730 ? 93.407 135.446 127.704 1.00 32.48 730 ASN A O 1
ATOM 2888 N N . ILE A 1 731 ? 94.114 133.787 126.361 1.00 31.72 731 ILE A N 1
ATOM 2889 C CA . ILE A 1 731 ? 94.173 132.841 127.473 1.00 31.72 731 ILE A CA 1
ATOM 2890 C C . ILE A 1 731 ? 95.292 133.217 128.436 1.00 31.72 731 ILE A C 1
ATOM 2891 O O . ILE A 1 731 ? 95.173 133.011 129.651 1.00 31.72 731 ILE A O 1
ATOM 2896 N N . PHE A 1 732 ? 96.390 133.772 127.920 1.00 30.97 732 PHE A N 1
ATOM 2897 C CA . PHE A 1 732 ? 97.452 134.282 128.780 1.00 30.97 732 PHE A CA 1
ATOM 2898 C C . PHE A 1 732 ? 96.943 135.421 129.658 1.00 30.97 732 PHE A C 1
ATOM 2899 O O . PHE A 1 732 ? 97.181 135.441 130.872 1.00 30.97 732 PHE A O 1
ATOM 2907 N N . ASP A 1 733 ? 96.222 136.370 129.059 1.00 31.48 733 ASP A N 1
ATOM 2908 C CA . ASP A 1 733 ? 95.620 137.448 129.837 1.00 31.48 733 ASP A CA 1
ATOM 2909 C C . ASP A 1 733 ? 94.683 136.887 130.897 1.00 31.48 733 ASP A C 1
ATOM 2910 O O . ASP A 1 733 ? 94.673 137.347 132.048 1.00 31.48 733 ASP A O 1
ATOM 2915 N N . CYS A 1 734 ? 93.890 135.883 130.517 1.00 32.57 734 CYS A N 1
ATOM 2916 C CA . CYS A 1 734 ? 92.943 135.270 131.438 1.00 32.57 734 CYS A CA 1
ATOM 2917 C C . CYS A 1 734 ? 93.655 134.654 132.634 1.00 32.57 734 CYS A C 1
ATOM 2918 O O . CYS A 1 734 ? 93.247 134.863 133.780 1.00 32.57 734 CYS A O 1
ATOM 2921 N N . ILE A 1 735 ? 94.726 133.892 132.395 1.00 32.95 735 ILE A N 1
ATOM 2922 C CA . ILE A 1 735 ? 95.400 133.240 133.517 1.00 32.95 735 ILE A CA 1
ATOM 2923 C C . ILE A 1 735 ? 96.061 134.277 134.418 1.00 32.95 735 ILE A C 1
ATOM 2924 O O . ILE A 1 735 ? 96.000 134.173 135.653 1.00 32.95 735 ILE A O 1
ATOM 2929 N N . ILE A 1 736 ? 96.674 135.311 133.825 1.00 33.73 736 ILE A N 1
ATOM 2930 C CA . ILE A 1 736 ? 97.285 136.360 134.640 1.00 33.73 736 ILE A CA 1
ATOM 2931 C C . ILE A 1 736 ? 96.246 137.005 135.549 1.00 33.73 736 ILE A C 1
ATOM 2932 O O . ILE A 1 736 ? 96.457 137.144 136.763 1.00 33.73 736 ILE A O 1
ATOM 2937 N N . VAL A 1 737 ? 95.099 137.390 134.985 1.00 33.54 737 VAL A N 1
ATOM 2938 C CA . VAL A 1 737 ? 94.116 138.106 135.792 1.00 33.54 737 VAL A CA 1
ATOM 2939 C C . VAL A 1 737 ? 93.465 137.184 136.823 1.00 33.54 737 VAL A C 1
ATOM 2940 O O . VAL A 1 737 ? 93.150 137.620 137.938 1.00 33.54 737 VAL A O 1
ATOM 2944 N N . THR A 1 738 ? 93.255 135.906 136.491 1.00 35.62 738 THR A N 1
ATOM 2945 C CA . THR A 1 738 ? 92.685 134.985 137.472 1.00 35.62 738 THR A CA 1
ATOM 2946 C C . THR A 1 738 ? 93.625 134.777 138.651 1.00 35.62 738 THR A C 1
ATOM 2947 O O . THR A 1 738 ? 93.186 134.756 139.805 1.00 35.62 738 THR A O 1
ATOM 2951 N N . VAL A 1 739 ? 94.926 134.616 138.389 1.00 38.67 739 VAL A N 1
ATOM 2952 C CA . VAL A 1 739 ? 95.866 134.477 139.501 1.00 38.67 739 VAL A CA 1
ATOM 2953 C C . VAL A 1 739 ? 95.922 135.761 140.319 1.00 38.67 739 VAL A C 1
ATOM 2954 O O . VAL A 1 739 ? 96.024 135.728 141.556 1.00 38.67 739 VAL A O 1
ATOM 2958 N N . SER A 1 740 ? 95.850 136.913 139.646 1.00 39.15 740 SER A N 1
ATOM 2959 C CA . SER A 1 740 ? 95.843 138.180 140.368 1.00 39.15 740 SER A CA 1
ATOM 2960 C C . SER A 1 740 ? 94.649 138.265 141.313 1.00 39.15 740 SER A C 1
ATOM 2961 O O . SER A 1 740 ? 94.796 138.626 142.486 1.00 39.15 740 SER A O 1
ATOM 2964 N N . LEU A 1 741 ? 93.459 137.909 140.825 1.00 42.09 741 LEU A N 1
ATOM 2965 C CA . LEU A 1 741 ? 92.276 137.934 141.682 1.00 42.09 741 LEU A CA 1
ATOM 2966 C C . LEU A 1 741 ? 92.364 136.886 142.784 1.00 42.09 741 LEU A C 1
ATOM 2967 O O . LEU A 1 741 ? 91.865 137.103 143.895 1.00 42.09 741 LEU A O 1
ATOM 2972 N N . LEU A 1 742 ? 92.980 135.740 142.491 1.00 47.88 742 LEU A N 1
ATOM 2973 C CA . LEU A 1 742 ? 93.136 134.697 143.497 1.00 47.88 742 LEU A CA 1
ATOM 2974 C C . LEU A 1 742 ? 93.957 135.212 144.672 1.00 47.88 742 LEU A C 1
ATOM 2975 O O . LEU A 1 742 ? 93.587 135.028 145.835 1.00 47.88 742 LEU A O 1
ATOM 2980 N N . GLU A 1 743 ? 95.077 135.881 144.386 1.00 51.56 743 GLU A N 1
ATOM 2981 C CA . GLU A 1 743 ? 95.834 136.499 145.477 1.00 51.56 743 GLU A CA 1
ATOM 2982 C C . GLU A 1 743 ? 95.066 137.652 146.114 1.00 51.56 743 GLU A C 1
ATOM 2983 O O . GLU A 1 743 ? 95.185 137.887 147.320 1.00 51.56 743 GLU A O 1
ATOM 2989 N N . LEU A 1 744 ? 94.279 138.387 145.323 1.00 50.21 744 LEU A N 1
ATOM 2990 C CA . LEU A 1 744 ? 93.469 139.464 145.885 1.00 50.21 744 LEU A CA 1
ATOM 2991 C C . LEU A 1 744 ? 92.521 138.925 146.951 1.00 50.21 744 LEU A C 1
ATOM 2992 O O . LEU A 1 744 ? 92.258 139.585 147.963 1.00 50.21 744 LEU A O 1
ATOM 2997 N N . GLY A 1 745 ? 91.997 137.717 146.737 1.00 57.55 745 GLY A N 1
ATOM 2998 C CA . GLY A 1 745 ? 91.163 137.097 147.755 1.00 57.55 745 GLY A CA 1
ATOM 2999 C C . GLY A 1 745 ? 91.953 136.672 148.981 1.00 57.55 745 GLY A C 1
ATOM 3000 O O . GLY A 1 745 ? 91.762 137.210 150.075 1.00 57.55 745 GLY A O 1
ATOM 3001 N N . VAL A 1 746 ? 92.848 135.702 148.816 1.00 59.70 746 VAL A N 1
ATOM 3002 C CA . VAL A 1 746 ? 93.646 135.181 149.944 1.00 59.70 746 VAL A CA 1
ATOM 3003 C C . VAL A 1 746 ? 94.904 136.041 150.019 1.00 59.70 746 VAL A C 1
ATOM 3004 O O . VAL A 1 746 ? 95.952 135.748 149.438 1.00 59.70 746 VAL A O 1
ATOM 3008 N N . ALA A 1 747 ? 94.798 137.141 150.767 1.00 67.73 747 ALA A N 1
ATOM 3009 C CA . ALA A 1 747 ? 95.890 138.104 150.901 1.00 67.73 747 ALA A CA 1
ATOM 3010 C C . ALA A 1 747 ? 96.534 137.962 152.278 1.00 67.73 747 ALA A C 1
ATOM 3011 O O . ALA A 1 747 ? 96.193 138.660 153.233 1.00 67.73 747 ALA A O 1
ATOM 3013 N N . LYS A 1 748 ? 97.486 137.040 152.374 1.00 70.91 748 LYS A N 1
ATOM 3014 C CA . LYS A 1 748 ? 98.349 136.951 153.542 1.00 70.91 748 LYS A CA 1
ATOM 3015 C C . LYS A 1 748 ? 99.689 137.619 153.251 1.00 70.91 748 LYS A C 1
ATOM 3016 O O . LYS A 1 748 ? 100.113 137.743 152.099 1.00 70.91 748 LYS A O 1
ATOM 3022 N N . LYS A 1 749 ? 100.361 138.048 154.318 1.00 75.43 749 LYS A N 1
ATOM 3023 C CA . LYS A 1 749 ? 101.633 138.759 154.196 1.00 75.43 749 LYS A CA 1
ATOM 3024 C C . LYS A 1 749 ? 102.728 137.732 153.939 1.00 75.43 749 LYS A C 1
ATOM 3025 O O . LYS A 1 749 ? 103.395 137.255 154.858 1.00 75.43 749 LYS A O 1
ATOM 3031 N N . GLY A 1 750 ? 102.917 137.389 152.667 1.00 71.21 750 GLY A N 1
ATOM 3032 C CA . GLY A 1 750 ? 103.926 136.420 152.286 1.00 71.21 750 GLY A CA 1
ATOM 3033 C C . GLY A 1 750 ? 103.359 135.210 151.573 1.00 71.21 750 GLY A C 1
ATOM 3034 O O . GLY A 1 750 ? 104.110 134.332 151.137 1.00 71.21 750 GLY A O 1
ATOM 3035 N N . SER A 1 751 ? 102.035 135.150 151.455 1.00 68.98 751 SER A N 1
ATOM 3036 C CA . SER A 1 751 ? 101.379 134.027 150.796 1.00 68.98 751 SER A CA 1
ATOM 3037 C C . SER A 1 751 ? 101.728 133.984 149.316 1.00 68.98 751 SER A C 1
ATOM 3038 O O . SER A 1 751 ? 101.301 134.848 148.543 1.00 68.98 751 SER A O 1
ATOM 3041 N N . LEU A 1 752 ? 102.493 132.961 148.930 1.00 62.17 752 LEU A N 1
ATOM 3042 C CA . LEU A 1 752 ? 102.878 132.732 147.541 1.00 62.17 752 LEU A CA 1
ATOM 3043 C C . LEU A 1 752 ? 103.481 133.982 146.911 1.00 62.17 752 LEU A C 1
ATOM 3044 O O . LEU A 1 752 ? 102.920 134.535 145.960 1.00 62.17 752 LEU A O 1
ATOM 3049 N N . SER A 1 753 ? 104.620 134.440 147.442 1.00 54.19 753 SER A N 1
ATOM 3050 C CA . SER A 1 753 ? 105.250 135.650 146.921 1.00 54.19 753 SER A CA 1
ATOM 3051 C C . SER A 1 753 ? 105.649 135.496 145.461 1.00 54.19 753 SER A C 1
ATOM 3052 O O . SER A 1 753 ? 105.642 136.479 144.710 1.00 54.19 753 SER A O 1
ATOM 3055 N N . VAL A 1 754 ? 105.993 134.279 145.040 1.00 54.74 754 VAL A N 1
ATOM 3056 C CA . VAL A 1 754 ? 106.345 134.056 143.642 1.00 54.74 754 VAL A CA 1
ATOM 3057 C C . VAL A 1 754 ? 105.170 134.405 142.736 1.00 54.74 754 VAL A C 1
ATOM 3058 O O . VAL A 1 754 ? 105.342 135.035 141.687 1.00 54.74 754 VAL A O 1
ATOM 3062 N N . LEU A 1 755 ? 103.960 134.003 143.121 1.00 54.60 755 LEU A N 1
ATOM 3063 C CA . LEU A 1 755 ? 102.771 134.358 142.353 1.00 54.60 755 LEU A CA 1
ATOM 3064 C C . LEU A 1 755 ? 102.371 135.814 142.540 1.00 54.60 755 LEU A C 1
ATOM 3065 O O . LEU A 1 755 ? 101.497 136.298 141.814 1.00 54.60 755 LEU A O 1
ATOM 3070 N N . ARG A 1 756 ? 102.972 136.520 143.492 1.00 48.36 756 ARG A N 1
ATOM 3071 C CA . ARG A 1 756 ? 102.778 137.957 143.603 1.00 48.36 756 ARG A CA 1
ATOM 3072 C C . ARG A 1 756 ? 103.591 138.727 142.570 1.00 48.36 756 ARG A C 1
ATOM 3073 O O . ARG A 1 756 ? 103.250 139.872 142.258 1.00 48.36 756 ARG A O 1
ATOM 3081 N N . SER A 1 757 ? 104.403 137.986 141.896 1.00 42.04 757 SER A N 1
ATOM 3082 C CA . SER A 1 757 ? 105.210 138.592 140.934 1.00 42.04 757 SER A CA 1
ATOM 3083 C C . SER A 1 757 ? 104.744 138.118 139.594 1.00 42.04 757 SER A C 1
ATOM 3084 O O . SER A 1 757 ? 105.126 138.609 138.574 1.00 42.04 757 SER A O 1
ATOM 3087 N N . PHE A 1 758 ? 103.853 137.191 139.612 1.00 41.09 758 PHE A N 1
ATOM 3088 C CA . PHE A 1 758 ? 103.297 136.583 138.410 1.00 41.09 758 PHE A CA 1
ATOM 3089 C C . PHE A 1 758 ? 102.745 137.648 137.469 1.00 41.09 758 PHE A C 1
ATOM 3090 O O . PHE A 1 758 ? 102.873 137.529 136.242 1.00 41.09 758 PHE A O 1
ATOM 3098 N N . ARG A 1 759 ? 102.171 138.707 138.020 1.00 35.70 759 ARG A N 1
ATOM 3099 C CA . ARG A 1 759 ? 101.705 139.833 137.194 1.00 35.70 759 ARG A CA 1
ATOM 3100 C C . ARG A 1 759 ? 102.796 140.286 136.239 1.00 35.70 759 ARG A C 1
ATOM 3101 O O . ARG A 1 759 ? 102.475 140.706 135.136 1.00 35.70 759 ARG A O 1
ATOM 3109 N N . LEU A 1 760 ? 104.028 140.165 136.645 1.00 29.92 760 LEU A N 1
ATOM 3110 C CA . LEU A 1 760 ? 105.095 140.750 135.837 1.00 29.92 760 LEU A CA 1
ATOM 3111 C C . LEU A 1 760 ? 105.008 140.203 134.425 1.00 29.92 760 LEU A C 1
ATOM 3112 O O . LEU A 1 760 ? 105.353 140.937 133.530 1.00 29.92 760 LEU A O 1
ATOM 3117 N N . LEU A 1 761 ? 104.539 138.985 134.233 1.00 30.85 761 LEU A N 1
ATOM 3118 C CA . LEU A 1 761 ? 104.503 138.457 132.872 1.00 30.85 761 LEU A CA 1
ATOM 3119 C C . LEU A 1 761 ? 103.647 139.295 131.931 1.00 30.85 761 LEU A C 1
ATOM 3120 O O . LEU A 1 761 ? 103.792 139.160 130.710 1.00 30.85 761 LEU A O 1
ATOM 3125 N N . ARG A 1 762 ? 102.793 140.177 132.458 1.00 30.51 762 ARG A N 1
ATOM 3126 C CA . ARG A 1 762 ? 102.059 141.104 131.605 1.00 30.51 762 ARG A CA 1
ATOM 3127 C C . ARG A 1 762 ? 102.983 141.991 130.782 1.00 30.51 762 ARG A C 1
ATOM 3128 O O . ARG A 1 762 ? 102.549 142.521 129.752 1.00 30.51 762 ARG A O 1
ATOM 3136 N N . VAL A 1 763 ? 104.240 142.157 131.204 1.00 26.38 763 VAL A N 1
ATOM 3137 C CA . VAL A 1 763 ? 105.202 142.926 130.422 1.00 26.38 763 VAL A CA 1
ATOM 3138 C C . VAL A 1 763 ? 105.380 142.319 129.036 1.00 26.38 763 VAL A C 1
ATOM 3139 O O . VAL A 1 763 ? 105.633 143.040 128.061 1.00 26.38 763 VAL A O 1
ATOM 3143 N N . PHE A 1 764 ? 105.209 141.000 128.908 1.00 25.43 764 PHE A N 1
ATOM 3144 C CA . PHE A 1 764 ? 105.350 140.367 127.601 1.00 25.43 764 PHE A CA 1
ATOM 3145 C C . PHE A 1 764 ? 104.281 140.829 126.621 1.00 25.43 764 PHE A C 1
ATOM 3146 O O . PHE A 1 764 ? 104.415 140.587 125.416 1.00 25.43 764 PHE A O 1
ATOM 3154 N N . LYS A 1 765 ? 103.229 141.496 127.108 1.00 27.40 765 LYS A N 1
ATOM 3155 C CA . LYS A 1 765 ? 102.267 142.131 126.213 1.00 27.40 765 LYS A CA 1
ATOM 3156 C C . LYS A 1 765 ? 102.953 143.100 125.260 1.00 27.40 765 LYS A C 1
ATOM 3157 O O . LYS A 1 765 ? 102.495 143.300 124.129 1.00 27.40 765 LYS A O 1
ATOM 3163 N N . LEU A 1 766 ? 104.057 143.711 125.698 1.00 25.63 766 LEU A N 1
ATOM 3164 C CA . LEU A 1 766 ? 104.773 144.657 124.851 1.00 25.63 766 LEU A CA 1
ATOM 3165 C C . LEU A 1 766 ? 105.452 143.979 123.669 1.00 25.63 766 LEU A C 1
ATOM 3166 O O . LEU A 1 766 ? 105.969 144.673 122.788 1.00 25.63 766 LEU A O 1
ATOM 3171 N N . ALA A 1 767 ? 105.475 142.643 123.637 1.00 21.76 767 ALA A N 1
ATOM 3172 C CA . ALA A 1 767 ? 106.149 141.934 122.556 1.00 21.76 767 ALA A CA 1
ATOM 3173 C C . ALA A 1 767 ? 105.554 142.253 121.191 1.00 21.76 767 ALA A C 1
ATOM 3174 O O . ALA A 1 767 ? 106.285 142.312 120.196 1.00 21.76 767 ALA A O 1
ATOM 3176 N N . LYS A 1 768 ? 104.257 142.462 121.125 1.00 26.40 768 LYS A N 1
ATOM 3177 C CA . LYS A 1 768 ? 103.596 142.658 119.816 1.00 26.40 768 LYS A CA 1
ATOM 3178 C C . LYS A 1 768 ? 104.048 143.917 119.084 1.00 26.40 768 LYS A C 1
ATOM 3179 O O . LYS A 1 768 ? 103.756 144.020 117.899 1.00 26.40 768 LYS A O 1
ATOM 3185 N N . SER A 1 769 ? 104.714 144.844 119.764 1.00 25.41 769 SER A N 1
ATOM 3186 C CA . SER A 1 769 ? 105.206 146.049 119.109 1.00 25.41 769 SER A CA 1
ATOM 3187 C C . SER A 1 769 ? 106.725 146.115 119.191 1.00 25.41 769 SER A C 1
ATOM 3188 O O . SER A 1 769 ? 107.361 146.880 118.460 1.00 25.41 769 SER A O 1
ATOM 3191 N N . TRP A 1 770 ? 107.312 145.318 120.083 1.00 15.19 770 TRP A N 1
ATOM 3192 C CA . TRP A 1 770 ? 108.755 145.304 120.270 1.00 15.19 770 TRP A CA 1
ATOM 3193 C C . TRP A 1 770 ? 109.324 144.086 119.555 1.00 15.19 770 TRP A C 1
ATOM 3194 O O . TRP A 1 770 ? 109.173 142.962 120.057 1.00 15.19 770 TRP A O 1
ATOM 3205 N N . PRO A 1 771 ? 109.893 144.265 118.338 1.00 18.61 771 PRO A N 1
ATOM 3206 C CA . PRO A 1 771 ? 110.384 143.139 117.547 1.00 18.61 771 PRO A CA 1
ATOM 3207 C C . PRO A 1 771 ? 111.470 142.385 118.311 1.00 18.61 771 PRO A C 1
ATOM 3208 O O . PRO A 1 771 ? 111.497 141.170 118.227 1.00 18.61 771 PRO A O 1
ATOM 3212 N N . THR A 1 772 ? 112.287 142.975 119.157 1.00 17.20 772 THR A N 1
ATOM 3213 C CA . THR A 1 772 ? 113.321 142.137 119.826 1.00 17.20 772 THR A CA 1
ATOM 3214 C C . THR A 1 772 ? 112.727 141.322 120.982 1.00 17.20 772 THR A C 1
ATOM 3215 O O . THR A 1 772 ? 113.226 140.175 121.262 1.00 17.20 772 THR A O 1
ATOM 3219 N N . LEU A 1 773 ? 111.665 141.772 121.603 1.00 15.72 773 LEU A N 1
ATOM 3220 C CA . LEU A 1 773 ? 111.153 140.926 122.678 1.00 15.72 773 LEU A CA 1
ATOM 3221 C C . LEU A 1 773 ? 110.497 139.720 122.037 1.00 15.72 773 LEU A C 1
ATOM 3222 O O . LEU A 1 773 ? 110.550 138.620 122.598 1.00 15.72 773 LEU A O 1
ATOM 3227 N N . ASN A 1 774 ? 109.943 139.899 120.864 1.00 17.31 774 ASN A N 1
ATOM 3228 C CA . ASN A 1 774 ? 109.262 138.784 120.186 1.00 17.31 774 ASN A CA 1
ATOM 3229 C C . ASN A 1 774 ? 110.332 137.770 119.848 1.00 17.31 774 ASN A C 1
ATOM 3230 O O . ASN A 1 774 ? 110.047 136.612 119.914 1.00 17.31 774 ASN A O 1
ATOM 3235 N N . THR A 1 775 ? 111.514 138.204 119.479 1.00 13.19 775 THR A N 1
ATOM 3236 C CA . THR A 1 775 ? 112.620 137.296 119.140 1.00 13.19 775 THR A CA 1
ATOM 3237 C C . THR A 1 775 ? 113.012 136.519 120.386 1.00 13.19 775 THR A C 1
ATOM 3238 O O . THR A 1 775 ? 113.168 135.301 120.271 1.00 13.19 775 THR A O 1
ATOM 3242 N N . LEU A 1 776 ? 113.147 137.163 121.536 1.00 14.29 776 LEU A N 1
ATOM 3243 C CA . LEU A 1 776 ? 113.422 136.349 122.748 1.00 14.29 776 LEU A CA 1
ATOM 3244 C C . LEU A 1 776 ? 112.315 135.321 122.923 1.00 14.29 776 LEU A C 1
ATOM 3245 O O . LEU A 1 776 ? 112.633 134.188 123.101 1.00 14.29 776 LEU A O 1
ATOM 3250 N N . ILE A 1 777 ? 111.055 135.686 122.782 1.00 12.45 777 ILE A N 1
ATOM 3251 C CA . ILE A 1 777 ? 109.921 134.772 123.083 1.00 12.45 777 ILE A CA 1
ATOM 3252 C C . ILE A 1 777 ? 109.880 133.656 122.068 1.00 12.45 777 ILE A C 1
ATOM 3253 O O . ILE A 1 777 ? 109.314 132.637 122.399 1.00 12.45 777 ILE A O 1
ATOM 3258 N N . LYS A 1 778 ? 110.397 133.850 120.867 1.00 14.46 778 LYS A N 1
ATOM 3259 C CA . LYS A 1 778 ? 110.463 132.771 119.859 1.00 14.46 778 LYS A CA 1
ATOM 3260 C C . LYS A 1 778 ? 111.637 131.866 120.169 1.00 14.46 778 LYS A C 1
ATOM 3261 O O . LYS A 1 778 ? 111.427 130.692 120.166 1.00 14.46 778 LYS A O 1
ATOM 3267 N N . ILE A 1 779 ? 112.817 132.369 120.475 1.00 13.29 779 ILE A N 1
ATOM 3268 C CA . ILE A 1 779 ? 113.922 131.480 120.932 1.00 13.29 779 ILE A CA 1
ATOM 3269 C C . ILE A 1 779 ? 113.424 130.696 122.136 1.00 13.29 779 ILE A C 1
ATOM 3270 O O . ILE A 1 779 ? 113.666 129.527 122.151 1.00 13.29 779 ILE A O 1
ATOM 3275 N N . ILE A 1 780 ? 112.751 131.303 123.121 1.00 9.26 780 ILE A N 1
ATOM 3276 C CA . ILE A 1 780 ? 112.311 130.511 124.269 1.00 9.26 780 ILE A CA 1
ATOM 3277 C C . ILE A 1 780 ? 111.377 129.393 123.823 1.00 9.26 780 ILE A C 1
ATOM 3278 O O . ILE A 1 780 ? 111.497 128.247 124.273 1.00 9.26 780 ILE A O 1
ATOM 3283 N N . GLY A 1 781 ? 110.440 129.701 122.927 1.00 11.91 781 GLY A N 1
ATOM 3284 C CA . GLY A 1 781 ? 109.490 128.712 122.456 1.00 11.91 781 GLY A CA 1
ATOM 3285 C C . GLY A 1 781 ? 110.036 127.703 121.473 1.00 11.91 781 GLY A C 1
ATOM 3286 O O . GLY A 1 781 ? 109.409 126.660 121.267 1.00 11.91 781 GLY A O 1
ATOM 3287 N N . ASN A 1 782 ? 111.183 127.985 120.856 1.00 12.59 782 ASN A N 1
ATOM 3288 C CA . ASN A 1 782 ? 111.814 127.033 119.953 1.00 12.59 782 ASN A CA 1
ATOM 3289 C C . ASN A 1 782 ? 112.521 125.904 120.686 1.00 12.59 782 ASN A C 1
ATOM 3290 O O . ASN A 1 782 ? 112.666 124.815 120.122 1.00 12.59 782 ASN A O 1
ATOM 3295 N N . SER A 1 783 ? 112.957 126.136 121.924 1.00 11.03 783 SER A N 1
ATOM 3296 C CA . SER A 1 783 ? 113.600 125.096 122.714 1.00 11.03 783 SER A CA 1
ATOM 3297 C C . SER A 1 783 ? 112.628 124.018 123.170 1.00 11.03 783 SER A C 1
ATOM 3298 O O . SER A 1 783 ? 113.073 122.963 123.634 1.00 11.03 783 SER A O 1
ATOM 3301 N N . VAL A 1 784 ? 111.323 124.255 123.051 1.00 11.26 784 VAL A N 1
ATOM 3302 C CA . VAL A 1 784 ? 110.305 123.260 123.354 1.00 11.26 784 VAL A CA 1
ATOM 3303 C C . VAL A 1 784 ? 109.461 122.908 122.141 1.00 11.26 784 VAL A C 1
ATOM 3304 O O . VAL A 1 784 ? 108.531 122.104 122.260 1.00 11.26 784 VAL A O 1
ATOM 3308 N N . GLY A 1 785 ? 109.754 123.484 120.980 1.00 12.82 785 GLY A N 1
ATOM 3309 C CA . GLY A 1 785 ? 109.015 123.191 119.769 1.00 12.82 785 GLY A CA 1
ATOM 3310 C C . GLY A 1 785 ? 109.831 122.416 118.756 1.00 12.82 785 GLY A C 1
ATOM 3311 O O . GLY A 1 785 ? 109.979 121.195 118.872 1.00 12.82 785 GLY A O 1
ATOM 3312 N N . ALA A 1 786 ? 110.364 123.118 117.753 1.00 12.61 786 ALA A N 1
ATOM 3313 C CA . ALA A 1 786 ? 111.144 122.453 116.713 1.00 12.61 786 ALA A CA 1
ATOM 3314 C C . ALA A 1 786 ? 112.411 121.820 117.272 1.00 12.61 786 ALA A C 1
ATOM 3315 O O . ALA A 1 786 ? 112.840 120.765 116.792 1.00 12.61 786 ALA A O 1
ATOM 3317 N N . LEU A 1 787 ? 113.022 122.443 118.279 1.00 12.08 787 LEU A N 1
ATOM 3318 C CA . LEU A 1 787 ? 114.245 121.941 118.891 1.00 12.08 787 LEU A CA 1
ATOM 3319 C C . LEU A 1 787 ? 113.980 121.299 120.248 1.00 12.08 787 LEU A C 1
ATOM 3320 O O . LEU A 1 787 ? 114.815 121.376 121.152 1.00 12.08 787 LEU A O 1
ATOM 3325 N N . GLY A 1 788 ? 112.816 120.665 120.406 1.00 13.79 788 GLY A N 1
ATOM 3326 C CA . GLY A 1 788 ? 112.485 120.044 121.675 1.00 13.79 788 GLY A CA 1
ATOM 3327 C C . GLY A 1 788 ? 113.282 118.795 121.977 1.00 13.79 788 GLY A C 1
ATOM 3328 O O . GLY A 1 788 ? 113.474 118.453 123.147 1.00 13.79 788 GLY A O 1
ATOM 3329 N N . ASN A 1 789 ? 113.757 118.099 120.940 1.00 16.33 789 ASN A N 1
ATOM 3330 C CA . ASN A 1 789 ? 114.477 116.848 121.154 1.00 16.33 789 ASN A CA 1
ATOM 3331 C C . ASN A 1 789 ? 115.787 117.068 121.900 1.00 16.33 789 ASN A C 1
ATOM 3332 O O . ASN A 1 789 ? 116.152 116.260 122.762 1.00 16.33 789 ASN A O 1
ATOM 3337 N N . LEU A 1 790 ? 116.506 118.146 121.585 1.00 13.32 790 LEU A N 1
ATOM 3338 C CA . LEU A 1 790 ? 117.721 118.470 122.324 1.00 13.32 790 LEU A CA 1
ATOM 3339 C C . LEU A 1 790 ? 117.436 118.730 123.797 1.00 13.32 790 LEU A C 1
ATOM 3340 O O . LEU A 1 790 ? 118.187 118.264 124.661 1.00 13.32 790 LEU A O 1
ATOM 3345 N N . THR A 1 791 ? 116.360 119.457 124.100 1.00 9.66 791 THR A N 1
ATOM 3346 C CA . THR A 1 791 ? 115.991 119.691 125.492 1.00 9.66 791 THR A CA 1
ATOM 3347 C C . THR A 1 791 ? 115.622 118.386 126.188 1.00 9.66 791 THR A C 1
ATOM 3348 O O . THR A 1 791 ? 115.975 118.175 127.355 1.00 9.66 791 THR A O 1
ATOM 3352 N N . ILE A 1 792 ? 114.919 117.495 125.485 1.00 11.72 792 ILE A N 1
ATOM 3353 C CA . ILE A 1 792 ? 114.558 116.206 126.069 1.00 11.72 792 ILE A CA 1
ATOM 3354 C C . ILE A 1 792 ? 115.807 115.398 126.398 1.00 11.72 792 ILE A C 1
ATOM 3355 O O . ILE A 1 792 ? 115.919 114.820 127.486 1.00 11.72 792 ILE A O 1
ATOM 3360 N N . ILE A 1 793 ? 116.769 115.350 125.474 1.00 10.63 793 ILE A N 1
ATOM 3361 C CA . ILE A 1 793 ? 117.994 114.597 125.735 1.00 10.63 793 ILE A CA 1
ATOM 3362 C C . ILE A 1 793 ? 118.790 115.231 126.867 1.00 10.63 793 ILE A C 1
ATOM 3363 O O . ILE A 1 793 ? 119.395 114.526 127.682 1.00 10.63 793 ILE A O 1
ATOM 3368 N N . LEU A 1 794 ? 118.815 116.563 126.938 1.00 10.36 794 LEU A N 1
ATOM 3369 C CA . LEU A 1 794 ? 119.508 117.216 128.044 1.00 10.36 794 LEU A CA 1
ATOM 3370 C C . LEU A 1 794 ? 118.869 116.858 129.380 1.00 10.36 794 LEU A C 1
ATOM 3371 O O . LEU A 1 794 ? 119.571 116.576 130.360 1.00 10.36 794 LEU A O 1
ATOM 3376 N N . ALA A 1 795 ? 117.535 116.861 129.435 1.00 9.76 795 ALA A N 1
ATOM 3377 C CA . ALA A 1 795 ? 116.844 116.492 130.665 1.00 9.76 795 ALA A CA 1
ATOM 3378 C C . ALA A 1 795 ? 117.134 115.047 131.048 1.00 9.76 795 ALA A C 1
ATOM 3379 O O . ALA A 1 795 ? 117.370 114.744 132.225 1.00 9.76 795 ALA A O 1
ATOM 3381 N N . ILE A 1 796 ? 117.122 114.141 130.067 1.00 9.99 796 ILE A N 1
ATOM 3382 C CA . ILE A 1 796 ? 117.417 112.739 130.352 1.00 9.99 796 ILE A CA 1
ATOM 3383 C C . ILE A 1 796 ? 118.842 112.579 130.864 1.00 9.99 796 ILE A C 1
ATOM 3384 O O . ILE A 1 796 ? 119.086 111.832 131.813 1.00 9.99 796 ILE A O 1
ATOM 3389 N N . ILE A 1 797 ? 119.804 113.271 130.251 1.00 9.18 797 ILE A N 1
ATOM 3390 C CA . ILE A 1 797 ? 121.191 113.152 130.695 1.00 9.18 797 ILE A CA 1
ATOM 3391 C C . ILE A 1 797 ? 121.342 113.666 132.123 1.00 9.18 797 ILE A C 1
ATOM 3392 O O . ILE A 1 797 ? 121.974 113.019 132.971 1.00 9.18 797 ILE A O 1
ATOM 3397 N N . VAL A 1 798 ? 120.752 114.829 132.416 1.00 10.03 798 VAL A N 1
ATOM 3398 C CA . VAL A 1 798 ? 120.848 115.392 133.760 1.00 10.03 798 VAL A CA 1
ATOM 3399 C C . VAL A 1 798 ? 120.233 114.443 134.780 1.00 10.03 798 VAL A C 1
ATOM 3400 O O . VAL A 1 798 ? 120.839 114.145 135.816 1.00 10.03 798 VAL A O 1
ATOM 3404 N N . PHE A 1 799 ? 119.035 113.929 134.489 1.00 11.46 799 PHE A N 1
ATOM 3405 C CA . PHE A 1 799 ? 118.374 113.018 135.417 1.00 11.46 799 PHE A CA 1
ATOM 3406 C C . PHE A 1 799 ? 119.178 111.735 135.607 1.00 11.46 799 PHE A C 1
ATOM 3407 O O . PHE A 1 799 ? 119.330 111.254 136.737 1.00 11.46 799 PHE A O 1
ATOM 3415 N N . VAL A 1 800 ? 119.699 111.169 134.515 1.00 13.20 800 VAL A N 1
ATOM 3416 C CA . VAL A 1 800 ? 120.403 109.892 134.595 1.00 13.20 800 VAL A CA 1
ATOM 3417 C C . VAL A 1 800 ? 121.673 110.029 135.423 1.00 13.20 800 VAL A C 1
ATOM 3418 O O . VAL A 1 800 ? 121.926 109.226 136.327 1.00 13.20 800 VAL A O 1
ATOM 3422 N N . PHE A 1 801 ? 122.448 111.065 135.210 1.00 11.61 801 PHE A N 1
ATOM 3423 C CA . PHE A 1 801 ? 123.704 111.291 135.948 1.00 11.61 801 PHE A CA 1
ATOM 3424 C C . PHE A 1 801 ? 123.412 111.692 137.373 1.00 11.61 801 PHE A C 1
ATOM 3425 O O . PHE A 1 801 ? 124.175 111.356 138.241 1.00 11.61 801 PHE A O 1
ATOM 3433 N N . ALA A 1 802 ? 122.348 112.423 137.612 1.00 11.37 802 ALA A N 1
ATOM 3434 C CA . ALA A 1 802 ? 121.996 112.725 138.994 1.00 11.37 802 ALA A CA 1
ATOM 3435 C C . ALA A 1 802 ? 121.624 111.469 139.772 1.00 11.37 802 ALA A C 1
ATOM 3436 O O . ALA A 1 802 ? 122.108 111.273 140.895 1.00 11.37 802 ALA A O 1
ATOM 3438 N N . LEU A 1 803 ? 120.805 110.595 139.182 1.00 14.13 803 LEU A N 1
ATOM 3439 C CA . LEU A 1 803 ? 120.416 109.366 139.864 1.00 14.13 803 LEU A CA 1
ATOM 3440 C C . LEU A 1 803 ? 121.608 108.432 140.040 1.00 14.13 803 LEU A C 1
ATOM 3441 O O . LEU A 1 803 ? 121.753 107.784 141.084 1.00 14.13 803 LEU A O 1
ATOM 3446 N N . VAL A 1 804 ? 122.479 108.353 139.030 1.00 11.82 804 VAL A N 1
ATOM 3447 C CA . VAL A 1 804 ? 123.662 107.501 139.123 1.00 11.82 804 VAL A CA 1
ATOM 3448 C C . VAL A 1 804 ? 124.579 107.981 140.241 1.00 11.82 804 VAL A C 1
ATOM 3449 O O . VAL A 1 804 ? 125.076 107.184 141.047 1.00 11.82 804 VAL A O 1
ATOM 3453 N N . GLY A 1 805 ? 124.819 109.292 140.304 1.00 12.59 805 GLY A N 1
ATOM 3454 C CA . GLY A 1 805 ? 125.651 109.832 141.365 1.00 12.59 805 GLY A CA 1
ATOM 3455 C C . GLY A 1 805 ? 125.051 109.618 142.737 1.00 12.59 805 GLY A C 1
ATOM 3456 O O . GLY A 1 805 ? 125.760 109.323 143.701 1.00 12.59 805 GLY A O 1
ATOM 3457 N N . LYS A 1 806 ? 123.730 109.772 142.848 1.00 11.37 806 LYS A N 1
ATOM 3458 C CA . LYS A 1 806 ? 123.076 109.523 144.128 1.00 11.37 806 LYS A CA 1
ATOM 3459 C C . LYS A 1 806 ? 123.211 108.063 144.545 1.00 11.37 806 LYS A C 1
ATOM 3460 O O . LYS A 1 806 ? 123.450 107.769 145.721 1.00 11.37 806 LYS A O 1
ATOM 3466 N N . GLN A 1 807 ? 123.060 107.135 143.599 1.00 16.26 807 GLN A N 1
ATOM 3467 C CA . GLN A 1 807 ? 123.085 105.719 143.952 1.00 16.26 807 GLN A CA 1
ATOM 3468 C C . GLN A 1 807 ? 124.493 105.245 144.288 1.00 16.26 807 GLN A C 1
ATOM 3469 O O . GLN A 1 807 ? 124.695 104.536 145.281 1.00 16.26 807 GLN A O 1
ATOM 3475 N N . LEU A 1 808 ? 125.473 105.655 143.477 1.00 11.49 808 LEU A N 1
ATOM 3476 C CA . LEU A 1 808 ? 126.867 105.170 143.673 1.00 11.49 808 LEU A CA 1
ATOM 3477 C C . LEU A 1 808 ? 127.515 105.832 144.894 1.00 11.49 808 LEU A C 1
ATOM 3478 O O . LEU A 1 808 ? 128.151 105.103 145.680 1.00 11.49 808 LEU A O 1
ATOM 3483 N N . LEU A 1 809 ? 127.355 107.143 145.064 1.00 12.99 809 LEU A N 1
ATOM 3484 C CA . LEU A 1 809 ? 128.045 107.866 146.134 1.00 12.99 809 LEU A CA 1
ATOM 3485 C C . LEU A 1 809 ? 127.141 108.574 147.152 1.00 12.99 809 LEU A C 1
ATOM 3486 O O . LEU A 1 809 ? 127.572 109.521 147.810 1.00 12.99 809 LEU A O 1
ATOM 3491 N N . GLY A 1 810 ? 125.901 108.115 147.289 1.00 12.01 810 GLY A N 1
ATOM 3492 C CA . GLY A 1 810 ? 124.986 108.651 148.316 1.00 12.01 810 GLY A CA 1
ATOM 3493 C C . GLY A 1 810 ? 125.460 108.424 149.742 1.00 12.01 810 GLY A C 1
ATOM 3494 O O . GLY A 1 810 ? 125.768 109.424 150.421 1.00 12.01 810 GLY A O 1
ATOM 3495 N N . GLU A 1 811 ? 125.523 107.165 150.189 1.00 13.89 811 GLU A N 1
ATOM 3496 C CA . GLU A 1 811 ? 125.897 106.848 151.561 1.00 13.89 811 GLU A CA 1
ATOM 3497 C C . GLU A 1 811 ? 127.259 107.275 152.085 1.00 13.89 811 GLU A C 1
ATOM 3498 O O . GLU A 1 811 ? 127.407 107.536 153.285 1.00 13.89 811 GLU A O 1
ATOM 3504 N N . ASN A 1 812 ? 128.260 107.348 151.207 1.00 14.43 812 ASN A N 1
ATOM 3505 C CA . ASN A 1 812 ? 129.556 107.879 151.604 1.00 14.43 812 ASN A CA 1
ATOM 3506 C C . ASN A 1 812 ? 129.455 109.336 152.024 1.00 14.43 812 ASN A C 1
ATOM 3507 O O . ASN A 1 812 ? 130.056 109.728 153.029 1.00 14.43 812 ASN A O 1
ATOM 3512 N N . TYR A 1 813 ? 128.683 110.137 151.285 1.00 5.09 813 TYR A N 1
ATOM 3513 C CA . TYR A 1 813 ? 128.482 111.537 151.640 1.00 5.09 813 TYR A CA 1
ATOM 3514 C C . TYR A 1 813 ? 127.879 111.700 153.027 1.00 5.09 813 TYR A C 1
ATOM 3515 O O . TYR A 1 813 ? 128.172 112.689 153.705 1.00 5.09 813 TYR A O 1
ATOM 3524 N N . ARG A 1 814 ? 127.044 110.758 153.462 1.00 14.83 814 ARG A N 1
ATOM 3525 C CA . ARG A 1 814 ? 126.408 110.846 154.767 1.00 14.83 814 ARG A CA 1
ATOM 3526 C C . ARG A 1 814 ? 127.244 110.236 155.881 1.00 14.83 814 ARG A C 1
ATOM 3527 O O . ARG A 1 814 ? 127.158 110.698 157.024 1.00 14.83 814 ARG A O 1
ATOM 3535 N N . ASN A 1 815 ? 128.050 109.217 155.582 1.00 12.70 815 ASN A N 1
ATOM 3536 C CA . ASN A 1 815 ? 128.882 108.586 156.596 1.00 12.70 815 ASN A CA 1
ATOM 3537 C C . ASN A 1 815 ? 130.221 109.279 156.798 1.00 12.70 815 ASN A C 1
ATOM 3538 O O . ASN A 1 815 ? 130.839 109.098 157.852 1.00 12.70 815 ASN A O 1
ATOM 3543 N N . ASN A 1 816 ? 130.660 110.068 155.820 1.00 11.67 816 ASN A N 1
ATOM 3544 C CA . ASN A 1 816 ? 131.961 110.730 155.898 1.00 11.67 816 ASN A CA 1
ATOM 3545 C C . ASN A 1 816 ? 131.905 112.260 155.851 1.00 11.67 816 ASN A C 1
ATOM 3546 O O . ASN A 1 816 ? 132.939 112.921 155.757 1.00 11.67 816 ASN A O 1
ATOM 3551 N N . ARG A 1 817 ? 130.709 112.821 155.907 1.00 12.51 817 ARG A N 1
ATOM 3552 C CA . ARG A 1 817 ? 130.498 114.276 155.874 1.00 12.51 817 ARG A CA 1
ATOM 3553 C C . ARG A 1 817 ? 131.403 115.165 156.702 1.00 12.51 817 ARG A C 1
ATOM 3554 O O . ARG A 1 817 ? 131.634 116.298 156.321 1.00 12.51 817 ARG A O 1
ATOM 3562 N N . LYS A 1 818 ? 131.927 114.671 157.815 1.00 14.50 818 LYS A N 1
ATOM 3563 C CA . LYS A 1 818 ? 132.743 115.501 158.692 1.00 14.50 818 LYS A CA 1
ATOM 3564 C C . LYS A 1 818 ? 133.957 115.991 157.962 1.00 14.50 818 LYS A C 1
ATOM 3565 O O . LYS A 1 818 ? 134.379 117.125 158.152 1.00 14.50 818 LYS A O 1
ATOM 3571 N N . ASN A 1 819 ? 134.528 115.145 157.134 1.00 12.24 819 ASN A N 1
ATOM 3572 C CA . ASN A 1 819 ? 135.708 115.517 156.383 1.00 12.24 819 ASN A CA 1
ATOM 3573 C C . ASN A 1 819 ? 135.508 116.647 155.383 1.00 12.24 819 ASN A C 1
ATOM 3574 O O . ASN A 1 819 ? 136.395 117.472 155.225 1.00 12.24 819 ASN A O 1
ATOM 3579 N N . ILE A 1 820 ? 134.380 116.681 154.693 1.00 12.50 820 ILE A N 1
ATOM 3580 C CA . ILE A 1 820 ? 134.146 117.692 153.658 1.00 12.50 820 ILE A CA 1
ATOM 3581 C C . ILE A 1 820 ? 133.301 118.896 154.089 1.00 12.50 820 ILE A C 1
ATOM 3582 O O . ILE A 1 820 ? 133.040 119.777 153.283 1.00 12.50 820 ILE A O 1
ATOM 3587 N N . SER A 1 821 ? 132.901 118.952 155.350 1.00 17.85 821 SER A N 1
ATOM 3588 C CA . SER A 1 821 ? 132.085 120.051 155.850 1.00 17.85 821 SER A CA 1
ATOM 3589 C C . SER A 1 821 ? 132.898 121.229 156.336 1.00 17.85 821 SER A C 1
ATOM 3590 O O . SER A 1 821 ? 134.048 121.065 156.726 1.00 17.85 821 SER A O 1
ATOM 3593 N N . ALA A 1 822 ? 132.308 122.418 156.341 1.00 26.63 822 ALA A N 1
ATOM 3594 C CA . ALA A 1 822 ? 132.976 123.614 156.815 1.00 26.63 822 ALA A CA 1
ATOM 3595 C C . ALA A 1 822 ? 133.288 123.469 158.303 1.00 26.63 822 ALA A C 1
ATOM 3596 O O . ALA A 1 822 ? 132.694 122.636 158.990 1.00 26.63 822 ALA A O 1
ATOM 3598 N N . PRO A 1 823 ? 134.246 124.259 158.827 1.00 33.72 823 PRO A N 1
ATOM 3599 C CA . PRO A 1 823 ? 134.651 124.101 160.234 1.00 33.72 823 PRO A CA 1
ATOM 3600 C C . PRO A 1 823 ? 133.503 124.126 161.234 1.00 33.72 823 PRO A C 1
ATOM 3601 O O . PRO A 1 823 ? 133.448 123.278 162.130 1.00 33.72 823 PRO A O 1
ATOM 3605 N N . HIS A 1 824 ? 132.585 125.081 161.100 1.00 34.27 824 HIS A N 1
ATOM 3606 C CA . HIS A 1 824 ? 131.490 125.231 162.051 1.00 34.27 824 HIS A CA 1
ATOM 3607 C C . HIS A 1 824 ? 130.180 124.617 161.575 1.00 34.27 824 HIS A C 1
ATOM 3608 O O . HIS A 1 824 ? 129.185 124.683 162.303 1.00 34.27 824 HIS A O 1
ATOM 3615 N N . GLU A 1 825 ? 130.181 124.030 160.382 1.00 26.12 825 GLU A N 1
ATOM 3616 C CA . GLU A 1 825 ? 128.982 123.409 159.833 1.00 26.12 825 GLU A CA 1
ATOM 3617 C C . GLU A 1 825 ? 128.933 121.919 160.156 1.00 26.12 825 GLU A C 1
ATOM 3618 O O . GLU A 1 825 ? 129.950 121.313 160.496 1.00 26.12 825 GLU A O 1
ATOM 3624 N N . ASP A 1 826 ? 127.744 121.333 160.049 1.00 30.00 826 ASP A N 1
ATOM 3625 C CA . ASP A 1 826 ? 127.560 119.914 160.326 1.00 30.00 826 ASP A CA 1
ATOM 3626 C C . ASP A 1 826 ? 127.122 119.160 159.074 1.00 30.00 826 ASP A C 1
ATOM 3627 O O . ASP A 1 826 ? 126.335 118.217 159.148 1.00 30.00 826 ASP A O 1
ATOM 3632 N N . TRP A 1 827 ? 127.639 119.585 157.926 1.00 12.66 827 TRP A N 1
ATOM 3633 C CA . TRP A 1 827 ? 127.304 118.960 156.652 1.00 12.66 827 TRP A CA 1
ATOM 3634 C C . TRP A 1 827 ? 127.784 119.821 155.490 1.00 12.66 827 TRP A C 1
ATOM 3635 O O . TRP A 1 827 ? 127.918 121.038 155.623 1.00 12.66 827 TRP A O 1
ATOM 3646 N N . PRO A 1 828 ? 128.043 119.187 154.351 1.00 13.56 828 PRO A N 1
ATOM 3647 C CA . PRO A 1 828 ? 128.524 119.909 153.171 1.00 13.56 828 PRO A CA 1
ATOM 3648 C C . PRO A 1 828 ? 127.369 120.583 152.448 1.00 13.56 828 PRO A C 1
ATOM 3649 O O . PRO A 1 828 ? 126.237 120.097 152.434 1.00 13.56 828 PRO A O 1
ATOM 3653 N N . ARG A 1 829 ? 127.671 121.727 151.841 1.00 27.78 829 ARG A N 1
ATOM 3654 C CA . ARG A 1 829 ? 126.648 122.475 151.128 1.00 27.78 829 ARG A CA 1
ATOM 3655 C C . ARG A 1 829 ? 126.277 121.845 149.795 1.00 27.78 829 ARG A C 1
ATOM 3656 O O . ARG A 1 829 ? 125.193 122.127 149.273 1.00 27.78 829 ARG A O 1
ATOM 3664 N N . TRP A 1 830 ? 127.142 121.001 149.240 1.00 13.56 830 TRP A N 1
ATOM 3665 C CA . TRP A 1 830 ? 126.885 120.318 147.978 1.00 13.56 830 TRP A CA 1
ATOM 3666 C C . TRP A 1 830 ? 127.195 118.841 148.171 1.00 13.56 830 TRP A C 1
ATOM 3667 O O . TRP A 1 830 ? 128.366 118.452 148.230 1.00 13.56 830 TRP A O 1
ATOM 3678 N N . HIS A 1 831 ? 126.150 118.022 148.274 1.00 13.56 831 HIS A N 1
ATOM 3679 C CA . HIS A 1 831 ? 126.321 116.589 148.475 1.00 13.56 831 HIS A CA 1
ATOM 3680 C C . HIS A 1 831 ? 125.404 115.800 147.550 1.00 13.56 831 HIS A C 1
ATOM 3681 O O . HIS A 1 831 ? 124.705 116.382 146.717 1.00 13.56 831 HIS A O 1
ATOM 3688 N N . MET A 1 832 ? 125.400 114.473 147.685 1.00 13.56 832 MET A N 1
ATOM 3689 C CA . MET A 1 832 ? 124.594 113.616 146.825 1.00 13.56 832 MET A CA 1
ATOM 3690 C C . MET A 1 832 ? 123.699 112.668 147.612 1.00 13.56 832 MET A C 1
ATOM 3691 O O . MET A 1 832 ? 123.331 111.610 147.091 1.00 13.56 832 MET A O 1
ATOM 3696 N N . HIS A 1 833 ? 123.346 113.013 148.852 1.00 13.56 833 HIS A N 1
ATOM 3697 C CA . HIS A 1 833 ? 122.530 112.117 149.664 1.00 13.56 833 HIS A CA 1
ATOM 3698 C C . HIS A 1 833 ? 121.110 111.996 149.124 1.00 13.56 833 HIS A C 1
ATOM 3699 O O . HIS A 1 833 ? 120.497 110.928 149.232 1.00 13.56 833 HIS A O 1
ATOM 3706 N N . ASP A 1 834 ? 120.571 113.066 148.549 1.00 12.15 834 ASP A N 1
ATOM 3707 C CA . ASP A 1 834 ? 119.227 113.061 147.993 1.00 12.15 834 ASP A CA 1
ATOM 3708 C C . ASP A 1 834 ? 119.259 113.532 146.545 1.00 12.15 834 ASP A C 1
ATOM 3709 O O . ASP A 1 834 ? 120.266 114.053 146.060 1.00 12.15 834 ASP A O 1
ATOM 3714 N N . PHE A 1 835 ? 118.134 113.331 145.855 1.00 12.82 835 PHE A N 1
ATOM 3715 C CA . PHE A 1 835 ? 118.075 113.616 144.424 1.00 12.82 835 PHE A CA 1
ATOM 3716 C C . PHE A 1 835 ? 118.249 115.101 144.133 1.00 12.82 835 PHE A C 1
ATOM 3717 O O . PHE A 1 835 ? 118.891 115.470 143.143 1.00 12.82 835 PHE A O 1
ATOM 3725 N N . PHE A 1 836 ? 117.669 115.967 144.966 1.00 13.56 836 PHE A N 1
ATOM 3726 C CA . PHE A 1 836 ? 117.732 117.402 144.703 1.00 13.56 836 PHE A CA 1
ATOM 3727 C C . PHE A 1 836 ? 119.170 117.904 144.712 1.00 13.56 836 PHE A C 1
ATOM 3728 O O . PHE A 1 836 ? 119.577 118.675 143.836 1.00 13.56 836 PHE A O 1
ATOM 3736 N N . HIS A 1 837 ? 119.963 117.462 145.687 1.00 13.56 837 HIS A N 1
ATOM 3737 C CA . HIS A 1 837 ? 121.334 117.947 145.789 1.00 13.56 837 HIS A CA 1
ATOM 3738 C C . HIS A 1 837 ? 122.217 117.359 144.693 1.00 13.56 837 HIS A C 1
ATOM 3739 O O . HIS A 1 837 ? 123.134 118.028 144.202 1.00 13.56 837 HIS A O 1
ATOM 3746 N N . SER A 1 838 ? 121.953 116.115 144.287 1.00 13.56 838 SER A N 1
ATOM 3747 C CA . SER A 1 838 ? 122.661 115.552 143.141 1.00 13.56 838 SER A CA 1
ATOM 3748 C C . SER A 1 838 ? 122.351 116.333 141.871 1.00 13.56 838 SER A C 1
ATOM 3749 O O . SER A 1 838 ? 123.250 116.615 141.066 1.00 13.56 838 SER A O 1
ATOM 3752 N N . PHE A 1 839 ? 121.081 116.693 141.675 1.00 13.56 839 PHE A N 1
ATOM 3753 C CA . PHE A 1 839 ? 120.712 117.511 140.526 1.00 13.56 839 PHE A CA 1
ATOM 3754 C C . PHE A 1 839 ? 121.391 118.872 140.590 1.00 13.56 839 PHE A C 1
ATOM 3755 O O . PHE A 1 839 ? 121.813 119.417 139.565 1.00 13.56 839 PHE A O 1
ATOM 3763 N N . LEU A 1 840 ? 121.490 119.445 141.791 1.00 13.56 840 LEU A N 1
ATOM 3764 C CA . LEU A 1 840 ? 122.178 120.723 141.943 1.00 13.56 840 LEU A CA 1
ATOM 3765 C C . LEU A 1 840 ? 123.653 120.606 141.580 1.00 13.56 840 LEU A C 1
ATOM 3766 O O . LEU A 1 840 ? 124.211 121.500 140.933 1.00 13.56 840 LEU A O 1
ATOM 3771 N N . ILE A 1 841 ? 124.306 119.516 141.991 1.00 13.56 841 ILE A N 1
ATOM 3772 C CA . ILE A 1 841 ? 125.708 119.317 141.627 1.00 13.56 841 ILE A CA 1
ATOM 3773 C C . ILE A 1 841 ? 125.858 119.182 140.117 1.00 13.56 841 ILE A C 1
ATOM 3774 O O . ILE A 1 841 ? 126.770 119.763 139.517 1.00 13.56 841 ILE A O 1
ATOM 3779 N N . VAL A 1 842 ? 124.971 118.416 139.478 1.00 10.46 842 VAL A N 1
ATOM 3780 C CA . VAL A 1 842 ? 125.051 118.270 138.026 1.00 10.46 842 VAL A CA 1
ATOM 3781 C C . VAL A 1 842 ? 124.829 119.610 137.329 1.00 10.46 842 VAL A C 1
ATOM 3782 O O . VAL A 1 842 ? 125.536 119.946 136.368 1.00 10.46 842 VAL A O 1
ATOM 3786 N N . PHE A 1 843 ? 123.858 120.397 137.799 1.00 9.24 843 PHE A N 1
ATOM 3787 C CA . PHE A 1 843 ? 123.605 121.708 137.211 1.00 9.24 843 PHE A CA 1
ATOM 3788 C C . PHE A 1 843 ? 124.801 122.635 137.387 1.00 9.24 843 PHE A C 1
ATOM 3789 O O . PHE A 1 843 ? 125.154 123.381 136.467 1.00 9.24 843 PHE A O 1
ATOM 3797 N N . ARG A 1 844 ? 125.434 122.607 138.562 1.00 7.02 844 ARG A N 1
ATOM 3798 C CA . ARG A 1 844 ? 126.619 123.428 138.780 1.00 7.02 844 ARG A CA 1
ATOM 3799 C C . ARG A 1 844 ? 127.779 122.971 137.906 1.00 7.02 844 ARG A C 1
ATOM 3800 O O . ARG A 1 844 ? 128.600 123.794 137.489 1.00 7.02 844 ARG A O 1
ATOM 3808 N N . ILE A 1 845 ? 127.864 121.669 137.623 1.00 10.83 845 ILE A N 1
ATOM 3809 C CA . ILE A 1 845 ? 128.847 121.185 136.658 1.00 10.83 845 ILE A CA 1
ATOM 3810 C C . ILE A 1 845 ? 128.556 121.756 135.277 1.00 10.83 845 ILE A C 1
ATOM 3811 O O . ILE A 1 845 ? 129.470 122.174 134.558 1.00 10.83 845 ILE A O 1
ATOM 3816 N N . LEU A 1 846 ? 127.281 121.790 134.887 1.00 13.56 846 LEU A N 1
ATOM 3817 C CA . LEU A 1 846 ? 126.903 122.376 133.607 1.00 13.56 846 LEU A CA 1
ATOM 3818 C C . LEU A 1 846 ? 127.169 123.875 133.535 1.00 13.56 846 LEU A C 1
ATOM 3819 O O . LEU A 1 846 ? 127.212 124.425 132.429 1.00 13.56 846 LEU A O 1
ATOM 3824 N N . CYS A 1 847 ? 127.347 124.544 134.673 1.00 9.06 847 CYS A N 1
ATOM 3825 C CA . CYS A 1 847 ? 127.692 125.958 134.696 1.00 9.06 847 CYS A CA 1
ATOM 3826 C C . CYS A 1 847 ? 129.194 126.205 134.661 1.00 9.06 847 CYS A C 1
ATOM 3827 O O . CYS A 1 847 ? 129.613 127.365 134.596 1.00 9.06 847 CYS A O 1
ATOM 3830 N N . GLY A 1 848 ? 130.008 125.152 134.705 1.00 8.58 848 GLY A N 1
ATOM 3831 C CA . GLY A 1 848 ? 131.450 125.280 134.635 1.00 8.58 848 GLY A CA 1
ATOM 3832 C C . GLY A 1 848 ? 132.181 125.119 135.949 1.00 8.58 848 GLY A C 1
ATOM 3833 O O . GLY A 1 848 ? 133.401 125.313 135.981 1.00 8.58 848 GLY A O 1
ATOM 3834 N N . GLU A 1 849 ? 131.489 124.775 137.032 1.00 9.10 849 GLU A N 1
ATOM 3835 C CA . GLU A 1 849 ? 132.103 124.595 138.346 1.00 9.10 849 GLU A CA 1
ATOM 3836 C C . GLU A 1 849 ? 132.026 123.114 138.705 1.00 9.10 849 GLU A C 1
ATOM 3837 O O . GLU A 1 849 ? 130.967 122.615 139.093 1.00 9.10 849 GLU A O 1
ATOM 3843 N N . TRP A 1 850 ? 133.152 122.414 138.578 1.00 7.57 850 TRP A N 1
ATOM 3844 C CA . TRP A 1 850 ? 133.182 120.971 138.763 1.00 7.57 850 TRP A CA 1
ATOM 3845 C C . TRP A 1 850 ? 134.325 120.463 139.631 1.00 7.57 850 TRP A C 1
ATOM 3846 O O . TRP A 1 850 ? 134.189 119.393 140.226 1.00 7.57 850 TRP A O 1
ATOM 3857 N N . ILE A 1 851 ? 135.439 121.190 139.728 1.00 12.18 851 ILE A N 1
ATOM 3858 C CA . ILE A 1 851 ? 136.640 120.600 140.313 1.00 12.18 851 ILE A CA 1
ATOM 3859 C C . ILE A 1 851 ? 136.579 120.623 141.838 1.00 12.18 851 ILE A C 1
ATOM 3860 O O . ILE A 1 851 ? 137.133 119.740 142.503 1.00 12.18 851 ILE A O 1
ATOM 3865 N N . GLU A 1 852 ? 135.910 121.621 142.420 1.00 13.56 852 GLU A N 1
ATOM 3866 C CA . GLU A 1 852 ? 135.817 121.681 143.877 1.00 13.56 852 GLU A CA 1
ATOM 3867 C C . GLU A 1 852 ? 134.943 120.558 144.423 1.00 13.56 852 GLU A C 1
ATOM 3868 O O . GLU A 1 852 ? 135.313 119.886 145.396 1.00 13.56 852 GLU A O 1
ATOM 3874 N N . ASN A 1 853 ? 133.781 120.334 143.808 1.00 10.58 853 ASN A N 1
ATOM 3875 C CA . ASN A 1 853 ? 132.949 119.204 144.201 1.00 10.58 853 ASN A CA 1
ATOM 3876 C C . ASN A 1 853 ? 133.643 117.881 143.911 1.00 10.58 853 ASN A C 1
ATOM 3877 O O . ASN A 1 853 ? 133.435 116.900 144.634 1.00 10.58 853 ASN A O 1
ATOM 3882 N N . MET A 1 854 ? 134.476 117.839 142.870 1.00 13.56 854 MET A N 1
ATOM 3883 C CA . MET A 1 854 ? 135.258 116.639 142.600 1.00 13.56 854 MET A CA 1
ATOM 3884 C C . MET A 1 854 ? 136.252 116.366 143.722 1.00 13.56 854 MET A C 1
ATOM 3885 O O . MET A 1 854 ? 136.390 115.222 144.167 1.00 13.56 854 MET A O 1
ATOM 3890 N N . TRP A 1 855 ? 136.937 117.406 144.208 1.00 6.37 855 TRP A N 1
ATOM 3891 C CA . TRP A 1 855 ? 137.813 117.230 145.363 1.00 6.37 855 TRP A CA 1
ATOM 3892 C C . TRP A 1 855 ? 137.023 116.770 146.579 1.00 6.37 855 TRP A C 1
ATOM 3893 O O . TRP A 1 855 ? 137.483 115.910 147.340 1.00 6.37 855 TRP A O 1
ATOM 3904 N N . ALA A 1 856 ? 135.836 117.343 146.784 1.00 8.11 856 ALA A N 1
ATOM 3905 C CA . ALA A 1 856 ? 135.020 116.960 147.932 1.00 8.11 856 ALA A CA 1
ATOM 3906 C C . ALA A 1 856 ? 134.619 115.491 147.865 1.00 8.11 856 ALA A C 1
ATOM 3907 O O . ALA A 1 856 ? 134.628 114.793 148.885 1.00 8.11 856 ALA A O 1
ATOM 3909 N N . CYS A 1 857 ? 134.261 115.004 146.676 1.00 10.88 857 CYS A N 1
ATOM 3910 C CA . CYS A 1 857 ? 133.837 113.613 146.556 1.00 10.88 857 CYS A CA 1
ATOM 3911 C C . CYS A 1 857 ? 135.010 112.639 146.594 1.00 10.88 857 CYS A C 1
ATOM 3912 O O . CYS A 1 857 ? 134.851 111.513 147.079 1.00 10.88 857 CYS A O 1
ATOM 3915 N N . MET A 1 858 ? 136.183 113.029 146.086 1.00 7.45 858 MET A N 1
ATOM 3916 C CA . MET A 1 858 ? 137.343 112.151 146.208 1.00 7.45 858 MET A CA 1
ATOM 3917 C C . MET A 1 858 ? 137.741 111.917 147.657 1.00 7.45 858 MET A C 1
ATOM 3918 O O . MET A 1 858 ? 138.321 110.872 147.967 1.00 7.45 858 MET A O 1
ATOM 3923 N N . GLU A 1 859 ? 137.445 112.860 148.545 1.00 11.12 859 GLU A N 1
ATOM 3924 C CA . GLU A 1 859 ? 137.777 112.736 149.955 1.00 11.12 859 GLU A CA 1
ATOM 3925 C C . GLU A 1 859 ? 136.707 112.003 150.751 1.00 11.12 859 GLU A C 1
ATOM 3926 O O . GLU A 1 859 ? 136.901 111.763 151.947 1.00 11.12 859 GLU A O 1
ATOM 3932 N N . VAL A 1 860 ? 135.592 111.637 150.122 1.00 9.82 860 VAL A N 1
ATOM 3933 C CA . VAL A 1 860 ? 134.475 111.040 150.843 1.00 9.82 860 VAL A CA 1
ATOM 3934 C C . VAL A 1 860 ? 134.173 109.658 150.275 1.00 9.82 860 VAL A C 1
ATOM 3935 O O . VAL A 1 860 ? 133.618 108.799 150.968 1.00 9.82 860 VAL A O 1
ATOM 3939 N N . GLY A 1 861 ? 134.545 109.428 149.017 1.00 10.87 861 GLY A N 1
ATOM 3940 C CA . GLY A 1 861 ? 134.234 108.171 148.365 1.00 10.87 861 GLY A CA 1
ATOM 3941 C C . GLY A 1 861 ? 135.382 107.571 147.579 1.00 10.87 861 GLY A C 1
ATOM 3942 O O . GLY A 1 861 ? 136.534 107.606 148.020 1.00 10.87 861 GLY A O 1
ATOM 3943 N N . GLN A 1 862 ? 135.075 107.016 146.409 1.00 12.86 862 GLN A N 1
ATOM 3944 C CA . GLN A 1 862 ? 136.061 106.361 145.560 1.00 12.86 862 GLN A CA 1
ATOM 3945 C C . GLN A 1 862 ? 136.561 107.343 144.509 1.00 12.86 862 GLN A C 1
ATOM 3946 O O . GLN A 1 862 ? 135.761 107.994 143.830 1.00 12.86 862 GLN A O 1
ATOM 3952 N N . LYS A 1 863 ? 137.886 107.446 144.383 1.00 9.26 863 LYS A N 1
ATOM 3953 C CA . LYS A 1 863 ? 138.473 108.431 143.481 1.00 9.26 863 LYS A CA 1
ATOM 3954 C C . LYS A 1 863 ? 138.153 108.123 142.023 1.00 9.26 863 LYS A C 1
ATOM 3955 O O . LYS A 1 863 ? 137.853 109.033 141.243 1.00 9.26 863 LYS A O 1
ATOM 3961 N N . SER A 1 864 ? 138.219 106.848 141.634 1.00 10.70 864 SER A N 1
ATOM 3962 C CA . SER A 1 864 ? 137.975 106.485 140.240 1.00 10.70 864 SER A CA 1
ATOM 3963 C C . SER A 1 864 ? 136.546 106.815 139.826 1.00 10.70 864 SER A C 1
ATOM 3964 O O . SER A 1 864 ? 136.305 107.315 138.718 1.00 10.70 864 SER A O 1
ATOM 3967 N N . ILE A 1 865 ? 135.580 106.529 140.704 1.00 8.98 865 ILE A N 1
ATOM 3968 C CA . ILE A 1 865 ? 134.186 106.839 140.403 1.00 8.98 865 ILE A CA 1
ATOM 3969 C C . ILE A 1 865 ? 133.995 108.341 140.250 1.00 8.98 865 ILE A C 1
ATOM 3970 O O . ILE A 1 865 ? 133.297 108.800 139.340 1.00 8.98 865 ILE A O 1
ATOM 3975 N N . CYS A 1 866 ? 134.608 109.131 141.135 1.00 10.21 866 CYS A N 1
ATOM 3976 C CA . CYS A 1 866 ? 134.565 110.582 140.978 1.00 10.21 866 CYS A CA 1
ATOM 3977 C C . CYS A 1 866 ? 135.133 111.028 139.641 1.00 10.21 866 CYS A C 1
ATOM 3978 O O . CYS A 1 866 ? 134.507 111.819 138.927 1.00 10.21 866 CYS A O 1
ATOM 3981 N N . LEU A 1 867 ? 136.327 110.549 139.288 1.00 8.47 867 LEU A N 1
ATOM 3982 C CA . LEU A 1 867 ? 136.927 110.963 138.026 1.00 8.47 867 LEU A CA 1
ATOM 3983 C C . LEU A 1 867 ? 136.000 110.657 136.860 1.00 8.47 867 LEU A C 1
ATOM 3984 O O . LEU A 1 867 ? 135.637 111.552 136.086 1.00 8.47 867 LEU A O 1
ATOM 3989 N N . ILE A 1 868 ? 135.559 109.401 136.749 1.00 7.44 868 ILE A N 1
ATOM 3990 C CA . ILE A 1 868 ? 134.760 109.017 135.588 1.00 7.44 868 ILE A CA 1
ATOM 3991 C C . ILE A 1 868 ? 133.444 109.788 135.568 1.00 7.44 868 ILE A C 1
ATOM 3992 O O . ILE A 1 868 ? 133.067 110.371 134.544 1.00 7.44 868 ILE A O 1
ATOM 3997 N N . LEU A 1 869 ? 132.755 109.858 136.710 1.00 11.01 869 LEU A N 1
ATOM 3998 C CA . LEU A 1 869 ? 131.448 110.497 136.757 1.00 11.01 869 LEU A CA 1
ATOM 3999 C C . LEU A 1 869 ? 131.545 111.977 136.416 1.00 11.01 869 LEU A C 1
ATOM 4000 O O . LEU A 1 869 ? 130.840 112.468 135.529 1.00 11.01 869 LEU A O 1
ATOM 4005 N N . PHE A 1 870 ? 132.428 112.705 137.103 1.00 6.32 870 PHE A N 1
ATOM 4006 C CA . PHE A 1 870 ? 132.511 114.144 136.893 1.00 6.32 870 PHE A CA 1
ATOM 4007 C C . PHE A 1 870 ? 132.979 114.474 135.482 1.00 6.32 870 PHE A C 1
ATOM 4008 O O . PHE A 1 870 ? 132.422 115.365 134.831 1.00 6.32 870 PHE A O 1
ATOM 4016 N N . LEU A 1 871 ? 133.996 113.763 134.981 1.00 11.65 871 LEU A N 1
ATOM 4017 C CA . LEU A 1 871 ? 134.490 114.070 133.643 1.00 11.65 871 LEU A CA 1
ATOM 4018 C C . LEU A 1 871 ? 133.443 113.766 132.576 1.00 11.65 871 LEU A C 1
ATOM 4019 O O . LEU A 1 871 ? 133.236 114.571 131.659 1.00 11.65 871 LEU A O 1
ATOM 4024 N N . THR A 1 872 ? 132.766 112.616 132.677 1.00 9.28 872 THR A N 1
ATOM 4025 C CA . THR A 1 872 ? 131.738 112.291 131.694 1.00 9.28 872 THR A CA 1
ATOM 4026 C C . THR A 1 872 ? 130.589 113.289 131.750 1.00 9.28 872 THR A C 1
ATOM 4027 O O . THR A 1 872 ? 130.124 113.769 130.709 1.00 9.28 872 THR A O 1
ATOM 4031 N N . VAL A 1 873 ? 130.121 113.625 132.957 1.00 10.38 873 VAL A N 1
ATOM 4032 C CA . VAL A 1 873 ? 129.042 114.602 133.082 1.00 10.38 873 VAL A CA 1
ATOM 4033 C C . VAL A 1 873 ? 129.450 115.918 132.442 1.00 10.38 873 VAL A C 1
ATOM 4034 O O . VAL A 1 873 ? 128.729 116.467 131.604 1.00 10.38 873 VAL A O 1
ATOM 4038 N N . MET A 1 874 ? 130.634 116.420 132.798 1.00 15.15 874 MET A N 1
ATOM 4039 C CA . MET A 1 874 ? 131.078 117.709 132.282 1.00 15.15 874 MET A CA 1
ATOM 4040 C C . MET A 1 874 ? 131.151 117.701 130.761 1.00 15.15 874 MET A C 1
ATOM 4041 O O . MET A 1 874 ? 130.535 118.542 130.095 1.00 15.15 874 MET A O 1
ATOM 4046 N N . VAL A 1 875 ? 131.867 116.729 130.191 1.00 11.81 875 VAL A N 1
ATOM 4047 C CA . VAL A 1 875 ? 132.089 116.728 128.748 1.00 11.81 875 VAL A CA 1
ATOM 4048 C C . VAL A 1 875 ? 130.774 116.536 127.999 1.00 11.81 875 VAL A C 1
ATOM 4049 O O . VAL A 1 875 ? 130.426 117.326 127.110 1.00 11.81 875 VAL A O 1
ATOM 4053 N N . LEU A 1 876 ? 130.010 115.502 128.363 1.00 11.43 876 LEU A N 1
ATOM 4054 C CA . LEU A 1 876 ? 128.813 115.165 127.607 1.00 11.43 876 LEU A CA 1
ATOM 4055 C C . LEU A 1 876 ? 127.666 116.136 127.856 1.00 11.43 876 LEU A C 1
ATOM 4056 O O . LEU A 1 876 ? 126.765 116.225 127.016 1.00 11.43 876 LEU A O 1
ATOM 4061 N N . GLY A 1 877 ? 127.689 116.894 128.950 1.00 13.64 877 GLY A N 1
ATOM 4062 C CA . GLY A 1 877 ? 126.672 117.896 129.169 1.00 13.64 877 GLY A CA 1
ATOM 4063 C C . GLY A 1 877 ? 127.016 119.194 128.478 1.00 13.64 877 GLY A C 1
ATOM 4064 O O . GLY A 1 877 ? 126.134 119.843 127.908 1.00 13.64 877 GLY A O 1
ATOM 4065 N N . ASN A 1 878 ? 128.293 119.587 128.516 1.00 11.64 878 ASN A N 1
ATOM 4066 C CA . ASN A 1 878 ? 128.707 120.767 127.770 1.00 11.64 878 ASN A CA 1
ATOM 4067 C C . ASN A 1 878 ? 128.492 120.569 126.277 1.00 11.64 878 ASN A C 1
ATOM 4068 O O . ASN A 1 878 ? 128.096 121.506 125.577 1.00 11.64 878 ASN A O 1
ATOM 4073 N N . LEU A 1 879 ? 128.674 119.365 125.785 1.00 12.72 879 LEU A N 1
ATOM 4074 C CA . LEU A 1 879 ? 128.444 119.097 124.349 1.00 12.72 879 LEU A CA 1
ATOM 4075 C C . LEU A 1 879 ? 126.993 119.367 123.961 1.00 12.72 879 LEU A C 1
ATOM 4076 O O . LEU A 1 879 ? 126.785 120.175 123.069 1.00 12.72 879 LEU A O 1
ATOM 4081 N N . VAL A 1 880 ? 126.011 118.783 124.630 1.00 12.20 880 VAL A N 1
ATOM 4082 C CA . VAL A 1 880 ? 124.567 119.005 124.349 1.00 12.20 880 VAL A CA 1
ATOM 4083 C C . VAL A 1 880 ? 124.180 120.458 124.610 1.00 12.20 880 VAL A C 1
ATOM 4084 O O . VAL A 1 880 ? 123.417 121.010 123.836 1.00 12.20 880 VAL A O 1
ATOM 4088 N N . VAL A 1 881 ? 124.669 121.075 125.662 1.00 10.30 881 VAL A N 1
ATOM 4089 C CA . VAL A 1 881 ? 124.351 122.508 125.858 1.00 10.30 881 VAL A CA 1
ATOM 4090 C C . VAL A 1 881 ? 124.842 123.297 124.648 1.00 10.30 881 VAL A C 1
ATOM 4091 O O . VAL A 1 881 ? 124.032 124.023 124.142 1.00 10.30 881 VAL A O 1
ATOM 4095 N N . LEU A 1 882 ? 126.048 123.105 124.126 1.00 12.63 882 LEU A N 1
ATOM 4096 C CA . LEU A 1 882 ? 126.513 123.776 122.881 1.00 12.63 882 LEU A CA 1
ATOM 4097 C C . LEU A 1 882 ? 125.667 123.401 121.673 1.00 12.63 882 LEU A C 1
ATOM 4098 O O . LEU A 1 882 ? 125.461 124.234 120.864 1.00 12.63 882 LEU A O 1
ATOM 4103 N N . ASN A 1 883 ? 125.279 122.166 121.515 1.00 12.94 883 ASN A N 1
ATOM 4104 C CA . ASN A 1 883 ? 124.531 121.820 120.303 1.00 12.94 883 ASN A CA 1
ATOM 4105 C C . ASN A 1 883 ? 123.172 122.481 120.386 1.00 12.94 883 ASN A C 1
ATOM 4106 O O . ASN A 1 883 ? 122.658 122.772 119.332 1.00 12.94 883 ASN A O 1
ATOM 4111 N N . LEU A 1 884 ? 122.624 122.736 121.577 1.00 12.42 884 LEU A N 1
ATOM 4112 C CA . LEU A 1 884 ? 121.340 123.482 121.709 1.00 12.42 884 LEU A CA 1
ATOM 4113 C C . LEU A 1 884 ? 121.593 124.969 121.528 1.00 12.42 884 LEU A C 1
ATOM 4114 O O . LEU A 1 884 ? 120.833 125.605 120.854 1.00 12.42 884 LEU A O 1
ATOM 4119 N N . PHE A 1 885 ? 122.647 125.494 122.092 1.00 11.90 885 PHE A N 1
ATOM 4120 C CA . PHE A 1 885 ? 122.892 126.920 121.900 1.00 11.90 885 PHE A CA 1
ATOM 4121 C C . PHE A 1 885 ? 123.061 127.253 120.422 1.00 11.90 885 PHE A C 1
ATOM 4122 O O . PHE A 1 885 ? 122.418 128.174 119.900 1.00 11.90 885 PHE A O 1
ATOM 4130 N N . ILE A 1 886 ? 123.912 126.496 119.725 1.00 14.63 886 ILE A N 1
ATOM 4131 C CA . ILE A 1 886 ? 124.168 126.779 118.315 1.00 14.63 886 ILE A CA 1
ATOM 4132 C C . ILE A 1 886 ? 122.932 126.494 117.469 1.00 14.63 886 ILE A C 1
ATOM 4133 O O . ILE A 1 886 ? 122.627 127.236 116.526 1.00 14.63 886 ILE A O 1
ATOM 4138 N N . ALA A 1 887 ? 122.203 125.420 117.782 1.00 14.81 887 ALA A N 1
ATOM 4139 C CA . ALA A 1 887 ? 120.991 125.107 117.035 1.00 14.81 887 ALA A CA 1
ATOM 4140 C C . ALA A 1 887 ? 119.950 126.205 117.188 1.00 14.81 887 ALA A C 1
ATOM 4141 O O . ALA A 1 887 ? 119.312 126.604 116.206 1.00 14.81 887 ALA A O 1
ATOM 4143 N N . LEU A 1 888 ? 119.759 126.704 118.413 1.00 13.51 888 LEU A N 1
ATOM 4144 C CA . LEU A 1 888 ? 118.833 127.809 118.617 1.00 13.51 888 LEU A CA 1
ATOM 4145 C C . LEU A 1 888 ? 119.278 129.043 117.848 1.00 13.51 888 LEU A C 1
ATOM 4146 O O . LEU A 1 888 ? 118.473 129.653 117.135 1.00 13.51 888 LEU A O 1
ATOM 4151 N N . LEU A 1 889 ? 120.561 129.411 117.957 1.00 16.91 889 LEU A N 1
ATOM 4152 C CA . LEU A 1 889 ? 121.074 130.546 117.192 1.00 16.91 889 LEU A CA 1
ATOM 4153 C C . LEU A 1 889 ? 120.726 130.413 115.717 1.00 16.91 889 LEU A C 1
ATOM 4154 O O . LEU A 1 889 ? 120.033 131.266 115.148 1.00 16.91 889 LEU A O 1
ATOM 4159 N N . LEU A 1 890 ? 121.177 129.327 115.090 1.00 20.62 890 LEU A N 1
ATOM 4160 C CA . LEU A 1 890 ? 120.962 129.112 113.665 1.00 20.62 890 LEU A CA 1
ATOM 4161 C C . LEU A 1 890 ? 119.482 129.167 113.314 1.00 20.62 890 LEU A C 1
ATOM 4162 O O . LEU A 1 890 ? 119.050 130.062 112.577 1.00 20.62 890 LEU A O 1
ATOM 4167 N N . ASN A 1 891 ? 118.695 128.241 113.869 1.00 23.15 891 ASN A N 1
ATOM 4168 C CA . ASN A 1 891 ? 117.296 128.102 113.489 1.00 23.15 891 ASN A CA 1
ATOM 4169 C C . ASN A 1 891 ? 116.501 129.382 113.723 1.00 23.15 891 ASN A C 1
ATOM 4170 O O . ASN A 1 891 ? 115.751 129.823 112.846 1.00 23.15 891 ASN A O 1
ATOM 4175 N N . SER A 1 892 ? 116.638 129.993 114.900 1.00 25.50 892 SER A N 1
ATOM 4176 C CA . SER A 1 892 ? 115.878 131.200 115.188 1.00 25.50 892 SER A CA 1
ATOM 4177 C C . SER A 1 892 ? 116.339 132.378 114.340 1.00 25.50 892 SER A C 1
ATOM 4178 O O . SER A 1 892 ? 115.556 132.918 113.552 1.00 25.50 892 SER A O 1
ATOM 4181 N N . PHE A 1 893 ? 117.602 132.791 114.487 1.00 26.94 893 PHE A N 1
ATOM 4182 C CA . PHE A 1 893 ? 118.019 134.057 113.897 1.00 26.94 893 PHE A CA 1
ATOM 4183 C C . PHE A 1 893 ? 118.187 133.977 112.385 1.00 26.94 893 PHE A C 1
ATOM 4184 O O . PHE A 1 893 ? 117.763 134.891 111.668 1.00 26.94 893 PHE A O 1
ATOM 4192 N N . PHE A 1 894 ? 118.795 132.907 111.876 1.00 32.27 894 PHE A N 1
ATOM 4193 C CA . PHE A 1 894 ? 119.275 132.897 110.502 1.00 32.27 894 PHE A CA 1
ATOM 4194 C C . PHE A 1 894 ? 118.371 132.131 109.545 1.00 32.27 894 PHE A C 1
ATOM 4195 O O . PHE A 1 894 ? 118.822 131.759 108.457 1.00 32.27 894 PHE A O 1
ATOM 4203 N N . ALA A 1 895 ? 117.118 131.887 109.914 1.00 35.85 895 ALA A N 1
ATOM 4204 C CA . ALA A 1 895 ? 116.177 131.241 109.007 1.00 35.85 895 ALA A CA 1
ATOM 4205 C C . ALA A 1 895 ? 115.414 132.281 108.193 1.00 35.85 895 ALA A C 1
ATOM 4206 O O . ALA A 1 895 ? 115.861 133.418 108.044 1.00 35.85 895 ALA A O 1
ATOM 4208 N N . ASP A 1 1136 ? 146.289 188.800 104.646 1.00 36.67 1136 ASP A N 1
ATOM 4209 C CA . ASP A 1 1136 ? 147.243 188.359 103.637 1.00 36.67 1136 ASP A CA 1
ATOM 4210 C C . ASP A 1 1136 ? 148.293 187.437 104.245 1.00 36.67 1136 ASP A C 1
ATOM 4211 O O . ASP A 1 1136 ? 148.361 186.255 103.910 1.00 36.67 1136 ASP A O 1
ATOM 4216 N N . VAL A 1 1137 ? 149.110 187.990 105.144 1.00 34.34 1137 VAL A N 1
ATOM 4217 C CA . VAL A 1 1137 ? 150.153 187.200 105.794 1.00 34.34 1137 VAL A CA 1
ATOM 4218 C C . VAL A 1 1137 ? 149.539 186.102 106.654 1.00 34.34 1137 VAL A C 1
ATOM 4219 O O . VAL A 1 1137 ? 150.164 185.061 106.901 1.00 34.34 1137 VAL A O 1
ATOM 4223 N N . GLY A 1 1138 ? 148.311 186.318 107.131 1.00 32.69 1138 GLY A N 1
ATOM 4224 C CA . GLY A 1 1138 ? 147.634 185.284 107.895 1.00 32.69 1138 GLY A CA 1
ATOM 4225 C C . GLY A 1 1138 ? 147.405 184.023 107.086 1.00 32.69 1138 GLY A C 1
ATOM 4226 O O . GLY A 1 1138 ? 147.585 182.912 107.585 1.00 32.69 1138 GLY A O 1
ATOM 4227 N N . TRP A 1 1139 ? 147.016 184.178 105.820 1.00 34.69 1139 TRP A N 1
ATOM 4228 C CA . TRP A 1 1139 ? 146.824 183.012 104.966 1.00 34.69 1139 TRP A CA 1
ATOM 4229 C C . TRP A 1 1139 ? 148.143 182.286 104.721 1.00 34.69 1139 TRP A C 1
ATOM 4230 O O . TRP A 1 1139 ? 148.187 181.050 104.700 1.00 34.69 1139 TRP A O 1
ATOM 4241 N N . GLN A 1 1140 ? 149.233 183.038 104.548 1.00 32.15 1140 GLN A N 1
ATOM 4242 C CA . GLN A 1 1140 ? 150.534 182.411 104.339 1.00 32.15 1140 GLN A CA 1
ATOM 4243 C C . GLN A 1 1140 ? 150.984 181.631 105.569 1.00 32.15 1140 GLN A C 1
ATOM 4244 O O . GLN A 1 1140 ? 151.492 180.508 105.449 1.00 32.15 1140 GLN A O 1
ATOM 4250 N N . VAL A 1 1141 ? 150.810 182.203 106.763 1.00 31.17 1141 VAL A N 1
ATOM 4251 C CA . VAL A 1 1141 ? 151.211 181.475 107.964 1.00 31.17 1141 VAL A CA 1
ATOM 4252 C C . VAL A 1 1141 ? 150.282 180.288 108.202 1.00 31.17 1141 VAL A C 1
ATOM 4253 O O . VAL A 1 1141 ? 150.698 179.262 108.752 1.00 31.17 1141 VAL A O 1
ATOM 4257 N N . ARG A 1 1142 ? 149.020 180.394 107.774 1.00 31.63 1142 ARG A N 1
ATOM 4258 C CA . ARG A 1 1142 ? 148.131 179.236 107.820 1.00 31.63 1142 ARG A CA 1
ATOM 4259 C C . ARG A 1 1142 ? 148.636 178.117 106.918 1.00 31.63 1142 ARG A C 1
ATOM 4260 O O . ARG A 1 1142 ? 148.613 176.942 107.302 1.00 31.63 1142 ARG A O 1
ATOM 4268 N N . LYS A 1 1143 ? 149.094 178.461 105.711 1.00 34.23 1143 LYS A N 1
ATOM 4269 C CA . LYS A 1 1143 ? 149.664 177.448 104.825 1.00 34.23 1143 LYS A CA 1
ATOM 4270 C C . LYS A 1 1143 ? 150.912 176.824 105.438 1.00 34.23 1143 LYS A C 1
ATOM 4271 O O . LYS A 1 1143 ? 151.124 175.609 105.348 1.00 34.23 1143 LYS A O 1
ATOM 4277 N N . THR A 1 1144 ? 151.761 177.648 106.055 1.00 33.93 1144 THR A N 1
ATOM 4278 C CA . THR A 1 1144 ? 152.969 177.122 106.684 1.00 33.93 1144 THR A CA 1
ATOM 4279 C C . THR A 1 1144 ? 152.628 176.170 107.826 1.00 33.93 1144 THR A C 1
ATOM 4280 O O . THR A 1 1144 ? 153.246 175.107 107.969 1.00 33.93 1144 THR A O 1
ATOM 4284 N N . CYS A 1 1145 ? 151.636 176.526 108.643 1.00 36.70 1145 CYS A N 1
ATOM 4285 C CA . CYS A 1 1145 ? 151.215 175.638 109.722 1.00 36.70 1145 CYS A CA 1
ATOM 4286 C C . CYS A 1 1145 ? 150.608 174.352 109.175 1.00 36.70 1145 CYS A C 1
ATOM 4287 O O . CYS A 1 1145 ? 150.805 173.275 109.748 1.00 36.70 1145 CYS A O 1
ATOM 4290 N N . TYR A 1 1146 ? 149.864 174.443 108.070 1.00 38.66 1146 TYR A N 1
ATOM 4291 C CA . TYR A 1 1146 ? 149.350 173.242 107.420 1.00 38.66 1146 TYR A CA 1
ATOM 4292 C C . TYR A 1 1146 ? 150.491 172.340 106.970 1.00 38.66 1146 TYR A C 1
ATOM 4293 O O . TYR A 1 1146 ? 150.421 171.113 107.103 1.00 38.66 1146 TYR A O 1
ATOM 4302 N N . ARG A 1 1147 ? 151.551 172.938 106.425 1.00 36.83 1147 ARG A N 1
ATOM 4303 C CA . ARG A 1 1147 ? 152.745 172.172 106.085 1.00 36.83 1147 ARG A CA 1
ATOM 4304 C C . ARG A 1 1147 ? 153.322 171.489 107.319 1.00 36.83 1147 ARG A C 1
ATOM 4305 O O . ARG A 1 1147 ? 153.727 170.322 107.270 1.00 36.83 1147 ARG A O 1
ATOM 4313 N N . ILE A 1 1148 ? 153.369 172.214 108.439 1.00 31.57 1148 ILE A N 1
ATOM 4314 C CA . ILE A 1 1148 ? 153.983 171.682 109.656 1.00 31.57 1148 ILE A CA 1
ATOM 4315 C C . ILE A 1 1148 ? 153.195 170.489 110.191 1.00 31.57 1148 ILE A C 1
ATOM 4316 O O . ILE A 1 1148 ? 153.772 169.462 110.567 1.00 31.57 1148 ILE A O 1
ATOM 4321 N N . VAL A 1 1149 ? 151.864 170.606 110.237 1.00 31.50 1149 VAL A N 1
ATOM 4322 C CA . VAL A 1 1149 ? 151.046 169.594 110.903 1.00 31.50 1149 VAL A CA 1
ATOM 4323 C C . VAL A 1 1149 ? 151.103 168.237 110.213 1.00 31.50 1149 VAL A C 1
ATOM 4324 O O . VAL A 1 1149 ? 151.236 167.210 110.888 1.00 31.50 1149 VAL A O 1
ATOM 4328 N N . GLU A 1 1150 ? 151.015 168.197 108.885 1.00 37.20 1150 GLU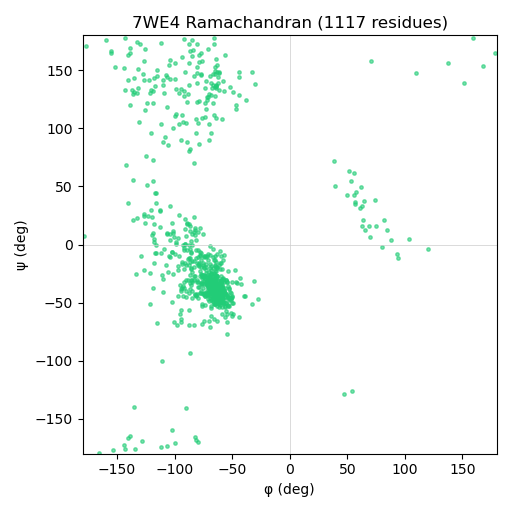 A N 1
ATOM 4329 C CA . GLU A 1 1150 ? 150.948 166.938 108.153 1.00 37.20 1150 GLU A CA 1
ATOM 4330 C C . GLU A 1 1150 ? 152.317 166.336 107.866 1.00 37.20 1150 GLU A C 1
ATOM 4331 O O . GLU A 1 1150 ? 152.406 165.359 107.116 1.00 37.20 1150 GLU A O 1
ATOM 4337 N N . HIS A 1 1151 ? 153.381 166.889 108.437 1.00 31.70 1151 HIS A N 1
ATOM 4338 C CA . HIS A 1 1151 ? 154.700 166.301 108.276 1.00 31.70 1151 HIS A CA 1
ATOM 4339 C C . HIS A 1 1151 ? 154.838 165.087 109.188 1.00 31.70 1151 HIS A C 1
ATOM 4340 O O . HIS A 1 1151 ? 154.284 165.046 110.290 1.00 31.70 1151 HIS A O 1
ATOM 4347 N N . SER A 1 1152 ? 155.578 164.083 108.710 1.00 28.69 1152 SER A N 1
ATOM 4348 C CA . SER A 1 1152 ? 155.687 162.826 109.446 1.00 28.69 1152 SER A CA 1
ATOM 4349 C C . SER A 1 1152 ? 156.451 162.991 110.754 1.00 28.69 1152 SER A C 1
ATOM 4350 O O . SER A 1 1152 ? 156.125 162.328 111.747 1.00 28.69 1152 SER A O 1
ATOM 4353 N N . TRP A 1 1153 ? 157.471 163.853 110.774 1.00 30.08 1153 TRP A N 1
ATOM 4354 C CA . TRP A 1 1153 ? 158.247 164.047 111.995 1.00 30.08 1153 TRP A CA 1
ATOM 4355 C C . TRP A 1 1153 ? 157.388 164.629 113.111 1.00 30.08 1153 TRP A C 1
ATOM 4356 O O . TRP A 1 1153 ? 157.529 164.241 114.276 1.00 30.08 1153 TRP A O 1
ATOM 4367 N N . PHE A 1 1154 ? 156.497 165.565 112.777 1.00 24.93 1154 PHE A N 1
ATOM 4368 C CA . PHE A 1 1154 ? 155.604 166.128 113.784 1.00 24.93 1154 PHE A CA 1
ATOM 4369 C C . PHE A 1 1154 ? 154.682 165.060 114.361 1.00 24.93 1154 PHE A C 1
ATOM 4370 O O . PHE A 1 1154 ? 154.462 165.009 115.577 1.00 24.93 1154 PHE A O 1
ATOM 4378 N N . GLU A 1 1155 ? 154.135 164.197 113.503 1.00 24.65 1155 GLU A N 1
ATOM 4379 C CA . GLU A 1 1155 ? 153.273 163.121 113.980 1.00 24.65 1155 GLU A CA 1
ATOM 4380 C C . GLU A 1 1155 ? 154.040 162.165 114.885 1.00 24.65 1155 GLU A C 1
ATOM 4381 O O . GLU A 1 1155 ? 153.527 161.725 115.920 1.00 24.65 1155 GLU A O 1
ATOM 4387 N N . SER A 1 1156 ? 155.276 161.830 114.506 1.00 23.97 1156 SER A N 1
ATOM 4388 C CA . SER A 1 1156 ? 156.092 160.952 115.341 1.00 23.97 1156 SER A CA 1
ATOM 4389 C C . SER A 1 1156 ? 156.383 161.596 116.692 1.00 23.97 1156 SER A C 1
ATOM 4390 O O . SER A 1 1156 ? 156.337 160.931 117.734 1.00 23.97 1156 SER A O 1
ATOM 4393 N N . PHE A 1 1157 ? 156.684 162.896 116.690 1.00 20.34 1157 PHE A N 1
ATOM 4394 C CA . PHE A 1 1157 ? 156.937 163.612 117.935 1.00 20.34 1157 PHE A CA 1
ATOM 4395 C C . PHE A 1 1157 ? 155.711 163.594 118.839 1.00 20.34 1157 PHE A C 1
ATOM 4396 O O . PHE A 1 1157 ? 155.818 163.366 120.049 1.00 20.34 1157 PHE A O 1
ATOM 4404 N N . ILE A 1 1158 ? 154.531 163.832 118.264 1.00 20.44 1158 ILE A N 1
ATOM 4405 C CA . ILE A 1 1158 ? 153.310 163.836 119.066 1.00 20.44 1158 ILE A CA 1
ATOM 4406 C C . ILE A 1 1158 ? 153.018 162.443 119.610 1.00 20.44 1158 ILE A C 1
ATOM 4407 O O . ILE A 1 1158 ? 152.591 162.290 120.760 1.00 20.44 1158 ILE A O 1
ATOM 4412 N N . ILE A 1 1159 ? 153.240 161.406 118.799 1.00 19.57 1159 ILE A N 1
ATOM 4413 C CA . ILE A 1 1159 ? 153.020 160.041 119.271 1.00 19.57 1159 ILE A CA 1
ATOM 4414 C C . ILE A 1 1159 ? 153.959 159.719 120.427 1.00 19.57 1159 ILE A C 1
ATOM 4415 O O . ILE A 1 1159 ? 153.555 159.113 121.428 1.00 19.57 1159 ILE A O 1
ATOM 4420 N N . PHE A 1 1160 ? 155.227 160.118 120.306 1.00 18.91 1160 PHE A N 1
ATOM 4421 C CA . PHE A 1 1160 ? 156.193 159.870 121.370 1.00 18.91 1160 PHE A CA 1
ATOM 4422 C C . PHE A 1 1160 ? 155.811 160.625 122.641 1.00 18.91 1160 PHE A C 1
ATOM 4423 O O . PHE A 1 1160 ? 155.927 160.089 123.751 1.00 18.91 1160 PHE A O 1
ATOM 4431 N N . MET A 1 1161 ? 155.336 161.866 122.492 1.00 18.55 1161 MET A N 1
ATOM 4432 C CA . MET A 1 1161 ? 154.865 162.635 123.642 1.00 18.55 1161 MET A CA 1
ATOM 4433 C C . MET A 1 1161 ? 153.681 161.955 124.319 1.00 18.55 1161 MET A C 1
ATOM 4434 O O . MET A 1 1161 ? 153.609 161.895 125.551 1.00 18.55 1161 MET A O 1
ATOM 4439 N N . ILE A 1 1162 ? 152.731 161.453 123.527 1.00 15.27 1162 ILE A N 1
ATOM 4440 C CA . ILE A 1 1162 ? 151.572 160.770 124.099 1.00 15.27 1162 ILE A CA 1
ATOM 4441 C C . ILE A 1 1162 ? 152.005 159.513 124.839 1.00 15.27 1162 ILE A C 1
ATOM 4442 O O . ILE A 1 1162 ? 151.497 159.208 125.925 1.00 15.27 1162 ILE A O 1
ATOM 4447 N N . LEU A 1 1163 ? 152.941 158.757 124.262 1.00 15.32 1163 LEU A N 1
ATOM 4448 C CA . LEU A 1 1163 ? 153.424 157.550 124.924 1.00 15.32 1163 LEU A CA 1
ATOM 4449 C C . LEU A 1 1163 ? 154.097 157.883 126.250 1.00 15.32 1163 LEU A C 1
ATOM 4450 O O . LEU A 1 1163 ? 153.872 157.206 127.260 1.00 15.32 1163 LEU A O 1
ATOM 4455 N N . LEU A 1 1164 ? 154.924 158.932 126.270 1.00 15.55 1164 LEU A N 1
ATOM 4456 C CA . LEU A 1 1164 ? 155.569 159.333 127.519 1.00 15.55 1164 LEU A CA 1
ATOM 4457 C C . LEU A 1 1164 ? 154.550 159.801 128.551 1.00 15.55 1164 LEU A C 1
ATOM 4458 O O . LEU A 1 1164 ? 154.666 159.476 129.740 1.00 15.55 1164 LEU A O 1
ATOM 4463 N N . SER A 1 1165 ? 153.551 160.577 128.121 1.00 16.09 1165 SER A N 1
ATOM 4464 C CA . SER A 1 1165 ? 152.529 161.051 129.047 1.00 16.09 1165 SER A CA 1
ATOM 4465 C C . SER A 1 1165 ? 151.746 159.888 129.639 1.00 16.09 1165 SER A C 1
ATOM 4466 O O . SER A 1 1165 ? 151.435 159.884 130.836 1.00 16.09 1165 SER A O 1
ATOM 4469 N N . SER A 1 1166 ? 151.407 158.898 128.813 1.00 14.20 1166 SER A N 1
ATOM 4470 C CA . SER A 1 1166 ? 150.706 157.723 129.316 1.00 14.20 1166 SER A CA 1
ATOM 4471 C C . SER A 1 1166 ? 151.578 156.930 130.281 1.00 14.20 1166 SER A C 1
ATOM 4472 O O . SER A 1 1166 ? 151.105 156.493 131.336 1.00 14.20 1166 SER A O 1
ATOM 4475 N N . GLY A 1 1167 ? 152.855 156.742 129.941 1.00 14.57 1167 GLY A N 1
ATOM 4476 C CA . GLY A 1 1167 ? 153.737 155.967 130.794 1.00 14.57 1167 GLY A CA 1
ATOM 4477 C C . GLY A 1 1167 ? 154.013 156.617 132.133 1.00 14.57 1167 GLY A C 1
ATOM 4478 O O . GLY A 1 1167 ? 154.159 155.921 133.143 1.00 14.57 1167 GLY A O 1
ATOM 4479 N N . SER A 1 1168 ? 154.098 157.949 132.166 1.00 14.92 1168 SER A N 1
ATOM 4480 C CA . SER A 1 1168 ? 154.386 158.637 133.421 1.00 14.92 1168 SER A CA 1
ATOM 4481 C C . SER A 1 1168 ? 153.279 158.433 134.448 1.00 14.92 1168 SER A C 1
ATOM 4482 O O . SER A 1 1168 ? 153.518 158.570 135.652 1.00 14.92 1168 SER A O 1
ATOM 4485 N N . LEU A 1 1169 ? 152.064 158.113 133.996 1.00 14.42 1169 LEU A N 1
ATOM 4486 C CA . LEU A 1 1169 ? 150.961 157.894 134.927 1.00 14.42 1169 LEU A CA 1
ATOM 4487 C C . LEU A 1 1169 ? 151.161 156.620 135.738 1.00 14.42 1169 LEU A C 1
ATOM 4488 O O . LEU A 1 1169 ? 150.566 156.458 136.810 1.00 14.42 1169 LEU A O 1
ATOM 4493 N N . ALA A 1 1170 ? 151.996 155.705 135.248 1.00 14.50 1170 ALA A N 1
ATOM 4494 C CA . ALA A 1 1170 ? 152.185 154.416 135.904 1.00 14.50 1170 ALA A CA 1
ATOM 4495 C C . ALA A 1 1170 ? 153.194 154.511 137.040 1.00 14.50 1170 ALA A C 1
ATOM 4496 O O . ALA A 1 1170 ? 153.557 153.496 137.640 1.00 14.50 1170 ALA A O 1
ATOM 4498 N N . PHE A 1 1171 ? 153.590 155.708 137.438 1.00 18.59 1171 PHE A N 1
ATOM 4499 C CA . PHE A 1 1171 ? 154.564 155.867 138.540 1.00 18.59 1171 PHE A CA 1
ATOM 4500 C C . PHE A 1 1171 ? 153.894 156.596 139.691 1.00 18.59 1171 PHE A C 1
ATOM 4501 O O . PHE A 1 1171 ? 154.550 156.820 140.693 1.00 18.59 1171 PHE A O 1
ATOM 4509 N N . GLU A 1 1172 ? 152.631 156.959 139.540 1.00 22.55 1172 GLU A N 1
ATOM 4510 C CA . GLU A 1 1172 ? 151.893 157.597 140.626 1.00 22.55 1172 GLU A CA 1
ATOM 4511 C C . GLU A 1 1172 ? 151.128 156.515 141.377 1.00 22.55 1172 GLU A C 1
ATOM 4512 O O . GLU A 1 1172 ? 149.978 156.212 141.052 1.00 22.55 1172 GLU A O 1
ATOM 4518 N N . ASP A 1 1173 ? 151.769 155.940 142.393 1.00 21.08 1173 ASP A N 1
ATOM 4519 C CA . ASP A 1 1173 ? 151.171 154.850 143.151 1.00 21.08 1173 ASP A CA 1
ATOM 4520 C C . ASP A 1 1173 ? 151.212 155.127 144.648 1.00 21.08 1173 ASP A C 1
ATOM 4521 O O . ASP A 1 1173 ? 151.508 156.247 145.074 1.00 21.08 1173 ASP A O 1
ATOM 4526 N N . TYR A 1 1174 ? 150.905 154.102 145.447 1.00 19.04 1174 TYR A N 1
ATOM 4527 C CA . TYR A 1 1174 ? 150.825 154.247 146.896 1.00 19.04 1174 TYR A CA 1
ATOM 4528 C C . TYR A 1 1174 ? 152.120 154.759 147.514 1.00 19.04 1174 TYR A C 1
ATOM 4529 O O . TYR A 1 1174 ? 152.074 155.426 148.553 1.00 19.04 1174 TYR A O 1
ATOM 4538 N N . TYR A 1 1175 ? 153.268 154.467 146.907 1.00 22.56 1175 TYR A N 1
ATOM 4539 C CA . TYR A 1 1175 ? 154.561 154.779 147.499 1.00 22.56 1175 TYR A CA 1
ATOM 4540 C C . TYR A 1 1175 ? 155.215 156.026 146.919 1.00 22.56 1175 TYR A C 1
ATOM 4541 O O . TYR A 1 1175 ? 156.386 156.282 147.216 1.00 22.56 1175 TYR A O 1
ATOM 4550 N N . LEU A 1 1176 ? 154.502 156.806 146.103 1.00 27.01 1176 LEU A N 1
ATOM 4551 C CA . LEU A 1 1176 ? 155.115 157.997 145.523 1.00 27.01 1176 LEU A CA 1
ATOM 4552 C C . LEU A 1 1176 ? 155.417 159.050 146.582 1.00 27.01 1176 LEU A C 1
ATOM 4553 O O . LEU A 1 1176 ? 156.381 159.809 146.437 1.00 27.01 1176 LEU A O 1
ATOM 4558 N N . ASP A 1 1177 ? 154.619 159.110 147.650 1.00 33.46 1177 ASP A N 1
ATOM 4559 C CA . ASP A 1 1177 ? 154.881 160.077 148.709 1.00 33.46 1177 ASP A CA 1
ATOM 4560 C C . ASP A 1 1177 ? 156.180 159.787 149.448 1.00 33.46 1177 ASP A C 1
ATOM 4561 O O . ASP A 1 1177 ? 156.723 160.687 150.097 1.00 33.46 1177 ASP A O 1
ATOM 4566 N N . GLN A 1 1178 ? 156.690 158.559 149.363 1.00 34.76 1178 GLN A N 1
ATOM 4567 C CA . GLN A 1 1178 ? 157.970 158.207 149.963 1.00 34.76 1178 GLN A CA 1
ATOM 4568 C C . GLN A 1 1178 ? 159.156 158.538 149.069 1.00 34.76 1178 GLN A C 1
ATOM 4569 O O . GLN A 1 1178 ? 160.294 158.541 149.547 1.00 34.76 1178 GLN A O 1
ATOM 4575 N N . LYS A 1 1179 ? 158.917 158.810 147.787 1.00 31.06 1179 LYS A N 1
ATOM 4576 C CA . LYS A 1 1179 ? 159.962 159.233 146.864 1.00 31.06 1179 LYS A CA 1
ATOM 4577 C C . LYS A 1 1179 ? 159.909 160.748 146.711 1.00 31.06 1179 LYS A C 1
ATOM 4578 O O . LYS A 1 1179 ? 158.961 161.279 146.119 1.00 31.06 1179 LYS A O 1
ATOM 4584 N N . PRO A 1 1180 ? 160.899 161.478 147.229 1.00 32.81 1180 PRO A N 1
ATOM 4585 C CA . PRO A 1 1180 ? 160.789 162.946 147.229 1.00 32.81 1180 PRO A CA 1
ATOM 4586 C C . PRO A 1 1180 ? 161.057 163.589 145.878 1.00 32.81 1180 PRO A C 1
ATOM 4587 O O . PRO A 1 1180 ? 160.358 164.539 145.505 1.00 32.81 1180 PRO A O 1
ATOM 4591 N N . THR A 1 1181 ? 162.048 163.103 145.131 1.00 33.53 1181 THR A N 1
ATOM 4592 C CA . THR A 1 1181 ? 162.422 163.724 143.865 1.00 33.53 1181 THR A CA 1
ATOM 4593 C C . THR A 1 1181 ? 161.505 163.316 142.718 1.00 33.53 1181 THR A C 1
ATOM 4594 O O . THR A 1 1181 ? 161.284 164.107 141.791 1.00 33.53 1181 THR A O 1
ATOM 4598 N N . VAL A 1 1182 ? 160.980 162.089 142.760 1.00 31.04 1182 VAL A N 1
ATOM 4599 C CA . VAL A 1 1182 ? 160.130 161.599 141.680 1.00 31.04 1182 VAL A CA 1
ATOM 4600 C C . VAL A 1 1182 ? 158.855 162.423 141.581 1.00 31.04 1182 VAL A C 1
ATOM 4601 O O . VAL A 1 1182 ? 158.352 162.671 140.479 1.00 31.04 1182 VAL A O 1
ATOM 4605 N N . LYS A 1 1183 ? 158.317 162.866 142.719 1.00 31.36 1183 LYS A N 1
ATOM 4606 C CA . LYS A 1 1183 ? 157.116 163.693 142.702 1.00 31.36 1183 LYS A CA 1
ATOM 4607 C C . LYS A 1 1183 ? 157.350 164.991 141.936 1.00 31.36 1183 LYS A C 1
ATOM 4608 O O . LYS A 1 1183 ? 156.561 165.356 141.056 1.00 31.36 1183 LYS A O 1
ATOM 4614 N N . ALA A 1 1184 ? 158.437 165.697 142.255 1.00 30.39 1184 ALA A N 1
ATOM 4615 C CA . ALA A 1 1184 ? 158.736 166.952 141.572 1.00 30.39 1184 ALA A CA 1
ATOM 4616 C C . ALA A 1 1184 ? 159.039 166.722 140.097 1.00 30.39 1184 ALA A C 1
ATOM 4617 O O . ALA A 1 1184 ? 158.618 167.509 139.236 1.00 30.39 1184 ALA A O 1
ATOM 4619 N N . LEU A 1 1185 ? 159.777 165.653 139.785 1.00 28.94 1185 LEU A N 1
ATOM 4620 C CA . LEU A 1 1185 ? 160.081 165.353 138.390 1.00 28.94 1185 LEU A CA 1
ATOM 4621 C C . LEU A 1 1185 ? 158.804 165.107 137.596 1.00 28.94 1185 LEU A C 1
ATOM 4622 O O . LEU A 1 1185 ? 158.638 165.632 136.488 1.00 28.94 1185 LEU A O 1
ATOM 4627 N N . LEU A 1 1186 ? 157.879 164.328 138.160 1.00 28.73 1186 LEU A N 1
ATOM 4628 C CA . LEU A 1 1186 ? 156.622 164.052 137.475 1.00 28.73 1186 LEU A CA 1
ATOM 4629 C C . LEU A 1 1186 ? 155.771 165.308 137.351 1.00 28.73 1186 LEU A C 1
ATOM 4630 O O . LEU A 1 1186 ? 155.079 165.497 136.347 1.00 28.73 1186 LEU A O 1
ATOM 4635 N N . GLU A 1 1187 ? 155.897 166.153 138.365 1.00 34.94 1187 GLU A N 1
ATOM 4636 C CA . GLU A 1 1187 ? 155.120 167.405 138.364 1.00 34.94 1187 GLU A CA 1
ATOM 4637 C C . GLU A 1 1187 ? 155.576 168.275 137.203 1.00 34.94 1187 GLU A C 1
ATOM 4638 O O . GLU A 1 1187 ? 154.720 168.715 136.447 1.00 34.94 1187 GLU A O 1
ATOM 4644 N N . TYR A 1 1188 ? 156.864 168.505 137.061 1.00 33.69 1188 TYR A N 1
ATOM 4645 C CA . TYR A 1 1188 ? 157.418 169.300 135.968 1.00 33.69 1188 TYR A CA 1
ATOM 4646 C C . TYR A 1 1188 ? 157.160 168.651 134.613 1.00 33.69 1188 TYR A C 1
ATOM 4647 O O . TYR A 1 1188 ? 156.859 169.351 133.636 1.00 33.69 1188 TYR A O 1
ATOM 4656 N N . THR A 1 1189 ? 157.272 167.323 134.537 1.00 28.76 1189 THR A N 1
ATOM 4657 C CA . THR A 1 1189 ? 156.982 166.619 133.294 1.00 28.76 1189 THR A CA 1
ATOM 4658 C C . THR A 1 1189 ? 155.533 166.826 132.867 1.00 28.76 1189 THR A C 1
ATOM 4659 O O . THR A 1 1189 ? 155.254 167.058 131.684 1.00 28.76 1189 THR A O 1
ATOM 4663 N N . ASP A 1 1190 ? 154.599 166.760 133.818 1.00 29.19 1190 ASP A N 1
ATOM 4664 C CA . ASP A 1 1190 ? 153.196 166.995 133.501 1.00 29.19 1190 ASP A CA 1
ATOM 4665 C C . ASP A 1 1190 ? 152.975 168.415 133.001 1.00 29.19 1190 ASP A C 1
ATOM 4666 O O . ASP A 1 1190 ? 152.215 168.634 132.049 1.00 29.19 1190 ASP A O 1
ATOM 4671 N N . ARG A 1 1191 ? 153.629 169.396 133.629 1.00 29.65 1191 ARG A N 1
ATOM 4672 C CA . ARG A 1 1191 ? 153.471 170.779 133.184 1.00 29.65 1191 ARG A CA 1
ATOM 4673 C C . ARG A 1 1191 ? 153.974 170.965 131.755 1.00 29.65 1191 ARG A C 1
ATOM 4674 O O . ARG A 1 1191 ? 153.297 171.581 130.918 1.00 29.65 1191 ARG A O 1
ATOM 4682 N N . VAL A 1 1192 ? 155.160 170.430 131.451 1.00 25.17 1192 VAL A N 1
ATOM 4683 C CA . VAL A 1 1192 ? 155.705 170.614 130.107 1.00 25.17 1192 VAL A CA 1
ATOM 4684 C C . VAL A 1 1192 ? 154.868 169.861 129.076 1.00 25.17 1192 VAL A C 1
ATOM 4685 O O . VAL A 1 1192 ? 154.676 170.339 127.951 1.00 25.17 1192 VAL A O 1
ATOM 4689 N N . PHE A 1 1193 ? 154.337 168.689 129.439 1.00 20.82 1193 PHE A N 1
ATOM 4690 C CA . PHE A 1 1193 ? 153.469 167.971 128.510 1.00 20.82 1193 PHE A CA 1
ATOM 4691 C C . PHE A 1 1193 ? 152.181 168.742 128.245 1.00 20.82 1193 PHE A C 1
ATOM 4692 O O . PHE A 1 1193 ? 151.711 168.800 127.101 1.00 20.82 1193 PHE A O 1
ATOM 4700 N N . THR A 1 1194 ? 151.594 169.335 129.286 1.00 23.39 1194 THR A N 1
ATOM 4701 C CA . THR A 1 1194 ? 150.395 170.140 129.086 1.00 23.39 1194 THR A CA 1
ATOM 4702 C C . THR A 1 1194 ? 150.678 171.314 128.160 1.00 23.39 1194 THR A C 1
ATOM 4703 O O . THR A 1 1194 ? 149.879 171.616 127.264 1.00 23.39 1194 THR A O 1
ATOM 4707 N N . PHE A 1 1195 ? 151.822 171.978 128.348 1.00 22.88 1195 PHE A N 1
ATOM 4708 C CA . PHE A 1 1195 ? 152.187 173.076 127.456 1.00 22.88 1195 PHE A CA 1
ATOM 4709 C C . PHE A 1 1195 ? 152.340 172.591 126.017 1.00 22.88 1195 PHE A C 1
ATOM 4710 O O . PHE A 1 1195 ? 151.886 173.251 125.072 1.00 22.88 1195 PHE A O 1
ATOM 4718 N N . ILE A 1 1196 ? 152.981 171.433 125.833 1.00 21.31 1196 ILE A N 1
ATOM 4719 C CA . ILE A 1 1196 ? 153.197 170.903 124.488 1.00 21.31 1196 ILE A CA 1
ATOM 4720 C C . ILE A 1 1196 ? 151.865 170.615 123.804 1.00 21.31 1196 ILE A C 1
ATOM 4721 O O . ILE A 1 1196 ? 151.665 170.945 122.629 1.00 21.31 1196 ILE A O 1
ATOM 4726 N N . PHE A 1 1197 ? 150.931 169.994 124.528 1.00 18.45 1197 PHE A N 1
ATOM 4727 C CA . PHE A 1 1197 ? 149.649 169.671 123.907 1.00 18.45 1197 PHE A CA 1
ATOM 4728 C C . PHE A 1 1197 ? 148.803 170.915 123.657 1.00 18.45 1197 PHE A C 1
ATOM 4729 O O . PHE A 1 1197 ? 148.038 170.954 122.686 1.00 18.45 1197 PHE A O 1
ATOM 4737 N N . VAL A 1 1198 ? 148.929 171.946 124.497 1.00 21.38 1198 VAL A N 1
ATOM 4738 C CA . VAL A 1 1198 ? 148.263 173.212 124.194 1.00 21.38 1198 VAL A CA 1
ATOM 4739 C C . VAL A 1 1198 ? 148.822 173.813 122.909 1.00 21.38 1198 VAL A C 1
ATOM 4740 O O . VAL A 1 1198 ? 148.074 174.330 122.066 1.00 21.38 1198 VAL A O 1
ATOM 4744 N N . PHE A 1 1199 ? 150.145 173.758 122.742 1.00 24.55 1199 PHE A N 1
ATOM 4745 C CA . PHE A 1 1199 ? 150.757 174.243 121.507 1.00 24.55 1199 PHE A CA 1
ATOM 4746 C C . PHE A 1 1199 ? 150.263 173.450 120.301 1.00 24.55 1199 PHE A C 1
ATOM 4747 O O . PHE A 1 1199 ? 149.993 174.022 119.237 1.00 24.55 1199 PHE A O 1
ATOM 4755 N N . GLU A 1 1200 ? 150.133 172.130 120.454 1.00 22.58 1200 GLU A N 1
ATOM 4756 C CA . GLU A 1 1200 ? 149.583 171.297 119.387 1.00 22.58 1200 GLU A CA 1
ATOM 4757 C C . GLU A 1 1200 ? 148.160 171.708 119.029 1.00 22.58 1200 GLU A C 1
ATOM 4758 O O . GLU A 1 1200 ? 147.796 171.778 117.849 1.00 22.58 1200 GLU A O 1
ATOM 4764 N N . MET A 1 1201 ? 147.328 171.946 120.045 1.00 20.95 1201 MET A N 1
ATOM 4765 C CA . MET A 1 1201 ? 145.944 172.329 119.786 1.00 20.95 1201 MET A CA 1
ATOM 4766 C C . MET A 1 1201 ? 145.873 173.670 119.068 1.00 20.95 1201 MET A C 1
ATOM 4767 O O . MET A 1 1201 ? 145.060 173.851 118.154 1.00 20.95 1201 MET A O 1
ATOM 4772 N N . LEU A 1 1202 ? 146.721 174.622 119.461 1.00 20.97 1202 LEU A N 1
ATOM 4773 C CA . LEU A 1 1202 ? 146.770 175.897 118.749 1.00 20.97 1202 LEU A CA 1
ATOM 4774 C C . LEU A 1 1202 ? 147.224 175.717 117.305 1.00 20.97 1202 LEU A C 1
ATOM 4775 O O . LEU A 1 1202 ? 146.687 176.370 116.400 1.00 20.97 1202 LEU A O 1
ATOM 4780 N N . LEU A 1 1203 ? 148.203 174.841 117.069 1.00 22.50 1203 LEU A N 1
ATOM 4781 C CA . LEU A 1 1203 ? 148.648 174.581 115.703 1.00 22.50 1203 LEU A CA 1
ATOM 4782 C C . LEU A 1 1203 ? 147.525 173.990 114.861 1.00 22.50 1203 LEU A C 1
ATOM 4783 O O . LEU A 1 1203 ? 147.336 174.374 113.701 1.00 22.50 1203 LEU A O 1
ATOM 4788 N N . LYS A 1 1204 ? 146.770 173.046 115.425 1.00 21.20 1204 LYS A N 1
ATOM 4789 C CA . LYS A 1 1204 ? 145.660 172.463 114.679 1.00 21.20 1204 LYS A CA 1
ATOM 4790 C C . LYS A 1 1204 ? 144.508 173.442 114.494 1.00 21.20 1204 LYS A C 1
ATOM 4791 O O . LYS A 1 1204 ? 143.758 173.318 113.521 1.00 21.20 1204 LYS A O 1
ATOM 4797 N N . TRP A 1 1205 ? 144.345 174.406 115.395 1.00 22.01 1205 TRP A N 1
ATOM 4798 C CA . TRP A 1 1205 ? 143.350 175.454 115.220 1.00 22.01 1205 TRP A CA 1
ATOM 4799 C C . TRP A 1 1205 ? 143.752 176.477 114.171 1.00 22.01 1205 TRP A C 1
ATOM 4800 O O . TRP A 1 1205 ? 142.876 177.081 113.545 1.00 22.01 1205 TRP A O 1
ATOM 4811 N N . VAL A 1 1206 ? 145.050 176.688 113.965 1.00 24.29 1206 VAL A N 1
ATOM 4812 C CA . VAL A 1 1206 ? 145.510 177.645 112.975 1.00 24.29 1206 VAL A CA 1
ATOM 4813 C C . VAL A 1 1206 ? 145.740 177.007 111.607 1.00 24.29 1206 VAL A C 1
ATOM 4814 O O . VAL A 1 1206 ? 145.736 177.721 110.598 1.00 24.29 1206 VAL A O 1
ATOM 4818 N N . ALA A 1 1207 ? 145.923 175.689 111.537 1.00 26.51 1207 ALA A N 1
ATOM 4819 C CA . ALA A 1 1207 ? 146.142 175.012 110.253 1.00 26.51 1207 ALA A CA 1
ATOM 4820 C C . ALA A 1 1207 ? 144.837 174.446 109.699 1.00 26.51 1207 ALA A C 1
ATOM 4821 O O . ALA A 1 1207 ? 144.411 174.808 108.599 1.00 26.51 1207 ALA A O 1
ATOM 4823 N N . TYR A 1 1208 ? 144.197 173.551 110.456 1.00 25.83 1208 TYR A N 1
ATOM 4824 C CA . TYR A 1 1208 ? 142.979 172.904 109.977 1.00 25.83 1208 TYR A CA 1
ATOM 4825 C C . TYR A 1 1208 ? 141.850 173.907 109.785 1.00 25.83 1208 TYR A C 1
ATOM 4826 O O . TYR A 1 1208 ? 141.128 173.859 108.783 1.00 25.83 1208 TYR A O 1
ATOM 4835 N N . GLY A 1 1209 ? 141.644 174.775 110.758 1.00 24.35 1209 GLY A N 1
ATOM 4836 C CA . GLY A 1 1209 ? 140.519 175.676 110.680 1.00 24.35 1209 GLY A CA 1
ATOM 4837 C C . GLY A 1 1209 ? 139.523 175.246 111.719 1.00 24.35 1209 GLY A C 1
ATOM 4838 O O . GLY A 1 1209 ? 139.344 174.039 111.972 1.00 24.35 1209 GLY A O 1
ATOM 4839 N N . PHE A 1 1210 ? 138.805 176.206 112.280 1.00 27.76 1210 PHE A N 1
ATOM 4840 C CA . PHE A 1 1210 ? 137.911 175.878 113.378 1.00 27.76 1210 PHE A CA 1
ATOM 4841 C C . PHE A 1 1210 ? 136.835 174.877 112.988 1.00 27.76 1210 PHE A C 1
ATOM 4842 O O . PHE A 1 1210 ? 136.585 173.943 113.749 1.00 27.76 1210 PHE A O 1
ATOM 4850 N N . LYS A 1 1211 ? 136.225 175.025 111.815 1.00 26.42 1211 LYS A N 1
ATOM 4851 C CA . LYS A 1 1211 ? 135.156 174.114 111.459 1.00 26.42 1211 LYS A CA 1
ATOM 4852 C C . LYS A 1 1211 ? 135.695 172.713 111.360 1.00 26.42 1211 LYS A C 1
ATOM 4853 O O . LYS A 1 1211 ? 135.172 171.806 111.997 1.00 26.42 1211 LYS A O 1
ATOM 4859 N N . LYS A 1 1212 ? 136.829 172.553 110.686 1.00 25.35 1212 LYS A N 1
ATOM 4860 C CA . LYS A 1 1212 ? 137.360 171.220 110.485 1.00 25.35 1212 LYS A CA 1
ATOM 4861 C C . LYS A 1 1212 ? 137.670 170.625 111.833 1.00 25.35 1212 LYS A C 1
ATOM 4862 O O . LYS A 1 1212 ? 137.405 169.455 112.069 1.00 25.35 1212 LYS A O 1
ATOM 4868 N N . TYR A 1 1213 ? 138.235 171.427 112.727 1.00 23.42 1213 TYR A N 1
ATOM 4869 C CA . TYR A 1 1213 ? 138.618 170.893 114.018 1.00 23.42 1213 TYR A CA 1
ATOM 4870 C C . TYR A 1 1213 ? 137.418 170.459 114.854 1.00 23.42 1213 TYR A C 1
ATOM 4871 O O . TYR A 1 1213 ? 137.444 169.372 115.419 1.00 23.42 1213 TYR A O 1
ATOM 4880 N N . PHE A 1 1214 ? 136.348 171.258 114.918 1.00 24.08 1214 PHE A N 1
ATOM 4881 C CA . PHE A 1 1214 ? 135.237 170.889 115.851 1.00 24.08 1214 PHE A CA 1
ATOM 4882 C C . PHE A 1 1214 ? 134.224 169.904 115.289 1.00 24.08 1214 PHE A C 1
ATOM 4883 O O . PHE A 1 1214 ? 133.277 169.500 115.967 1.00 24.08 1214 PHE A O 1
ATOM 4891 N N . THR A 1 1215 ? 134.424 169.504 114.056 1.00 26.21 1215 THR A N 1
ATOM 4892 C CA . THR A 1 1215 ? 133.565 168.492 113.416 1.00 26.21 1215 THR A CA 1
ATOM 4893 C C . THR A 1 1215 ? 134.315 167.184 113.151 1.00 26.21 1215 THR A C 1
ATOM 4894 O O . THR A 1 1215 ? 133.806 166.437 112.337 1.00 26.21 1215 THR A O 1
ATOM 4898 N N . ASN A 1 1216 ? 135.488 166.920 113.730 1.00 21.72 1216 ASN A N 1
ATOM 4899 C CA . ASN A 1 1216 ? 136.188 165.617 113.650 1.00 21.72 1216 ASN A CA 1
ATOM 4900 C C . ASN A 1 1216 ? 136.050 165.061 115.037 1.00 21.72 1216 ASN A C 1
ATOM 4901 O O . ASN A 1 1216 ? 136.307 165.793 115.941 1.00 21.72 1216 ASN A O 1
ATOM 4906 N N . ALA A 1 1217 ? 135.623 163.837 115.203 1.00 17.48 1217 ALA A N 1
ATOM 4907 C CA . ALA A 1 1217 ? 135.328 163.349 116.551 1.00 17.48 1217 ALA A CA 1
ATOM 4908 C C . ALA A 1 1217 ? 136.557 162.793 117.242 1.00 17.48 1217 ALA A C 1
ATOM 4909 O O . ALA A 1 1217 ? 136.384 162.116 118.235 1.00 17.48 1217 ALA A O 1
ATOM 4911 N N . TRP A 1 1218 ? 137.743 163.088 116.747 1.00 17.23 1218 TRP A N 1
ATOM 4912 C CA . TRP A 1 1218 ? 138.976 162.547 117.339 1.00 17.23 1218 TRP A CA 1
ATOM 4913 C C . TRP A 1 1218 ? 139.720 163.766 117.814 1.00 17.23 1218 TRP A C 1
ATOM 4914 O O . TRP A 1 1218 ? 140.749 163.596 118.418 1.00 17.23 1218 TRP A O 1
ATOM 4925 N N . CYS A 1 1219 ? 139.227 164.937 117.478 1.00 20.04 1219 CYS A N 1
ATOM 4926 C CA . CYS A 1 1219 ? 139.859 166.213 117.797 1.00 20.04 1219 CYS A CA 1
ATOM 4927 C C . CYS A 1 1219 ? 138.997 166.836 118.845 1.00 20.04 1219 CYS A C 1
ATOM 4928 O O . CYS A 1 1219 ? 139.295 167.916 119.286 1.00 20.04 1219 CYS A O 1
ATOM 4931 N N . TRP A 1 1220 ? 137.913 166.184 119.148 1.00 21.08 1220 TRP A N 1
ATOM 4932 C CA . TRP A 1 1220 ? 137.072 166.623 120.255 1.00 21.08 1220 TRP A CA 1
ATOM 4933 C C . TRP A 1 1220 ? 137.571 165.836 121.433 1.00 21.08 1220 TRP A C 1
ATOM 4934 O O . TRP A 1 1220 ? 137.760 166.431 122.455 1.00 21.08 1220 TRP A O 1
ATOM 4945 N N . LEU A 1 1221 ? 137.816 164.548 121.296 1.00 17.56 1221 LEU A N 1
ATOM 4946 C CA . LEU A 1 1221 ? 138.377 163.813 122.449 1.00 17.56 1221 LEU A CA 1
ATOM 4947 C C . LEU A 1 1221 ? 139.761 164.299 122.789 1.00 17.56 1221 LEU A C 1
ATOM 4948 O O . LEU A 1 1221 ? 140.235 163.914 123.812 1.00 17.56 1221 LEU A O 1
ATOM 4953 N N . ASP A 1 1222 ? 140.434 165.073 121.959 1.00 19.59 1222 ASP A N 1
ATOM 4954 C CA . ASP A 1 1222 ? 141.738 165.594 122.349 1.00 19.59 1222 ASP A CA 1
ATOM 4955 C C . ASP A 1 1222 ? 141.542 166.900 123.038 1.00 19.59 1222 ASP A C 1
ATOM 4956 O O . ASP A 1 1222 ? 142.161 167.160 124.064 1.00 19.59 1222 ASP A O 1
ATOM 4961 N N . PHE A 1 1223 ? 140.627 167.699 122.520 1.00 17.89 1223 PHE A N 1
ATOM 4962 C CA . PHE A 1 1223 ? 140.316 168.979 123.115 1.00 17.89 1223 PHE A CA 1
ATOM 4963 C C . PHE A 1 1223 ? 139.832 168.810 124.530 1.00 17.89 1223 PHE A C 1
ATOM 4964 O O . PHE A 1 1223 ? 140.286 169.509 125.416 1.00 17.89 1223 PHE A O 1
ATOM 4972 N N . LEU A 1 1224 ? 138.978 167.830 124.761 1.00 19.77 1224 LEU A N 1
ATOM 4973 C CA . LEU A 1 1224 ? 138.457 167.614 126.084 1.00 19.77 1224 LEU A CA 1
ATOM 4974 C C . LEU A 1 1224 ? 139.568 167.269 127.057 1.00 19.77 1224 LEU A C 1
ATOM 4975 O O . LEU A 1 1224 ? 139.631 167.840 128.141 1.00 19.77 1224 LEU A O 1
ATOM 4980 N N . ILE A 1 1225 ? 140.477 166.393 126.662 1.00 15.99 1225 ILE A N 1
ATOM 4981 C CA . ILE A 1 1225 ? 141.597 166.029 127.528 1.00 15.99 1225 ILE A CA 1
ATOM 4982 C C . ILE A 1 1225 ? 142.521 167.219 127.788 1.00 15.99 1225 ILE A C 1
ATOM 4983 O O . ILE A 1 1225 ? 142.983 167.391 128.904 1.00 15.99 1225 ILE A O 1
ATOM 4988 N N . VAL A 1 1226 ? 142.775 168.053 126.786 1.00 19.47 1226 VAL A N 1
ATOM 4989 C CA . VAL A 1 1226 ? 143.589 169.241 127.017 1.00 19.47 1226 VAL A CA 1
ATOM 4990 C C . VAL A 1 1226 ? 142.906 170.173 128.003 1.00 19.47 1226 VAL A C 1
ATOM 4991 O O . VAL A 1 1226 ? 143.558 170.724 128.882 1.00 19.47 1226 VAL A O 1
ATOM 4995 N N . ASN A 1 1227 ? 141.593 170.336 127.889 1.00 22.01 1227 ASN A N 1
ATOM 4996 C CA . ASN A 1 1227 ? 140.859 171.190 128.819 1.00 22.01 1227 ASN A CA 1
ATOM 4997 C C . ASN A 1 1227 ? 140.936 170.688 130.236 1.00 22.01 1227 ASN A C 1
ATOM 4998 O O . ASN A 1 1227 ? 141.198 171.454 131.147 1.00 22.01 1227 ASN A O 1
ATOM 5003 N N . ILE A 1 1228 ? 140.641 169.409 130.446 1.00 19.94 1228 ILE A N 1
ATOM 5004 C CA . ILE A 1 1228 ? 140.720 168.827 131.780 1.00 19.94 1228 ILE A CA 1
ATOM 5005 C C . ILE A 1 1228 ? 142.053 169.157 132.396 1.00 19.94 1228 ILE A C 1
ATOM 5006 O O . ILE A 1 1228 ? 142.118 169.664 133.515 1.00 19.94 1228 ILE A O 1
ATOM 5011 N N . SER A 1 1229 ? 143.121 168.911 131.661 1.00 21.86 1229 SER A N 1
ATOM 5012 C CA . SER A 1 1229 ? 144.442 169.152 132.180 1.00 21.86 1229 SER A CA 1
ATOM 5013 C C . SER A 1 1229 ? 144.673 170.612 132.509 1.00 21.86 1229 SER A C 1
ATOM 5014 O O . SER A 1 1229 ? 145.218 170.910 133.550 1.00 21.86 1229 SER A O 1
ATOM 5017 N N . LEU A 1 1230 ? 144.236 171.527 131.659 1.00 22.86 1230 LEU A N 1
ATOM 5018 C CA . LEU A 1 1230 ? 144.368 172.950 131.961 1.00 22.86 1230 LEU A CA 1
ATOM 5019 C C . LEU A 1 1230 ? 143.580 173.360 133.176 1.00 22.86 1230 LEU A C 1
ATOM 5020 O O . LEU A 1 1230 ? 144.057 174.149 133.969 1.00 22.86 1230 LEU A O 1
ATOM 5025 N N . ILE A 1 1231 ? 142.377 172.830 133.331 1.00 26.83 1231 ILE A N 1
ATOM 5026 C CA . ILE A 1 1231 ? 141.577 173.137 134.508 1.00 26.83 1231 ILE A CA 1
ATOM 5027 C C . ILE A 1 1231 ? 142.303 172.650 135.752 1.00 26.83 1231 ILE A C 1
ATOM 5028 O O . ILE A 1 1231 ? 142.348 173.355 136.754 1.00 26.83 1231 ILE A O 1
ATOM 5033 N N . SER A 1 1232 ? 142.905 171.467 135.682 1.00 28.02 1232 SER A N 1
ATOM 5034 C CA . SER A 1 1232 ? 143.668 170.962 136.810 1.00 28.02 1232 SER A CA 1
ATOM 5035 C C . SER A 1 1232 ? 144.887 171.831 137.078 1.00 28.02 1232 SER A C 1
ATOM 5036 O O . SER A 1 1232 ? 145.113 172.240 138.204 1.00 28.02 1232 SER A O 1
ATOM 5039 N N . LEU A 1 1233 ? 145.672 172.119 136.053 1.00 30.59 1233 LEU A N 1
ATOM 5040 C CA . LEU A 1 1233 ? 146.891 172.897 136.252 1.00 30.59 1233 LEU A CA 1
ATOM 5041 C C . LEU A 1 1233 ? 146.592 174.273 136.833 1.00 30.59 1233 LEU A C 1
ATOM 5042 O O . LEU A 1 1233 ? 147.336 174.754 137.695 1.00 30.59 1233 LEU A O 1
ATOM 5047 N N . THR A 1 1234 ? 145.523 174.928 136.370 1.00 35.02 1234 THR A N 1
ATOM 5048 C CA . THR A 1 1234 ? 145.145 176.217 136.941 1.00 35.02 1234 THR A CA 1
ATOM 5049 C C . THR A 1 1234 ? 144.734 176.068 138.400 1.00 35.02 1234 THR A C 1
ATOM 5050 O O . THR A 1 1234 ? 145.022 176.939 139.229 1.00 35.02 1234 THR A O 1
ATOM 5054 N N . ALA A 1 1235 ? 144.043 174.976 138.731 1.00 39.48 1235 ALA A N 1
ATOM 5055 C CA . ALA A 1 1235 ? 143.709 174.726 140.129 1.00 39.48 1235 ALA A CA 1
ATOM 5056 C C . ALA A 1 1235 ? 144.965 174.525 140.969 1.00 39.48 1235 ALA A C 1
ATOM 5057 O O . ALA A 1 1235 ? 145.061 175.040 142.089 1.00 39.48 1235 ALA A O 1
ATOM 5059 N N . LYS A 1 1236 ? 145.939 173.777 140.445 1.00 39.12 1236 LYS A N 1
ATOM 5060 C CA . LYS A 1 1236 ? 147.155 173.508 141.208 1.00 39.12 1236 LYS A CA 1
ATOM 5061 C C . LYS A 1 1236 ? 148.007 174.758 141.394 1.00 39.12 1236 LYS A C 1
ATOM 5062 O O . LYS A 1 1236 ? 148.547 174.974 142.485 1.00 39.12 1236 LYS A O 1
ATOM 5068 N N . ILE A 1 1237 ? 148.153 175.585 140.356 1.00 41.20 1237 ILE A N 1
ATOM 5069 C CA . ILE A 1 1237 ? 148.927 176.814 140.517 1.00 41.20 1237 ILE A CA 1
ATOM 5070 C C . ILE A 1 1237 ? 148.199 177.784 141.438 1.00 41.20 1237 ILE A C 1
ATOM 5071 O O . ILE A 1 1237 ? 148.828 178.575 142.149 1.00 41.20 1237 ILE A O 1
ATOM 5076 N N . LEU A 1 1238 ? 146.867 177.744 141.438 1.00 47.86 1238 LEU A N 1
ATOM 5077 C CA . LEU A 1 1238 ? 146.074 178.460 142.427 1.00 47.86 1238 LEU A CA 1
ATOM 5078 C C . LEU A 1 1238 ? 145.991 177.629 143.700 1.00 47.86 1238 LEU A C 1
ATOM 5079 O O . LEU A 1 1238 ? 146.746 176.665 143.866 1.00 47.86 1238 LEU A O 1
ATOM 5084 N N . GLU A 1 1239 ? 145.081 177.983 144.605 1.00 56.24 1239 GLU A N 1
ATOM 5085 C CA . GLU A 1 1239 ? 144.977 177.315 145.894 1.00 56.24 1239 GLU A CA 1
ATOM 5086 C C . GLU A 1 1239 ? 143.609 176.639 146.008 1.00 56.24 1239 GLU A C 1
ATOM 5087 O O . GLU A 1 1239 ? 142.923 176.709 147.024 1.00 56.24 1239 GLU A O 1
ATOM 5093 N N . TYR A 1 1240 ? 143.201 175.963 144.930 1.00 53.51 1240 TYR A N 1
ATOM 5094 C CA . TYR A 1 1240 ? 141.937 175.237 144.906 1.00 53.51 1240 TYR A CA 1
ATOM 5095 C C . TYR A 1 1240 ? 142.139 173.784 144.495 1.00 53.51 1240 TYR A C 1
ATOM 5096 O O . TYR A 1 1240 ? 141.222 173.156 143.954 1.00 53.51 1240 TYR A O 1
ATOM 5105 N N . SER A 1 1241 ? 143.326 173.230 144.744 1.00 55.87 1241 SER A N 1
ATOM 5106 C CA . SER A 1 1241 ? 143.618 171.864 144.329 1.00 55.87 1241 SER A CA 1
ATOM 5107 C C . SER A 1 1241 ? 142.928 170.818 145.195 1.00 55.87 1241 SER A C 1
ATOM 5108 O O . SER A 1 1241 ? 142.663 169.713 144.711 1.00 55.87 1241 SER A O 1
ATOM 5111 N N . GLU A 1 1242 ? 142.630 171.137 146.454 1.00 60.25 1242 GLU A N 1
ATOM 5112 C CA . GLU A 1 1242 ? 142.005 170.189 147.366 1.00 60.25 1242 GLU A CA 1
ATOM 5113 C C . GLU A 1 1242 ? 140.486 170.285 147.387 1.00 60.25 1242 GLU A C 1
ATOM 5114 O O . GLU A 1 1242 ? 139.845 169.526 148.122 1.00 60.25 1242 GLU A O 1
ATOM 5120 N N . VAL A 1 1243 ? 139.899 171.197 146.611 1.00 52.20 1243 VAL A N 1
ATOM 5121 C CA . VAL A 1 1243 ? 138.446 171.314 146.555 1.00 52.20 1243 VAL A CA 1
ATOM 5122 C C . VAL A 1 1243 ? 137.882 170.052 145.915 1.00 52.20 1243 VAL A C 1
ATOM 5123 O O . VAL A 1 1243 ? 138.425 169.546 144.926 1.00 52.20 1243 VAL A O 1
ATOM 5127 N N . ALA A 1 1244 ? 136.797 169.532 146.487 1.00 47.56 1244 ALA A N 1
ATOM 5128 C CA . ALA A 1 1244 ? 136.288 168.222 146.085 1.00 47.56 1244 ALA A CA 1
ATOM 5129 C C . ALA A 1 1244 ? 135.897 168.119 144.612 1.00 47.56 1244 ALA A C 1
ATOM 5130 O O . ALA A 1 1244 ? 136.260 167.109 143.985 1.00 47.56 1244 ALA A O 1
ATOM 5132 N N . PRO A 1 1245 ? 135.180 169.085 143.992 1.00 46.12 1245 PRO A N 1
ATOM 5133 C CA . PRO A 1 1245 ? 134.952 168.866 142.543 1.00 46.12 1245 PRO A CA 1
ATOM 5134 C C . PRO A 1 1245 ? 136.257 168.735 141.729 1.00 46.12 1245 PRO A C 1
ATOM 5135 O O . PRO A 1 1245 ? 136.396 167.871 140.824 1.00 46.12 1245 PRO A O 1
ATOM 5139 N N . ILE A 1 1246 ? 137.226 169.579 142.045 1.00 44.66 1246 ILE A N 1
ATOM 5140 C CA . ILE A 1 1246 ? 138.504 169.564 141.339 1.00 44.66 1246 ILE A CA 1
ATOM 5141 C C . ILE A 1 1246 ? 139.299 168.256 141.508 1.00 44.66 1246 ILE A C 1
ATOM 5142 O O . ILE A 1 1246 ? 139.970 167.839 140.579 1.00 44.66 1246 ILE A O 1
ATOM 5147 N N . LYS A 1 1247 ? 139.261 167.623 142.674 1.00 43.00 1247 LYS A N 1
ATOM 5148 C CA . LYS A 1 1247 ? 139.934 166.336 142.861 1.00 43.00 1247 LYS A CA 1
ATOM 5149 C C . LYS A 1 1247 ? 139.322 165.283 141.941 1.00 43.00 1247 LYS A C 1
ATOM 5150 O O . LYS A 1 1247 ? 140.027 164.414 141.366 1.00 43.00 1247 LYS A O 1
ATOM 5156 N N . ALA A 1 1248 ? 138.005 165.318 141.810 1.00 37.98 1248 ALA A N 1
ATOM 5157 C CA . ALA A 1 1248 ? 137.330 164.408 140.890 1.00 37.98 1248 ALA A CA 1
ATOM 5158 C C . ALA A 1 1248 ? 137.743 164.691 139.461 1.00 37.98 1248 ALA A C 1
ATOM 5159 O O . ALA A 1 1248 ? 137.979 163.761 138.684 1.00 37.98 1248 ALA A O 1
ATOM 5161 N N . LEU A 1 1249 ? 137.865 165.969 139.107 1.00 36.92 1249 LEU A N 1
ATOM 5162 C CA . LEU A 1 1249 ? 138.360 166.285 137.763 1.00 36.92 1249 LEU A CA 1
ATOM 5163 C C . LEU A 1 1249 ? 139.752 165.729 137.563 1.00 36.92 1249 LEU A C 1
ATOM 5164 O O . LEU A 1 1249 ? 140.061 165.249 136.487 1.00 36.92 1249 LEU A O 1
ATOM 5169 N N . ARG A 1 1250 ? 140.598 165.809 138.579 1.00 36.67 1250 ARG A N 1
ATOM 5170 C CA . ARG A 1 1250 ? 141.948 165.272 138.495 1.00 36.67 1250 ARG A CA 1
ATOM 5171 C C . ARG A 1 1250 ? 141.956 163.765 138.300 1.00 36.67 1250 ARG A C 1
ATOM 5172 O O . ARG A 1 1250 ? 142.769 163.257 137.538 1.00 36.67 1250 ARG A O 1
ATOM 5180 N N . THR A 1 1251 ? 141.067 163.037 138.964 1.00 29.51 1251 THR A N 1
ATOM 5181 C CA . THR A 1 1251 ? 141.022 161.584 138.702 1.00 29.51 1251 THR A CA 1
ATOM 5182 C C . THR A 1 1251 ? 140.770 161.241 137.244 1.00 29.51 1251 THR A C 1
ATOM 5183 O O . THR A 1 1251 ? 140.940 160.107 136.883 1.00 29.51 1251 THR A O 1
ATOM 5187 N N . LEU A 1 1252 ? 140.351 162.187 136.419 1.00 24.55 1252 LEU A N 1
ATOM 5188 C CA . LEU A 1 1252 ? 140.121 162.003 134.994 1.00 24.55 1252 LEU A CA 1
ATOM 5189 C C . LEU A 1 1252 ? 141.408 162.105 134.187 1.00 24.55 1252 LEU A C 1
ATOM 5190 O O . LEU A 1 1252 ? 141.356 162.229 132.959 1.00 24.55 1252 LEU A O 1
ATOM 5195 N N . ARG A 1 1253 ? 142.560 162.057 134.852 1.00 21.20 1253 ARG A N 1
ATOM 5196 C CA . ARG A 1 1253 ? 143.841 162.025 134.166 1.00 21.20 1253 ARG A CA 1
ATOM 5197 C C . ARG A 1 1253 ? 144.188 160.639 133.648 1.00 21.20 1253 ARG A C 1
ATOM 5198 O O . ARG A 1 1253 ? 145.147 160.502 132.881 1.00 21.20 1253 ARG A O 1
ATOM 5206 N N . ALA A 1 1254 ? 143.434 159.616 134.044 1.00 15.58 1254 ALA A N 1
ATOM 5207 C CA . ALA A 1 1254 ? 143.583 158.279 133.491 1.00 15.58 1254 ALA A CA 1
ATOM 5208 C C . ALA A 1 1254 ? 143.033 158.167 132.077 1.00 15.58 1254 ALA A C 1
ATOM 5209 O O . ALA A 1 1254 ? 143.245 157.139 131.427 1.00 15.58 1254 ALA A O 1
ATOM 5211 N N . LEU A 1 1255 ? 142.331 159.190 131.594 1.00 15.68 1255 LEU A N 1
ATOM 5212 C CA . LEU A 1 1255 ? 141.814 159.214 130.234 1.00 15.68 1255 LEU A CA 1
ATOM 5213 C C . LEU A 1 1255 ? 142.827 159.739 129.227 1.00 15.68 1255 LEU A C 1
ATOM 5214 O O . LEU A 1 1255 ? 142.549 159.716 128.024 1.00 15.68 1255 LEU A O 1
ATOM 5219 N N . ARG A 1 1256 ? 143.979 160.221 129.686 1.00 17.06 1256 ARG A N 1
ATOM 5220 C CA . ARG A 1 1256 ? 145.051 160.692 128.815 1.00 17.06 1256 ARG A CA 1
ATOM 5221 C C . ARG A 1 1256 ? 145.536 159.614 127.844 1.00 17.06 1256 ARG A C 1
ATOM 5222 O O . ARG A 1 1256 ? 145.801 159.933 126.678 1.00 17.06 1256 ARG A O 1
ATOM 5230 N N . PRO A 1 1257 ? 145.684 158.346 128.255 1.00 14.40 1257 PRO A N 1
ATOM 5231 C CA . PRO A 1 1257 ? 146.055 157.307 127.279 1.00 14.40 1257 PRO A CA 1
ATOM 5232 C C . PRO A 1 1257 ? 145.059 157.113 126.143 1.00 14.40 1257 PRO A C 1
ATOM 5233 O O . PRO A 1 1257 ? 145.352 156.341 125.224 1.00 14.40 1257 PRO A O 1
ATOM 5237 N N . LEU A 1 1258 ? 143.906 157.776 126.157 1.00 16.30 1258 LEU A N 1
ATOM 5238 C CA . LEU A 1 1258 ? 142.935 157.634 125.081 1.00 16.30 1258 LEU A CA 1
ATOM 5239 C C . LEU A 1 1258 ? 143.293 158.455 123.851 1.00 16.30 1258 LEU A C 1
ATOM 5240 O O . LEU A 1 1258 ? 142.603 158.350 122.832 1.00 16.30 1258 LEU A O 1
ATOM 5245 N N . ARG A 1 1259 ? 144.349 159.262 123.915 1.00 18.02 1259 ARG A N 1
ATOM 5246 C CA . ARG A 1 1259 ? 144.791 160.032 122.761 1.00 18.02 1259 ARG A CA 1
ATOM 5247 C C . ARG A 1 1259 ? 145.631 159.212 121.794 1.00 18.02 1259 ARG A C 1
ATOM 5248 O O . ARG A 1 1259 ? 145.989 159.719 120.725 1.00 18.02 1259 ARG A O 1
ATOM 5256 N N . ALA A 1 1260 ? 145.951 157.966 122.138 1.00 17.34 1260 ALA A N 1
ATOM 5257 C CA . ALA A 1 1260 ? 146.687 157.088 121.239 1.00 17.34 1260 ALA A CA 1
ATOM 5258 C C . ALA A 1 1260 ? 145.789 156.395 120.226 1.00 17.34 1260 ALA A C 1
ATOM 5259 O O . ALA A 1 1260 ? 146.294 155.839 119.245 1.00 17.34 1260 ALA A O 1
ATOM 5261 N N . LEU A 1 1261 ? 144.471 156.411 120.442 1.00 18.45 1261 LEU A N 1
ATOM 5262 C CA . LEU A 1 1261 ? 143.558 155.729 119.529 1.00 18.45 1261 LEU A CA 1
ATOM 5263 C C . LEU A 1 1261 ? 143.622 156.302 118.121 1.00 18.45 1261 LEU A C 1
ATOM 5264 O O . LEU A 1 1261 ? 143.672 155.546 117.145 1.00 18.45 1261 LEU A O 1
ATOM 5269 N N . SER A 1 1262 ? 143.628 157.629 117.993 1.00 19.39 1262 SER A N 1
ATOM 5270 C CA . SER A 1 1262 ? 143.596 158.251 116.676 1.00 19.39 1262 SER A CA 1
ATOM 5271 C C . SER A 1 1262 ? 144.920 158.110 115.937 1.00 19.39 1262 SER A C 1
ATOM 5272 O O . SER A 1 1262 ? 144.941 158.153 114.702 1.00 19.39 1262 SER A O 1
ATOM 5275 N N . ARG A 1 1263 ? 146.026 157.946 116.665 1.00 21.48 1263 ARG A N 1
ATOM 5276 C CA . ARG A 1 1263 ? 147.335 157.901 116.020 1.00 21.48 1263 ARG A CA 1
ATOM 5277 C C . ARG A 1 1263 ? 147.565 156.577 115.300 1.00 21.48 1263 ARG A C 1
ATOM 5278 O O . ARG A 1 1263 ? 148.094 156.557 114.183 1.00 21.48 1263 ARG A O 1
ATOM 5286 N N . PHE A 1 1264 ? 147.178 155.464 115.917 1.00 23.03 1264 PHE A N 1
ATOM 5287 C CA . PHE A 1 1264 ? 147.431 154.140 115.361 1.00 23.03 1264 PHE A CA 1
ATOM 5288 C C . PHE A 1 1264 ? 146.179 153.635 114.654 1.00 23.03 1264 PHE A C 1
ATOM 5289 O O . PHE A 1 1264 ? 145.072 153.728 115.196 1.00 23.03 1264 PHE A O 1
ATOM 5297 N N . GLU A 1 1265 ? 146.357 153.097 113.447 1.00 24.84 1265 GLU A N 1
ATOM 5298 C CA . GLU A 1 1265 ? 145.239 152.747 112.578 1.00 24.84 1265 GLU A CA 1
ATOM 5299 C C . GLU A 1 1265 ? 144.511 151.474 112.992 1.00 24.84 1265 GLU A C 1
ATOM 5300 O O . GLU A 1 1265 ? 143.294 151.405 112.793 1.00 24.84 1265 GLU A O 1
ATOM 5306 N N . GLY A 1 1266 ? 145.193 150.473 113.544 1.00 22.03 1266 GLY A N 1
ATOM 5307 C CA . GLY A 1 1266 ? 144.519 149.245 113.924 1.00 22.03 1266 GLY A CA 1
ATOM 5308 C C . GLY A 1 1266 ? 143.495 149.460 115.019 1.00 22.03 1266 GLY A C 1
ATOM 5309 O O . GLY A 1 1266 ? 142.350 148.990 114.935 1.00 22.03 1266 GLY A O 1
ATOM 5310 N N . MET A 1 1267 ? 143.901 150.196 116.054 1.00 21.48 1267 MET A N 1
ATOM 5311 C CA . MET A 1 1267 ? 142.953 150.560 117.096 1.00 21.48 1267 MET A CA 1
ATOM 5312 C C . MET A 1 1267 ? 141.812 151.391 116.532 1.00 21.48 1267 MET A C 1
ATOM 5313 O O . MET A 1 1267 ? 140.661 151.208 116.936 1.00 21.48 1267 MET A O 1
ATOM 5318 N N . ARG A 1 1268 ? 142.105 152.281 115.581 1.00 21.14 1268 ARG A N 1
ATOM 5319 C CA . ARG A 1 1268 ? 141.054 153.095 114.979 1.00 21.14 1268 ARG A CA 1
ATOM 5320 C C . ARG A 1 1268 ? 140.020 152.230 114.267 1.00 21.14 1268 ARG A C 1
ATOM 5321 O O . ARG A 1 1268 ? 138.812 152.419 114.445 1.00 21.14 1268 ARG A O 1
ATOM 5329 N N . VAL A 1 1269 ? 140.473 151.266 113.461 1.00 20.74 1269 VAL A N 1
ATOM 5330 C CA . VAL A 1 1269 ? 139.529 150.454 112.697 1.00 20.74 1269 VAL A CA 1
ATOM 5331 C C . VAL A 1 1269 ? 138.719 149.555 113.626 1.00 20.74 1269 VAL A C 1
ATOM 5332 O O . VAL A 1 1269 ? 137.519 149.339 113.416 1.00 20.74 1269 VAL A O 1
ATOM 5336 N N . VAL A 1 1270 ? 139.347 149.033 114.685 1.00 20.84 1270 VAL A N 1
ATOM 5337 C CA . VAL A 1 1270 ? 138.590 148.166 115.585 1.00 20.84 1270 VAL A CA 1
ATOM 5338 C C . VAL A 1 1270 ? 137.578 148.982 116.388 1.00 20.84 1270 VAL A C 1
ATOM 5339 O O . VAL A 1 1270 ? 136.456 148.525 116.649 1.00 20.84 1270 VAL A O 1
ATOM 5343 N N . VAL A 1 1271 ? 137.945 150.206 116.783 1.00 19.84 1271 VAL A N 1
ATOM 5344 C CA . VAL A 1 1271 ? 136.992 151.084 117.459 1.00 19.84 1271 VAL A CA 1
ATOM 5345 C C . VAL A 1 1271 ? 135.833 151.435 116.533 1.00 19.84 1271 VAL A C 1
ATOM 5346 O O . VAL A 1 1271 ? 134.677 151.513 116.965 1.00 19.84 1271 VAL A O 1
ATOM 5350 N N . ASP A 1 1272 ? 136.120 151.660 115.248 1.00 21.27 1272 ASP A N 1
ATOM 5351 C CA . ASP A 1 1272 ? 135.044 151.897 114.290 1.00 21.27 1272 ASP A CA 1
ATOM 5352 C C . ASP A 1 1272 ? 134.120 150.689 114.196 1.00 21.27 1272 ASP A C 1
ATOM 5353 O O . ASP A 1 1272 ? 132.894 150.837 114.115 1.00 21.27 1272 ASP A O 1
ATOM 5358 N N . ALA A 1 1273 ? 134.694 149.484 114.204 1.00 20.18 1273 ALA A N 1
ATOM 5359 C CA . ALA A 1 1273 ? 133.875 148.277 114.172 1.00 20.18 1273 ALA A CA 1
ATOM 5360 C C . ALA A 1 1273 ? 132.982 148.175 115.404 1.00 20.18 1273 ALA A C 1
ATOM 5361 O O . ALA A 1 1273 ? 131.810 147.795 115.297 1.00 20.18 1273 ALA A O 1
ATOM 5363 N N . LEU A 1 1274 ? 133.518 148.501 116.583 1.00 19.31 1274 LEU A N 1
ATOM 5364 C CA . LEU A 1 1274 ? 132.700 148.494 117.796 1.00 19.31 1274 LEU A CA 1
ATOM 5365 C C . LEU A 1 1274 ? 131.595 149.546 117.757 1.00 19.31 1274 LEU A C 1
ATOM 5366 O O . LEU A 1 1274 ? 130.465 149.273 118.190 1.00 19.31 1274 LEU A O 1
ATOM 5371 N N . VAL A 1 1275 ? 131.904 150.744 117.258 1.00 18.62 1275 VAL A N 1
ATOM 5372 C CA . VAL A 1 1275 ? 130.902 151.801 117.168 1.00 18.62 1275 VAL A CA 1
ATOM 5373 C C . VAL A 1 1275 ? 129.789 151.397 116.211 1.00 18.62 1275 VAL A C 1
ATOM 5374 O O . VAL A 1 1275 ? 128.608 151.665 116.462 1.00 18.62 1275 VAL A O 1
ATOM 5378 N N . GLY A 1 1276 ? 130.142 150.737 115.107 1.00 18.62 1276 GLY A N 1
ATOM 5379 C CA . GLY A 1 1276 ? 129.130 150.227 114.200 1.00 18.62 1276 GLY A CA 1
ATOM 5380 C C . GLY A 1 1276 ? 128.231 149.174 114.816 1.00 18.62 1276 GLY A C 1
ATOM 5381 O O . GLY A 1 1276 ? 127.133 148.931 114.304 1.00 18.62 1276 GLY A O 1
ATOM 5382 N N . ALA A 1 1277 ? 128.671 148.541 115.906 1.00 18.81 1277 ALA A N 1
ATOM 5383 C CA . ALA A 1 1277 ? 127.875 147.500 116.546 1.00 18.81 1277 ALA A CA 1
ATOM 5384 C C . ALA A 1 1277 ? 127.072 148.026 117.728 1.00 18.81 1277 ALA A C 1
ATOM 5385 O O . ALA A 1 1277 ? 126.081 147.399 118.119 1.00 18.81 1277 ALA A O 1
ATOM 5387 N N . ILE A 1 1278 ? 127.486 149.148 118.311 1.00 18.59 1278 ILE A N 1
ATOM 5388 C CA . ILE A 1 1278 ? 126.818 149.719 119.487 1.00 18.59 1278 ILE A CA 1
ATOM 5389 C C . ILE A 1 1278 ? 125.300 149.862 119.335 1.00 18.59 1278 ILE A C 1
ATOM 5390 O O . ILE A 1 1278 ? 124.572 149.520 120.282 1.00 18.59 1278 ILE A O 1
ATOM 5395 N N . PRO A 1 1279 ? 124.765 150.373 118.211 1.00 17.03 1279 PRO A N 1
ATOM 5396 C CA . PRO A 1 1279 ? 123.310 150.625 118.154 1.00 17.03 1279 PRO A CA 1
ATOM 5397 C C . PRO A 1 1279 ? 122.425 149.416 118.434 1.00 17.03 1279 PRO A C 1
ATOM 5398 O O . PRO A 1 1279 ? 121.414 149.558 119.134 1.00 17.03 1279 PRO A O 1
ATOM 5402 N N . SER A 1 1280 ? 122.764 148.236 117.916 1.00 16.95 1280 SER A N 1
ATOM 5403 C CA . SER A 1 1280 ? 121.968 147.043 118.184 1.00 16.95 1280 SER A CA 1
ATOM 5404 C C . SER A 1 1280 ? 122.222 146.479 119.574 1.00 16.95 1280 SER A C 1
ATOM 5405 O O . SER A 1 1280 ? 121.302 145.923 120.199 1.00 16.95 1280 SER A O 1
ATOM 5408 N N . ILE A 1 1281 ? 123.457 146.612 120.062 1.00 17.96 1281 ILE A N 1
ATOM 5409 C CA . ILE A 1 1281 ? 123.774 146.245 121.432 1.00 17.96 1281 ILE A CA 1
ATOM 5410 C C . ILE A 1 1281 ? 122.920 147.032 122.408 1.00 17.96 1281 ILE A C 1
ATOM 5411 O O . ILE A 1 1281 ? 122.517 146.497 123.442 1.00 17.96 1281 ILE A O 1
ATOM 5416 N N . MET A 1 1282 ? 122.613 148.293 122.095 1.00 19.78 1282 MET A N 1
ATOM 5417 C CA . MET A 1 1282 ? 121.754 149.079 122.976 1.00 19.78 1282 MET A CA 1
ATOM 5418 C C . MET A 1 1282 ? 120.358 148.473 123.092 1.00 19.78 1282 MET A C 1
ATOM 5419 O O . MET A 1 1282 ? 119.818 148.356 124.198 1.00 19.78 1282 MET A O 1
ATOM 5424 N N . ASN A 1 1283 ? 119.752 148.053 121.983 1.00 17.73 1283 ASN A N 1
ATOM 5425 C CA . ASN A 1 1283 ? 118.371 147.528 121.996 1.00 17.73 1283 ASN A CA 1
ATOM 5426 C C . ASN A 1 1283 ? 118.282 146.190 122.722 1.00 17.73 1283 ASN A C 1
ATOM 5427 O O . ASN A 1 1283 ? 117.368 145.949 123.531 1.00 17.73 1283 ASN A O 1
ATOM 5432 N N . VAL A 1 1284 ? 119.225 145.305 122.446 1.00 14.21 1284 VAL A N 1
ATOM 5433 C CA . VAL A 1 1284 ? 119.267 144.023 123.127 1.00 14.21 1284 VAL A CA 1
ATOM 5434 C C . VAL A 1 1284 ? 119.496 144.249 124.608 1.00 14.21 1284 VAL A C 1
ATOM 5435 O O . VAL A 1 1284 ? 118.940 143.543 125.420 1.00 14.21 1284 VAL A O 1
ATOM 5439 N N . LEU A 1 1285 ? 120.316 145.224 124.969 1.00 13.91 1285 LEU A N 1
ATOM 5440 C CA . LEU A 1 1285 ? 120.541 145.522 126.372 1.00 13.91 1285 LEU A CA 1
ATOM 5441 C C . LEU A 1 1285 ? 119.252 145.943 127.038 1.00 13.91 1285 LEU A C 1
ATOM 5442 O O 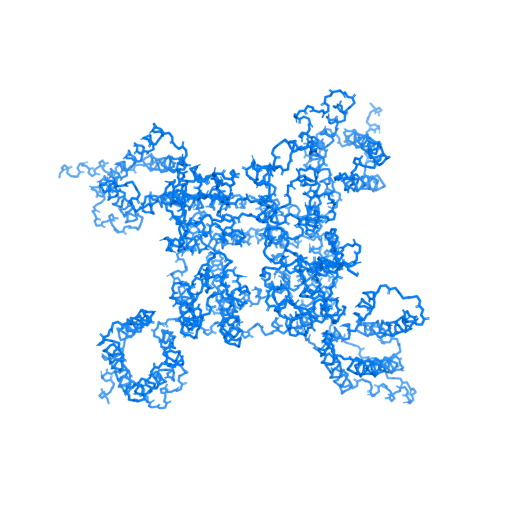. LEU A 1 1285 ? 118.957 145.473 128.111 1.00 13.91 1285 LEU A O 1
ATOM 5447 N N . LEU A 1 1286 ? 118.451 146.773 126.389 1.00 14.76 1286 LEU A N 1
ATOM 5448 C CA . LEU A 1 1286 ? 117.158 147.161 126.930 1.00 14.76 1286 LEU A CA 1
ATOM 5449 C C . LEU A 1 1286 ? 116.255 145.959 127.092 1.00 14.76 1286 LEU A C 1
ATOM 5450 O O . LEU A 1 1286 ? 115.632 145.802 128.142 1.00 14.76 1286 LEU A O 1
ATOM 5455 N N . VAL A 1 1287 ? 116.238 145.067 126.105 1.00 11.69 1287 VAL A N 1
ATOM 5456 C CA . VAL A 1 1287 ? 115.438 143.850 126.241 1.00 11.69 1287 VAL A CA 1
ATOM 5457 C C . VAL A 1 1287 ? 115.877 143.014 127.432 1.00 11.69 1287 VAL A C 1
ATOM 5458 O O . VAL A 1 1287 ? 115.036 142.534 128.179 1.00 11.69 1287 VAL A O 1
ATOM 5462 N N . CYS A 1 1288 ? 117.177 142.869 127.642 1.00 11.80 1288 CYS A N 1
ATOM 5463 C CA . CYS A 1 1288 ? 117.677 142.127 128.792 1.00 11.80 1288 CYS A CA 1
ATOM 5464 C C . CYS A 1 1288 ? 117.326 142.797 130.110 1.00 11.80 1288 CYS A C 1
ATOM 5465 O O . CYS A 1 1288 ? 116.978 142.119 131.061 1.00 11.80 1288 CYS A O 1
ATOM 5468 N N . LEU A 1 1289 ? 117.414 144.117 130.177 1.00 11.06 1289 LEU A N 1
ATOM 5469 C CA . LEU A 1 1289 ? 117.106 144.836 131.404 1.00 11.06 1289 LEU A CA 1
ATOM 5470 C C . LEU A 1 1289 ? 115.674 144.603 131.825 1.00 11.06 1289 LEU A C 1
ATOM 5471 O O . LEU A 1 1289 ? 115.418 144.281 132.959 1.00 11.06 1289 LEU A O 1
ATOM 5476 N N . ILE A 1 1290 ? 114.732 144.753 130.918 1.00 9.86 1290 ILE A N 1
ATOM 5477 C CA . ILE A 1 1290 ? 113.310 144.436 131.232 1.00 9.86 1290 ILE A CA 1
ATOM 5478 C C . ILE A 1 1290 ? 113.099 142.982 131.653 1.00 9.86 1290 ILE A C 1
ATOM 5479 O O . ILE A 1 1290 ? 112.242 142.802 132.441 1.00 9.86 1290 ILE A O 1
ATOM 5484 N N . PHE A 1 1291 ? 113.740 141.976 131.073 1.00 11.00 1291 PHE A N 1
ATOM 5485 C CA . PHE A 1 1291 ? 113.641 140.593 131.580 1.00 11.00 1291 PHE A CA 1
ATOM 5486 C C . PHE A 1 1291 ? 114.253 140.458 132.973 1.00 11.00 1291 PHE A C 1
ATOM 5487 O O . PHE A 1 1291 ? 113.699 139.803 133.907 1.00 11.00 1291 PHE A O 1
ATOM 5495 N N . TRP A 1 1292 ? 115.423 141.008 133.163 1.00 7.62 1292 TRP A N 1
ATOM 5496 C CA . TRP A 1 1292 ? 116.094 140.837 134.457 1.00 7.62 1292 TRP A CA 1
ATOM 5497 C C . TRP A 1 1292 ? 115.389 141.682 135.511 1.00 7.62 1292 TRP A C 1
ATOM 5498 O O . TRP A 1 1292 ? 115.602 141.416 136.661 1.00 7.62 1292 TRP A O 1
ATOM 5509 N N . LEU A 1 1293 ? 114.563 142.653 135.165 1.00 10.22 1293 LEU A N 1
ATOM 5510 C CA . LEU A 1 1293 ? 113.751 143.438 136.119 1.00 10.22 1293 LEU A CA 1
ATOM 5511 C C . LEU A 1 1293 ? 112.626 142.548 136.548 1.00 10.22 1293 LEU A C 1
ATOM 5512 O O . LEU A 1 1293 ? 112.285 142.569 137.701 1.00 10.22 1293 LEU A O 1
ATOM 5517 N N . ILE A 1 1294 ? 112.033 141.832 135.629 1.00 11.84 1294 ILE A N 1
ATOM 5518 C CA . ILE A 1 1294 ? 111.042 140.820 136.057 1.00 11.84 1294 ILE A CA 1
ATOM 5519 C C . ILE A 1 1294 ? 111.721 139.886 137.039 1.00 11.84 1294 ILE A C 1
ATOM 5520 O O . ILE A 1 1294 ? 111.072 139.473 137.935 1.00 11.84 1294 ILE A O 1
ATOM 5525 N N . PHE A 1 1295 ? 112.985 139.545 136.837 1.00 9.80 1295 PHE A N 1
ATOM 5526 C CA . PHE A 1 1295 ? 113.589 138.570 137.787 1.00 9.80 1295 PHE A CA 1
ATOM 5527 C C . PHE A 1 1295 ? 114.133 139.296 139.010 1.00 9.80 1295 PHE A C 1
ATOM 5528 O O . PHE A 1 1295 ? 114.286 138.642 140.029 1.00 9.80 1295 PHE A O 1
ATOM 5536 N N . SER A 1 1296 ? 114.404 140.600 138.909 1.00 12.03 1296 SER A N 1
ATOM 5537 C CA . SER A 1 1296 ? 114.834 141.351 140.082 1.00 12.03 1296 SER A CA 1
ATOM 5538 C C . SER A 1 1296 ? 113.661 141.722 140.975 1.00 12.03 1296 SER A C 1
ATOM 5539 O O . SER A 1 1296 ? 113.797 141.718 142.202 1.00 12.03 1296 SER A O 1
ATOM 5542 N N . ILE A 1 1297 ? 112.510 142.049 140.388 1.00 14.58 1297 ILE A N 1
ATOM 5543 C CA . ILE A 1 1297 ? 111.317 142.284 141.193 1.00 14.58 1297 ILE A CA 1
ATOM 5544 C C . ILE A 1 1297 ? 110.898 141.002 141.899 1.00 14.58 1297 ILE A C 1
ATOM 5545 O O . ILE A 1 1297 ? 110.501 141.024 143.072 1.00 14.58 1297 ILE A O 1
ATOM 5550 N N . MET A 1 1298 ? 110.992 139.862 141.207 1.00 17.02 1298 MET A N 1
ATOM 5551 C CA . MET A 1 1298 ? 110.707 138.591 141.872 1.00 17.02 1298 MET A CA 1
ATOM 5552 C C . MET A 1 1298 ? 111.667 138.347 143.036 1.00 17.02 1298 MET A C 1
ATOM 5553 O O . MET A 1 1298 ? 111.248 137.939 144.128 1.00 17.02 1298 MET A O 1
ATOM 5558 N N . GLY A 1 1299 ? 112.959 138.601 142.821 1.00 13.24 1299 GLY A N 1
ATOM 5559 C CA . GLY A 1 1299 ? 113.936 138.408 143.878 1.00 13.24 1299 GLY A CA 1
ATOM 5560 C C . GLY A 1 1299 ? 113.740 139.340 145.056 1.00 13.24 1299 GLY A C 1
ATOM 5561 O O . GLY A 1 1299 ? 113.985 138.957 146.200 1.00 13.24 1299 GLY A O 1
ATOM 5562 N N . VAL A 1 1300 ? 113.316 140.577 144.796 1.00 13.21 1300 VAL A N 1
ATOM 5563 C CA . VAL A 1 1300 ? 113.007 141.494 145.886 1.00 13.21 1300 VAL A CA 1
ATOM 5564 C C . VAL A 1 1300 ? 111.772 141.027 146.647 1.00 13.21 1300 VAL A C 1
ATOM 5565 O O . VAL A 1 1300 ? 111.735 141.101 147.879 1.00 13.21 1300 VAL A O 1
ATOM 5569 N N . ASN A 1 1301 ? 110.753 140.532 145.941 1.00 22.02 1301 ASN A N 1
ATOM 5570 C CA . ASN A 1 1301 ? 109.595 139.961 146.623 1.00 22.02 1301 ASN A CA 1
ATOM 5571 C C . ASN A 1 1301 ? 109.999 138.794 147.513 1.00 22.02 1301 ASN A C 1
ATOM 5572 O O . ASN A 1 1301 ? 109.431 138.604 148.594 1.00 22.02 1301 ASN A O 1
ATOM 5577 N N . LEU A 1 1302 ? 110.975 137.998 147.074 1.00 13.38 1302 LEU A N 1
ATOM 5578 C CA . LEU A 1 1302 ? 111.341 136.808 147.836 1.00 13.38 1302 LEU A CA 1
ATOM 5579 C C . LEU A 1 1302 ? 112.271 137.116 149.008 1.00 13.38 1302 LEU A C 1
ATOM 5580 O O . LEU A 1 1302 ? 112.062 136.603 150.113 1.00 13.38 1302 LEU A O 1
ATOM 5585 N N . PHE A 1 1303 ? 113.297 137.944 148.800 1.00 13.56 1303 PHE A N 1
ATOM 5586 C CA . PHE A 1 1303 ? 114.427 138.018 149.723 1.00 13.56 1303 PHE A CA 1
ATOM 5587 C C . PHE A 1 1303 ? 114.691 139.412 150.282 1.00 13.56 1303 PHE A C 1
ATOM 5588 O O . PHE A 1 1303 ? 115.829 139.696 150.673 1.00 13.56 1303 PHE A O 1
ATOM 5596 N N . ALA A 1 1304 ? 113.693 140.290 150.335 1.00 10.02 1304 ALA A N 1
ATOM 5597 C CA . ALA A 1 1304 ? 113.931 141.657 150.789 1.00 10.02 1304 ALA A CA 1
ATOM 5598 C C . ALA A 1 1304 ? 114.155 141.687 152.296 1.00 10.02 1304 ALA A C 1
ATOM 5599 O O . ALA A 1 1304 ? 113.255 141.353 153.072 1.00 10.02 1304 ALA A O 1
ATOM 5601 N N . GLY A 1 1305 ? 115.353 142.094 152.709 1.00 9.21 1305 GLY A N 1
ATOM 5602 C CA . GLY A 1 1305 ? 115.654 142.261 154.115 1.00 9.21 1305 GLY A CA 1
ATOM 5603 C C . GLY A 1 1305 ? 115.860 140.983 154.892 1.00 9.21 1305 GLY A C 1
ATOM 5604 O O . GLY A 1 1305 ? 115.830 141.018 156.127 1.00 9.21 1305 GLY A O 1
ATOM 5605 N N . LYS A 1 1306 ? 116.066 139.855 154.215 1.00 11.23 1306 LYS A N 1
ATOM 5606 C CA . LYS A 1 1306 ? 116.160 138.557 154.868 1.00 11.23 1306 LYS A CA 1
ATOM 5607 C C . LYS A 1 1306 ? 117.583 138.013 154.904 1.00 11.23 1306 LYS A C 1
ATOM 5608 O O . LYS A 1 1306 ? 117.780 136.847 155.261 1.00 11.23 1306 LYS A O 1
ATOM 5614 N N . PHE A 1 1307 ? 118.579 138.823 154.548 1.00 13.56 1307 PHE A N 1
ATOM 5615 C CA . PHE A 1 1307 ? 119.964 138.374 154.480 1.00 13.56 1307 PHE A CA 1
ATOM 5616 C C . PHE A 1 1307 ? 120.801 138.856 155.659 1.00 13.56 1307 PHE A C 1
ATOM 5617 O O . PHE A 1 1307 ? 122.023 138.683 155.649 1.00 13.56 1307 PHE A O 1
ATOM 5625 N N . TRP A 1 1308 ? 120.178 139.450 156.673 1.00 13.56 1308 TRP A N 1
ATOM 5626 C CA . TRP A 1 1308 ? 120.913 139.962 157.821 1.00 13.56 1308 TRP A CA 1
ATOM 5627 C C . TRP A 1 1308 ? 121.244 138.834 158.791 1.00 13.56 1308 TRP A C 1
ATOM 5628 O O . TRP A 1 1308 ? 120.411 137.960 159.050 1.00 13.56 1308 TRP A O 1
ATOM 5639 N N . ARG A 1 1309 ? 122.463 138.859 159.327 1.00 10.36 1309 ARG A N 1
ATOM 5640 C CA . ARG A 1 1309 ? 122.970 137.827 160.219 1.00 10.36 1309 ARG A CA 1
ATOM 5641 C C . ARG A 1 1309 ? 123.624 138.476 161.431 1.00 10.36 1309 ARG A C 1
ATOM 5642 O O . ARG A 1 1309 ? 123.843 139.688 161.472 1.00 10.36 1309 ARG A O 1
ATOM 5650 N N . CYS A 1 1310 ? 124.022 137.642 162.396 1.00 9.25 1310 CYS A N 1
ATOM 5651 C CA . CYS A 1 1310 ? 124.865 138.106 163.501 1.00 9.25 1310 CYS A CA 1
ATOM 5652 C C . CYS A 1 1310 ? 126.126 137.319 163.335 1.00 9.25 1310 CYS A C 1
ATOM 5653 O O . CYS A 1 1310 ? 126.075 136.122 163.095 1.00 9.25 1310 CYS A O 1
ATOM 5656 N N . ILE A 1 1311 ? 127.268 137.967 163.478 1.00 11.53 1311 ILE A N 1
ATOM 5657 C CA . ILE A 1 1311 ? 128.547 137.311 163.345 1.00 11.53 1311 ILE A CA 1
ATOM 5658 C C . ILE A 1 1311 ? 129.374 137.584 164.575 1.00 11.53 1311 ILE A C 1
ATOM 5659 O O . ILE A 1 1311 ? 129.100 138.530 165.311 1.00 11.53 1311 ILE A O 1
ATOM 5664 N N . ASN A 1 1312 ? 130.357 136.736 164.843 1.00 15.12 1312 ASN A N 1
ATOM 5665 C CA . ASN A 1 1312 ? 131.242 136.975 165.950 1.00 15.12 1312 ASN A CA 1
ATOM 5666 C C . ASN A 1 1312 ? 132.484 137.390 165.231 1.00 15.12 1312 ASN A C 1
ATOM 5667 O O . ASN A 1 1312 ? 133.032 136.606 164.466 1.00 15.12 1312 ASN A O 1
ATOM 5672 N N . TYR A 1 1313 ? 132.954 138.609 165.449 1.00 20.39 1313 TYR A N 1
ATOM 5673 C CA . TYR A 1 1313 ? 134.108 139.055 164.715 1.00 20.39 1313 TYR A CA 1
ATOM 5674 C C . TYR A 1 1313 ? 135.142 139.322 165.774 1.00 20.39 1313 TYR A C 1
ATOM 5675 O O . TYR A 1 1313 ? 134.915 140.114 166.681 1.00 20.39 1313 TYR A O 1
ATOM 5684 N N . THR A 1 1314 ? 136.280 138.654 165.676 1.00 30.87 1314 THR A N 1
ATOM 5685 C CA . THR A 1 1314 ? 137.326 138.814 166.681 1.00 30.87 1314 THR A CA 1
ATOM 5686 C C . THR A 1 1314 ? 138.569 139.437 166.053 1.00 30.87 1314 THR A C 1
ATOM 5687 O O . THR A 1 1314 ? 138.921 140.570 166.377 1.00 30.87 1314 THR A O 1
ATOM 5691 N N . ASP A 1 1315 ? 139.236 138.708 165.162 1.00 34.09 1315 ASP A N 1
ATOM 5692 C CA . ASP A 1 1315 ? 140.490 139.205 164.589 1.00 34.09 1315 ASP A CA 1
ATOM 5693 C C . ASP A 1 1315 ? 140.623 139.014 163.085 1.00 34.09 1315 ASP A C 1
ATOM 5694 O O . ASP A 1 1315 ? 141.613 138.472 162.608 1.00 34.09 1315 ASP A O 1
ATOM 5699 N N . GLY A 1 1316 ? 139.663 139.522 162.333 1.00 29.86 1316 GLY A N 1
ATOM 5700 C CA . GLY A 1 1316 ? 139.700 139.386 160.892 1.00 29.86 1316 GLY A CA 1
ATOM 5701 C C . GLY A 1 1316 ? 138.947 138.190 160.387 1.00 29.86 1316 GLY A C 1
ATOM 5702 O O . GLY A 1 1316 ? 138.775 138.039 159.181 1.00 29.86 1316 GLY A O 1
ATOM 5703 N N . GLU A 1 1317 ? 138.489 137.337 161.290 1.00 31.21 1317 GLU A N 1
ATOM 5704 C CA . GLU A 1 1317 ? 137.654 136.221 160.879 1.00 31.21 1317 GLU A CA 1
ATOM 5705 C C . GLU A 1 1317 ? 136.323 136.296 161.592 1.00 31.21 1317 GLU A C 1
ATOM 5706 O O . GLU A 1 1317 ? 136.270 136.463 162.808 1.00 31.21 1317 GLU A O 1
ATOM 5712 N N . PHE A 1 1318 ? 135.247 136.177 160.830 1.00 23.51 1318 PHE A N 1
ATOM 5713 C CA . PHE A 1 1318 ? 133.918 136.194 161.415 1.00 23.51 1318 PHE A CA 1
ATOM 5714 C C . PHE A 1 1318 ? 133.337 134.787 161.444 1.00 23.51 1318 PHE A C 1
ATOM 5715 O O . PHE A 1 1318 ? 133.704 133.919 160.647 1.00 23.51 1318 PHE A O 1
ATOM 5723 N N . SER A 1 1319 ? 132.425 134.570 162.387 1.00 18.02 1319 SER A N 1
ATOM 5724 C CA . SER A 1 1319 ? 131.772 133.272 162.514 1.00 18.02 1319 SER A CA 1
ATO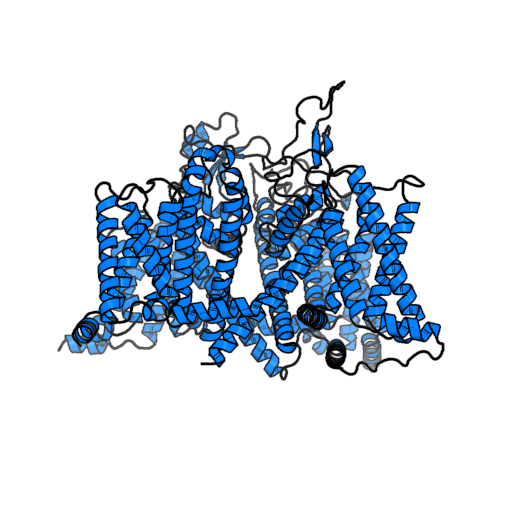M 5725 C C . SER A 1 1319 ? 130.288 133.485 162.762 1.00 18.02 1319 SER A C 1
ATOM 5726 O O . SER A 1 1319 ? 129.915 134.307 163.601 1.00 18.02 1319 SER A O 1
ATOM 5728 N N . LEU A 1 1320 ? 129.450 132.750 162.037 1.00 11.58 1320 LEU A N 1
ATOM 5729 C CA . LEU A 1 1320 ? 128.013 132.831 162.259 1.00 11.58 1320 LEU A CA 1
ATOM 5730 C C . LEU A 1 1320 ? 127.674 132.324 163.654 1.00 11.58 1320 LEU A C 1
ATOM 5731 O O . LEU A 1 1320 ? 128.080 131.224 164.039 1.00 11.58 1320 LEU A O 1
ATOM 5736 N N . VAL A 1 1321 ? 126.936 133.128 164.411 1.00 10.33 1321 VAL A N 1
ATOM 5737 C CA . VAL A 1 1321 ? 126.599 132.728 165.781 1.00 10.33 1321 VAL A CA 1
ATOM 5738 C C . VAL A 1 1321 ? 125.606 131.573 165.737 1.00 10.33 1321 VAL A C 1
ATOM 5739 O O . VAL A 1 1321 ? 124.592 131.655 165.017 1.00 10.33 1321 VAL A O 1
ATOM 5743 N N . PRO A 1 1322 ? 125.848 130.479 166.458 1.00 11.95 1322 PRO A N 1
ATOM 5744 C CA . PRO A 1 1322 ? 124.903 129.356 166.442 1.00 11.95 1322 PRO A CA 1
ATOM 5745 C C . PRO A 1 1322 ? 123.535 129.763 166.972 1.00 11.95 1322 PRO A C 1
ATOM 5746 O O . PRO A 1 1322 ? 123.414 130.629 167.841 1.00 11.95 1322 PRO A O 1
ATOM 5750 N N . LEU A 1 1323 ? 122.497 129.122 166.438 1.00 10.69 1323 LEU A N 1
ATOM 5751 C CA . LEU A 1 1323 ? 121.107 129.412 166.785 1.00 10.69 1323 LEU A CA 1
ATOM 5752 C C . LEU A 1 1323 ? 120.740 128.995 168.184 1.00 10.69 1323 LEU A C 1
ATOM 5753 O O . LEU A 1 1323 ? 119.655 129.371 168.644 1.00 10.69 1323 LEU A O 1
ATOM 5758 N N . SER A 1 1324 ? 121.637 128.420 168.910 1.00 14.11 1324 SER A N 1
ATOM 5759 C CA . SER A 1 1324 ? 121.231 127.914 170.227 1.00 14.11 1324 SER A CA 1
ATOM 5760 C C . SER A 1 1324 ? 121.320 129.060 171.191 1.00 14.11 1324 SER A C 1
ATOM 5761 O O . SER A 1 1324 ? 120.560 129.073 172.157 1.00 14.11 1324 SER A O 1
ATOM 5764 N N . ILE A 1 1325 ? 122.161 130.050 170.841 1.00 15.58 1325 ILE A N 1
ATOM 5765 C CA . ILE A 1 1325 ? 122.375 131.247 171.652 1.00 15.58 1325 ILE A CA 1
ATOM 5766 C C . ILE A 1 1325 ? 121.614 132.445 171.089 1.00 15.58 1325 ILE A C 1
ATOM 5767 O O . ILE A 1 1325 ? 120.916 133.134 171.826 1.00 15.58 1325 ILE A O 1
ATOM 5772 N N . VAL A 1 1326 ? 121.750 132.694 169.785 1.00 16.58 1326 VAL A N 1
ATOM 5773 C CA . VAL A 1 1326 ? 121.042 133.814 169.174 1.00 16.58 1326 VAL A CA 1
ATOM 5774 C C . VAL A 1 1326 ? 120.050 133.474 168.078 1.00 16.58 1326 VAL A C 1
ATOM 5775 O O . VAL A 1 1326 ? 120.339 132.724 167.151 1.00 16.58 1326 VAL A O 1
ATOM 5779 N N . ASN A 1 1327 ? 118.836 134.017 168.118 1.00 14.67 1327 ASN A N 1
ATOM 5780 C CA . ASN A 1 1327 ? 117.838 133.645 167.120 1.00 14.67 1327 ASN A CA 1
ATOM 5781 C C . ASN A 1 1327 ? 117.258 134.874 166.445 1.00 14.67 1327 ASN A C 1
ATOM 5782 O O . ASN A 1 1327 ? 116.791 134.799 165.319 1.00 14.67 1327 ASN A O 1
ATOM 5787 N N . ASN A 1 1328 ? 117.337 136.032 167.079 1.00 12.75 1328 ASN A N 1
ATOM 5788 C CA . ASN A 1 1328 ? 116.702 137.231 166.592 1.00 12.75 1328 ASN A CA 1
ATOM 5789 C C . ASN A 1 1328 ? 117.699 138.335 166.596 1.00 12.75 1328 ASN A C 1
ATOM 5790 O O . ASN A 1 1328 ? 118.798 138.164 167.104 1.00 12.75 1328 ASN A O 1
ATOM 5795 N N . LYS A 1 1329 ? 117.358 139.484 166.038 1.00 12.08 1329 LYS A N 1
ATOM 5796 C CA . LYS A 1 1329 ? 118.213 140.645 166.159 1.00 12.08 1329 LYS A CA 1
ATOM 5797 C C . LYS A 1 1329 ? 118.191 141.111 167.599 1.00 12.08 1329 LYS A C 1
ATOM 5798 O O . LYS A 1 1329 ? 119.145 141.709 168.065 1.00 12.08 1329 LYS A O 1
ATOM 5804 N N . SER A 1 1330 ? 117.109 140.856 168.315 1.00 14.33 1330 SER A N 1
ATOM 5805 C CA . SER A 1 1330 ? 117.012 141.226 169.722 1.00 14.33 1330 SER A CA 1
ATOM 5806 C C . SER A 1 1330 ? 117.932 140.473 170.651 1.00 14.33 1330 SER A C 1
ATOM 5807 O O . SER A 1 1330 ? 118.449 141.044 171.597 1.00 14.33 1330 SER A O 1
ATOM 5810 N N . ASP A 1 1331 ? 118.089 139.179 170.433 1.00 16.89 1331 ASP A N 1
ATOM 5811 C CA . ASP A 1 1331 ? 118.975 138.358 171.236 1.00 16.89 1331 ASP A CA 1
ATOM 5812 C C . ASP A 1 1331 ? 120.381 138.705 170.891 1.00 16.89 1331 ASP A C 1
ATOM 5813 O O . ASP A 1 1331 ? 121.247 138.700 171.745 1.00 16.89 1331 ASP A O 1
ATOM 5818 N N . CYS A 1 1332 ? 120.616 139.031 169.636 1.00 10.86 1332 CYS A N 1
ATOM 5819 C CA . CYS A 1 1332 ? 121.953 139.406 169.207 1.00 10.86 1332 CYS A CA 1
ATOM 5820 C C . CYS A 1 1332 ? 122.468 140.607 169.990 1.00 10.86 1332 CYS A C 1
ATOM 5821 O O . CYS A 1 1332 ? 123.648 140.652 170.314 1.00 10.86 1332 CYS A O 1
ATOM 5824 N N . LYS A 1 1333 ? 121.620 141.587 170.292 1.00 13.48 1333 LYS A N 1
ATOM 5825 C CA . LYS A 1 1333 ? 122.092 142.691 171.159 1.00 13.48 1333 LYS A CA 1
ATOM 5826 C C . LYS A 1 1333 ? 122.338 142.341 172.623 1.00 13.48 1333 LYS A C 1
ATOM 5827 O O . LYS A 1 1333 ? 123.224 142.901 173.201 1.00 13.48 1333 LYS A O 1
ATOM 5833 N N . ILE A 1 1334 ? 121.559 141.426 173.187 1.00 13.00 1334 ILE A N 1
ATOM 5834 C CA . ILE A 1 1334 ? 121.680 141.059 174.601 1.00 13.00 1334 ILE A CA 1
ATOM 5835 C C . ILE A 1 1334 ? 122.884 140.168 174.850 1.00 13.00 1334 ILE A C 1
ATOM 5836 O O . ILE A 1 1334 ? 123.466 140.174 175.932 1.00 13.00 1334 ILE A O 1
ATOM 5841 N N . GLN A 1 1335 ? 123.285 139.421 173.842 1.00 13.83 1335 GLN A N 1
ATOM 5842 C CA . GLN A 1 1335 ? 124.414 138.523 173.975 1.00 13.83 1335 GLN A CA 1
ATOM 5843 C C . GLN A 1 1335 ? 125.729 139.180 173.583 1.00 13.83 1335 GLN A C 1
ATOM 5844 O O . GLN A 1 1335 ? 126.766 138.534 173.653 1.00 13.83 1335 GLN A O 1
ATOM 5850 N N . ASN A 1 1336 ? 125.707 140.451 173.185 1.00 13.06 1336 ASN A N 1
ATOM 5851 C CA . ASN A 1 1336 ? 126.902 141.168 172.753 1.00 13.06 1336 ASN A CA 1
ATOM 5852 C C . ASN A 1 1336 ? 127.518 141.634 174.038 1.00 13.06 1336 ASN A C 1
ATOM 5853 O O . ASN A 1 1336 ? 127.506 142.822 174.343 1.00 13.06 1336 ASN A O 1
ATOM 5858 N N . SER A 1 1337 ? 128.048 140.703 174.820 1.00 14.85 1337 SER A N 1
ATOM 5859 C CA . SER A 1 1337 ? 128.607 141.040 176.122 1.00 14.85 1337 SER A CA 1
ATOM 5860 C C . SER A 1 1337 ? 130.079 141.340 176.020 1.00 14.85 1337 SER A C 1
ATOM 5861 O O . SER A 1 1337 ? 130.589 142.214 176.712 1.00 14.85 1337 SER A O 1
ATOM 5864 N N . THR A 1 1338 ? 130.772 140.605 175.170 1.00 14.26 1338 THR A N 1
ATOM 5865 C CA . THR A 1 1338 ? 132.181 140.860 174.963 1.00 14.26 1338 THR A CA 1
ATOM 5866 C C . THR A 1 1338 ? 132.398 141.919 173.901 1.00 14.26 1338 THR A C 1
ATOM 5867 O O . THR A 1 1338 ? 133.516 142.094 173.430 1.00 14.26 1338 THR A O 1
ATOM 5871 N N . GLY A 1 1339 ? 131.339 142.608 173.504 1.00 11.21 1339 GLY A N 1
ATOM 5872 C CA . GLY A 1 1339 ? 131.472 143.683 172.549 1.00 11.21 1339 GLY A CA 1
ATOM 5873 C C . GLY A 1 1339 ? 131.931 143.042 171.289 1.00 11.21 1339 GLY A C 1
ATOM 5874 O O . GLY A 1 1339 ? 132.692 143.623 170.534 1.00 11.21 1339 GLY A O 1
ATOM 5875 N N . SER A 1 1340 ? 131.420 141.856 171.019 1.00 11.99 1340 SER A N 1
ATOM 5876 C CA . SER A 1 1340 ? 132.002 141.150 169.838 1.00 11.99 1340 SER A CA 1
ATOM 5877 C C . SER A 1 1340 ? 130.947 140.490 168.933 1.00 11.99 1340 SER A C 1
ATOM 5878 O O . SER A 1 1340 ? 131.329 139.569 168.184 1.00 11.99 1340 SER A O 1
ATOM 5881 N N . PHE A 1 1341 ? 129.686 140.928 168.980 1.00 10.70 1341 PHE A N 1
ATOM 5882 C CA . PHE A 1 1341 ? 128.633 140.407 168.076 1.00 10.70 1341 PHE A CA 1
ATOM 5883 C C . PHE A 1 1341 ? 128.033 141.500 167.231 1.00 10.70 1341 PHE A C 1
ATOM 5884 O O . PHE A 1 1341 ? 127.675 142.489 167.774 1.00 10.70 1341 PHE A O 1
ATOM 5892 N N . PHE A 1 1342 ? 127.898 141.262 165.947 1.00 9.66 1342 PHE A N 1
ATOM 5893 C CA . PHE A 1 1342 ? 127.479 142.333 165.050 1.00 9.66 1342 PHE A CA 1
ATOM 5894 C C . PHE A 1 1342 ? 126.375 141.933 164.102 1.00 9.66 1342 PHE A C 1
ATOM 5895 O O . PHE A 1 1342 ? 126.587 141.036 163.371 1.00 9.66 1342 PHE A O 1
ATOM 5903 N N . TRP A 1 1343 ? 125.320 142.727 164.009 1.00 8.48 1343 TRP A N 1
ATOM 5904 C CA . TRP A 1 1343 ? 124.204 142.540 163.083 1.00 8.48 1343 TRP A CA 1
ATOM 5905 C C . TRP A 1 1343 ? 124.613 143.098 161.728 1.00 8.48 1343 TRP A C 1
ATOM 5906 O O . TRP A 1 1343 ? 124.496 144.298 161.474 1.00 8.48 1343 TRP A O 1
ATOM 5917 N N . VAL A 1 1344 ? 125.090 142.224 160.849 1.00 13.56 1344 VAL A N 1
ATOM 5918 C CA . VAL A 1 1344 ? 125.610 142.628 159.554 1.00 13.56 1344 VAL A CA 1
ATOM 5919 C C . VAL A 1 1344 ? 124.675 142.123 158.462 1.00 13.56 1344 VAL A C 1
ATOM 5920 O O . VAL A 1 1344 ? 123.726 141.383 158.712 1.00 13.56 1344 VAL A O 1
ATOM 5924 N N . ASN A 1 1345 ? 124.959 142.536 157.232 1.00 10.73 1345 ASN A N 1
ATOM 5925 C CA . ASN A 1 1345 ? 124.169 142.171 156.069 1.00 10.73 1345 ASN A CA 1
ATOM 5926 C C . ASN A 1 1345 ? 125.090 141.693 154.957 1.00 10.73 1345 ASN A C 1
ATOM 5927 O O . ASN A 1 1345 ? 126.246 142.114 154.864 1.00 10.73 1345 ASN A O 1
ATOM 5932 N N . VAL A 1 1346 ? 124.570 140.798 154.116 1.00 10.09 1346 VAL A N 1
ATOM 5933 C CA . VAL A 1 1346 ? 125.316 140.365 152.944 1.00 10.09 1346 VAL A CA 1
ATOM 5934 C C . VAL A 1 1346 ? 125.510 141.549 152.005 1.00 10.09 1346 VAL A C 1
ATOM 5935 O O . VAL A 1 1346 ? 124.581 142.324 151.741 1.00 10.09 1346 VAL A O 1
ATOM 5939 N N . LYS A 1 1347 ? 126.737 141.699 151.504 1.00 12.00 1347 LYS A N 1
ATOM 5940 C CA . LYS A 1 1347 ? 127.080 142.876 150.714 1.00 12.00 1347 LYS A CA 1
ATOM 5941 C C . LYS A 1 1347 ? 126.302 142.936 149.403 1.00 12.00 1347 LYS A C 1
ATOM 5942 O O . LYS A 1 1347 ? 125.888 144.020 148.980 1.00 12.00 1347 LYS A O 1
ATOM 5948 N N . VAL A 1 1348 ? 126.097 141.800 148.746 1.00 10.06 1348 VAL A N 1
ATOM 5949 C CA . VAL A 1 1348 ? 125.319 141.740 147.508 1.00 10.06 1348 VAL A CA 1
ATOM 5950 C C . VAL A 1 1348 ? 124.002 141.051 147.853 1.00 10.06 1348 VAL A C 1
ATOM 5951 O O . VAL A 1 1348 ? 123.883 139.826 147.814 1.00 10.06 1348 VAL A O 1
ATOM 5955 N N . ASN A 1 1349 ? 122.997 141.852 148.194 1.00 10.25 1349 ASN A N 1
ATOM 5956 C CA . ASN A 1 1349 ? 121.699 141.383 148.656 1.00 10.25 1349 ASN A CA 1
ATOM 5957 C C . ASN A 1 1349 ? 120.598 141.689 147.636 1.00 10.25 1349 ASN A C 1
ATOM 5958 O O . ASN A 1 1349 ? 120.858 142.167 146.526 1.00 10.25 1349 ASN A O 1
ATOM 5963 N N . PHE A 1 1350 ? 119.355 141.399 148.023 1.00 8.99 1350 PHE A N 1
ATOM 5964 C CA . PHE A 1 1350 ? 118.145 141.714 147.264 1.00 8.99 1350 PHE A CA 1
ATOM 5965 C C . PHE A 1 1350 ? 117.269 142.691 148.036 1.00 8.99 1350 PHE A C 1
ATOM 5966 O O . PHE A 1 1350 ? 116.050 142.535 148.122 1.00 8.99 1350 PHE A O 1
ATOM 5974 N N . ASP A 1 1351 ? 117.878 143.723 148.618 1.00 10.80 1351 ASP A N 1
ATOM 5975 C CA . ASP A 1 1351 ? 117.124 144.685 149.410 1.00 10.80 1351 ASP A CA 1
ATOM 5976 C C . ASP A 1 1351 ? 116.366 145.697 148.564 1.00 10.80 1351 ASP A C 1
ATOM 5977 O O . ASP A 1 1351 ? 115.461 146.357 149.084 1.00 10.80 1351 ASP A O 1
ATOM 5982 N N . ASN A 1 1352 ? 116.705 145.831 147.285 1.00 9.38 1352 ASN A N 1
ATOM 5983 C CA . ASN A 1 1352 ? 115.964 146.682 146.366 1.00 9.38 1352 ASN A CA 1
ATOM 5984 C C . ASN A 1 1352 ? 116.262 146.226 144.944 1.00 9.38 1352 ASN A C 1
ATOM 5985 O O . ASN A 1 1352 ? 117.076 145.327 144.715 1.00 9.38 1352 ASN A O 1
ATOM 5990 N N . VAL A 1 1353 ? 115.586 146.855 143.979 1.00 10.24 1353 VAL A N 1
ATOM 5991 C CA . VAL A 1 1353 ? 115.757 146.485 142.575 1.00 10.24 1353 VAL A CA 1
ATOM 5992 C C . VAL A 1 1353 ? 117.128 146.848 142.032 1.00 10.24 1353 VAL A C 1
ATOM 5993 O O . VAL A 1 1353 ? 117.656 146.125 141.178 1.00 10.24 1353 VAL A O 1
ATOM 5997 N N . ALA A 1 1354 ? 117.730 147.936 142.511 1.00 9.71 1354 ALA A N 1
ATOM 5998 C CA . ALA A 1 1354 ? 119.037 148.357 142.024 1.00 9.71 1354 ALA A CA 1
ATOM 5999 C C . ALA A 1 1354 ? 120.141 147.381 142.410 1.00 9.71 1354 ALA A C 1
ATOM 6000 O O . ALA A 1 1354 ? 120.972 147.026 141.569 1.00 9.71 1354 ALA A O 1
ATOM 6002 N N . MET A 1 1355 ? 120.168 146.939 143.667 1.00 9.99 1355 MET A N 1
ATOM 6003 C CA . MET A 1 1355 ? 121.151 145.954 144.099 1.00 9.99 1355 MET A CA 1
ATOM 6004 C C . MET A 1 1355 ? 120.799 144.544 143.642 1.00 9.99 1355 MET A C 1
ATOM 6005 O O . MET A 1 1355 ? 121.702 143.711 143.483 1.00 9.99 1355 MET A O 1
ATOM 6010 N N . GLY A 1 1356 ? 119.513 144.266 143.410 1.00 9.31 1356 GLY A N 1
ATOM 6011 C CA . GLY A 1 1356 ? 119.132 143.015 142.787 1.00 9.31 1356 GLY A CA 1
ATOM 6012 C C . GLY A 1 1356 ? 119.697 142.832 141.400 1.00 9.31 1356 GLY A C 1
ATOM 6013 O O . GLY A 1 1356 ? 119.986 141.700 141.006 1.00 9.31 1356 GLY A O 1
ATOM 6014 N N . TYR A 1 1357 ? 119.883 143.924 140.657 1.00 13.56 1357 TYR A N 1
ATOM 6015 C CA . TYR A 1 1357 ? 120.578 143.841 139.379 1.00 13.56 1357 TYR A CA 1
ATOM 6016 C C . TYR A 1 1357 ? 122.019 143.382 139.548 1.00 13.56 1357 TYR A C 1
ATOM 6017 O O . TYR A 1 1357 ? 122.496 142.557 138.764 1.00 13.56 1357 TYR A O 1
ATOM 6026 N N . LEU A 1 1358 ? 122.722 143.897 140.559 1.00 13.56 1358 LEU A N 1
ATOM 6027 C CA . LEU A 1 1358 ? 124.083 143.442 140.822 1.00 13.56 1358 LEU A CA 1
ATOM 6028 C C . LEU A 1 1358 ? 124.104 141.974 141.227 1.00 13.56 1358 LEU A C 1
ATOM 6029 O O . LEU A 1 1358 ? 124.983 141.215 140.797 1.00 13.56 1358 LEU A O 1
ATOM 6034 N N . ALA A 1 1359 ? 123.143 141.553 142.053 1.00 10.10 1359 ALA A N 1
ATOM 6035 C CA . ALA A 1 1359 ? 123.068 140.147 142.442 1.00 10.10 1359 ALA A CA 1
ATOM 6036 C C . ALA A 1 1359 ? 122.823 139.254 141.231 1.00 10.10 1359 ALA A C 1
ATOM 6037 O O . ALA A 1 1359 ? 123.450 138.197 141.085 1.00 10.10 1359 ALA A O 1
ATOM 6039 N N . LEU A 1 1360 ? 122.083 139.671 140.259 1.00 13.56 1360 LEU A N 1
ATOM 6040 C CA . LEU A 1 1360 ? 121.805 138.754 139.148 1.00 13.56 1360 LEU A CA 1
ATOM 6041 C C . LEU A 1 1360 ? 122.982 138.744 138.216 1.00 13.56 1360 LEU A C 1
ATOM 6042 O O . LEU A 1 1360 ? 123.054 137.860 137.409 1.00 13.56 1360 LEU A O 1
ATOM 6047 N N . LEU A 1 1361 ? 123.870 139.715 138.316 1.00 8.20 1361 LEU A N 1
ATOM 6048 C CA . LEU A 1 1361 ? 125.064 139.782 137.441 1.00 8.20 1361 LEU A CA 1
ATOM 6049 C C . LEU A 1 1361 ? 126.104 138.831 137.986 1.00 8.20 1361 LEU A C 1
ATOM 6050 O O . LEU A 1 1361 ? 126.841 138.313 137.205 1.00 8.20 1361 LEU A O 1
ATOM 6055 N N . GLN A 1 1362 ? 126.148 138.646 139.287 1.00 9.36 1362 GLN A N 1
ATOM 6056 C CA . GLN A 1 1362 ? 127.052 137.713 139.940 1.00 9.36 1362 GLN A CA 1
ATOM 6057 C C . GLN A 1 1362 ? 126.549 136.300 139.708 1.00 9.36 1362 GLN A C 1
ATOM 6058 O O . GLN A 1 1362 ? 127.362 135.452 139.552 1.00 9.36 1362 GLN A O 1
ATOM 6064 N N . VAL A 1 1363 ? 125.258 136.062 139.594 1.00 13.56 1363 VAL A N 1
ATOM 6065 C CA . VAL A 1 1363 ? 124.665 134.716 139.356 1.00 13.56 1363 VAL A CA 1
ATOM 6066 C C . VAL A 1 1363 ? 124.678 134.360 137.875 1.00 13.56 1363 VAL A C 1
ATOM 6067 O O . VAL A 1 1363 ? 124.562 133.218 137.586 1.00 13.56 1363 VAL A O 1
ATOM 6071 N N . ALA A 1 1364 ? 124.804 135.311 136.975 1.00 13.56 1364 ALA A N 1
ATOM 6072 C CA . ALA A 1 1364 ? 124.812 135.061 135.528 1.00 13.56 1364 ALA A CA 1
ATOM 6073 C C . ALA A 1 1364 ? 126.224 134.870 135.032 1.00 13.56 1364 ALA A C 1
ATOM 6074 O O . ALA A 1 1364 ? 126.392 134.186 134.060 1.00 13.56 1364 ALA A O 1
ATOM 6076 N N . THR A 1 1365 ? 127.192 135.538 135.644 1.00 11.11 1365 THR A N 1
ATOM 6077 C CA . THR A 1 1365 ? 128.591 135.391 135.291 1.00 11.11 1365 THR A CA 1
ATOM 6078 C C . THR A 1 1365 ? 129.162 134.311 136.178 1.00 11.11 1365 THR A C 1
ATOM 6079 O O . THR A 1 1365 ? 130.317 133.950 136.016 1.00 11.11 1365 THR A O 1
ATOM 6083 N N . PHE A 1 1366 ? 128.373 133.797 137.110 1.00 13.56 1366 PHE A N 1
ATOM 6084 C CA . PHE A 1 1366 ? 128.761 132.696 138.006 1.00 13.56 1366 PHE A CA 1
ATOM 6085 C C . PHE A 1 1366 ? 129.925 133.027 138.911 1.00 13.56 1366 PHE A C 1
ATOM 6086 O O . PHE A 1 1366 ? 130.712 132.152 139.251 1.00 13.56 1366 PHE A O 1
ATOM 6094 N N . LYS A 1 1367 ? 130.033 134.281 139.317 1.00 9.24 1367 LYS A N 1
ATOM 6095 C CA . LYS A 1 1367 ? 131.074 134.680 140.236 1.00 9.24 1367 LYS A CA 1
ATOM 6096 C C . LYS A 1 1367 ? 130.401 135.350 141.395 1.00 9.24 1367 LYS A C 1
ATOM 6097 O O . LYS A 1 1367 ? 129.792 136.384 141.217 1.00 9.24 1367 LYS A O 1
ATOM 6103 N N . GLY A 1 1368 ? 130.488 134.776 142.583 1.00 10.30 1368 GLY A N 1
ATOM 6104 C CA . GLY A 1 1368 ? 129.853 135.338 143.762 1.00 10.30 1368 GLY A CA 1
ATOM 6105 C C . GLY A 1 1368 ? 128.444 134.863 143.936 1.00 10.30 1368 GLY A C 1
ATOM 6106 O O . GLY A 1 1368 ? 127.774 135.290 144.858 1.00 10.30 1368 GLY A O 1
ATOM 6107 N N . TRP A 1 1369 ? 128.000 133.960 143.079 1.00 9.40 1369 TRP A N 1
ATOM 6108 C CA . TRP A 1 1369 ? 126.635 133.478 143.099 1.00 9.40 1369 TRP A CA 1
ATOM 6109 C C . TRP A 1 1369 ? 126.457 132.535 144.217 1.00 9.40 1369 TRP A C 1
ATOM 6110 O O . TRP A 1 1369 ? 125.393 132.455 144.784 1.00 9.40 1369 TRP A O 1
ATOM 6121 N N . MET A 1 1370 ? 127.515 131.859 144.593 1.00 22.15 1370 MET A N 1
ATOM 6122 C CA . MET A 1 1370 ? 127.450 130.850 145.607 1.00 22.15 1370 MET A CA 1
ATOM 6123 C C . MET A 1 1370 ? 127.031 131.442 146.938 1.00 22.15 1370 MET A C 1
ATOM 6124 O O . MET A 1 1370 ? 126.043 131.004 147.519 1.00 22.15 1370 MET A O 1
ATOM 6129 N N . ASP A 1 1371 ? 127.665 132.520 147.358 1.00 13.11 1371 ASP A N 1
ATOM 6130 C CA . ASP A 1 1371 ? 127.274 133.197 148.600 1.00 13.11 1371 ASP A CA 1
ATOM 6131 C C . ASP A 1 1371 ? 125.884 133.801 148.522 1.00 13.11 1371 ASP A C 1
ATOM 6132 O O . ASP A 1 1371 ? 125.064 133.665 149.480 1.00 13.11 1371 ASP A O 1
ATOM 6137 N N . ILE A 1 1372 ? 125.566 134.389 147.364 1.00 12.64 1372 ILE A N 1
ATOM 6138 C CA . ILE A 1 1372 ? 124.206 134.912 147.300 1.00 12.64 1372 ILE A CA 1
ATOM 6139 C C . ILE A 1 1372 ? 123.188 133.799 147.525 1.00 12.64 1372 ILE A C 1
ATOM 6140 O O . ILE A 1 1372 ? 122.285 133.960 148.340 1.00 12.64 1372 ILE A O 1
ATOM 6145 N N . MET A 1 1373 ? 123.371 132.643 146.892 1.00 13.56 1373 MET A N 1
ATOM 6146 C CA . MET A 1 1373 ? 122.432 131.527 147.002 1.00 13.56 1373 MET A CA 1
ATOM 6147 C C . MET A 1 1373 ? 122.394 131.001 148.407 1.00 13.56 1373 MET A C 1
ATOM 6148 O O . MET A 1 1373 ? 121.333 130.676 148.915 1.00 13.56 1373 MET A O 1
ATOM 6153 N N . TYR A 1 1374 ? 123.546 130.901 149.050 1.00 20.48 1374 TYR A N 1
ATOM 6154 C CA . TYR A 1 1374 ? 123.524 130.322 150.371 1.00 20.48 1374 TYR A CA 1
ATOM 6155 C C . TYR A 1 1374 ? 122.738 131.223 151.291 1.00 20.48 1374 TYR A C 1
ATOM 6156 O O . TYR A 1 1374 ? 122.065 130.735 152.179 1.00 20.48 1374 TYR A O 1
ATOM 6165 N N . ALA A 1 1375 ? 122.857 132.541 151.135 1.00 13.56 1375 ALA A N 1
ATOM 6166 C CA . ALA A 1 1375 ? 122.021 133.400 151.979 1.00 13.56 1375 ALA A CA 1
ATOM 6167 C C . ALA A 1 1375 ? 120.540 133.220 151.710 1.00 13.56 1375 ALA A C 1
ATOM 6168 O O . ALA A 1 1375 ? 119.760 133.279 152.632 1.00 13.56 1375 ALA A O 1
ATOM 6170 N N . ALA A 1 1376 ? 120.146 133.018 150.464 1.00 13.17 1376 ALA A N 1
ATOM 6171 C CA . ALA A 1 1376 ? 118.763 132.820 150.059 1.00 13.17 1376 ALA A CA 1
ATOM 6172 C C . ALA A 1 1376 ? 118.189 131.520 150.546 1.00 13.17 1376 ALA A C 1
ATOM 6173 O O . ALA A 1 1376 ? 117.021 131.454 150.893 1.00 13.17 1376 ALA A O 1
ATOM 6175 N N . VAL A 1 1377 ? 118.998 130.475 150.564 1.00 11.22 1377 VAL A N 1
ATOM 6176 C CA . VAL A 1 1377 ? 118.555 129.143 150.957 1.00 11.22 1377 VAL A CA 1
ATOM 6177 C C . VAL A 1 1377 ? 118.639 128.958 152.466 1.00 11.22 1377 VAL A C 1
ATOM 6178 O O . VAL A 1 1377 ? 118.449 127.881 152.934 1.00 11.22 1377 VAL A O 1
ATOM 6182 N N . ASP A 1 1378 ? 119.013 129.970 153.240 1.00 14.37 1378 ASP A N 1
ATOM 6183 C CA . ASP A 1 1378 ? 118.964 129.847 154.699 1.00 14.37 1378 ASP A CA 1
ATOM 6184 C C . ASP A 1 1378 ? 118.006 130.864 155.237 1.00 14.37 1378 ASP A C 1
ATOM 6185 O O . ASP A 1 1378 ? 117.822 130.957 156.450 1.00 14.37 1378 ASP A O 1
ATOM 6190 N N . SER A 1 1379 ? 117.337 131.580 154.354 1.00 10.86 1379 SER A N 1
ATOM 6191 C CA . SER A 1 1379 ? 116.481 132.691 154.735 1.00 10.86 1379 SER A CA 1
ATOM 6192 C C . SER A 1 1379 ? 115.302 132.348 155.589 1.00 10.86 1379 SER A C 1
ATOM 6193 O O . SER A 1 1379 ? 114.732 131.270 155.478 1.00 10.86 1379 SER A O 1
ATOM 6196 N N . ARG A 1 1380 ? 114.922 133.277 156.437 1.00 10.78 1380 ARG A N 1
ATOM 6197 C CA . ARG A 1 1380 ? 113.788 133.109 157.312 1.00 10.78 1380 ARG A CA 1
ATOM 6198 C C . ARG A 1 1380 ? 113.187 134.507 157.342 1.00 10.78 1380 ARG A C 1
ATOM 6199 O O . ARG A 1 1380 ? 113.653 135.402 156.644 1.00 10.78 1380 ARG A O 1
ATOM 6207 N N . GLU A 1 1381 ? 112.161 134.727 158.135 1.00 18.97 1381 GLU A N 1
ATOM 6208 C CA . GLU A 1 1381 ? 111.517 136.034 158.210 1.00 18.97 1381 GLU A CA 1
ATOM 6209 C C . GLU A 1 1381 ? 112.437 137.123 158.733 1.00 18.97 1381 GLU A C 1
ATOM 6210 O O . GLU A 1 1381 ? 113.393 136.842 159.429 1.00 18.97 1381 GLU A O 1
ATOM 6216 N N . VAL A 1 1382 ? 112.174 138.366 158.367 1.00 16.89 1382 VAL A N 1
ATOM 6217 C CA . VAL A 1 1382 ? 112.995 139.503 158.791 1.00 16.89 1382 VAL A CA 1
ATOM 6218 C C . VAL A 1 1382 ? 113.256 139.644 160.295 1.00 16.89 1382 VAL A C 1
ATOM 6219 O O . VAL A 1 1382 ? 112.325 139.471 161.079 1.00 16.89 1382 VAL A O 1
ATOM 6223 N N . ASN A 1 1383 ? 114.499 139.936 160.696 1.00 14.13 1383 ASN A N 1
ATOM 6224 C CA . ASN A 1 1383 ? 114.899 140.139 162.086 1.00 14.13 1383 ASN A CA 1
ATOM 6225 C C . ASN A 1 1383 ? 114.933 138.819 162.721 1.00 14.13 1383 ASN A C 1
ATOM 6226 O O . ASN A 1 1383 ? 114.609 138.707 163.848 1.00 14.13 1383 ASN A O 1
ATOM 6231 N N . MET A 1 1384 ? 115.387 137.822 162.010 1.00 13.33 1384 MET A N 1
ATOM 6232 C CA . MET A 1 1384 ? 115.524 136.441 162.508 1.00 13.33 1384 MET A CA 1
ATOM 6233 C C . MET A 1 1384 ? 116.784 135.861 161.904 1.00 13.33 1384 MET A C 1
ATOM 6234 O O . MET A 1 1384 ? 116.955 136.076 160.721 1.00 13.33 1384 MET A O 1
ATOM 6239 N N . GLN A 1 1385 ? 117.618 135.214 162.715 1.00 11.56 1385 GLN A N 1
ATOM 6240 C CA . GLN A 1 1385 ? 118.888 134.659 162.289 1.00 11.56 1385 GLN A CA 1
ATOM 6241 C C . GLN A 1 1385 ? 118.675 133.577 161.290 1.00 11.56 1385 GLN A C 1
ATOM 6242 O O . GLN A 1 1385 ? 117.826 132.727 161.478 1.00 11.56 1385 GLN A O 1
ATOM 6248 N N . PRO A 1 1386 ? 119.469 133.575 160.230 1.00 13.56 1386 PRO A N 1
ATOM 6249 C CA . PRO A 1 1386 ? 119.341 132.545 159.209 1.00 13.56 1386 PRO A CA 1
ATOM 6250 C C . PRO A 1 1386 ? 119.626 131.139 159.745 1.00 13.56 1386 PRO A C 1
ATOM 6251 O O . PRO A 1 1386 ? 120.488 130.983 160.603 1.00 13.56 1386 PRO A O 1
ATOM 6255 N N . LYS A 1 1387 ? 118.916 130.130 159.250 1.00 11.86 1387 LYS A N 1
ATOM 6256 C CA . LYS A 1 1387 ? 119.076 128.754 159.706 1.00 11.86 1387 LYS A CA 1
ATOM 6257 C C . LYS A 1 1387 ? 119.443 127.898 158.540 1.00 11.86 1387 LYS A C 1
ATOM 6258 O O . LYS A 1 1387 ? 118.936 128.116 157.460 1.00 11.86 1387 LYS A O 1
ATOM 6264 N N . TRP A 1 1388 ? 120.332 126.932 158.737 1.00 12.88 1388 TRP A N 1
ATOM 6265 C CA . TRP A 1 1388 ? 120.807 126.053 157.664 1.00 12.88 1388 TRP A CA 1
ATOM 6266 C C . TRP A 1 1388 ? 119.754 125.467 156.757 1.00 12.88 1388 TRP A C 1
ATOM 6267 O O . TRP A 1 1388 ? 118.960 124.636 157.189 1.00 12.88 1388 TRP A O 1
ATOM 6278 N N . GLU A 1 1389 ? 119.814 125.813 155.483 1.00 10.93 1389 GLU A N 1
ATOM 6279 C CA . GLU A 1 1389 ? 118.837 125.340 154.502 1.00 10.93 1389 GLU A CA 1
ATOM 6280 C C . GLU A 1 1389 ? 117.404 125.280 154.992 1.00 10.93 1389 GLU A C 1
ATOM 6281 O O . GLU A 1 1389 ? 116.732 124.278 154.798 1.00 10.93 1389 GLU A O 1
ATOM 6287 N N . ASP A 1 1390 ? 116.908 126.354 155.582 1.00 30.00 1390 ASP A N 1
ATOM 6288 C CA . ASP A 1 1390 ? 115.538 126.347 156.011 1.00 30.00 1390 ASP A CA 1
ATOM 6289 C C . ASP A 1 1390 ? 114.690 126.331 154.744 1.00 30.00 1390 ASP A C 1
ATOM 6290 O O . ASP A 1 1390 ? 113.674 125.646 154.691 1.00 30.00 1390 ASP A O 1
ATOM 6295 N N . ASN A 1 1391 ? 115.114 127.034 153.702 1.00 7.83 1391 ASN A N 1
ATOM 6296 C CA . ASN A 1 1391 ? 114.343 127.104 152.479 1.00 7.83 1391 ASN A CA 1
ATOM 6297 C C . ASN A 1 1391 ? 115.172 126.525 151.378 1.00 7.83 1391 ASN A C 1
ATOM 6298 O O . ASN A 1 1391 ? 115.645 127.243 150.514 1.00 7.83 1391 ASN A O 1
ATOM 6303 N N . VAL A 1 1392 ? 115.333 125.212 151.368 1.00 10.13 1392 VAL A N 1
ATOM 6304 C CA . VAL A 1 1392 ? 116.213 124.584 150.392 1.00 10.13 1392 VAL A CA 1
ATOM 6305 C C . VAL A 1 1392 ? 115.706 124.740 148.975 1.00 10.13 1392 VAL A C 1
ATOM 6306 O O . VAL A 1 1392 ? 116.494 124.827 148.045 1.00 10.13 1392 VAL A O 1
ATOM 6310 N N . TYR A 1 1393 ? 114.399 124.820 148.791 1.00 13.56 1393 TYR A N 1
ATOM 6311 C CA . TYR A 1 1393 ? 113.893 124.867 147.423 1.00 13.56 1393 TYR A CA 1
ATOM 6312 C C . TYR A 1 1393 ? 113.992 126.235 146.793 1.00 13.56 1393 TYR A C 1
ATOM 6313 O O . TYR A 1 1393 ? 113.448 126.455 145.724 1.00 13.56 1393 TYR A O 1
ATOM 6322 N N . MET A 1 1394 ? 114.700 127.157 147.429 1.00 13.56 1394 MET A N 1
ATOM 6323 C CA . MET A 1 1394 ? 114.936 128.434 146.773 1.00 13.56 1394 MET A CA 1
ATOM 6324 C C . MET A 1 1394 ? 116.016 128.353 145.707 1.00 13.56 1394 MET A C 1
ATOM 6325 O O . MET A 1 1394 ? 116.056 129.215 144.821 1.00 13.56 1394 MET A O 1
ATOM 6330 N N . TYR A 1 1395 ? 116.868 127.322 145.763 1.00 13.02 1395 TYR A N 1
ATOM 6331 C CA . TYR A 1 1395 ? 117.857 127.097 144.715 1.00 13.02 1395 TYR A CA 1
ATOM 6332 C C . TYR A 1 1395 ? 117.209 127.107 143.343 1.00 13.02 1395 TYR A C 1
ATOM 6333 O O . TYR A 1 1395 ? 117.746 127.705 142.401 1.00 13.02 1395 TYR A O 1
ATOM 6342 N N . LEU A 1 1396 ? 116.036 126.477 143.227 1.00 13.56 1396 LEU A N 1
ATOM 6343 C CA . LEU A 1 1396 ? 115.328 126.410 141.954 1.00 13.56 1396 LEU A CA 1
ATOM 6344 C C . LEU A 1 1396 ? 115.175 127.790 141.335 1.00 13.56 1396 LEU A C 1
ATOM 6345 O O . LEU A 1 1396 ? 115.367 127.956 140.124 1.00 13.56 1396 LEU A O 1
ATOM 6350 N N . TYR A 1 1397 ? 114.867 128.799 142.157 1.00 12.20 1397 TYR A N 1
ATOM 6351 C CA . TYR A 1 1397 ? 114.723 130.153 141.635 1.00 12.20 1397 TYR A CA 1
ATOM 6352 C C . TYR A 1 1397 ? 115.958 130.555 140.844 1.00 12.20 1397 TYR A C 1
ATOM 6353 O O . TYR A 1 1397 ? 115.868 130.875 139.651 1.00 12.20 1397 TYR A O 1
ATOM 6362 N N . PHE A 1 1398 ? 117.142 130.428 141.392 1.00 13.56 1398 PHE A N 1
ATOM 6363 C CA . PHE A 1 1398 ? 118.425 130.697 140.716 1.00 13.56 1398 PHE A CA 1
ATOM 6364 C C . PHE A 1 1398 ? 118.660 129.751 139.547 1.00 13.56 1398 PHE A C 1
ATOM 6365 O O . PHE A 1 1398 ? 119.431 130.083 138.701 1.00 13.56 1398 PHE A O 1
ATOM 6373 N N . VAL A 1 1399 ? 117.985 128.617 139.477 1.00 10.77 1399 VAL A N 1
ATOM 6374 C CA . VAL A 1 1399 ? 118.162 127.620 138.383 1.00 10.77 1399 VAL A CA 1
ATOM 6375 C C . VAL A 1 1399 ? 117.328 128.085 137.218 1.00 10.77 1399 VAL A C 1
ATOM 6376 O O . VAL A 1 1399 ? 117.709 127.814 136.117 1.00 10.77 1399 VAL A O 1
ATOM 6380 N N . ILE A 1 1400 ? 116.263 128.818 137.476 1.00 9.49 1400 ILE A N 1
ATOM 6381 C CA . ILE A 1 1400 ? 115.343 129.322 136.429 1.00 9.49 1400 ILE A CA 1
ATOM 6382 C C . ILE A 1 1400 ? 115.890 130.621 135.906 1.00 9.49 1400 ILE A C 1
ATOM 6383 O O . ILE A 1 1400 ? 115.716 130.852 134.763 1.00 9.49 1400 ILE A O 1
ATOM 6388 N N . PHE A 1 1401 ? 116.584 131.407 136.692 1.00 13.56 1401 PHE A N 1
ATOM 6389 C CA . PHE A 1 1401 ? 117.226 132.599 136.151 1.00 13.56 1401 PHE A CA 1
ATOM 6390 C C . PHE A 1 1401 ? 118.311 132.198 135.184 1.00 13.56 1401 PHE A C 1
ATOM 6391 O O . PHE A 1 1401 ? 118.356 132.761 134.124 1.00 13.56 1401 PHE A O 1
ATOM 6399 N N . ILE A 1 1402 ? 119.144 131.236 135.502 1.00 13.56 1402 ILE A N 1
ATOM 6400 C CA . ILE A 1 1402 ? 120.303 130.880 134.661 1.00 13.56 1402 ILE A CA 1
ATOM 6401 C C . ILE A 1 1402 ? 119.816 130.282 133.354 1.00 13.56 1402 ILE A C 1
ATOM 6402 O O . ILE A 1 1402 ? 120.488 130.427 132.372 1.00 13.56 1402 ILE A O 1
ATOM 6407 N N . ILE A 1 1403 ? 118.667 129.653 133.330 1.00 9.45 1403 ILE A N 1
ATOM 6408 C CA . ILE A 1 1403 ? 118.213 128.984 132.094 1.00 9.45 1403 ILE A CA 1
ATOM 6409 C C . ILE A 1 1403 ? 117.598 130.047 131.223 1.00 9.45 1403 ILE A C 1
ATOM 6410 O O . ILE A 1 1403 ? 117.922 130.064 130.067 1.00 9.45 1403 ILE A O 1
ATOM 6415 N N . PHE A 1 1404 ? 116.791 130.936 131.783 1.00 8.31 1404 PHE A N 1
ATOM 6416 C CA . PHE A 1 1404 ? 116.036 131.938 130.993 1.00 8.31 1404 PHE A CA 1
ATOM 6417 C C . PHE A 1 1404 ? 116.767 133.259 130.965 1.00 8.31 1404 PHE A C 1
ATOM 6418 O O . PHE A 1 1404 ? 116.866 133.875 129.928 1.00 8.31 1404 PHE A O 1
ATOM 6426 N N . GLY A 1 1405 ? 117.259 133.677 132.103 1.00 10.32 1405 GLY A N 1
ATOM 6427 C CA . GLY A 1 1405 ? 117.944 134.959 132.194 1.00 10.32 1405 GLY A CA 1
ATOM 6428 C C . GLY A 1 1405 ? 119.274 134.934 131.535 1.00 10.32 1405 GLY A C 1
ATOM 6429 O O . GLY A 1 1405 ? 119.583 135.867 130.847 1.00 10.32 1405 GLY A O 1
ATOM 6430 N N . GLY A 1 1406 ? 120.033 133.895 131.741 1.00 10.52 1406 GLY A N 1
ATOM 6431 C CA . GLY A 1 1406 ? 121.374 133.804 131.174 1.00 10.52 1406 GLY A CA 1
ATOM 6432 C C . GLY A 1 1406 ? 121.445 133.089 129.870 1.00 10.52 1406 GLY A C 1
ATOM 6433 O O . GLY A 1 1406 ? 121.879 133.693 128.945 1.00 10.52 1406 GLY A O 1
ATOM 6434 N N . PHE A 1 1407 ? 121.141 131.820 129.812 1.00 10.00 1407 PHE A N 1
ATOM 6435 C CA . PHE A 1 1407 ? 121.315 131.044 128.562 1.00 10.00 1407 PHE A CA 1
ATOM 6436 C C . PHE A 1 1407 ? 120.484 131.626 127.439 1.00 10.00 1407 PHE A C 1
ATOM 6437 O O . PHE A 1 1407 ? 121.000 131.733 126.372 1.00 10.00 1407 PHE A O 1
ATOM 6445 N N . PHE A 1 1408 ? 119.261 132.033 127.682 1.00 13.09 1408 PHE A N 1
ATOM 6446 C CA . PHE A 1 1408 ? 118.421 132.444 126.547 1.00 13.09 1408 PHE A CA 1
ATOM 6447 C C . PHE A 1 1408 ? 118.583 133.914 126.212 1.00 13.09 1408 PHE A C 1
ATOM 6448 O O . PHE A 1 1408 ? 118.075 134.295 125.203 1.00 13.09 1408 PHE A O 1
ATOM 6456 N N . THR A 1 1409 ? 119.209 134.721 127.040 1.00 11.23 1409 THR A N 1
ATOM 6457 C CA . THR A 1 1409 ? 119.425 136.152 126.800 1.00 11.23 1409 THR A CA 1
ATOM 6458 C C . THR A 1 1409 ? 120.864 136.318 126.393 1.00 11.23 1409 THR A C 1
ATOM 6459 O O . THR A 1 1409 ? 121.268 137.435 126.267 1.00 11.23 1409 THR A O 1
ATOM 6463 N N . LEU A 1 1410 ? 121.618 135.246 126.244 1.00 12.78 1410 LEU A N 1
ATOM 6464 C CA . LEU A 1 1410 ? 122.949 135.316 125.627 1.00 12.78 1410 LEU A CA 1
ATOM 6465 C C . LEU A 1 1410 ? 122.765 134.810 124.212 1.00 12.78 1410 LEU A C 1
ATOM 6466 O O . LEU A 1 1410 ? 123.520 135.200 123.380 1.00 12.78 1410 LEU A O 1
ATOM 6471 N N . ASN A 1 1411 ? 121.773 133.989 123.959 1.00 13.51 1411 ASN A N 1
ATOM 6472 C CA . ASN A 1 1411 ? 121.477 133.441 122.620 1.00 13.51 1411 ASN A CA 1
ATOM 6473 C C . ASN A 1 1411 ? 120.912 134.578 121.831 1.00 13.51 1411 ASN A C 1
ATOM 6474 O O . ASN A 1 1411 ? 121.084 134.555 120.644 1.00 13.51 1411 ASN A O 1
ATOM 6479 N N . LEU A 1 1412 ? 120.189 135.482 122.466 1.00 13.43 1412 LEU A N 1
ATOM 6480 C CA . LEU A 1 1412 ? 119.720 136.679 121.772 1.00 13.43 1412 LEU A CA 1
ATOM 6481 C C . LEU A 1 1412 ? 120.878 137.607 121.430 1.00 13.43 1412 LEU A C 1
ATOM 6482 O O . LEU A 1 1412 ? 120.990 138.095 120.296 1.00 13.43 1412 LEU A O 1
ATOM 6487 N N . PHE A 1 1413 ? 121.747 137.867 122.408 1.00 17.76 1413 PHE A N 1
ATOM 6488 C CA . PHE A 1 1413 ? 122.857 138.787 122.195 1.00 17.76 1413 PHE A CA 1
ATOM 6489 C C . PHE A 1 1413 ? 123.785 138.285 121.096 1.00 17.76 1413 PHE A C 1
ATOM 6490 O O . PHE A 1 1413 ? 124.162 139.046 120.197 1.00 17.76 1413 PHE A O 1
ATOM 6498 N N . VAL A 1 1414 ? 124.143 137.000 121.136 1.00 13.24 1414 VAL A N 1
ATOM 6499 C CA . VAL A 1 1414 ? 125.042 136.447 120.127 1.00 13.24 1414 VAL A CA 1
ATOM 6500 C C . VAL A 1 1414 ? 124.394 136.474 118.749 1.00 13.24 1414 VAL A C 1
ATOM 6501 O O . VAL A 1 1414 ? 125.051 136.792 117.752 1.00 13.24 1414 VAL A O 1
ATOM 6505 N N . GLY A 1 1415 ? 123.104 136.140 118.661 1.00 17.91 1415 GLY A N 1
ATOM 6506 C CA . GLY A 1 1415 ? 122.437 136.188 117.369 1.00 17.91 1415 GLY A CA 1
ATOM 6507 C C . GLY A 1 1415 ? 122.430 137.584 116.776 1.00 17.91 1415 GLY A C 1
ATOM 6508 O O . GLY A 1 1415 ? 122.703 137.773 115.585 1.00 17.91 1415 GLY A O 1
ATOM 6509 N N . VAL A 1 1416 ? 122.133 138.586 117.607 1.00 18.36 1416 VAL A N 1
ATOM 6510 C CA . VAL A 1 1416 ? 122.114 139.965 117.127 1.00 18.36 1416 VAL A CA 1
ATOM 6511 C C . VAL A 1 1416 ? 123.509 140.395 116.686 1.00 18.36 1416 VAL A C 1
ATOM 6512 O O . VAL A 1 1416 ? 123.673 141.065 115.658 1.00 18.36 1416 VAL A O 1
ATOM 6516 N N . ILE A 1 1417 ? 124.535 140.017 117.454 1.00 17.82 1417 ILE A N 1
ATOM 6517 C CA . ILE A 1 1417 ? 125.902 140.384 117.089 1.00 17.82 1417 ILE A CA 1
ATOM 6518 C C . ILE A 1 1417 ? 126.301 139.747 115.764 1.00 17.82 1417 ILE A C 1
ATOM 6519 O O . ILE A 1 1417 ? 126.925 140.395 114.917 1.00 17.82 1417 ILE A O 1
ATOM 6524 N N . ILE A 1 1418 ? 125.962 138.472 115.564 1.00 20.91 1418 ILE A N 1
ATOM 6525 C CA . ILE A 1 1418 ? 126.313 137.808 114.309 1.00 20.91 1418 ILE A CA 1
ATOM 6526 C C . ILE A 1 1418 ? 125.599 138.472 113.137 1.00 20.91 1418 ILE A C 1
ATOM 6527 O O . ILE A 1 1418 ? 126.191 138.695 112.073 1.00 20.91 1418 ILE A O 1
ATOM 6532 N N . ASP A 1 1419 ? 124.314 138.796 113.311 1.00 23.61 1419 ASP A N 1
ATOM 6533 C CA . ASP A 1 1419 ? 123.581 139.460 112.236 1.00 23.61 1419 ASP A CA 1
ATOM 6534 C C . ASP A 1 1419 ? 124.197 140.814 111.902 1.00 23.61 1419 ASP A C 1
ATOM 6535 O O . ASP A 1 1419 ? 124.378 141.151 110.723 1.00 23.61 1419 ASP A O 1
ATOM 6540 N N . ASN A 1 1420 ? 124.536 141.600 112.927 1.00 24.33 1420 ASN A N 1
ATOM 6541 C CA . ASN A 1 1420 ? 125.141 142.907 112.696 1.00 24.33 1420 ASN A CA 1
ATOM 6542 C C . ASN A 1 1420 ? 126.494 142.776 112.009 1.00 24.33 1420 ASN A C 1
ATOM 6543 O O . ASN A 1 1420 ? 126.823 143.555 111.107 1.00 24.33 1420 ASN A O 1
ATOM 6548 N N . PHE A 1 1421 ? 127.302 141.804 112.437 1.00 27.10 1421 PHE A N 1
ATOM 6549 C CA . PHE A 1 1421 ? 128.614 141.605 111.834 1.00 27.10 1421 PHE A CA 1
ATOM 6550 C C . PHE A 1 1421 ? 128.486 141.218 110.368 1.00 27.10 1421 PHE A C 1
ATOM 6551 O O . PHE A 1 1421 ? 129.227 141.718 109.514 1.00 27.10 1421 PHE A O 1
ATOM 6559 N N . ASN A 1 1422 ? 127.545 140.322 110.056 1.00 28.33 1422 ASN A N 1
ATOM 6560 C CA . ASN A 1 1422 ? 127.328 139.940 108.666 1.00 28.33 1422 ASN A CA 1
ATOM 6561 C C . ASN A 1 1422 ? 126.874 141.125 107.826 1.00 28.33 1422 ASN A C 1
ATOM 6562 O O . ASN A 1 1422 ? 127.368 141.319 106.707 1.00 28.33 1422 ASN A O 1
ATOM 6567 N N . GLN A 1 1423 ? 125.950 141.934 108.350 1.00 32.65 1423 GLN A N 1
ATOM 6568 C CA . GLN A 1 1423 ? 125.483 143.099 107.606 1.00 32.65 1423 GLN A CA 1
ATOM 6569 C C . GLN A 1 1423 ? 126.611 144.098 107.374 1.00 32.65 1423 GLN A C 1
ATOM 6570 O O . GLN A 1 1423 ? 126.742 144.653 106.279 1.00 32.65 1423 GLN A O 1
ATOM 6576 N N . GLN A 1 1424 ? 127.440 144.333 108.394 1.00 34.48 1424 GLN A N 1
ATOM 6577 C CA . GLN A 1 1424 ? 128.554 145.263 108.248 1.00 34.48 1424 GLN A CA 1
ATOM 6578 C C . GLN A 1 1424 ? 129.582 144.756 107.244 1.00 34.48 1424 GLN A C 1
ATOM 6579 O O . GLN A 1 1424 ? 130.091 145.537 106.429 1.00 34.48 1424 GLN A O 1
ATOM 6585 N N . LYS A 1 1425 ? 129.930 143.487 107.323 1.00 38.58 1425 LYS A N 1
ATOM 6586 C CA . LYS A 1 1425 ? 130.839 142.930 106.316 1.00 38.58 1425 LYS A CA 1
ATOM 6587 C C . LYS A 1 1425 ? 130.211 143.214 104.961 1.00 38.58 1425 LYS A C 1
ATOM 6588 O O . LYS A 1 1425 ? 130.809 143.956 104.197 1.00 38.58 1425 LYS A O 1
ATOM 6594 N N . LYS A 1 1426 ? 129.007 142.721 104.709 1.00 39.61 1426 LYS A N 1
ATOM 6595 C CA . LYS A 1 1426 ? 128.418 142.864 103.382 1.00 39.61 1426 LYS A CA 1
ATOM 6596 C C . LYS A 1 1426 ? 128.421 144.316 102.925 1.00 39.61 1426 LYS A C 1
ATOM 6597 O O . LYS A 1 1426 ? 128.646 144.596 101.741 1.00 39.61 1426 LYS A O 1
ATOM 6603 N N . LYS A 1 1427 ? 128.176 145.253 103.845 1.00 42.12 1427 LYS A N 1
ATOM 6604 C CA . LYS A 1 1427 ? 128.202 146.668 103.490 1.00 42.12 1427 LYS A CA 1
ATOM 6605 C C . LYS A 1 1427 ? 129.605 147.104 103.087 1.00 42.12 1427 LYS A C 1
ATOM 6606 O O . LYS A 1 1427 ? 129.767 147.936 102.186 1.00 42.12 1427 LYS A O 1
ATOM 6612 N N . LEU A 1 1428 ? 130.611 146.555 103.772 1.00 44.99 1428 LEU A N 1
ATOM 6613 C CA . LEU A 1 1428 ? 132.020 146.857 103.411 1.00 44.99 1428 LEU A CA 1
ATOM 6614 C C . LEU A 1 1428 ? 132.413 145.935 102.255 1.00 44.99 1428 LEU A C 1
ATOM 6615 O O . LEU A 1 1428 ? 133.620 145.684 102.084 1.00 44.99 1428 LEU A O 1
ATOM 6620 N N . GLY A 1 1429 ? 131.425 145.451 101.497 1.00 47.88 1429 GLY A N 1
ATOM 6621 C CA . GLY A 1 1429 ? 131.711 144.503 100.402 1.00 47.88 1429 GLY A CA 1
ATOM 6622 C C . GLY A 1 1429 ? 132.422 143.269 100.927 1.00 47.88 1429 GLY A C 1
ATOM 6623 O O . GLY A 1 1429 ? 133.412 142.848 100.297 1.00 47.88 1429 GLY A O 1
ATOM 6624 N N . GLY A 1 1430 ? 131.942 142.715 102.045 1.00 52.82 1430 GLY A N 1
ATOM 6625 C CA . GLY A 1 1430 ? 132.597 141.541 102.654 1.00 52.82 1430 GLY A CA 1
ATOM 6626 C C . GLY A 1 1430 ? 134.076 141.798 102.882 1.00 52.82 1430 GLY A C 1
ATOM 6627 O O . GLY A 1 1430 ? 134.892 140.994 102.392 1.00 52.82 1430 GLY A O 1
ATOM 6628 N N . GLN A 1 1431 ? 134.413 142.879 103.592 1.00 54.66 1431 GLN A N 1
ATOM 6629 C CA . GLN A 1 1431 ? 135.843 143.246 103.781 1.00 54.66 1431 GLN A CA 1
ATOM 6630 C C . GLN A 1 1431 ? 136.343 142.794 105.156 1.00 54.66 1431 GLN A C 1
ATOM 6631 O O . GLN A 1 1431 ? 135.566 142.890 106.126 1.00 54.66 1431 GLN A O 1
ATOM 6637 N N . ASP A 1 1432 ? 137.592 142.325 105.228 1.00 49.29 1432 ASP A N 1
ATOM 6638 C CA . ASP A 1 1432 ? 138.198 141.928 106.514 1.00 49.29 1432 ASP A CA 1
ATOM 6639 C C . ASP A 1 1432 ? 138.180 143.119 107.437 1.00 49.29 1432 ASP A C 1
ATOM 6640 O O . ASP A 1 1432 ? 138.882 144.094 107.163 1.00 49.29 1432 ASP A O 1
ATOM 6645 N N . ILE A 1 1433 ? 137.319 143.073 108.428 1.00 35.84 1433 ILE A N 1
ATOM 6646 C CA . ILE A 1 1433 ? 137.352 144.116 109.445 1.00 35.84 1433 ILE A CA 1
ATOM 6647 C C . ILE A 1 1433 ? 138.369 143.704 110.500 1.00 35.84 1433 ILE A C 1
ATOM 6648 O O . ILE A 1 1433 ? 138.824 142.554 110.515 1.00 35.84 1433 ILE A O 1
ATOM 6653 N N . PHE A 1 1434 ? 138.748 144.642 111.368 1.00 27.26 1434 PHE A N 1
ATOM 6654 C CA . PHE A 1 1434 ? 139.783 144.495 112.395 1.00 27.26 1434 PHE A CA 1
ATOM 6655 C C . PHE A 1 1434 ? 141.175 144.390 111.787 1.00 27.26 1434 PHE A C 1
ATOM 6656 O O . PHE A 1 1434 ? 142.106 143.965 112.486 1.00 27.26 1434 PHE A O 1
ATOM 6664 N N . MET A 1 1435 ? 141.359 144.759 110.522 1.00 29.85 1435 MET A N 1
ATOM 6665 C CA . MET A 1 1435 ? 142.632 144.525 109.849 1.00 29.85 1435 MET A CA 1
ATOM 6666 C C . MET A 1 1435 ? 143.025 145.761 109.054 1.00 29.85 1435 MET A C 1
ATOM 6667 O O . MET A 1 1435 ? 142.220 146.288 108.281 1.00 29.85 1435 MET A O 1
ATOM 6672 N N . THR A 1 1436 ? 144.262 146.212 109.250 1.00 30.68 1436 THR A N 1
ATOM 6673 C CA . THR A 1 1436 ? 144.764 147.405 108.582 1.00 30.68 1436 THR A CA 1
ATOM 6674 C C . THR A 1 1436 ? 145.120 147.074 107.131 1.00 30.68 1436 THR A C 1
ATOM 6675 O O . THR A 1 1436 ? 145.234 145.906 106.751 1.00 30.68 1436 THR A O 1
ATOM 6679 N N . GLU A 1 1437 ? 145.286 148.119 106.311 1.00 35.77 1437 GLU A N 1
ATOM 6680 C CA . GLU A 1 1437 ? 145.496 147.932 104.877 1.00 35.77 1437 GLU A CA 1
ATOM 6681 C C . GLU A 1 1437 ? 146.750 147.121 104.562 1.00 35.77 1437 GLU A C 1
ATOM 6682 O O . GLU A 1 1437 ? 146.708 146.230 103.706 1.00 35.77 1437 GLU A O 1
ATOM 6688 N N . GLU A 1 1438 ? 147.871 147.412 105.222 1.00 36.00 1438 GLU A N 1
ATOM 6689 C CA . GLU A 1 1438 ? 149.073 146.610 105.018 1.00 36.00 1438 GLU A CA 1
ATOM 6690 C C . GLU A 1 1438 ? 148.971 145.240 105.676 1.00 36.00 1438 GLU A C 1
ATOM 6691 O O . GLU A 1 1438 ? 149.565 144.268 105.184 1.00 36.00 1438 GLU A O 1
ATOM 6697 N N . GLN A 1 1439 ? 148.218 145.138 106.771 1.00 30.60 1439 GLN A N 1
ATOM 6698 C CA . GLN A 1 1439 ? 147.912 143.829 107.323 1.00 30.60 1439 GLN A CA 1
ATOM 6699 C C . GLN A 1 1439 ? 147.101 142.988 106.348 1.00 30.60 1439 GLN A C 1
ATOM 6700 O O . GLN A 1 1439 ? 147.201 141.759 106.377 1.00 30.60 1439 GLN A O 1
ATOM 6706 N N . LYS A 1 1440 ? 146.328 143.622 105.462 1.00 33.70 1440 LYS A N 1
ATOM 6707 C CA . LYS A 1 1440 ? 145.647 142.873 104.410 1.00 33.70 1440 LYS A CA 1
ATOM 6708 C C . LYS A 1 1440 ? 146.641 142.289 103.413 1.00 33.70 1440 LYS A C 1
ATOM 6709 O O . LYS A 1 1440 ? 146.460 141.162 102.939 1.00 33.70 1440 LYS A O 1
ATOM 6715 N N . LYS A 1 1441 ? 147.695 143.038 103.076 1.00 35.22 1441 LYS A N 1
ATOM 6716 C CA . LYS A 1 1441 ? 148.742 142.488 102.219 1.00 35.22 1441 LYS A CA 1
ATOM 6717 C C . LYS A 1 1441 ? 149.455 141.329 102.903 1.00 35.22 1441 LYS A C 1
ATOM 6718 O O . LYS A 1 1441 ? 149.774 140.316 102.265 1.00 35.22 1441 LYS A O 1
ATOM 6724 N N . TYR A 1 1442 ? 149.718 141.464 104.204 1.00 36.63 1442 TYR A N 1
ATOM 6725 C CA . TYR A 1 1442 ? 150.298 140.355 104.961 1.00 36.63 1442 TYR A CA 1
ATOM 6726 C C . TYR A 1 1442 ? 149.383 139.135 104.925 1.00 36.63 1442 TYR A C 1
ATOM 6727 O O . TYR A 1 1442 ? 149.844 137.996 104.777 1.00 36.63 1442 TYR A O 1
ATOM 6736 N N . TYR A 1 1443 ? 148.076 139.361 105.068 1.00 36.89 1443 TYR A N 1
ATOM 6737 C CA . TYR A 1 1443 ? 147.105 138.273 105.022 1.00 36.89 1443 TYR A CA 1
ATOM 6738 C C . TYR A 1 1443 ? 147.094 137.601 103.654 1.00 36.89 1443 TYR A C 1
ATOM 6739 O O . TYR A 1 1443 ? 146.980 136.377 103.553 1.00 36.89 1443 TYR A O 1
ATOM 6748 N N . ASN A 1 1444 ? 147.193 138.393 102.585 1.00 37.63 1444 ASN A N 1
ATOM 6749 C CA . ASN A 1 1444 ? 147.247 137.823 101.241 1.00 37.63 1444 ASN A CA 1
ATOM 6750 C C . ASN A 1 1444 ? 148.505 136.981 101.052 1.00 37.63 1444 ASN A C 1
ATOM 6751 O O . ASN A 1 1444 ? 148.465 135.907 100.436 1.00 37.63 1444 ASN A O 1
ATOM 6756 N N . ALA A 1 1445 ? 149.638 137.460 101.570 1.00 41.16 1445 ALA A N 1
ATOM 6757 C CA . ALA A 1 1445 ? 150.867 136.676 101.495 1.00 41.16 1445 ALA A CA 1
ATOM 6758 C C . ALA A 1 1445 ? 150.729 135.362 102.255 1.00 41.16 1445 ALA A C 1
ATOM 6759 O O . ALA A 1 1445 ? 151.169 134.308 101.777 1.00 41.16 1445 ALA A O 1
ATOM 6761 N N . MET A 1 1446 ? 150.121 135.406 103.442 1.00 41.09 1446 MET A N 1
ATOM 6762 C CA . MET A 1 1446 ? 149.892 134.182 104.206 1.00 41.09 1446 MET A CA 1
ATOM 6763 C C . MET A 1 1446 ? 148.953 133.236 103.465 1.00 41.09 1446 MET A C 1
ATOM 6764 O O . MET A 1 1446 ? 149.139 132.014 103.495 1.00 41.09 1446 MET A O 1
ATOM 6769 N N . LYS A 1 1447 ? 147.929 133.785 102.807 1.00 46.61 1447 LYS A N 1
ATOM 6770 C CA . LYS A 1 1447 ? 147.053 132.980 101.960 1.00 46.61 1447 LYS A CA 1
ATOM 6771 C C . LYS A 1 1447 ? 147.851 132.258 100.885 1.00 46.61 1447 LYS A C 1
ATOM 6772 O O . LYS A 1 1447 ? 147.679 131.053 100.667 1.00 46.61 1447 LYS A O 1
ATOM 6778 N N . LYS A 1 1448 ? 148.729 132.989 100.197 1.00 54.84 1448 LYS A N 1
ATOM 6779 C CA . LYS A 1 1448 ? 149.514 132.388 99.123 1.00 54.84 1448 LYS A CA 1
ATOM 6780 C C . LYS A 1 1448 ? 150.456 131.312 99.650 1.00 54.84 1448 LYS A C 1
ATOM 6781 O O . LYS A 1 1448 ? 150.667 130.286 98.993 1.00 54.84 1448 LYS A O 1
ATOM 6787 N N . LEU A 1 1449 ? 150.991 131.455 100.852 1.00 56.00 1449 LEU A N 1
ATOM 6788 C CA . LEU A 1 1449 ? 151.991 130.442 101.288 1.00 56.00 1449 LEU A CA 1
ATOM 6789 C C . LEU A 1 1449 ? 151.303 129.113 101.461 1.00 56.00 1449 LEU A C 1
ATOM 6790 O O . LEU A 1 1449 ? 151.775 128.132 100.892 1.00 56.00 1449 LEU A O 1
ATOM 6795 N N . GLY A 1 1450 ? 150.193 129.110 102.173 1.00 56.70 1450 GLY A N 1
ATOM 6796 C CA . GLY A 1 1450 ? 149.608 127.839 102.558 1.00 56.70 1450 GLY A CA 1
ATOM 6797 C C . GLY A 1 1450 ? 149.187 126.913 101.434 1.00 56.70 1450 GLY A C 1
ATOM 6798 O O . GLY A 1 1450 ? 148.968 125.720 101.667 1.00 56.70 1450 GLY A O 1
ATOM 6799 N N . SER A 1 1451 ? 149.067 127.435 100.211 1.00 67.83 1451 SER A N 1
ATOM 6800 C CA . SER A 1 1451 ? 148.503 126.666 99.109 1.00 67.83 1451 SER A CA 1
ATOM 6801 C C . SER A 1 1451 ? 149.527 126.141 98.113 1.00 67.83 1451 SER A C 1
ATOM 6802 O O . SER A 1 1451 ? 149.165 125.316 97.268 1.00 67.83 1451 SER A O 1
ATOM 6805 N N . LYS A 1 1452 ? 150.779 126.587 98.180 1.00 72.36 1452 LYS A N 1
ATOM 6806 C CA . LYS A 1 1452 ? 151.773 126.134 97.214 1.00 72.36 1452 LYS A CA 1
ATOM 6807 C C . LYS A 1 1452 ? 152.194 124.693 97.497 1.00 72.36 1452 LYS A C 1
ATOM 6808 O O . LYS A 1 1452 ? 152.876 124.401 98.484 1.00 72.36 1452 LYS A O 1
ATOM 6814 N N . LYS A 1 1453 ? 151.774 123.779 96.618 1.00 76.50 1453 LYS A N 1
ATOM 6815 C CA . LYS A 1 1453 ? 152.094 122.336 96.806 1.00 76.50 1453 LYS A CA 1
ATOM 6816 C C . LYS A 1 1453 ? 153.514 122.025 96.315 1.00 76.50 1453 LYS A C 1
ATOM 6817 O O . LYS A 1 1453 ? 154.221 121.285 97.027 1.00 76.50 1453 LYS A O 1
ATOM 6823 N N . PRO A 1 1454 ? 153.973 122.535 95.148 1.00 79.71 1454 PRO A N 1
ATOM 6824 C CA . PRO A 1 1454 ? 155.291 122.178 94.614 1.00 79.71 1454 PRO A CA 1
ATOM 6825 C C . PRO A 1 1454 ? 156.352 122.041 95.715 1.00 79.71 1454 PRO A C 1
ATOM 6826 O O . PRO A 1 1454 ? 156.529 122.977 96.472 1.00 79.71 1454 PRO A O 1
ATOM 6830 N N . GLN A 1 1455 ? 157.017 120.883 95.778 1.00 76.87 1455 GLN A N 1
ATOM 6831 C CA . GLN A 1 1455 ? 158.075 120.651 96.797 1.00 76.87 1455 GLN A CA 1
ATOM 6832 C C . GLN A 1 1455 ? 159.446 120.738 96.121 1.00 76.87 1455 GLN A C 1
ATOM 6833 O O . GLN A 1 1455 ? 160.458 120.748 96.849 1.00 76.87 1455 GLN A O 1
ATOM 6839 N N . LYS A 1 1456 ? 159.472 120.792 94.784 1.00 70.38 1456 LYS A N 1
ATOM 6840 C CA . LYS A 1 1456 ? 160.752 120.910 94.028 1.00 70.38 1456 LYS A CA 1
ATOM 6841 C C . LYS A 1 1456 ? 161.836 120.060 94.704 1.00 70.38 1456 LYS A C 1
ATOM 6842 O O . LYS A 1 1456 ? 162.753 120.648 95.311 1.00 70.38 1456 LYS A O 1
ATOM 6848 N N . PRO A 1 1457 ? 161.775 118.712 94.624 1.00 63.34 1457 PRO A N 1
ATOM 6849 C CA . PRO A 1 1457 ? 162.816 117.850 95.196 1.00 63.34 1457 PRO A CA 1
ATOM 6850 C C . PRO A 1 1457 ? 164.218 118.387 94.877 1.00 63.34 1457 PRO A C 1
ATOM 6851 O O . PRO A 1 1457 ? 164.387 118.973 93.822 1.00 63.34 1457 PRO A O 1
ATOM 6855 N N . ILE A 1 1458 ? 165.185 118.163 95.772 1.00 46.33 1458 ILE A N 1
ATOM 6856 C CA . ILE A 1 1458 ? 166.549 118.741 95.571 1.00 46.33 1458 ILE A CA 1
ATOM 6857 C C . ILE A 1 1458 ? 167.429 117.756 94.791 1.00 46.33 1458 ILE A C 1
ATOM 6858 O O . ILE A 1 1458 ? 167.225 116.533 94.932 1.00 46.33 1458 ILE A O 1
ATOM 6863 N N . PRO A 1 1459 ? 168.389 118.242 93.973 1.00 37.83 1459 PRO A N 1
ATOM 6864 C CA . PRO A 1 1459 ? 169.297 117.371 93.218 1.00 37.83 1459 PRO A CA 1
ATOM 6865 C C . PRO A 1 1459 ? 170.065 116.409 94.114 1.00 37.83 1459 PRO A C 1
ATOM 6866 O O . PRO A 1 1459 ? 170.168 116.581 95.330 1.00 37.83 1459 PRO A O 1
ATOM 6870 N N . ARG A 1 1460 ? 170.613 115.376 93.473 1.00 30.44 1460 ARG A N 1
ATOM 6871 C CA . ARG A 1 1460 ? 171.386 114.341 94.141 1.00 30.44 1460 ARG A CA 1
ATOM 6872 C C . ARG A 1 1460 ? 172.860 114.710 94.123 1.00 30.44 1460 ARG A C 1
ATOM 6873 O O . ARG A 1 1460 ? 173.392 115.024 93.046 1.00 30.44 1460 ARG A O 1
ATOM 6881 N N . PRO A 1 1461 ? 173.554 114.703 95.272 1.00 29.54 1461 PRO A N 1
ATOM 6882 C CA . PRO A 1 1461 ? 174.990 115.022 95.279 1.00 29.54 1461 PRO A CA 1
ATOM 6883 C C . PRO A 1 1461 ? 175.815 114.108 94.386 1.00 29.54 1461 PRO A C 1
ATOM 6884 O O . PRO A 1 1461 ? 175.572 112.900 94.322 1.00 29.54 1461 PRO A O 1
ATOM 6888 N N . LEU A 1 1462 ? 176.795 114.686 93.691 1.00 33.74 1462 LEU A N 1
ATOM 6889 C CA . LEU A 1 1462 ? 177.585 113.922 92.730 1.00 33.74 1462 LEU A CA 1
ATOM 6890 C C . LEU A 1 1462 ? 178.494 112.916 93.427 1.00 33.74 1462 LEU A C 1
ATOM 6891 O O . LEU A 1 1462 ? 178.624 111.769 92.984 1.00 33.74 1462 LEU A O 1
ATOM 6896 N N . ASN A 1 1463 ? 179.145 113.332 94.513 1.00 37.10 1463 ASN A N 1
ATOM 6897 C CA . ASN A 1 1463 ? 180.118 112.478 95.184 1.00 37.10 1463 ASN A CA 1
ATOM 6898 C C . ASN A 1 1463 ? 179.431 111.270 95.812 1.00 37.10 1463 ASN A C 1
ATOM 6899 O O . ASN A 1 1463 ? 178.286 111.355 96.265 1.00 37.10 1463 ASN A O 1
ATOM 6904 N N . LYS A 1 1464 ? 180.140 110.137 95.827 1.00 35.91 1464 LYS A N 1
ATOM 6905 C CA . LYS A 1 1464 ? 179.543 108.866 96.230 1.00 35.91 1464 LYS A CA 1
ATOM 6906 C C . LYS A 1 1464 ? 179.062 108.870 97.678 1.00 35.91 1464 LYS A C 1
ATOM 6907 O O . LYS A 1 1464 ? 177.946 108.429 97.973 1.00 35.91 1464 LYS A O 1
ATOM 6913 N N . PHE A 1 1465 ? 179.893 109.365 98.599 1.00 32.68 1465 PHE A N 1
ATOM 6914 C CA . PHE A 1 1465 ? 179.532 109.321 100.013 1.00 32.68 1465 PHE A CA 1
ATOM 6915 C C . PHE A 1 1465 ? 178.405 110.297 100.324 1.00 32.68 1465 PHE A C 1
ATOM 6916 O O . PHE A 1 1465 ? 177.474 109.968 101.073 1.00 32.68 1465 PHE A O 1
ATOM 6924 N N . GLN A 1 1466 ? 178.480 111.507 99.766 1.00 30.80 1466 GLN A N 1
ATOM 6925 C CA . GLN A 1 1466 ? 177.406 112.476 99.942 1.00 30.80 1466 GLN A CA 1
ATOM 6926 C C . GLN A 1 1466 ? 176.104 111.944 99.361 1.00 30.80 1466 GLN A C 1
ATOM 6927 O O . GLN A 1 1466 ? 175.030 112.124 99.948 1.00 30.80 1466 GLN A O 1
ATOM 6933 N N . GLY A 1 1467 ? 176.186 111.264 98.216 1.00 30.15 1467 GLY A N 1
ATOM 6934 C CA . GLY A 1 1467 ? 175.008 110.627 97.657 1.00 30.15 1467 GLY A CA 1
ATOM 6935 C C . GLY A 1 1467 ? 174.451 109.533 98.548 1.00 30.15 1467 GLY A C 1
ATOM 6936 O O . GLY A 1 1467 ? 173.236 109.379 98.668 1.00 30.15 1467 GLY A O 1
ATOM 6937 N N . PHE A 1 1468 ? 175.332 108.746 99.172 1.00 27.07 1468 PHE A N 1
ATOM 6938 C CA . PHE A 1 1468 ? 174.875 107.697 100.079 1.00 27.07 1468 PHE A CA 1
ATOM 6939 C C . PHE A 1 1468 ? 174.140 108.289 101.276 1.00 27.07 1468 PHE A C 1
ATOM 6940 O O . PHE A 1 1468 ? 173.088 107.780 101.689 1.00 27.07 1468 PHE A O 1
ATOM 6948 N N . VAL A 1 1469 ? 174.683 109.365 101.848 1.00 26.96 1469 VAL A N 1
ATOM 6949 C CA . VAL A 1 1469 ? 173.988 110.043 102.939 1.00 26.96 1469 VAL A CA 1
ATOM 6950 C C . VAL A 1 1469 ? 172.655 110.600 102.454 1.00 26.96 1469 VAL A C 1
ATOM 6951 O O . VAL A 1 1469 ? 171.648 110.548 103.171 1.00 26.96 1469 VAL A O 1
ATOM 6955 N N . PHE A 1 1470 ? 172.620 111.122 101.226 1.00 28.51 1470 PHE A N 1
ATOM 6956 C CA . PHE A 1 1470 ? 171.368 111.610 100.657 1.00 28.51 1470 PHE A CA 1
ATOM 6957 C C . PHE A 1 1470 ? 170.329 110.497 100.570 1.00 28.51 1470 PHE A C 1
ATOM 6958 O O . PHE A 1 1470 ? 169.162 110.689 100.931 1.00 28.51 1470 PHE A O 1
ATOM 6966 N N . ASP A 1 1471 ? 170.742 109.323 100.089 1.00 26.79 1471 ASP A N 1
ATOM 6967 C CA . ASP A 1 1471 ? 169.816 108.201 99.973 1.00 26.79 1471 ASP A CA 1
ATOM 6968 C C . ASP A 1 1471 ? 169.301 107.766 101.337 1.00 26.79 1471 ASP A C 1
ATOM 6969 O O . ASP A 1 1471 ? 168.104 107.506 101.503 1.00 26.79 1471 ASP A O 1
ATOM 6974 N N . ILE A 1 1472 ? 170.186 107.678 102.332 1.00 24.88 1472 ILE A N 1
ATOM 6975 C CA . ILE A 1 1472 ? 169.751 107.203 103.639 1.00 24.88 1472 ILE A CA 1
ATOM 6976 C C . ILE A 1 1472 ? 168.997 108.265 104.428 1.00 24.88 1472 ILE A C 1
ATOM 6977 O O . ILE A 1 1472 ? 168.365 107.940 105.436 1.00 24.88 1472 ILE A O 1
ATOM 6982 N N . VAL A 1 1473 ? 169.044 109.524 104.000 1.00 23.89 1473 VAL A N 1
ATOM 6983 C CA . VAL A 1 1473 ? 168.324 110.596 104.675 1.00 23.89 1473 VAL A CA 1
ATOM 6984 C C . VAL A 1 1473 ? 166.956 110.847 104.049 1.00 23.89 1473 VAL A C 1
ATOM 6985 O O . VAL A 1 1473 ? 165.977 111.066 104.764 1.00 23.89 1473 VAL A O 1
ATOM 6989 N N . THR A 1 1474 ? 166.861 110.799 102.716 1.00 26.71 1474 THR A N 1
ATOM 6990 C CA . THR A 1 1474 ? 165.634 111.228 102.048 1.00 26.71 1474 THR A CA 1
ATOM 6991 C C . THR A 1 1474 ? 164.490 110.237 102.231 1.00 26.71 1474 THR A C 1
ATOM 6992 O O . THR A 1 1474 ? 163.334 110.578 101.954 1.00 26.71 1474 THR A O 1
ATOM 6996 N N . ARG A 1 1475 ? 164.789 108.994 102.592 1.00 24.61 1475 ARG A N 1
ATOM 6997 C CA . ARG A 1 1475 ? 163.721 107.968 102.660 1.00 24.61 1475 ARG A CA 1
ATOM 6998 C C . ARG A 1 1475 ? 162.728 108.320 103.761 1.00 24.61 1475 ARG A C 1
ATOM 6999 O O . ARG A 1 1475 ? 162.987 109.267 104.483 1.00 24.61 1475 ARG A O 1
ATOM 7007 N N . GLN A 1 1476 ? 161.624 107.584 103.853 1.00 24.26 1476 GLN A N 1
ATOM 7008 C CA . GLN A 1 1476 ? 160.552 107.871 104.837 1.00 24.26 1476 GLN A CA 1
ATOM 7009 C C . GLN A 1 1476 ? 160.782 107.057 106.090 1.00 24.26 1476 GLN A C 1
ATOM 7010 O O . GLN A 1 1476 ? 160.167 107.345 107.116 1.00 24.26 1476 GLN A O 1
ATOM 7016 N N . ALA A 1 1477 ? 161.613 106.040 105.988 1.00 21.02 1477 ALA A N 1
ATOM 7017 C CA . ALA A 1 1477 ? 161.960 105.279 107.184 1.00 21.02 1477 ALA A CA 1
ATOM 7018 C C . ALA A 1 1477 ? 162.760 106.126 108.164 1.00 21.02 1477 ALA A C 1
ATOM 7019 O O . ALA A 1 1477 ? 162.590 106.005 109.383 1.00 21.02 1477 ALA A O 1
ATOM 7021 N N . PHE A 1 1478 ? 163.641 106.987 107.649 1.00 17.97 1478 PHE A N 1
ATOM 7022 C CA . PHE A 1 1478 ? 164.394 107.896 108.508 1.00 17.97 1478 PHE A CA 1
ATOM 7023 C C . PHE A 1 1478 ? 163.457 108.816 109.281 1.00 17.97 1478 PHE A C 1
ATOM 7024 O O . PHE A 1 1478 ? 163.604 108.996 110.497 1.00 17.97 1478 PHE A O 1
ATOM 7032 N N . ASP A 1 1479 ? 162.475 109.399 108.591 1.00 20.49 1479 ASP A N 1
ATOM 7033 C CA . ASP A 1 1479 ? 161.538 110.303 109.250 1.00 20.49 1479 ASP A CA 1
ATOM 7034 C C . ASP A 1 1479 ? 160.711 109.568 110.297 1.00 20.49 1479 ASP A C 1
ATOM 7035 O O . ASP A 1 1479 ? 160.474 110.087 111.393 1.00 20.49 1479 ASP A O 1
ATOM 7040 N N . ILE A 1 1480 ? 160.262 108.351 109.976 1.00 18.40 1480 ILE A N 1
ATOM 7041 C CA . ILE A 1 1480 ? 159.470 107.582 110.934 1.00 18.40 1480 ILE A CA 1
ATOM 7042 C C . ILE A 1 1480 ? 160.297 107.223 112.165 1.00 18.40 1480 ILE A C 1
ATOM 7043 O O . ILE A 1 1480 ? 159.813 107.327 113.303 1.00 18.40 1480 ILE A O 1
ATOM 7048 N N . THR A 1 1481 ? 161.547 106.797 111.966 1.00 15.76 1481 THR A N 1
ATOM 7049 C CA . THR A 1 1481 ? 162.413 106.470 113.092 1.00 15.76 1481 THR A CA 1
ATOM 7050 C C . THR A 1 1481 ? 162.655 107.692 113.968 1.00 15.76 1481 THR A C 1
ATOM 7051 O O . THR A 1 1481 ? 162.609 107.607 115.200 1.00 15.76 1481 THR A O 1
ATOM 7055 N N . ILE A 1 1482 ? 162.902 108.846 113.349 1.00 14.71 1482 ILE A N 1
ATOM 7056 C CA . ILE A 1 1482 ? 163.138 110.051 114.135 1.00 14.71 1482 ILE A CA 1
ATOM 7057 C C . ILE A 1 1482 ? 161.879 110.448 114.894 1.00 14.71 1482 ILE A C 1
ATOM 7058 O O . ILE A 1 1482 ? 161.945 110.896 116.045 1.00 14.71 1482 ILE A O 1
ATOM 7063 N N . MET A 1 1483 ? 160.712 110.277 114.272 1.00 17.72 1483 MET A N 1
ATOM 7064 C CA . MET A 1 1483 ? 159.463 110.641 114.932 1.00 17.72 1483 MET A CA 1
ATOM 7065 C C . MET A 1 1483 ? 159.204 109.753 116.146 1.00 17.72 1483 MET A C 1
ATOM 7066 O O . MET A 1 1483 ? 158.788 110.236 117.208 1.00 17.72 1483 MET A O 1
ATOM 7071 N N . VAL A 1 1484 ? 159.453 108.448 116.014 1.00 15.38 1484 VAL A N 1
ATOM 7072 C CA . VAL A 1 1484 ? 159.241 107.563 117.158 1.00 15.38 1484 VAL A CA 1
ATOM 7073 C C . VAL A 1 1484 ? 160.288 107.823 118.237 1.00 15.38 1484 VAL A C 1
ATOM 7074 O O . VAL A 1 1484 ? 160.016 107.663 119.432 1.00 15.38 1484 VAL A O 1
ATOM 7078 N N . LEU A 1 1485 ? 161.495 108.245 117.844 1.00 8.29 1485 LEU A N 1
ATOM 7079 C CA . LEU A 1 1485 ? 162.481 108.651 118.845 1.00 8.29 1485 LEU A CA 1
ATOM 7080 C C . LEU A 1 1485 ? 162.023 109.893 119.604 1.00 8.29 1485 LEU A C 1
ATOM 7081 O O . LEU A 1 1485 ? 162.224 109.996 120.820 1.00 8.29 1485 LEU A O 1
ATOM 7086 N N . ILE A 1 1486 ? 161.416 110.853 118.903 1.00 13.96 1486 ILE A N 1
ATOM 7087 C CA . ILE A 1 1486 ? 160.865 112.025 119.578 1.00 13.96 1486 ILE A CA 1
ATOM 7088 C C . ILE A 1 1486 ? 159.754 111.617 120.538 1.00 13.96 1486 ILE A C 1
ATOM 7089 O O . ILE A 1 1486 ? 159.647 112.150 121.650 1.00 13.96 1486 ILE A O 1
ATOM 7094 N N . CYS A 1 1487 ? 158.904 110.676 120.123 1.00 13.68 1487 CYS A N 1
ATOM 7095 C CA . CYS A 1 1487 ? 157.860 110.187 121.020 1.00 13.68 1487 CYS A CA 1
ATOM 7096 C C . CYS A 1 1487 ? 158.458 109.522 122.256 1.00 13.68 1487 CYS A C 1
ATOM 7097 O O . CYS A 1 1487 ? 157.969 109.721 123.375 1.00 13.68 1487 CYS A O 1
ATOM 7100 N N . LEU A 1 1488 ? 159.517 108.730 122.072 1.00 11.26 1488 LEU A N 1
ATOM 7101 C CA . LEU A 1 1488 ? 160.184 108.101 123.207 1.00 11.26 1488 LEU A CA 1
ATOM 7102 C C . LEU A 1 1488 ? 160.773 109.142 124.150 1.00 11.26 1488 LEU A C 1
ATOM 7103 O O . LEU A 1 1488 ? 160.695 108.993 125.374 1.00 11.26 1488 LEU A O 1
ATOM 7108 N N . ASN A 1 1489 ? 161.372 110.199 123.600 1.00 12.93 1489 ASN A N 1
ATOM 7109 C CA . ASN A 1 1489 ? 161.910 111.264 124.441 1.00 12.93 1489 ASN A CA 1
ATOM 7110 C C . ASN A 1 1489 ? 160.802 111.976 125.209 1.00 12.93 1489 ASN A C 1
ATOM 7111 O O . ASN A 1 1489 ? 160.983 112.329 126.381 1.00 12.93 1489 ASN A O 1
ATOM 7116 N N . MET A 1 1490 ? 159.652 112.196 124.570 1.00 12.83 1490 MET A N 1
ATOM 7117 C CA . MET A 1 1490 ? 158.529 112.812 125.269 1.00 12.83 1490 MET A CA 1
ATOM 7118 C C . MET A 1 1490 ? 158.046 111.929 126.415 1.00 12.83 1490 MET A C 1
ATOM 7119 O O . MET A 1 1490 ? 157.770 112.419 127.517 1.00 12.83 1490 MET A O 1
ATOM 7124 N N . ILE A 1 1491 ? 157.957 110.617 126.178 1.00 13.77 1491 ILE A N 1
ATOM 7125 C CA . ILE A 1 1491 ? 157.592 109.694 127.253 1.00 13.77 1491 ILE A CA 1
ATOM 7126 C C . ILE A 1 1491 ? 158.629 109.738 128.369 1.00 13.77 1491 ILE A C 1
ATOM 7127 O O . ILE A 1 1491 ? 158.289 109.668 129.557 1.00 13.77 1491 ILE A O 1
ATOM 7132 N N . THR A 1 1492 ? 159.909 109.851 128.007 1.00 11.21 1492 THR A N 1
ATOM 7133 C CA . THR A 1 1492 ? 160.963 109.938 129.011 1.00 11.21 1492 THR A CA 1
ATOM 7134 C C . THR A 1 1492 ? 160.829 111.191 129.864 1.00 11.21 1492 THR A C 1
ATOM 7135 O O . THR A 1 1492 ? 161.099 111.154 131.069 1.00 11.21 1492 THR A O 1
ATOM 7139 N N . MET A 1 1493 ? 160.438 112.312 129.260 1.00 12.37 1493 MET A N 1
ATOM 7140 C CA . MET A 1 1493 ? 160.238 113.523 130.048 1.00 12.37 1493 MET A CA 1
ATOM 7141 C C . MET A 1 1493 ? 158.916 113.525 130.804 1.00 12.37 1493 MET A C 1
ATOM 7142 O O . MET A 1 1493 ? 158.745 114.339 131.717 1.00 12.37 1493 MET A O 1
ATOM 7147 N N . MET A 1 1494 ? 157.979 112.646 130.448 1.00 13.51 1494 MET A N 1
ATOM 7148 C CA . MET A 1 1494 ? 156.729 112.555 131.197 1.00 13.51 1494 MET A CA 1
ATOM 7149 C C . MET A 1 1494 ? 156.868 111.872 132.554 1.00 13.51 1494 MET A C 1
ATOM 7150 O O . MET A 1 1494 ? 155.921 111.925 133.345 1.00 13.51 1494 MET A O 1
ATOM 7155 N N . VAL A 1 1495 ? 157.999 111.236 132.857 1.00 12.39 1495 VAL A N 1
ATOM 7156 C CA . VAL A 1 1495 ? 158.136 110.478 134.096 1.00 12.39 1495 VAL A CA 1
ATOM 7157 C C . VAL A 1 1495 ? 158.914 111.250 135.152 1.00 12.39 1495 VAL A C 1
ATOM 7158 O O . VAL A 1 1495 ? 159.296 110.676 136.177 1.00 12.39 1495 VAL A O 1
ATOM 7162 N N . GLU A 1 1496 ? 159.159 112.539 134.933 1.00 17.96 1496 GLU A N 1
ATOM 7163 C CA . GLU A 1 1496 ? 159.822 113.361 135.935 1.00 17.96 1496 GLU A CA 1
ATOM 7164 C C . GLU A 1 1496 ? 158.856 113.662 137.073 1.00 17.96 1496 GLU A C 1
ATOM 7165 O O . GLU A 1 1496 ? 157.695 114.009 136.837 1.00 17.96 1496 GLU A O 1
ATOM 7171 N N . THR A 1 1497 ? 159.336 113.523 138.306 1.00 19.79 1497 THR A N 1
ATOM 7172 C CA . THR A 1 1497 ? 158.506 113.702 139.488 1.00 19.79 1497 THR A CA 1
ATOM 7173 C C . THR A 1 1497 ? 159.304 114.434 140.556 1.00 19.79 1497 THR A C 1
ATOM 7174 O O . THR A 1 1497 ? 160.502 114.192 140.719 1.00 19.79 1497 THR A O 1
ATOM 7178 N N . ASP A 1 1498 ? 158.637 115.334 141.274 1.00 20.81 1498 ASP A N 1
ATOM 7179 C CA . ASP A 1 1498 ? 159.286 116.043 142.367 1.00 20.81 1498 ASP A CA 1
ATOM 7180 C C . ASP A 1 1498 ? 159.671 115.077 143.482 1.00 20.81 1498 ASP A C 1
ATOM 7181 O O . ASP A 1 1498 ? 158.890 114.208 143.880 1.00 20.81 1498 ASP A O 1
ATOM 7186 N N . ASP A 1 1499 ? 160.894 115.243 143.988 1.00 24.71 1499 ASP A N 1
ATOM 7187 C CA . ASP A 1 1499 ? 161.429 114.430 145.081 1.00 24.71 1499 ASP A CA 1
ATOM 7188 C C . ASP A 1 1499 ? 161.372 112.942 144.724 1.00 24.71 1499 ASP A C 1
ATOM 7189 O O . ASP A 1 1499 ? 160.705 112.138 145.378 1.00 24.71 1499 ASP A O 1
ATOM 7194 N N . GLN A 1 1500 ? 162.081 112.586 143.652 1.00 23.20 1500 GLN A N 1
ATOM 7195 C CA . GLN A 1 1500 ? 162.053 111.206 143.188 1.00 23.20 1500 GLN A CA 1
ATOM 7196 C C . GLN A 1 1500 ? 163.210 110.383 143.749 1.00 23.20 1500 GLN A C 1
ATOM 7197 O O . GLN A 1 1500 ? 162.988 109.478 144.560 1.00 23.20 1500 GLN A O 1
ATOM 7203 N N . SER A 1 1501 ? 164.441 110.713 143.348 1.00 24.89 1501 SER A N 1
ATOM 7204 C CA . SER A 1 1501 ? 165.664 110.080 143.833 1.00 24.89 1501 SER A CA 1
ATOM 7205 C C . SER A 1 1501 ? 166.865 110.681 143.113 1.00 24.89 1501 SER A C 1
ATOM 7206 O O . SER A 1 1501 ? 166.705 111.354 142.090 1.00 24.89 1501 SER A O 1
ATOM 7209 N N . GLU A 1 1502 ? 168.070 110.454 143.638 1.00 28.70 1502 GLU A N 1
ATOM 7210 C CA . GLU A 1 1502 ? 169.273 110.847 142.912 1.00 28.70 1502 GLU A CA 1
ATOM 7211 C C . GLU A 1 1502 ? 169.516 109.939 141.710 1.00 28.70 1502 GLU A C 1
ATOM 7212 O O . GLU A 1 1502 ? 169.907 110.406 140.632 1.00 28.70 1502 GLU A O 1
ATOM 7218 N N . GLU A 1 1503 ? 169.286 108.634 141.880 1.00 26.50 1503 GLU A N 1
ATOM 7219 C CA . GLU A 1 1503 ? 169.557 107.676 140.811 1.00 26.50 1503 GLU A CA 1
ATOM 7220 C C . GLU A 1 1503 ? 168.652 107.912 139.607 1.00 26.50 1503 GLU A C 1
ATOM 7221 O O . GLU A 1 1503 ? 169.104 107.851 138.457 1.00 26.50 1503 GLU A O 1
ATOM 7227 N N . LYS A 1 1504 ? 167.365 108.177 139.850 1.00 18.35 1504 LYS A N 1
ATOM 7228 C CA . LYS A 1 1504 ? 166.450 108.447 138.747 1.00 18.35 1504 LYS A CA 1
ATOM 7229 C C . LYS A 1 1504 ? 166.862 109.702 137.993 1.00 18.35 1504 LYS A C 1
ATOM 7230 O O . LYS A 1 1504 ? 166.815 109.738 136.758 1.00 18.35 1504 LYS A O 1
ATOM 7236 N N . THR A 1 1505 ? 167.276 110.740 138.722 1.00 19.88 1505 THR A N 1
ATOM 7237 C CA . THR A 1 1505 ? 167.735 111.964 138.078 1.00 19.88 1505 THR A CA 1
ATOM 7238 C C . THR A 1 1505 ? 168.966 111.706 137.219 1.00 19.88 1505 THR A C 1
ATOM 7239 O O . THR A 1 1505 ? 169.053 112.198 136.089 1.00 19.88 1505 THR A O 1
ATOM 7243 N N . LYS A 1 1506 ? 169.922 110.926 137.731 1.00 17.84 1506 LYS A N 1
ATOM 7244 C CA . LYS A 1 1506 ? 171.121 110.630 136.951 1.00 17.84 1506 LYS A CA 1
ATOM 7245 C C . LYS A 1 1506 ? 170.799 109.821 135.698 1.00 17.84 1506 LYS A C 1
ATOM 7246 O O . LYS A 1 1506 ? 171.319 110.122 134.614 1.00 17.84 1506 LYS A O 1
ATOM 7252 N N . ILE A 1 1507 ? 169.942 108.804 135.820 1.00 16.04 1507 ILE A N 1
ATOM 7253 C CA . ILE A 1 1507 ? 169.580 108.000 134.657 1.00 16.04 1507 ILE A CA 1
ATOM 7254 C C . ILE A 1 1507 ? 168.848 108.847 133.624 1.00 16.04 1507 ILE A C 1
ATOM 7255 O O . ILE A 1 1507 ? 169.113 108.745 132.419 1.00 16.04 1507 ILE A O 1
ATOM 7260 N N . LEU A 1 1508 ? 167.920 109.697 134.071 1.00 12.51 1508 LEU A N 1
ATOM 7261 C CA . LEU A 1 1508 ? 167.201 110.557 133.139 1.00 12.51 1508 LEU A CA 1
ATOM 7262 C C . LEU A 1 1508 ? 168.132 111.554 132.462 1.00 12.51 1508 LEU A C 1
ATOM 7263 O O . LEU A 1 1508 ? 167.967 111.846 131.272 1.00 12.51 1508 LEU A O 1
ATOM 7268 N N . GLY A 1 1509 ? 169.116 112.082 133.192 1.00 13.01 1509 GLY A N 1
ATOM 7269 C CA . GLY A 1 1509 ? 170.085 112.970 132.572 1.00 13.01 1509 GLY A CA 1
ATOM 7270 C C . GLY A 1 1509 ? 170.922 112.273 131.517 1.00 13.01 1509 GLY A C 1
ATOM 7271 O O . GLY A 1 1509 ? 171.189 112.837 130.451 1.00 13.01 1509 GLY A O 1
ATOM 7272 N N . LYS A 1 1510 ? 171.347 111.038 131.793 1.00 12.53 1510 LYS A N 1
ATOM 7273 C CA . LYS A 1 1510 ? 172.103 110.290 130.792 1.00 12.53 1510 LYS A CA 1
ATOM 7274 C C . LYS A 1 1510 ? 171.245 109.983 129.567 1.00 12.53 1510 LYS A C 1
ATOM 7275 O O . LYS A 1 1510 ? 171.730 110.033 128.428 1.00 12.53 1510 LYS A O 1
ATOM 7281 N N . ILE A 1 1511 ? 169.965 109.671 129.780 1.00 9.94 1511 ILE A N 1
ATOM 7282 C CA . ILE A 1 1511 ? 169.063 109.432 128.655 1.00 9.94 1511 ILE A CA 1
ATOM 7283 C C . ILE A 1 1511 ? 168.897 110.700 127.824 1.00 9.94 1511 ILE A C 1
ATOM 7284 O O . ILE A 1 1511 ? 168.865 110.652 126.587 1.00 9.94 1511 ILE A O 1
ATOM 7289 N N . ASN A 1 1512 ? 168.785 111.854 128.488 1.00 13.23 1512 ASN A N 1
ATOM 7290 C CA . ASN A 1 1512 ? 168.699 113.119 127.765 1.00 13.23 1512 ASN A CA 1
ATOM 7291 C C . ASN A 1 1512 ? 169.968 113.389 126.967 1.00 13.23 1512 ASN A C 1
ATOM 7292 O O . ASN A 1 1512 ? 169.908 113.911 125.847 1.00 13.23 1512 ASN A O 1
ATOM 7297 N N . GLN A 1 1513 ? 171.129 113.061 127.537 1.00 12.40 1513 GLN A N 1
ATOM 7298 C CA . GLN A 1 1513 ? 172.378 113.204 126.795 1.00 12.40 1513 GLN A CA 1
ATOM 7299 C C . GLN A 1 1513 ? 172.374 112.331 125.547 1.00 12.40 1513 GLN A C 1
ATOM 7300 O O . GLN A 1 1513 ? 172.778 112.775 124.465 1.00 12.40 1513 GLN A O 1
ATOM 7306 N N . PHE A 1 1514 ? 171.906 111.089 125.677 1.00 12.80 1514 PHE A N 1
ATOM 7307 C CA . PHE A 1 1514 ? 171.816 110.213 124.512 1.00 12.80 1514 PHE A CA 1
ATOM 7308 C C . PHE A 1 1514 ? 170.882 110.794 123.457 1.00 12.80 1514 PHE A C 1
ATOM 7309 O O . PHE A 1 1514 ? 171.194 110.774 122.259 1.00 12.80 1514 PHE A O 1
ATOM 7317 N N . PHE A 1 1515 ? 169.729 111.314 123.882 1.00 12.37 1515 PHE A N 1
ATOM 7318 C CA . PHE A 1 1515 ? 168.763 111.852 122.928 1.00 12.37 1515 PHE A CA 1
ATOM 7319 C C . PHE A 1 1515 ? 169.313 113.073 122.201 1.00 12.37 1515 PHE A C 1
ATOM 7320 O O . PHE A 1 1515 ? 169.146 113.205 120.979 1.00 12.37 1515 PHE A O 1
ATOM 7328 N N . VAL A 1 1516 ? 169.965 113.982 122.929 1.00 12.02 1516 VAL A N 1
ATOM 7329 C CA . VAL A 1 1516 ? 170.509 115.172 122.282 1.00 12.02 1516 VAL A CA 1
ATOM 7330 C C . VAL A 1 1516 ? 171.651 114.791 121.347 1.00 12.02 1516 VAL A C 1
ATOM 7331 O O . VAL A 1 1516 ? 171.818 115.392 120.280 1.00 12.02 1516 VAL A O 1
ATOM 7335 N N . ALA A 1 1517 ? 172.442 113.777 121.713 1.00 12.28 1517 ALA A N 1
ATOM 7336 C CA . ALA A 1 1517 ? 173.482 113.302 120.806 1.00 12.28 1517 ALA A CA 1
ATOM 7337 C C . ALA A 1 1517 ? 172.880 112.728 119.529 1.00 12.28 1517 ALA A C 1
ATOM 7338 O O . ALA A 1 1517 ? 173.385 112.977 118.427 1.00 12.28 1517 ALA A O 1
ATOM 7340 N N . VAL A 1 1518 ? 171.795 111.962 119.658 1.00 13.43 1518 VAL A N 1
ATOM 7341 C CA . VAL A 1 1518 ? 171.146 111.379 118.486 1.00 13.43 1518 VAL A CA 1
ATOM 7342 C C . VAL A 1 1518 ? 170.611 112.473 117.570 1.00 13.43 1518 VAL A C 1
ATOM 7343 O O . VAL A 1 1518 ? 170.790 112.425 116.346 1.00 13.43 1518 VAL A O 1
ATOM 7347 N N . PHE A 1 1519 ? 169.961 113.486 118.146 1.00 16.58 1519 PHE A N 1
ATOM 7348 C CA . PHE A 1 1519 ? 169.407 114.554 117.317 1.00 16.58 1519 PHE A CA 1
ATOM 7349 C C . PHE A 1 1519 ? 170.499 115.422 116.698 1.00 16.58 1519 PHE A C 1
ATOM 7350 O O . PHE A 1 1519 ? 170.350 115.887 115.561 1.00 16.58 1519 PHE A O 1
ATOM 7358 N N . THR A 1 1520 ? 171.601 115.650 117.416 1.00 15.78 1520 THR A N 1
ATOM 7359 C CA . THR A 1 1520 ? 172.726 116.366 116.828 1.00 15.78 1520 THR A CA 1
ATOM 7360 C C . THR A 1 1520 ? 173.330 115.591 115.664 1.00 15.78 1520 THR A C 1
ATOM 7361 O O . THR A 1 1520 ? 173.675 116.187 114.636 1.00 15.78 1520 THR A O 1
ATOM 7365 N N . GLY A 1 1521 ? 173.462 114.271 115.802 1.00 15.98 1521 GLY A N 1
ATOM 7366 C CA . GLY A 1 1521 ? 173.916 113.465 114.681 1.00 15.98 1521 GLY A CA 1
ATOM 7367 C C . GLY A 1 1521 ? 172.963 113.536 113.503 1.00 15.98 1521 GLY A C 1
ATOM 7368 O O . GLY A 1 1521 ? 173.392 113.594 112.347 1.00 15.98 1521 GLY A O 1
ATOM 7369 N N . GLU A 1 1522 ? 171.666 113.584 113.720 1.00 19.29 1522 GLU A N 1
ATOM 7370 C CA . GLU A 1 1522 ? 170.773 113.706 112.545 1.00 19.29 1522 GLU A CA 1
ATOM 7371 C C . GLU A 1 1522 ? 170.906 115.090 111.939 1.00 19.29 1522 GLU A C 1
ATOM 7372 O O . GLU A 1 1522 ? 170.871 115.177 110.723 1.00 19.29 1522 GLU A O 1
ATOM 7378 N N . CYS A 1 1523 ? 171.098 116.133 112.744 1.00 19.16 1523 CYS A N 1
ATOM 7379 C CA . CYS A 1 1523 ? 171.273 117.444 112.128 1.00 19.16 1523 CYS A CA 1
ATOM 7380 C C . CYS A 1 1523 ? 172.548 117.491 111.296 1.00 19.16 1523 CYS A C 1
ATOM 7381 O O . CYS A 1 1523 ? 172.570 118.067 110.201 1.00 19.16 1523 CYS A O 1
ATOM 7384 N N . VAL A 1 1524 ? 173.626 116.891 111.803 1.00 18.05 1524 VAL A N 1
ATOM 7385 C CA . VAL A 1 1524 ? 174.878 116.863 111.051 1.00 18.05 1524 VAL A CA 1
ATOM 7386 C C . VAL A 1 1524 ? 174.711 116.074 109.757 1.00 18.05 1524 VAL A C 1
ATOM 7387 O O . VAL A 1 1524 ? 175.189 116.495 108.696 1.00 18.05 1524 VAL A O 1
ATOM 7391 N N . MET A 1 1525 ? 174.035 114.923 109.816 1.00 19.75 1525 MET A N 1
ATOM 7392 C CA . MET A 1 1525 ? 173.819 114.145 108.599 1.00 19.75 1525 MET A CA 1
ATOM 7393 C C . MET A 1 1525 ? 172.955 114.902 107.598 1.00 19.75 1525 MET A C 1
ATOM 7394 O O . MET A 1 1525 ? 173.221 114.868 106.390 1.00 19.75 1525 MET A O 1
ATOM 7399 N N . LYS A 1 1526 ? 171.912 115.586 108.077 1.00 20.00 1526 LYS A N 1
ATOM 7400 C CA . LYS A 1 1526 ? 171.070 116.362 107.171 1.00 20.00 1526 LYS A CA 1
ATOM 7401 C C . LYS A 1 1526 ? 171.853 117.492 106.514 1.00 20.00 1526 LYS A C 1
ATOM 7402 O O . LYS A 1 1526 ? 171.710 117.733 105.310 1.00 20.00 1526 LYS A O 1
ATOM 7408 N N . MET A 1 1527 ? 172.683 118.201 107.283 1.00 21.59 1527 MET A N 1
ATOM 7409 C CA . MET A 1 1527 ? 173.483 119.266 106.691 1.00 21.59 1527 MET A CA 1
ATOM 7410 C C . MET A 1 1527 ? 174.537 118.732 105.732 1.00 21.59 1527 MET A C 1
ATOM 7411 O O . MET A 1 1527 ? 174.873 119.415 104.759 1.00 21.59 1527 MET A O 1
ATOM 7416 N N . PHE A 1 1528 ? 175.065 117.534 105.981 1.00 20.73 1528 PHE A N 1
ATOM 7417 C CA . PHE A 1 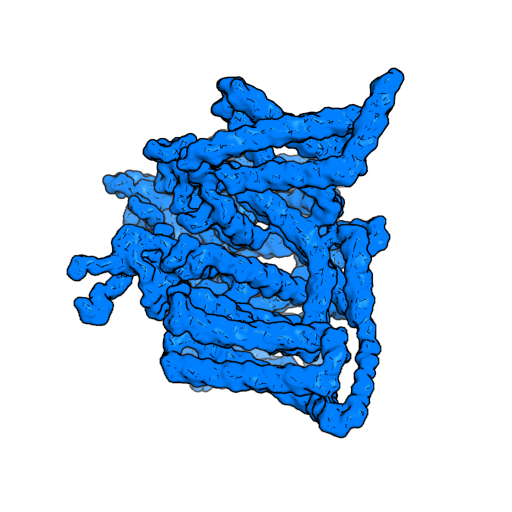1528 ? 176.037 116.946 105.070 1.00 20.73 1528 PHE A CA 1
ATOM 7418 C C . PHE A 1 1528 ? 175.396 116.408 103.799 1.00 20.73 1528 PHE A C 1
ATOM 7419 O O . PHE A 1 1528 ? 176.059 116.371 102.756 1.00 20.73 1528 PHE A O 1
ATOM 7427 N N . ALA A 1 1529 ? 174.130 115.996 103.856 1.00 23.44 1529 ALA A N 1
ATOM 7428 C CA . ALA A 1 1529 ? 173.419 115.527 102.660 1.00 23.44 1529 ALA A CA 1
ATOM 7429 C C . ALA A 1 1529 ? 172.768 116.706 101.944 1.00 23.44 1529 ALA A C 1
ATOM 7430 O O . ALA A 1 1529 ? 173.017 116.940 100.758 1.00 23.44 1529 ALA A O 1
ATOM 7432 N N . LEU A 1 1530 ? 171.930 117.454 102.660 1.00 24.56 1530 LEU A N 1
ATOM 7433 C CA . LEU A 1 1530 ? 171.268 118.639 102.118 1.00 24.56 1530 LEU A CA 1
ATOM 7434 C C . LEU A 1 1530 ? 172.117 119.854 102.469 1.00 24.56 1530 LEU A C 1
ATOM 7435 O O . LEU A 1 1530 ? 172.230 120.232 103.637 1.00 24.56 1530 LEU A O 1
ATOM 7440 N N . ARG A 1 1531 ? 172.727 120.472 101.458 1.00 29.20 1531 ARG A N 1
ATOM 7441 C CA . ARG A 1 1531 ? 173.696 121.535 101.699 1.00 29.20 1531 ARG A CA 1
ATOM 7442 C C . ARG A 1 1531 ? 173.050 122.897 101.923 1.00 29.20 1531 ARG A C 1
ATOM 7443 O O . ARG A 1 1531 ? 173.135 123.453 103.023 1.00 29.20 1531 ARG A O 1
ATOM 7451 N N . GLN A 1 1532 ? 172.459 123.499 100.891 1.00 29.44 1532 GLN A N 1
ATOM 7452 C CA . GLN A 1 1532 ? 171.790 124.804 101.037 1.00 29.44 1532 GLN A CA 1
ATOM 7453 C C . GLN A 1 1532 ? 170.310 124.581 101.014 1.00 29.44 1532 GLN A C 1
ATOM 7454 O O . GLN A 1 1532 ? 169.493 125.393 101.527 1.00 29.44 1532 GLN A O 1
ATOM 7460 N N . TYR A 1 1533 ? 169.936 123.477 100.407 1.00 31.37 1533 TYR A N 1
ATOM 7461 C CA . TYR A 1 1533 ? 168.550 123.138 100.273 1.00 31.37 1533 TYR A CA 1
ATOM 7462 C C . TYR A 1 1533 ? 167.979 122.897 101.666 1.00 31.37 1533 TYR A C 1
ATOM 7463 O O . TYR A 1 1533 ? 166.786 123.111 101.902 1.00 31.37 1533 TYR A O 1
ATOM 7472 N N . TYR A 1 1534 ? 168.822 122.457 102.598 1.00 22.66 1534 TYR A N 1
ATOM 7473 C CA . TYR A 1 1534 ? 168.359 122.221 103.943 1.00 22.66 1534 TYR A CA 1
ATOM 7474 C C . TYR A 1 1534 ? 167.821 123.476 104.541 1.00 22.66 1534 TYR A C 1
ATOM 7475 O O . TYR A 1 1534 ? 166.709 123.504 105.045 1.00 22.66 1534 TYR A O 1
ATOM 7484 N N . PHE A 1 1535 ? 168.586 124.541 104.439 1.00 21.49 1535 PHE A N 1
ATOM 7485 C CA . PHE A 1 1535 ? 168.155 125.817 104.986 1.00 21.49 1535 PHE A CA 1
ATOM 7486 C C . PHE A 1 1535 ? 167.035 126.432 104.176 1.00 21.49 1535 PHE A C 1
ATOM 7487 O O . PHE A 1 1535 ? 166.252 127.205 104.723 1.00 21.49 1535 PHE A O 1
ATOM 7495 N N . THR A 1 1536 ? 166.964 126.134 102.877 1.00 22.26 1536 THR A N 1
ATOM 7496 C CA . THR A 1 1536 ? 165.809 126.652 102.133 1.00 22.26 1536 THR A CA 1
ATOM 7497 C C . THR A 1 1536 ? 164.448 126.276 102.761 1.00 22.26 1536 THR A C 1
ATOM 7498 O O . THR A 1 1536 ? 163.541 127.042 102.639 1.00 22.26 1536 THR A O 1
ATOM 7502 N N . ASN A 1 1537 ? 164.294 125.125 103.412 1.00 16.98 1537 ASN A N 1
ATOM 7503 C CA . ASN A 1 1537 ? 163.045 124.718 104.040 1.00 16.98 1537 ASN A CA 1
ATOM 7504 C C . ASN A 1 1537 ? 162.882 125.391 105.402 1.00 16.98 1537 ASN A C 1
ATOM 7505 O O . ASN A 1 1537 ? 163.855 125.737 106.078 1.00 16.98 1537 ASN A O 1
ATOM 7510 N N . GLY A 1 1538 ? 161.624 125.570 105.805 1.00 13.50 1538 GLY A N 1
ATOM 7511 C CA . GLY A 1 1538 ? 161.310 126.260 107.040 1.00 13.50 1538 GLY A CA 1
ATOM 7512 C C . GLY A 1 1538 ? 161.212 125.401 108.277 1.00 13.50 1538 GLY A C 1
ATOM 7513 O O . GLY A 1 1538 ? 161.271 125.929 109.390 1.00 13.50 1538 GLY A O 1
ATOM 7514 N N . TRP A 1 1539 ? 161.059 124.087 108.120 1.00 12.76 1539 TRP A N 1
ATOM 7515 C CA . TRP A 1 1539 ? 161.062 123.176 109.257 1.00 12.76 1539 TRP A CA 1
ATOM 7516 C C . TRP A 1 1539 ? 162.466 122.734 109.639 1.00 12.76 1539 TRP A C 1
ATOM 7517 O O . TRP A 1 1539 ? 162.740 122.517 110.828 1.00 12.76 1539 TRP A O 1
ATOM 7528 N N . ASN A 1 1540 ? 163.357 122.605 108.657 1.00 15.76 1540 ASN A N 1
ATOM 7529 C CA . ASN A 1 1540 ? 164.757 122.321 108.924 1.00 15.76 1540 ASN A CA 1
ATOM 7530 C C . ASN A 1 1540 ? 165.429 123.425 109.723 1.00 15.76 1540 ASN A C 1
ATOM 7531 O O . ASN A 1 1540 ? 166.233 123.121 110.610 1.00 15.76 1540 ASN A O 1
ATOM 7536 N N . VAL A 1 1541 ? 165.110 124.688 109.442 1.00 14.60 1541 VAL A N 1
ATOM 7537 C CA . VAL A 1 1541 ? 165.598 125.780 110.275 1.00 14.60 1541 VAL A CA 1
ATOM 7538 C C . VAL A 1 1541 ? 165.095 125.626 111.703 1.00 14.60 1541 VAL A C 1
ATOM 7539 O O . VAL A 1 1541 ? 165.830 125.879 112.662 1.00 14.60 1541 VAL A O 1
ATOM 7543 N N . PHE A 1 1542 ? 163.840 125.200 111.868 1.00 13.08 1542 PHE A N 1
ATOM 7544 C CA . PHE A 1 1542 ? 163.293 125.016 113.207 1.00 13.08 1542 PHE A CA 1
ATOM 7545 C C . PHE A 1 1542 ? 164.037 123.929 113.973 1.00 13.08 1542 PHE A C 1
ATOM 7546 O O . PHE A 1 1542 ? 164.387 124.117 115.144 1.00 13.08 1542 PHE A O 1
ATOM 7554 N N . ASP A 1 1543 ? 164.276 122.805 113.344 1.00 16.06 1543 ASP A N 1
ATOM 7555 C CA . ASP A 1 1543 ? 165.012 121.702 113.957 1.00 16.06 1543 ASP A CA 1
ATOM 7556 C C . ASP A 1 1543 ? 166.385 122.209 114.303 1.00 16.06 1543 ASP A C 1
ATOM 7557 O O . ASP A 1 1543 ? 166.824 121.944 115.386 1.00 16.06 1543 ASP A O 1
ATOM 7562 N N . PHE A 1 1544 ? 167.061 122.843 113.379 1.00 14.08 1544 PHE A N 1
ATOM 7563 C CA . PHE A 1 1544 ? 168.401 123.369 113.629 1.00 14.08 1544 PHE A CA 1
ATOM 7564 C C . PHE A 1 1544 ? 168.417 124.269 114.857 1.00 14.08 1544 PHE A C 1
ATOM 7565 O O . PHE A 1 1544 ? 169.315 124.169 115.703 1.00 14.08 1544 PHE A O 1
ATOM 7573 N N . ILE A 1 1545 ? 167.425 125.154 114.969 1.00 12.24 1545 ILE A N 1
ATOM 7574 C CA . ILE A 1 1545 ? 167.331 126.040 116.124 1.00 12.24 1545 ILE A CA 1
ATOM 7575 C C . ILE A 1 1545 ? 167.154 125.227 117.399 1.00 12.24 1545 ILE A C 1
ATOM 7576 O O . ILE A 1 1545 ? 167.767 125.519 118.431 1.00 12.24 1545 ILE A O 1
ATOM 7581 N N . VAL A 1 1546 ? 166.312 124.193 117.345 1.00 13.39 1546 VAL A N 1
ATOM 7582 C CA . VAL A 1 1546 ? 166.080 123.361 118.524 1.00 13.39 1546 VAL A CA 1
ATOM 7583 C C . VAL A 1 1546 ? 167.357 122.636 118.937 1.00 13.39 1546 VAL A C 1
ATOM 7584 O O . VAL A 1 1546 ? 167.676 122.545 120.129 1.00 13.39 1546 VAL A O 1
ATOM 7588 N N . VAL A 1 1547 ? 168.104 122.107 117.966 1.00 13.51 1547 VAL A N 1
ATOM 7589 C CA . VAL A 1 1547 ? 169.344 121.396 118.277 1.00 13.51 1547 VAL A CA 1
ATOM 7590 C C . VAL A 1 1547 ? 170.361 122.345 118.902 1.00 13.51 1547 VAL A C 1
ATOM 7591 O O . VAL A 1 1547 ? 171.021 122.014 119.898 1.00 13.51 1547 VAL A O 1
ATOM 7595 N N . VAL A 1 1548 ? 170.504 123.540 118.323 1.00 15.34 1548 VAL A N 1
ATOM 7596 C CA . V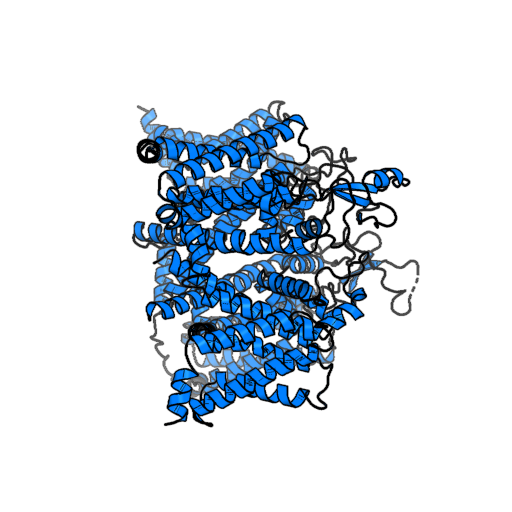AL A 1 1548 ? 171.434 124.524 118.872 1.00 15.34 1548 VAL A CA 1
ATOM 7597 C C . VAL A 1 1548 ? 171.016 124.922 120.282 1.00 15.34 1548 VAL A C 1
ATOM 7598 O O . VAL A 1 1548 ? 171.855 125.049 121.182 1.00 15.34 1548 VAL A O 1
ATOM 7602 N N . LEU A 1 1549 ? 169.714 125.123 120.497 1.00 14.41 1549 LEU A N 1
ATOM 7603 C CA . LEU A 1 1549 ? 169.224 125.503 121.816 1.00 14.41 1549 LEU A CA 1
ATOM 7604 C C . LEU A 1 1549 ? 169.478 124.405 122.839 1.00 14.41 1549 LEU A C 1
ATOM 7605 O O . LEU A 1 1549 ? 169.838 124.691 123.984 1.00 14.41 1549 LEU A O 1
ATOM 7610 N N . SER A 1 1550 ? 169.302 123.142 122.447 1.00 15.93 1550 SER A N 1
ATOM 7611 C CA . SER A 1 1550 ? 169.580 122.042 123.362 1.00 15.93 1550 SER A CA 1
ATOM 7612 C C . SER A 1 1550 ? 171.059 121.949 123.712 1.00 15.93 1550 SER A C 1
ATOM 7613 O O . SER A 1 1550 ? 171.403 121.772 124.889 1.00 15.93 1550 SER A O 1
ATOM 7616 N N . ILE A 1 1551 ? 171.944 122.073 122.720 1.00 17.34 1551 ILE A N 1
ATOM 7617 C CA . ILE A 1 1551 ? 173.372 122.037 123.020 1.00 17.34 1551 ILE A CA 1
ATOM 7618 C C . ILE A 1 1551 ? 173.757 123.201 123.925 1.00 17.34 1551 ILE A C 1
ATOM 7619 O O . ILE A 1 1551 ? 174.536 123.032 124.876 1.00 17.34 1551 ILE A O 1
ATOM 7624 N N . ALA A 1 1552 ? 173.212 124.391 123.659 1.00 21.34 1552 ALA A N 1
ATOM 7625 C CA . ALA A 1 1552 ? 173.480 125.541 124.514 1.00 21.34 1552 ALA A CA 1
ATOM 7626 C C . ALA A 1 1552 ? 172.968 125.307 125.928 1.00 21.34 1552 ALA A C 1
ATOM 7627 O O . ALA A 1 1552 ? 173.628 125.683 126.901 1.00 21.34 1552 ALA A O 1
ATOM 7629 N N . SER A 1 1553 ? 171.793 124.688 126.062 1.00 21.92 1553 SER A N 1
ATOM 7630 C CA . SER A 1 1553 ? 171.250 124.393 127.382 1.00 21.92 1553 SER A CA 1
ATOM 7631 C C . SER A 1 1553 ? 172.176 123.468 128.160 1.00 21.92 1553 SER A C 1
ATOM 7632 O O . SER A 1 1553 ? 172.502 123.735 129.323 1.00 21.92 1553 SER A O 1
ATOM 7635 N N . LEU A 1 1554 ? 172.619 122.378 127.529 1.00 23.18 1554 LEU A N 1
ATOM 7636 C CA . LEU A 1 1554 ? 173.533 121.461 128.209 1.00 23.18 1554 LEU A CA 1
ATOM 7637 C C . LEU A 1 1554 ? 174.828 122.157 128.615 1.00 23.18 1554 LEU A C 1
ATOM 7638 O O . LEU A 1 1554 ? 175.278 122.031 129.761 1.00 23.18 1554 LEU A O 1
ATOM 7643 N N . ILE A 1 1555 ? 175.443 122.907 127.696 1.00 29.35 1555 ILE A N 1
ATOM 7644 C CA . ILE A 1 1555 ? 176.745 123.492 128.014 1.00 29.35 1555 ILE A CA 1
ATOM 7645 C C . ILE A 1 1555 ? 176.606 124.567 129.089 1.00 29.35 1555 ILE A C 1
ATOM 7646 O O . ILE A 1 1555 ? 177.445 124.668 129.994 1.00 29.35 1555 ILE A O 1
ATOM 7651 N N . PHE A 1 1556 ? 175.539 125.370 129.028 1.00 33.45 1556 PHE A N 1
ATOM 7652 C CA . PHE A 1 1556 ? 175.359 126.432 130.012 1.00 33.45 1556 PHE A CA 1
ATOM 7653 C C . PHE A 1 1556 ? 175.012 125.867 131.382 1.00 33.45 1556 PHE A C 1
ATOM 7654 O O . PHE A 1 1556 ? 175.459 126.396 132.406 1.00 33.45 1556 PHE A O 1
ATOM 7662 N N . SER A 1 1557 ? 174.214 124.796 131.428 1.00 35.02 1557 SER A N 1
ATOM 7663 C CA . SER A 1 1557 ? 173.947 124.139 132.701 1.00 35.02 1557 SER A CA 1
ATOM 7664 C C . SER A 1 1557 ? 175.219 123.538 133.282 1.00 35.02 1557 SER A C 1
ATOM 7665 O O . SER A 1 1557 ? 175.444 123.604 134.496 1.00 35.02 1557 SER A O 1
ATOM 7668 N N . ALA A 1 1558 ? 176.059 122.939 132.434 1.00 38.65 1558 ALA A N 1
ATOM 7669 C CA . ALA A 1 1558 ? 177.322 122.391 132.916 1.00 38.65 1558 ALA A CA 1
ATOM 7670 C C . ALA A 1 1558 ? 178.244 123.479 133.451 1.00 38.65 1558 ALA A C 1
ATOM 7671 O O . ALA A 1 1558 ? 178.927 123.270 134.459 1.00 38.65 1558 ALA A O 1
ATOM 7673 N N . ILE A 1 1559 ? 178.287 124.634 132.795 1.00 47.41 1559 ILE A N 1
ATOM 7674 C CA . ILE A 1 1559 ? 179.140 125.733 133.247 1.00 47.41 1559 ILE A CA 1
ATOM 7675 C C . ILE A 1 1559 ? 178.609 126.365 134.529 1.00 47.41 1559 ILE A C 1
ATOM 7676 O O . ILE A 1 1559 ? 179.377 126.688 135.439 1.00 47.41 1559 ILE A O 1
ATOM 7681 N N . LEU A 1 1560 ? 177.289 126.535 134.635 1.00 48.41 1560 LEU A N 1
ATOM 7682 C CA . LEU A 1 1560 ? 176.682 127.315 135.708 1.00 48.41 1560 LEU A CA 1
ATOM 7683 C C . LEU A 1 1560 ? 176.339 126.471 136.936 1.00 48.41 1560 LEU A C 1
ATOM 7684 O O . LEU A 1 1560 ? 175.752 126.983 137.899 1.00 48.41 1560 LEU A O 1
ATOM 7689 N N . LYS A 1 1561 ? 176.767 125.215 136.935 1.00 57.57 1561 LYS A N 1
ATOM 7690 C CA . LYS A 1 1561 ? 176.479 124.303 138.057 1.00 57.57 1561 LYS A CA 1
ATOM 7691 C C . LYS A 1 1561 ? 177.494 124.585 139.162 1.00 57.57 1561 LYS A C 1
ATOM 7692 O O . LYS A 1 1561 ? 178.170 125.612 139.054 1.00 57.57 1561 LYS A O 1
ATOM 7698 N N . SER A 1 1562 ? 177.577 123.710 140.168 1.00 64.79 1562 SER A N 1
ATOM 7699 C CA . SER A 1 1562 ? 178.495 123.921 141.312 1.00 64.79 1562 SER A CA 1
ATOM 7700 C C . SER A 1 1562 ? 179.841 124.425 140.781 1.00 64.79 1562 SER A C 1
ATOM 7701 O O . SER A 1 1562 ? 180.481 125.232 141.483 1.00 64.79 1562 SER A O 1
ATOM 7703 N N . LEU A 1 1563 ? 180.252 123.972 139.592 1.00 66.85 1563 LEU A N 1
ATOM 7704 C CA . LEU A 1 1563 ? 181.561 124.359 139.070 1.00 66.85 1563 LEU A CA 1
ATOM 7705 C C . LEU A 1 1563 ? 181.793 125.860 139.205 1.00 66.85 1563 LEU A C 1
ATOM 7706 O O . LEU A 1 1563 ? 182.926 126.311 139.402 1.00 66.85 1563 LEU A O 1
ATOM 7711 N N . GLN A 1 1564 ? 180.725 126.650 139.104 1.00 69.38 1564 GLN A N 1
ATOM 7712 C CA . GLN A 1 1564 ? 180.845 128.103 139.115 1.00 69.38 1564 GLN A CA 1
ATOM 7713 C C . GLN A 1 1564 ? 179.747 128.736 139.958 1.00 69.38 1564 GLN A C 1
ATOM 7714 O O . GLN A 1 1564 ? 179.106 128.051 140.761 1.00 69.38 1564 GLN A O 1
ATOM 7720 N N . SER A 1 1565 ? 179.549 130.047 139.796 1.00 71.66 1565 SER A N 1
ATOM 7721 C CA . SER A 1 1565 ? 178.598 130.824 140.585 1.00 71.66 1565 SER A CA 1
ATOM 7722 C C . SER A 1 1565 ? 177.244 130.134 140.703 1.00 71.66 1565 SER A C 1
ATOM 7723 O O . SER A 1 1565 ? 176.577 129.878 139.695 1.00 71.66 1565 SER A O 1
ATOM 7726 N N . TYR A 1 1566 ? 176.834 129.833 141.935 1.00 73.43 1566 TYR A N 1
ATOM 7727 C CA . TYR A 1 1566 ? 175.588 129.116 142.200 1.00 73.43 1566 TYR A CA 1
ATOM 7728 C C . TYR A 1 1566 ? 174.445 130.125 142.311 1.00 73.43 1566 TYR A C 1
ATOM 7729 O O . TYR A 1 1566 ? 174.010 130.527 143.393 1.00 73.43 1566 TYR A O 1
ATOM 7738 N N . PHE A 1 1567 ? 173.952 130.549 141.150 1.00 58.02 1567 PHE A N 1
ATOM 7739 C CA . PHE A 1 1567 ? 172.786 131.414 141.106 1.00 58.02 1567 PHE A CA 1
ATOM 7740 C C . PHE A 1 1567 ? 171.545 130.615 141.507 1.00 58.02 1567 PHE A C 1
ATOM 7741 O O . PHE A 1 1567 ? 171.579 129.386 141.629 1.00 58.02 1567 PHE A O 1
ATOM 7749 N N . SER A 1 1568 ? 170.441 131.334 141.743 1.00 45.49 1568 SER A N 1
ATOM 7750 C CA . SER A 1 1568 ? 169.163 130.758 142.151 1.00 45.49 1568 SER A CA 1
ATOM 7751 C C . SER A 1 1568 ? 168.834 129.511 141.339 1.00 45.49 1568 SER A C 1
ATOM 7752 O O . SER A 1 1568 ? 168.889 129.544 140.102 1.00 45.49 1568 SER A O 1
ATOM 7755 N N . PRO A 1 1569 ? 168.499 128.395 141.997 1.00 38.24 1569 PRO A N 1
ATOM 7756 C CA . PRO A 1 1569 ? 168.248 127.140 141.267 1.00 38.24 1569 PRO A CA 1
ATOM 7757 C C . PRO A 1 1569 ? 167.113 127.258 140.264 1.00 38.24 1569 PRO A C 1
ATOM 7758 O O . PRO A 1 1569 ? 167.090 126.543 139.257 1.00 38.24 1569 PRO A O 1
ATOM 7762 N N . THR A 1 1570 ? 166.169 128.166 140.525 1.00 31.69 1570 THR A N 1
ATOM 7763 C CA . THR A 1 1570 ? 165.044 128.366 139.618 1.00 31.69 1570 THR A CA 1
ATOM 7764 C C . THR A 1 1570 ? 165.478 128.806 138.227 1.00 31.69 1570 THR A C 1
ATOM 7765 O O . THR A 1 1570 ? 164.705 128.641 137.280 1.00 31.69 1570 THR A O 1
ATOM 7769 N N . LEU A 1 1571 ? 166.683 129.362 138.080 1.00 28.96 1571 LEU A N 1
ATOM 7770 C CA . LEU A 1 1571 ? 167.194 129.660 136.747 1.00 28.96 1571 LEU A CA 1
ATOM 7771 C C . LEU A 1 1571 ? 167.421 128.380 135.952 1.00 28.96 1571 LEU A C 1
ATOM 7772 O O . LEU A 1 1571 ? 167.093 128.315 134.760 1.00 28.96 1571 LEU A O 1
ATOM 7777 N N . PHE A 1 1572 ? 167.971 127.348 136.600 1.00 27.38 1572 PHE A N 1
ATOM 7778 C CA . PHE A 1 1572 ? 168.135 126.058 135.937 1.00 27.38 1572 PHE A CA 1
ATOM 7779 C C . PHE A 1 1572 ? 166.804 125.554 135.402 1.00 27.38 1572 PHE A C 1
ATOM 7780 O O . PHE A 1 1572 ? 166.725 125.066 134.269 1.00 27.38 1572 PHE A O 1
ATOM 7788 N N . ARG A 1 1573 ? 165.744 125.693 136.198 1.00 16.03 1573 ARG A N 1
ATOM 7789 C CA . ARG A 1 1573 ? 164.419 125.244 135.789 1.00 16.03 1573 ARG A CA 1
ATOM 7790 C C . ARG A 1 1573 ? 163.973 125.926 134.501 1.00 16.03 1573 ARG A C 1
ATOM 7791 O O . ARG A 1 1573 ? 163.193 125.357 133.729 1.00 16.03 1573 ARG A O 1
ATOM 7799 N N . VAL A 1 1574 ? 164.456 127.146 134.252 1.00 19.15 1574 VAL A N 1
ATOM 7800 C CA . VAL A 1 1574 ? 164.097 127.841 133.020 1.00 19.15 1574 VAL A CA 1
ATOM 7801 C C . VAL A 1 1574 ? 164.985 127.391 131.867 1.00 19.15 1574 VAL A C 1
ATOM 7802 O O . VAL A 1 1574 ? 164.555 127.384 130.707 1.00 19.15 1574 VAL A O 1
ATOM 7806 N N . ILE A 1 1575 ? 166.228 127.003 132.159 1.00 20.11 1575 ILE A N 1
ATOM 7807 C CA . ILE A 1 1575 ? 167.155 126.602 131.105 1.00 20.11 1575 ILE A CA 1
ATOM 7808 C C . ILE A 1 1575 ? 166.717 125.283 130.477 1.00 20.11 1575 ILE A C 1
ATOM 7809 O O . ILE A 1 1575 ? 166.810 125.098 129.258 1.00 20.11 1575 ILE A O 1
ATOM 7814 N N . ARG A 1 1576 ? 166.164 124.365 131.233 1.00 18.79 1576 ARG A N 1
ATOM 7815 C CA . ARG A 1 1576 ? 165.793 123.041 130.710 1.00 18.79 1576 ARG A CA 1
ATOM 7816 C C . ARG A 1 1576 ? 164.451 123.111 130.010 1.00 18.79 1576 ARG A C 1
ATOM 7817 O O . ARG A 1 1576 ? 163.878 122.068 129.790 1.00 18.79 1576 ARG A O 1
ATOM 7825 N N . LEU A 1 1577 ? 163.938 124.290 129.745 1.00 15.72 1577 LEU A N 1
ATOM 7826 C CA . LEU A 1 1577 ? 162.711 124.446 128.976 1.00 15.72 1577 LEU A CA 1
ATOM 7827 C C . LEU A 1 1577 ? 162.943 124.352 127.475 1.00 15.72 1577 LEU A C 1
ATOM 7828 O O . LEU A 1 1577 ? 161.997 124.536 126.701 1.00 15.72 1577 LEU A O 1
ATOM 7833 N N . ALA A 1 1578 ? 164.172 124.073 127.048 1.00 16.30 1578 ALA A N 1
ATOM 7834 C CA . ALA A 1 1578 ? 164.520 124.027 125.636 1.00 16.30 1578 ALA A CA 1
ATOM 7835 C C . ALA A 1 1578 ? 164.282 122.657 125.015 1.00 16.30 1578 ALA A C 1
ATOM 7836 O O . ALA A 1 1578 ? 164.533 122.480 123.819 1.00 16.30 1578 ALA A O 1
ATOM 7838 N N . ARG A 1 1579 ? 163.806 121.688 125.795 1.00 16.12 1579 ARG A N 1
ATOM 7839 C CA . ARG A 1 1579 ? 163.505 120.366 125.265 1.00 16.12 1579 ARG A CA 1
ATOM 7840 C C . ARG A 1 1579 ? 162.092 120.255 124.716 1.00 16.12 1579 ARG A C 1
ATOM 7841 O O . ARG A 1 1579 ? 161.808 119.322 123.957 1.00 16.12 1579 ARG A O 1
ATOM 7849 N N . ILE A 1 1580 ? 161.202 121.178 125.087 1.00 15.64 1580 ILE A N 1
ATOM 7850 C CA . ILE A 1 1580 ? 159.836 121.158 124.580 1.00 15.64 1580 ILE A CA 1
ATOM 7851 C C . ILE A 1 1580 ? 159.795 121.433 123.081 1.00 15.64 1580 ILE A C 1
ATOM 7852 O O . ILE A 1 1580 ? 158.863 120.992 122.398 1.00 15.64 1580 ILE A O 1
ATOM 7857 N N . GLY A 1 1581 ? 160.800 122.126 122.541 1.00 15.42 1581 GLY A N 1
ATOM 7858 C CA . GLY A 1 1581 ? 160.861 122.319 121.102 1.00 15.42 1581 GLY A CA 1
ATOM 7859 C C . GLY A 1 1581 ? 160.957 121.014 120.337 1.00 15.42 1581 GLY A C 1
ATOM 7860 O O . GLY A 1 1581 ? 160.426 120.896 119.228 1.00 15.42 1581 GLY A O 1
ATOM 7861 N N . ARG A 1 1582 ? 161.621 120.014 120.917 1.00 13.50 1582 ARG A N 1
ATOM 7862 C CA . ARG A 1 1582 ? 161.660 118.701 120.287 1.00 13.50 1582 ARG A CA 1
ATOM 7863 C C . ARG A 1 1582 ? 160.262 118.102 120.183 1.00 13.50 1582 ARG A C 1
ATOM 7864 O O . ARG A 1 1582 ? 159.929 117.463 119.180 1.00 13.50 1582 ARG A O 1
ATOM 7872 N N . ILE A 1 1583 ? 159.432 118.299 121.210 1.00 13.83 1583 ILE A N 1
ATOM 7873 C CA . ILE A 1 1583 ? 158.036 117.876 121.127 1.00 13.83 1583 ILE A CA 1
ATOM 7874 C C . ILE A 1 1583 ? 157.296 118.682 120.068 1.00 13.83 1583 ILE A C 1
ATOM 7875 O O . ILE A 1 1583 ? 156.508 118.134 119.289 1.00 13.83 1583 ILE A O 1
ATOM 7880 N N . LEU A 1 1584 ? 157.527 119.996 120.028 1.00 12.98 1584 LEU A N 1
ATOM 7881 C CA . LEU A 1 1584 ? 156.881 120.840 119.028 1.00 12.98 1584 LEU A CA 1
ATOM 7882 C C . LEU A 1 1584 ? 157.282 120.471 117.608 1.00 12.98 1584 LEU A C 1
ATOM 7883 O O . LEU A 1 1584 ? 156.569 120.832 116.666 1.00 12.98 1584 LEU A O 1
ATOM 7888 N N . ARG A 1 1585 ? 158.398 119.768 117.436 1.00 13.61 1585 ARG A N 1
ATOM 7889 C CA . ARG A 1 1585 ? 158.767 119.239 116.129 1.00 13.61 1585 ARG A CA 1
ATOM 7890 C C . ARG A 1 1585 ? 157.810 118.161 115.634 1.00 13.61 1585 ARG A C 1
ATOM 7891 O O . ARG A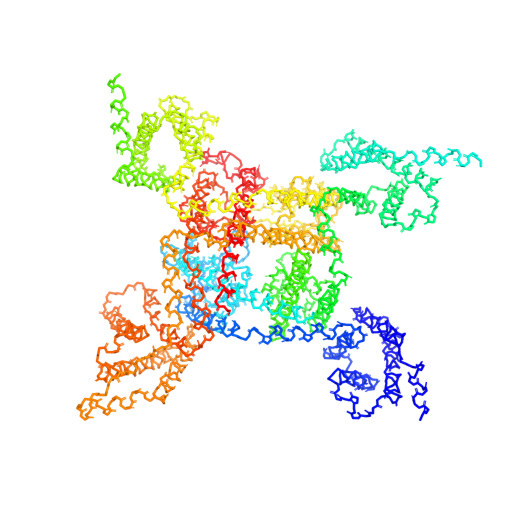 1 1585 ? 157.888 117.780 114.461 1.00 13.61 1585 ARG A O 1
ATOM 7899 N N . LEU A 1 1586 ? 156.916 117.662 116.488 1.00 14.10 1586 LEU A N 1
ATOM 7900 C CA . LEU A 1 1586 ? 155.945 116.648 116.102 1.00 14.10 1586 LEU A CA 1
ATOM 7901 C C . LEU A 1 1586 ? 154.772 117.215 115.314 1.00 14.10 1586 LEU A C 1
ATOM 7902 O O . LEU A 1 1586 ? 153.948 116.441 114.818 1.00 14.10 1586 LEU A O 1
ATOM 7907 N N . ILE A 1 1587 ? 154.681 118.538 115.186 1.00 14.99 1587 ILE A N 1
ATOM 7908 C CA . ILE A 1 1587 ? 153.563 119.188 114.511 1.00 14.99 1587 ILE A CA 1
ATOM 7909 C C . ILE A 1 1587 ? 153.733 119.019 113.006 1.00 14.99 1587 ILE A C 1
ATOM 7910 O O . ILE A 1 1587 ? 152.778 119.170 112.235 1.00 14.99 1587 ILE A O 1
ATOM 7915 N N . ARG A 1 1588 ? 154.939 118.649 112.584 1.00 14.17 1588 ARG A N 1
ATOM 7916 C CA . ARG A 1 1588 ? 155.246 118.510 111.167 1.00 14.17 1588 ARG A CA 1
ATOM 7917 C C . ARG A 1 1588 ? 154.476 117.377 110.503 1.00 14.17 1588 ARG A C 1
ATOM 7918 O O . ARG A 1 1588 ? 154.109 117.495 109.328 1.00 14.17 1588 ARG A O 1
ATOM 7926 N N . ALA A 1 1589 ? 154.215 116.286 111.226 1.00 15.77 1589 ALA A N 1
ATOM 7927 C CA . ALA A 1 1589 ? 153.495 115.159 110.641 1.00 15.77 1589 ALA A CA 1
ATOM 7928 C C . ALA A 1 1589 ? 151.985 115.337 110.750 1.00 15.77 1589 ALA A C 1
ATOM 7929 O O . ALA A 1 1589 ? 151.245 114.985 109.825 1.00 15.77 1589 ALA A O 1
ATOM 7931 N N . ALA A 1 1590 ? 151.510 115.879 111.870 1.00 18.29 1590 ALA A N 1
ATOM 7932 C CA . ALA A 1 1590 ? 150.076 116.009 112.102 1.00 18.29 1590 ALA A CA 1
ATOM 7933 C C . ALA A 1 1590 ? 149.460 117.055 111.183 1.00 18.29 1590 ALA A C 1
ATOM 7934 O O . ALA A 1 1590 ? 149.614 118.258 111.411 1.00 18.29 1590 ALA A O 1
ATOM 7936 N N . LYS A 1 1591 ? 148.758 116.601 110.140 1.00 20.85 1591 LYS A N 1
ATOM 7937 C CA . LYS A 1 1591 ? 148.164 117.528 109.182 1.00 20.85 1591 LYS A CA 1
ATOM 7938 C C . LYS A 1 1591 ? 147.068 118.376 109.814 1.00 20.85 1591 LYS A C 1
ATOM 7939 O O . LYS A 1 1591 ? 146.997 119.585 109.561 1.00 20.85 1591 LYS A O 1
ATOM 7945 N N . GLY A 1 1592 ? 146.206 117.768 110.631 1.00 20.55 1592 GLY A N 1
ATOM 7946 C CA . GLY A 1 1592 ? 145.134 118.529 111.253 1.00 20.55 1592 GLY A CA 1
ATOM 7947 C C . GLY A 1 1592 ? 145.653 119.605 112.186 1.00 20.55 1592 GLY A C 1
ATOM 7948 O O . GLY A 1 1592 ? 145.187 120.747 112.161 1.00 20.55 1592 GLY A O 1
ATOM 7949 N N . ILE A 1 1593 ? 146.630 119.252 113.023 1.00 19.50 1593 ILE A N 1
ATOM 7950 C CA . ILE A 1 1593 ? 147.238 120.232 113.915 1.00 19.50 1593 ILE A CA 1
ATOM 7951 C C . ILE A 1 1593 ? 147.931 121.327 113.114 1.00 19.50 1593 ILE A C 1
ATOM 7952 O O . ILE A 1 1593 ? 147.834 122.515 113.446 1.00 19.50 1593 ILE A O 1
ATOM 7957 N N . ARG A 1 1594 ? 148.640 120.947 112.051 1.00 17.79 1594 ARG A N 1
ATOM 7958 C CA . ARG A 1 1594 ? 149.332 121.914 111.210 1.00 17.79 1594 ARG A CA 1
ATOM 7959 C C . ARG A 1 1594 ? 148.376 122.806 110.429 1.00 17.79 1594 ARG A C 1
ATOM 7960 O O . ARG A 1 1594 ? 148.797 123.866 109.954 1.00 17.79 1594 ARG A O 1
ATOM 7968 N N . THR A 1 1595 ? 147.112 122.409 110.282 1.00 18.60 1595 THR A N 1
ATOM 7969 C CA . THR A 1 1595 ? 146.112 123.267 109.657 1.00 18.60 1595 THR A CA 1
ATOM 7970 C C . THR A 1 1595 ? 145.442 124.192 110.668 1.00 18.60 1595 THR A C 1
ATOM 7971 O O . THR A 1 1595 ? 145.229 125.378 110.387 1.00 18.60 1595 THR A O 1
ATOM 7975 N N . LEU A 1 1596 ? 145.116 123.670 111.852 1.00 19.19 1596 LEU A N 1
ATOM 7976 C CA . LEU A 1 1596 ? 144.545 124.513 112.900 1.00 19.19 1596 LEU A CA 1
ATOM 7977 C C . LEU A 1 1596 ? 145.528 125.588 113.357 1.00 19.19 1596 LEU A C 1
ATOM 7978 O O . LEU A 1 1596 ? 145.133 126.743 113.576 1.00 19.19 1596 LEU A O 1
ATOM 7983 N N . LEU A 1 1597 ? 146.811 125.244 113.488 1.00 17.93 1597 LEU A N 1
ATOM 7984 C CA . LEU A 1 1597 ? 147.805 126.252 113.835 1.00 17.93 1597 LEU A CA 1
ATOM 7985 C C . LEU A 1 1597 ? 148.012 127.255 112.709 1.00 17.93 1597 LEU A C 1
ATOM 7986 O O . LEU A 1 1597 ? 148.295 128.428 112.975 1.00 17.93 1597 LEU A O 1
ATOM 7991 N N . PHE A 1 1598 ? 147.867 126.826 111.453 1.00 19.56 1598 PHE A N 1
ATOM 7992 C CA . PHE A 1 1598 ? 147.899 127.778 110.348 1.00 19.56 1598 PHE A CA 1
ATOM 7993 C C . PHE A 1 1598 ? 146.731 128.751 110.433 1.00 19.56 1598 PHE A C 1
ATOM 7994 O O . PHE A 1 1598 ? 146.883 129.943 110.147 1.00 19.56 1598 PHE A O 1
ATOM 8002 N N . ALA A 1 1599 ? 145.553 128.257 110.816 1.00 19.49 1599 ALA A N 1
ATOM 8003 C CA . ALA A 1 1599 ? 144.406 129.138 111.020 1.00 19.49 1599 ALA A CA 1
ATOM 8004 C C . ALA A 1 1599 ? 144.679 130.147 112.131 1.00 19.49 1599 ALA A C 1
ATOM 8005 O O . ALA A 1 1599 ? 144.330 131.329 112.021 1.00 19.49 1599 ALA A O 1
ATOM 8007 N N . LEU A 1 1600 ? 145.300 129.689 113.221 1.00 16.16 1600 LEU A N 1
ATOM 8008 C CA . LEU A 1 1600 ? 145.673 130.607 114.296 1.00 16.16 1600 LEU A CA 1
ATOM 8009 C C . LEU A 1 1600 ? 146.652 131.668 113.800 1.00 16.16 1600 LEU A C 1
ATOM 8010 O O . LEU A 1 1600 ? 146.513 132.859 114.119 1.00 16.16 1600 LEU A O 1
ATOM 8015 N N . MET A 1 1601 ? 147.649 131.251 113.018 1.00 20.47 1601 MET A N 1
ATOM 8016 C CA . MET A 1 1601 ? 148.617 132.194 112.468 1.00 20.47 1601 MET A CA 1
ATOM 8017 C C . MET A 1 1601 ? 147.935 133.208 111.561 1.00 20.47 1601 MET A C 1
ATOM 8018 O O . MET A 1 1601 ? 148.285 134.394 111.564 1.00 20.47 1601 MET A O 1
ATOM 8023 N N . MET A 1 1602 ? 146.962 132.757 110.778 1.00 22.10 1602 MET A N 1
ATOM 8024 C CA . MET A 1 1602 ? 146.173 133.624 109.915 1.00 22.10 1602 MET A CA 1
ATOM 8025 C C . MET A 1 1602 ? 145.311 134.607 110.693 1.00 22.10 1602 MET A C 1
ATOM 8026 O O . MET A 1 1602 ? 145.094 135.727 110.218 1.00 22.10 1602 MET A O 1
ATOM 8031 N N . SER A 1 1603 ? 144.815 134.219 111.868 1.00 18.93 1603 SER A N 1
ATOM 8032 C CA . SER A 1 1603 ? 143.981 135.096 112.678 1.00 18.93 1603 SER A CA 1
ATOM 8033 C C . SER A 1 1603 ? 144.774 136.015 113.597 1.00 18.93 1603 SER A C 1
ATOM 8034 O O . SER A 1 1603 ? 144.187 136.941 114.169 1.00 18.93 1603 SER A O 1
ATOM 8037 N N . LEU A 1 1604 ? 146.075 135.782 113.764 1.00 16.60 1604 LEU A N 1
ATOM 8038 C CA . LEU A 1 1604 ? 146.907 136.637 114.614 1.00 16.60 1604 LEU A CA 1
ATOM 8039 C C . LEU A 1 1604 ? 146.867 138.134 114.285 1.00 16.60 1604 LEU A C 1
ATOM 8040 O O . LEU A 1 1604 ? 146.833 138.948 115.218 1.00 16.60 1604 LEU A O 1
ATOM 8045 N N . PRO A 1 1605 ? 146.918 138.555 113.008 1.00 16.84 1605 PRO A N 1
ATOM 8046 C CA . PRO A 1 1605 ? 146.998 140.004 112.730 1.00 16.84 1605 PRO A CA 1
ATOM 8047 C C . PRO A 1 1605 ? 145.872 140.846 113.320 1.00 16.84 1605 PRO A C 1
ATOM 8048 O O . PRO A 1 1605 ? 146.143 141.935 113.838 1.00 16.84 1605 PRO A O 1
ATOM 8052 N N . ALA A 1 1606 ? 144.620 140.385 113.258 1.00 16.47 1606 ALA A N 1
ATOM 8053 C CA . ALA A 1 1606 ? 143.528 141.153 113.851 1.00 16.47 1606 ALA A CA 1
ATOM 8054 C C . ALA A 1 1606 ? 143.508 141.013 115.367 1.00 16.47 1606 ALA A C 1
ATOM 8055 O O . ALA A 1 1606 ? 143.140 141.961 116.082 1.00 16.47 1606 ALA A O 1
ATOM 8057 N N . LEU A 1 1607 ? 143.890 139.836 115.866 1.00 15.62 1607 LEU A N 1
ATOM 8058 C CA . LEU A 1 1607 ? 144.015 139.643 117.302 1.00 15.62 1607 LEU A CA 1
ATOM 8059 C C . LEU A 1 1607 ? 145.017 140.615 117.901 1.00 15.62 1607 LEU A C 1
ATOM 8060 O O . LEU A 1 1607 ? 144.854 141.032 119.049 1.00 15.62 1607 LEU A O 1
ATOM 8065 N N . PHE A 1 1608 ? 146.041 141.003 117.137 1.00 15.19 1608 PHE A N 1
ATOM 8066 C CA . PHE A 1 1608 ? 146.992 141.994 117.630 1.00 15.19 1608 PHE A CA 1
ATOM 8067 C C . PHE A 1 1608 ? 146.315 143.332 117.906 1.00 15.19 1608 PHE A C 1
ATOM 8068 O O . PHE A 1 1608 ? 146.532 143.935 118.962 1.00 15.19 1608 PHE A O 1
ATOM 8076 N N . ASN A 1 1609 ? 145.486 143.811 116.976 1.00 17.66 1609 ASN A N 1
ATOM 8077 C CA . ASN A 1 1609 ? 144.802 145.086 117.176 1.00 17.66 1609 ASN A CA 1
ATOM 8078 C C . ASN A 1 1609 ? 143.808 145.009 118.330 1.00 17.66 1609 ASN A C 1
ATOM 8079 O O . ASN A 1 1609 ? 143.721 145.933 119.159 1.00 17.66 1609 ASN A O 1
ATOM 8084 N N . ILE A 1 1610 ? 143.043 143.918 118.399 1.00 15.12 1610 ILE A N 1
ATOM 8085 C CA . ILE A 1 1610 ? 142.060 143.812 119.473 1.00 15.12 1610 ILE A CA 1
ATOM 8086 C C . ILE A 1 1610 ? 142.761 143.696 120.823 1.00 15.12 1610 ILE A C 1
ATOM 8087 O O . ILE A 1 1610 ? 142.298 144.249 121.829 1.00 15.12 1610 ILE A O 1
ATOM 8092 N N . GLY A 1 1611 ? 143.900 143.002 120.867 1.00 15.29 1611 GLY A N 1
ATOM 8093 C CA . GLY A 1 1611 ? 144.696 142.967 122.079 1.00 15.29 1611 GLY A CA 1
ATOM 8094 C C . GLY A 1 1611 ? 145.309 144.306 122.426 1.00 15.29 1611 GLY A C 1
ATOM 8095 O O . GLY A 1 1611 ? 145.520 144.603 123.602 1.00 15.29 1611 GLY A O 1
ATOM 8096 N N . LEU A 1 1612 ? 145.616 145.126 121.419 1.00 14.70 1612 LEU A N 1
ATOM 8097 C CA . LEU A 1 1612 ? 146.071 146.485 121.697 1.00 14.70 1612 LEU A CA 1
ATOM 8098 C C . LEU A 1 1612 ? 144.988 147.290 122.405 1.00 14.70 1612 LEU A C 1
ATOM 8099 O O . LEU A 1 1612 ? 145.267 147.985 123.391 1.00 14.70 1612 LEU A O 1
ATOM 8104 N N . LEU A 1 1613 ? 143.745 147.203 121.923 1.00 15.38 1613 LEU A N 1
ATOM 8105 C CA . LEU A 1 1613 ? 142.653 147.855 122.650 1.00 15.38 1613 LEU A CA 1
ATOM 8106 C C . LEU A 1 1613 ? 142.478 147.276 124.048 1.00 15.38 1613 LEU A C 1
ATOM 8107 O O . LEU A 1 1613 ? 142.215 148.017 125.003 1.00 15.38 1613 LEU A O 1
ATOM 8112 N N . LEU A 1 1614 ? 142.589 145.955 124.186 1.00 14.01 1614 LEU A N 1
ATOM 8113 C CA . LEU A 1 1614 ? 142.455 145.349 125.507 1.00 14.01 1614 LEU A CA 1
ATOM 8114 C C . LEU A 1 1614 ? 143.533 145.859 126.458 1.00 14.01 1614 LEU A C 1
ATOM 8115 O O . LEU A 1 1614 ? 143.253 146.159 127.624 1.00 14.01 1614 LEU A O 1
ATOM 8120 N N . PHE A 1 1615 ? 144.769 145.971 125.970 1.00 13.78 1615 PHE A N 1
ATOM 8121 C CA . PHE A 1 1615 ? 145.861 146.479 126.793 1.00 13.78 1615 PHE A CA 1
ATOM 8122 C C . PHE A 1 1615 ? 145.631 147.934 127.175 1.00 13.78 1615 PHE A C 1
ATOM 8123 O O . PHE A 1 1615 ? 145.895 148.335 128.312 1.00 13.78 1615 PHE A O 1
ATOM 8131 N N . LEU A 1 1616 ? 145.148 148.745 126.231 1.00 12.25 1616 LEU A N 1
ATOM 8132 C CA . LEU A 1 1616 ? 144.871 150.142 126.549 1.00 12.25 1616 LEU A CA 1
ATOM 8133 C C . LEU A 1 1616 ? 143.778 150.259 127.605 1.00 12.25 1616 LEU A C 1
ATOM 8134 O O . LEU A 1 1616 ? 143.880 151.075 128.531 1.00 12.25 1616 LEU A O 1
ATOM 8139 N N . VAL A 1 1617 ? 142.727 149.445 127.484 1.00 11.07 1617 VAL A N 1
ATOM 8140 C CA . VAL A 1 1617 ? 141.642 149.470 128.461 1.00 11.07 1617 VAL A CA 1
ATOM 8141 C C . VAL A 1 1617 ? 142.155 149.048 129.833 1.00 11.07 1617 VAL A C 1
ATOM 8142 O O . VAL A 1 1617 ? 141.828 149.665 130.856 1.00 11.07 1617 VAL A O 1
ATOM 8146 N N . MET A 1 1618 ? 142.972 147.991 129.875 1.00 12.71 1618 MET A N 1
ATOM 8147 C CA . MET A 1 1618 ? 143.535 147.556 131.149 1.00 12.71 1618 MET A CA 1
ATOM 8148 C C . MET A 1 1618 ? 144.434 148.625 131.752 1.00 12.71 1618 MET A C 1
ATOM 8149 O O . MET A 1 1618 ? 144.440 148.816 132.969 1.00 12.71 1618 MET A O 1
ATOM 8154 N N . PHE A 1 1619 ? 145.203 149.331 130.923 1.00 8.88 1619 PHE A N 1
ATOM 8155 C CA . PHE A 1 1619 ? 146.066 150.392 131.436 1.00 8.88 1619 PHE A CA 1
ATOM 8156 C C . PHE A 1 1619 ? 145.245 151.528 132.037 1.00 8.88 1619 PHE A C 1
ATOM 8157 O O . PHE A 1 1619 ? 145.546 152.019 133.134 1.00 8.88 1619 PHE A O 1
ATOM 8165 N N . ILE A 1 1620 ? 144.195 151.983 131.366 1.00 10.48 1620 ILE A N 1
ATOM 8166 C CA . ILE A 1 1620 ? 143.340 153.067 131.882 1.00 10.48 1620 ILE A CA 1
ATOM 8167 C C . ILE A 1 1620 ? 142.672 152.700 133.201 1.00 10.48 1620 ILE A C 1
ATOM 8168 O O . ILE A 1 1620 ? 142.736 153.453 134.199 1.00 10.48 1620 ILE A O 1
ATOM 8173 N N . TYR A 1 1621 ? 142.034 151.542 133.232 1.00 8.98 1621 TYR A N 1
ATOM 8174 C CA . TYR A 1 1621 ? 141.466 151.073 134.489 1.00 8.98 1621 TYR A CA 1
ATOM 8175 C C . TYR A 1 1621 ? 142.503 150.855 135.572 1.00 8.98 1621 TYR A C 1
ATOM 8176 O O . TYR A 1 1621 ? 142.207 151.145 136.688 1.00 8.98 1621 TYR A O 1
ATOM 8185 N N . SER A 1 1622 ? 143.705 150.391 135.273 1.00 10.61 1622 SER A N 1
ATOM 8186 C CA . SER A 1 1622 ? 144.711 150.273 136.325 1.00 10.61 1622 SER A CA 1
ATOM 8187 C C . SER A 1 1622 ? 144.990 151.619 136.926 1.00 10.61 1622 SER A C 1
ATOM 8188 O O . SER A 1 1622 ? 145.005 151.748 138.126 1.00 10.61 1622 SER A O 1
ATOM 8191 N N . ILE A 1 1623 ? 145.138 152.639 136.100 1.00 7.50 1623 ILE A N 1
ATOM 8192 C CA . ILE A 1 1623 ? 145.412 153.978 136.589 1.00 7.50 1623 ILE A CA 1
ATOM 8193 C C . ILE A 1 1623 ? 144.239 154.471 137.438 1.00 7.50 1623 ILE A C 1
ATOM 8194 O O . ILE A 1 1623 ? 144.474 155.069 138.485 1.00 7.50 1623 ILE A O 1
ATOM 8199 N N . PHE A 1 1624 ? 142.982 154.227 137.034 1.00 12.69 1624 PHE A N 1
ATOM 8200 C CA . PHE A 1 1624 ? 141.886 154.604 137.960 1.00 12.69 1624 PHE A CA 1
ATOM 8201 C C . PHE A 1 1624 ? 141.897 153.853 139.259 1.00 12.69 1624 PHE A C 1
ATOM 8202 O O . PHE A 1 1624 ? 141.690 154.448 140.292 1.00 12.69 1624 PHE A O 1
ATOM 8210 N N . GLY A 1 1625 ? 142.116 152.554 139.221 1.00 10.59 1625 GLY A N 1
ATOM 8211 C CA . GLY A 1 1625 ? 142.054 151.759 140.419 1.00 10.59 1625 GLY A CA 1
ATOM 8212 C C . GLY A 1 1625 ? 143.171 152.175 141.307 1.00 10.59 1625 GLY A C 1
ATOM 8213 O O . GLY A 1 1625 ? 143.013 152.319 142.523 1.00 10.59 1625 GLY A O 1
ATOM 8214 N N . MET A 1 1626 ? 144.323 152.391 140.697 1.00 10.59 1626 MET A N 1
ATOM 8215 C CA . MET A 1 1626 ? 145.470 152.713 141.524 1.00 10.59 1626 MET A CA 1
ATOM 8216 C C . MET A 1 1626 ? 145.205 154.014 142.261 1.00 10.59 1626 MET A C 1
ATOM 8217 O O . MET A 1 1626 ? 145.577 154.135 143.420 1.00 10.59 1626 MET A O 1
ATOM 8222 N N . SER A 1 1627 ? 144.592 154.997 141.611 1.00 12.73 1627 SER A N 1
ATOM 8223 C CA . SER A 1 1627 ? 144.189 156.231 142.320 1.00 12.73 1627 SER A CA 1
ATOM 8224 C C . SER A 1 1627 ? 143.049 156.080 143.337 1.00 12.73 1627 SER A C 1
ATOM 8225 O O . SER A 1 1627 ? 143.080 156.728 144.379 1.00 12.73 1627 SER A O 1
ATOM 8228 N N . SER A 1 1628 ? 142.047 155.254 143.047 1.00 12.80 1628 SER A N 1
ATOM 8229 C CA . SER A 1 1628 ? 140.853 155.136 143.899 1.00 12.80 1628 SER A CA 1
ATOM 8230 C C . SER A 1 1628 ? 140.830 154.066 144.980 1.00 12.80 1628 SER A C 1
ATOM 8231 O O . SER A 1 1628 ? 140.269 154.290 146.062 1.00 12.80 1628 SER A O 1
ATOM 8234 N N . PHE A 1 1629 ? 141.425 152.907 144.720 1.00 7.93 1629 PHE A N 1
ATOM 8235 C CA . PHE A 1 1629 ? 141.318 151.802 145.701 1.00 7.93 1629 PHE A CA 1
ATOM 8236 C C . PHE A 1 1629 ? 142.646 151.356 146.266 1.00 7.93 1629 PHE A C 1
ATOM 8237 O O . PHE A 1 1629 ? 142.859 150.188 146.210 1.00 7.93 1629 PHE A O 1
ATOM 8245 N N . PRO A 1 1630 ? 143.503 152.224 146.863 1.00 17.67 1630 PRO A N 1
ATOM 8246 C CA . PRO A 1 1630 ? 144.827 151.832 147.361 1.00 17.67 1630 PRO A CA 1
ATOM 8247 C C . PRO A 1 1630 ? 145.002 151.836 148.890 1.00 17.67 1630 PRO A C 1
ATOM 8248 O O . PRO A 1 1630 ? 146.117 151.622 149.330 1.00 17.67 1630 PRO A O 1
ATOM 8252 N N A HIS A 1 1631 ? 143.903 151.935 149.636 0.50 20.10 1631 HIS A N 1
ATOM 8253 N N B HIS A 1 1631 ? 143.903 151.891 149.633 0.50 20.10 1631 HIS A N 1
ATOM 8254 C CA A HIS A 1 1631 ? 143.968 151.934 151.095 0.50 20.10 1631 HIS A CA 1
ATOM 8255 C CA B HIS A 1 1631 ? 143.962 151.934 151.088 0.50 20.10 1631 HIS A CA 1
ATOM 8256 C C A HIS A 1 1631 ? 142.980 150.933 151.626 0.50 20.10 1631 HIS A C 1
ATOM 8257 C C B HIS A 1 1631 ? 142.925 150.992 151.637 0.50 20.10 1631 HIS A C 1
ATOM 8258 O O A HIS A 1 1631 ? 142.927 150.711 152.832 0.50 20.10 1631 HIS A O 1
ATOM 8259 O O B HIS A 1 1631 ? 142.872 150.772 152.842 0.50 20.10 1631 HIS A O 1
ATOM 8272 N N . VAL A 1 1632 ? 142.170 150.348 150.751 1.00 19.10 1632 VAL A N 1
ATOM 8273 C CA . VAL A 1 1632 ? 141.145 149.407 151.182 1.00 19.10 1632 VAL A CA 1
ATOM 8274 C C . VAL A 1 1632 ? 141.734 148.249 151.969 1.00 19.10 1632 VAL A C 1
ATOM 8275 O O . VAL A 1 1632 ? 142.765 147.705 151.587 1.00 19.10 1632 VAL A O 1
ATOM 8279 N N . ARG A 1 1633 ? 141.074 147.851 153.056 1.00 17.74 1633 ARG A N 1
ATOM 8280 C CA . ARG A 1 1633 ? 141.569 146.761 153.889 1.00 17.74 1633 ARG A CA 1
ATOM 8281 C C . ARG A 1 1633 ? 141.629 145.498 153.090 1.00 17.74 1633 ARG A C 1
ATOM 8282 O O . ARG A 1 1633 ? 140.748 145.219 152.284 1.00 17.74 1633 ARG A O 1
ATOM 8290 N N . TRP A 1 1634 ? 142.611 144.670 153.427 1.00 14.41 1634 TRP A N 1
ATOM 8291 C CA . TRP A 1 1634 ? 142.847 143.456 152.715 1.00 14.41 1634 TRP A CA 1
ATOM 8292 C C . TRP A 1 1634 ? 141.805 142.460 153.135 1.00 14.41 1634 TRP A C 1
ATOM 8293 O O . TRP A 1 1634 ? 141.841 141.970 154.256 1.00 14.41 1634 TRP A O 1
ATOM 8304 N N . GLU A 1 1635 ? 140.871 142.146 152.261 1.00 14.48 1635 GLU A N 1
ATOM 8305 C CA . GLU A 1 1635 ? 139.852 141.170 152.559 1.00 14.48 1635 GLU A CA 1
ATOM 8306 C C . GLU A 1 1635 ? 139.579 140.440 151.283 1.00 14.48 1635 GLU A C 1
ATOM 8307 O O . GLU A 1 1635 ? 139.812 140.988 150.219 1.00 14.48 1635 GLU A O 1
ATOM 8313 N N . ALA A 1 1636 ? 139.147 139.190 151.357 1.00 9.88 1636 ALA A N 1
ATOM 8314 C CA . ALA A 1 1636 ? 138.759 138.464 150.156 1.00 9.88 1636 ALA A CA 1
ATOM 8315 C C . ALA A 1 1636 ? 139.867 138.486 149.135 1.00 9.88 1636 ALA A C 1
ATOM 8316 O O . ALA A 1 1636 ? 140.990 138.101 149.434 1.00 9.88 1636 ALA A O 1
ATOM 8318 N N . GLY A 1 1637 ? 139.560 138.923 147.928 1.00 11.41 1637 GLY A N 1
ATOM 8319 C CA . GLY A 1 1637 ? 140.542 138.981 146.863 1.00 11.41 1637 GLY A CA 1
ATOM 8320 C C . GLY A 1 1637 ? 141.742 139.874 147.055 1.00 11.41 1637 GLY A C 1
ATOM 8321 O O . GLY A 1 1637 ? 142.833 139.516 146.633 1.00 11.41 1637 GLY A O 1
ATOM 8322 N N . ILE A 1 1638 ? 141.558 141.038 147.654 1.00 10.76 1638 ILE A N 1
ATOM 8323 C CA . ILE A 1 1638 ? 142.660 141.963 147.823 1.00 10.76 1638 ILE A CA 1
ATOM 8324 C C . ILE A 1 1638 ? 143.592 141.464 148.904 1.00 10.76 1638 ILE A C 1
ATOM 8325 O O . ILE A 1 1638 ? 143.179 141.280 150.040 1.00 10.76 1638 ILE A O 1
ATOM 8330 N N . ASP A 1 1639 ? 144.854 141.255 148.550 1.00 13.62 1639 ASP A N 1
ATOM 8331 C CA . ASP A 1 1639 ? 145.858 140.776 149.501 1.00 13.62 1639 ASP A CA 1
ATOM 8332 C C . ASP A 1 1639 ? 147.189 141.433 149.226 1.00 13.62 1639 ASP A C 1
ATOM 8333 O O . ASP A 1 1639 ? 147.308 142.183 148.272 1.00 13.62 1639 ASP A O 1
ATOM 8338 N N . ASP A 1 1640 ? 148.199 141.146 150.026 1.00 12.56 1640 ASP A N 1
ATOM 8339 C CA . ASP A 1 1640 ? 149.479 141.835 149.907 1.00 12.56 1640 ASP A CA 1
ATOM 8340 C C . ASP A 1 1640 ? 150.130 141.653 148.542 1.00 12.56 1640 ASP A C 1
ATOM 8341 O O . ASP A 1 1640 ? 151.119 142.335 148.254 1.00 12.56 1640 ASP A O 1
ATOM 8346 N N . MET A 1 1641 ? 149.612 140.764 147.704 1.00 12.02 1641 MET A N 1
ATOM 8347 C CA . MET A 1 1641 ? 150.151 140.543 146.368 1.00 12.02 1641 MET A CA 1
ATOM 8348 C C . MET A 1 1641 ? 149.236 141.039 145.263 1.00 12.02 1641 MET A C 1
ATOM 8349 O O . MET A 1 1641 ? 149.716 141.620 144.287 1.00 12.02 1641 MET A O 1
ATOM 8354 N N . PHE A 1 1642 ? 147.930 140.823 145.387 1.00 11.10 1642 PHE A N 1
ATOM 8355 C CA . PHE A 1 1642 ? 146.952 141.250 144.392 1.00 11.10 1642 PHE A CA 1
ATOM 8356 C C . PHE A 1 1642 ? 146.143 142.395 144.994 1.00 11.10 1642 PHE A C 1
ATOM 8357 O O . PHE A 1 1642 ? 145.092 142.195 145.601 1.00 11.10 1642 PHE A O 1
ATOM 8365 N N . ASN A 1 1643 ? 146.650 143.609 144.816 1.00 9.95 1643 ASN A N 1
ATOM 8366 C CA . ASN A 1 1643 ? 146.011 144.812 145.336 1.00 9.95 1643 ASN A CA 1
ATOM 8367 C C . ASN A 1 1643 ? 146.153 145.905 144.282 1.00 9.95 1643 ASN A C 1
ATOM 8368 O O . ASN A 1 1643 ? 146.497 145.642 143.125 1.00 9.95 1643 ASN A O 1
ATOM 8373 N N . PHE A 1 1644 ? 145.879 147.149 144.672 1.00 13.56 1644 PHE A N 1
ATOM 8374 C CA . PHE A 1 1644 ? 145.927 148.285 143.761 1.00 13.56 1644 PHE A CA 1
ATOM 8375 C C . PHE A 1 1644 ? 146.926 149.340 144.225 1.00 13.56 1644 PHE A C 1
ATOM 8376 O O . PHE A 1 1644 ? 146.750 150.530 143.956 1.00 13.56 1644 PHE A O 1
ATOM 8384 N N . GLN A 1 1645 ? 147.979 148.923 144.925 1.00 10.95 1645 GLN A N 1
ATOM 8385 C CA . GLN A 1 1645 ? 148.972 149.853 145.442 1.00 10.95 1645 GLN A CA 1
ATOM 8386 C C . GLN A 1 1645 ? 150.134 150.093 144.487 1.00 10.95 1645 GLN A C 1
ATOM 8387 O O . GLN A 1 1645 ? 150.869 151.068 144.671 1.00 10.95 1645 GLN A O 1
ATOM 8393 N N . THR A 1 1646 ? 150.319 149.239 143.482 1.00 8.95 1646 THR A N 1
ATOM 8394 C CA . THR A 1 1646 ? 151.353 149.428 142.474 1.00 8.95 1646 THR A CA 1
ATOM 8395 C C . THR A 1 1646 ? 150.784 149.067 141.110 1.00 8.95 1646 THR A C 1
ATOM 8396 O O . THR A 1 1646 ? 149.695 148.500 140.999 1.00 8.95 1646 THR A O 1
ATOM 8400 N N . PHE A 1 1647 ? 151.539 149.410 140.063 1.00 9.37 1647 PHE A N 1
ATOM 8401 C CA . PHE A 1 1647 ? 151.080 149.138 138.704 1.00 9.37 1647 PHE A CA 1
ATOM 8402 C C . PHE A 1 1647 ? 151.018 147.643 138.421 1.00 9.37 1647 PHE A C 1
ATOM 8403 O O . PHE A 1 1647 ? 150.043 147.157 137.836 1.00 9.37 1647 PHE A O 1
ATOM 8411 N N . ALA A 1 1648 ? 152.052 146.898 138.819 1.00 13.56 1648 ALA A N 1
ATOM 8412 C CA . ALA A 1 1648 ? 152.063 145.460 138.572 1.00 13.56 1648 ALA A CA 1
ATOM 8413 C C . ALA A 1 1648 ? 150.944 144.759 139.332 1.00 13.56 1648 ALA A C 1
ATOM 8414 O O . ALA A 1 1648 ? 150.277 143.872 138.786 1.00 13.56 1648 ALA A O 1
ATOM 8416 N N . ASN A 1 1649 ? 150.721 145.149 140.590 1.00 8.61 1649 ASN A N 1
ATOM 8417 C CA . ASN A 1 1649 ? 149.651 144.545 141.377 1.00 8.61 1649 ASN A CA 1
ATOM 8418 C C . ASN A 1 1649 ? 148.284 144.816 140.766 1.00 8.61 1649 ASN A C 1
ATOM 8419 O O . ASN A 1 1649 ? 147.426 143.927 140.750 1.00 8.61 1649 ASN A O 1
ATOM 8424 N N . SER A 1 1650 ? 148.061 146.032 140.265 1.00 9.32 1650 SER A N 1
ATOM 8425 C CA . SER A 1 1650 ? 146.796 146.353 139.616 1.00 9.32 1650 SER A CA 1
ATOM 8426 C C . SER A 1 1650 ? 146.626 145.580 138.316 1.00 9.32 1650 SER A C 1
ATOM 8427 O O . SER A 1 1650 ? 145.526 145.103 138.010 1.00 9.32 1650 SER A O 1
ATOM 8430 N N . MET A 1 1651 ? 147.703 145.453 137.538 1.00 13.56 1651 MET A N 1
ATOM 8431 C CA . MET A 1 1651 ? 147.618 144.733 136.274 1.00 13.56 1651 MET A CA 1
ATOM 8432 C C . MET A 1 1651 ? 147.353 143.251 136.499 1.00 13.56 1651 MET A C 1
ATOM 8433 O O . MET A 1 1651 ? 146.664 142.612 135.698 1.00 13.56 1651 MET A O 1
ATOM 8438 N N . LEU A 1 1652 ? 147.886 142.686 137.586 1.00 8.62 1652 LEU A N 1
ATOM 8439 C CA . LEU A 1 1652 ? 147.577 141.297 137.918 1.00 8.62 1652 LEU A CA 1
ATOM 8440 C C . LEU A 1 1652 ? 146.079 141.108 138.137 1.00 8.62 1652 LEU A C 1
ATOM 8441 O O . LEU A 1 1652 ? 145.465 140.193 137.574 1.00 8.62 1652 LEU A O 1
ATOM 8446 N N . CYS A 1 1653 ? 145.471 141.983 138.943 1.00 8.76 1653 CYS A N 1
ATOM 8447 C CA . CYS A 1 1653 ? 144.043 141.877 139.221 1.00 8.76 1653 CYS A CA 1
ATOM 8448 C C . CYS A 1 1653 ? 143.215 142.088 137.960 1.00 8.76 1653 CYS A C 1
ATOM 8449 O O . CYS A 1 1653 ? 142.222 141.383 137.732 1.00 8.76 1653 CYS A O 1
ATOM 8452 N N . LEU A 1 1654 ? 143.598 143.061 137.131 1.00 10.82 1654 LEU A N 1
ATOM 8453 C CA . LEU A 1 1654 ? 142.828 143.317 135.919 1.00 10.82 1654 LEU A CA 1
ATOM 8454 C C . LEU A 1 1654 ? 142.958 142.182 134.912 1.00 10.82 1654 LEU A C 1
ATOM 8455 O O . LEU A 1 1654 ? 141.978 141.845 134.241 1.00 10.82 1654 LEU A O 1
ATOM 8460 N N . PHE A 1 1655 ? 144.138 141.571 134.794 1.00 11.97 1655 PHE A N 1
ATOM 8461 C CA . PHE A 1 1655 ? 144.253 140.385 133.954 1.00 11.97 1655 PHE A CA 1
ATOM 8462 C C . PHE A 1 1655 ? 143.410 139.244 134.504 1.00 11.97 1655 PHE A C 1
ATOM 8463 O O . PHE A 1 1655 ? 142.788 138.500 133.737 1.00 11.97 1655 PHE A O 1
ATOM 8471 N N . GLN A 1 1656 ? 143.383 139.086 135.829 1.00 13.01 1656 GLN A N 1
ATOM 8472 C CA . GLN A 1 1656 ? 142.575 138.029 136.427 1.00 13.01 1656 GLN A CA 1
ATOM 8473 C C . GLN A 1 1656 ? 141.095 138.221 136.118 1.00 13.01 1656 GLN A C 1
ATOM 8474 O O . GLN A 1 1656 ? 140.392 137.258 135.792 1.00 13.01 1656 GLN A O 1
ATOM 8480 N N . ILE A 1 1657 ? 140.604 139.462 136.201 1.00 18.90 1657 ILE A N 1
ATOM 8481 C CA . ILE A 1 1657 ? 139.180 139.706 135.966 1.00 18.90 1657 ILE A CA 1
ATOM 8482 C C . ILE A 1 1657 ? 138.847 140.020 134.516 1.00 18.90 1657 ILE A C 1
ATOM 8483 O O . ILE A 1 1657 ? 137.676 140.273 134.207 1.00 18.90 1657 ILE A O 1
ATOM 8488 N N . THR A 1 1658 ? 139.836 140.028 133.619 1.00 24.77 1658 THR A N 1
ATOM 8489 C CA . THR A 1 1658 ? 139.532 140.114 132.195 1.00 24.77 1658 THR A CA 1
ATOM 8490 C C . THR A 1 1658 ? 138.685 138.938 131.731 1.00 24.77 1658 THR A C 1
ATOM 8491 O O . THR A 1 1658 ? 137.836 139.104 130.848 1.00 24.77 1658 THR A O 1
ATOM 8495 N N . THR A 1 1659 ? 138.881 137.763 132.323 1.00 27.79 1659 THR A N 1
ATOM 8496 C CA . THR A 1 1659 ? 138.012 136.617 132.108 1.00 27.79 1659 THR A CA 1
ATOM 8497 C C . THR A 1 1659 ? 136.879 136.563 133.121 1.00 27.79 1659 THR A C 1
ATOM 8498 O O . THR A 1 1659 ? 136.230 135.519 133.249 1.00 27.79 1659 THR A O 1
ATOM 8502 N N . SER A 1 1660 ? 136.655 137.652 133.863 1.00 26.30 1660 SER A N 1
ATOM 8503 C CA . SER A 1 1660 ? 135.595 137.782 134.858 1.00 26.30 1660 SER A CA 1
ATOM 8504 C C . SER A 1 1660 ? 135.858 136.901 136.072 1.00 26.30 1660 SER A C 1
ATOM 8505 O O . SER A 1 1660 ? 135.010 136.795 136.961 1.00 26.30 1660 SER A O 1
ATOM 8508 N N . ALA A 1 1661 ? 137.030 136.274 136.126 1.00 21.50 1661 ALA A N 1
ATOM 8509 C CA . ALA A 1 1661 ? 137.350 135.388 137.236 1.00 21.50 1661 ALA A CA 1
ATOM 8510 C C . ALA A 1 1661 ? 137.606 136.183 138.509 1.00 21.50 1661 ALA A C 1
ATOM 8511 O O . ALA A 1 1661 ? 138.465 137.068 138.543 1.00 21.50 1661 ALA A O 1
ATOM 8513 N N . GLY A 1 1662 ? 136.859 135.856 139.560 1.00 16.07 1662 GLY A N 1
ATOM 8514 C CA . GLY A 1 1662 ? 137.079 136.423 140.875 1.00 16.07 1662 GLY A CA 1
ATOM 8515 C C . GLY A 1 1662 ? 136.927 137.927 140.974 1.00 16.07 1662 GLY A C 1
ATOM 8516 O O . GLY A 1 1662 ? 137.599 138.564 141.791 1.00 16.07 1662 GLY A O 1
ATOM 8517 N N . TRP A 1 1663 ? 136.051 138.510 140.156 1.00 13.96 1663 TRP A N 1
ATOM 8518 C CA . TRP A 1 1663 ? 135.779 139.939 140.255 1.00 13.96 1663 TRP A CA 1
ATOM 8519 C C . TRP A 1 1663 ? 134.908 140.281 141.456 1.00 13.96 1663 TRP A C 1
ATOM 8520 O O . TRP A 1 1663 ? 135.011 141.395 141.987 1.00 13.96 1663 TRP A O 1
ATOM 8531 N N . ASP A 1 1664 ? 134.078 139.342 141.912 1.00 14.24 1664 ASP A N 1
ATOM 8532 C CA . ASP A 1 1664 ? 133.357 139.529 143.165 1.00 14.24 1664 ASP A CA 1
ATOM 8533 C C . ASP A 1 1664 ? 134.305 139.605 144.353 1.00 14.24 1664 ASP A C 1
ATOM 8534 O O . ASP A 1 1664 ? 134.050 140.360 145.297 1.00 14.24 1664 ASP A O 1
ATOM 8539 N N . GLY A 1 1665 ? 135.397 138.838 144.325 1.00 12.91 1665 GLY A N 1
ATOM 8540 C CA . GLY A 1 1665 ? 136.371 138.882 145.400 1.00 12.91 1665 GLY A CA 1
ATOM 8541 C C . GLY A 1 1665 ? 137.080 140.212 145.531 1.00 12.91 1665 GLY A C 1
ATOM 8542 O O . GLY A 1 1665 ? 137.473 140.585 146.641 1.00 12.91 1665 GLY A O 1
ATOM 8543 N N . LEU A 1 1666 ? 137.259 140.932 144.425 1.00 13.21 1666 LEU A N 1
ATOM 8544 C CA . LEU A 1 1666 ? 137.819 142.275 144.486 1.00 13.21 1666 LEU A CA 1
ATOM 8545 C C . LEU A 1 1666 ? 136.761 143.340 144.732 1.00 13.21 1666 LEU A C 1
ATOM 8546 O O . LEU A 1 1666 ? 137.083 144.403 145.273 1.00 13.21 1666 LEU A O 1
ATOM 8551 N N . LEU A 1 1667 ? 135.509 143.089 144.343 1.00 12.25 1667 LEU A N 1
ATOM 8552 C CA . LEU A 1 1667 ? 134.446 144.030 144.682 1.00 12.25 1667 LEU A CA 1
ATOM 8553 C C . LEU A 1 1667 ? 134.087 143.972 146.162 1.00 12.25 1667 LEU A C 1
ATOM 8554 O O . LEU A 1 1667 ? 133.629 144.973 146.724 1.00 12.25 1667 LEU A O 1
ATOM 8559 N N . SER A 1 1668 ? 134.290 142.820 146.807 1.00 14.43 1668 SER A N 1
ATOM 8560 C CA . SER A 1 1668 ? 133.870 142.654 148.199 1.00 14.43 1668 SER A CA 1
ATOM 8561 C C . SER A 1 1668 ? 134.501 143.665 149.150 1.00 14.43 1668 SER A C 1
ATOM 8562 O O . SER A 1 1668 ? 133.766 144.278 149.944 1.00 14.43 1668 SER A O 1
ATOM 8565 N N . PRO A 1 1669 ? 135.822 143.888 149.146 1.00 10.24 1669 PRO A N 1
ATOM 8566 C CA . PRO A 1 1669 ? 136.389 144.871 150.083 1.00 10.24 1669 PRO A CA 1
ATOM 8567 C C . PRO A 1 1669 ? 135.991 146.303 149.780 1.00 10.24 1669 PRO A C 1
ATOM 8568 O O . PRO A 1 1669 ? 135.989 147.133 150.697 1.00 10.24 1669 PRO A O 1
ATOM 8572 N N . ILE A 1 1670 ? 135.661 146.620 148.527 1.00 16.30 1670 ILE A N 1
ATOM 8573 C CA . ILE A 1 1670 ? 135.287 147.985 148.176 1.00 16.30 1670 ILE A CA 1
ATOM 8574 C C . ILE A 1 1670 ? 133.848 148.273 148.591 1.00 16.30 1670 ILE A C 1
ATOM 8575 O O . ILE A 1 1670 ? 133.453 149.436 148.737 1.00 16.30 1670 ILE A O 1
ATOM 8580 N N . LEU A 1 1671 ? 133.052 147.233 148.826 1.00 11.05 1671 LEU A N 1
ATOM 8581 C CA . LEU A 1 1671 ? 131.669 147.404 149.247 1.00 11.05 1671 LEU A CA 1
ATOM 8582 C C . LEU A 1 1671 ? 131.528 147.642 150.746 1.00 11.05 1671 LEU A C 1
ATOM 8583 O O . LEU A 1 1671 ? 130.402 147.651 151.252 1.00 11.05 1671 LEU A O 1
ATOM 8588 N N . ASN A 1 1672 ? 132.632 147.838 151.461 1.00 16.63 1672 ASN A N 1
ATOM 8589 C CA . ASN A 1 1672 ? 132.615 148.020 152.905 1.00 16.63 1672 ASN A CA 1
ATOM 8590 C C . ASN A 1 1672 ? 132.512 149.501 153.242 1.00 16.63 1672 ASN A C 1
ATOM 8591 O O . ASN A 1 1672 ? 133.244 150.326 152.688 1.00 16.63 1672 ASN A O 1
ATOM 8596 N N . THR A 1 1673 ? 131.597 149.836 154.155 1.00 17.17 1673 THR A N 1
ATOM 8597 C CA . THR A 1 1673 ? 131.324 151.227 154.501 1.00 17.17 1673 THR A CA 1
ATOM 8598 C C . THR A 1 1673 ? 131.281 151.442 156.010 1.00 17.17 1673 THR A C 1
ATOM 8599 O O . THR A 1 1673 ? 130.675 152.406 156.483 1.00 17.17 1673 THR A O 1
ATOM 8603 N N . GLY A 1 1674 ? 131.924 150.563 156.773 1.00 17.51 1674 GLY A N 1
ATOM 8604 C CA . GLY A 1 1674 ? 131.937 150.702 158.217 1.00 17.51 1674 GLY A CA 1
ATOM 8605 C C . GLY A 1 1674 ? 132.241 149.474 159.039 1.00 17.51 1674 GLY A C 1
ATOM 8606 O O . GLY A 1 1674 ? 132.413 148.396 158.488 1.00 17.51 1674 GLY A O 1
ATOM 8607 N N . PRO A 1 1675 ? 132.293 149.625 160.368 1.00 15.93 1675 PRO A N 1
ATOM 8608 C CA . PRO A 1 1675 ? 132.636 148.509 161.249 1.00 15.93 1675 PRO A CA 1
ATOM 8609 C C . PRO A 1 1675 ? 131.613 147.388 161.195 1.00 15.93 1675 PRO A C 1
ATOM 8610 O O . PRO A 1 1675 ? 130.423 147.676 161.235 1.00 15.93 1675 PRO A O 1
ATOM 8614 N N . PRO A 1 1676 ? 132.053 146.121 161.129 1.00 17.16 1676 PRO A N 1
ATOM 8615 C CA . PRO A 1 1676 ? 133.292 145.500 161.608 1.00 17.16 1676 PRO A CA 1
ATOM 8616 C C . PRO A 1 1676 ? 134.364 145.224 160.551 1.00 17.16 1676 PRO A C 1
ATOM 8617 O O . PRO A 1 1676 ? 135.461 144.853 160.939 1.00 17.16 1676 PRO A O 1
ATOM 8621 N N . TYR A 1 1677 ? 134.085 145.424 159.272 1.00 18.67 1677 TYR A N 1
ATOM 8622 C CA . TYR A 1 1677 ? 135.030 145.103 158.211 1.00 18.67 1677 TYR A CA 1
ATOM 8623 C C . TYR A 1 1677 ? 136.011 146.221 157.960 1.00 18.67 1677 TYR A C 1
ATOM 8624 O O . TYR A 1 1677 ? 137.176 145.954 157.769 1.00 18.67 1677 TYR A O 1
ATOM 8633 N N . CYS A 1 1678 ? 135.559 147.449 157.872 1.00 25.89 1678 CYS A N 1
ATOM 8634 C CA . CYS A 1 1678 ? 136.338 148.650 157.691 1.00 25.89 1678 CYS A CA 1
ATOM 8635 C C . CYS A 1 1678 ? 136.387 149.563 158.900 1.00 25.89 1678 CYS A C 1
ATOM 8636 O O . CYS A 1 1678 ? 135.389 149.730 159.576 1.00 25.89 1678 CYS A O 1
ATOM 8639 N N . ASP A 1 1679 ? 137.529 150.172 159.176 1.00 35.37 1679 ASP A N 1
ATOM 8640 C CA . ASP A 1 1679 ? 137.622 151.114 160.274 1.00 35.37 1679 ASP A CA 1
ATOM 8641 C C . ASP A 1 1679 ? 137.511 152.514 159.745 1.00 35.37 1679 ASP A C 1
ATOM 8642 O O . ASP A 1 1679 ? 138.408 152.985 159.054 1.00 35.37 1679 ASP A O 1
ATOM 8647 N N . PRO A 1 1680 ? 136.416 153.208 160.074 1.00 38.34 1680 PRO A N 1
ATOM 8648 C CA . PRO A 1 1680 ? 136.348 154.613 159.692 1.00 38.34 1680 PRO A CA 1
ATOM 8649 C C . PRO A 1 1680 ? 137.226 155.376 160.666 1.00 38.34 1680 PRO A C 1
ATOM 8650 O O . PRO A 1 1680 ? 137.275 154.997 161.833 1.00 38.34 1680 PRO A O 1
ATOM 8654 N N . ASN A 1 1681 ? 137.867 156.436 160.252 1.00 46.01 1681 ASN A N 1
ATOM 8655 C CA . ASN A 1 1681 ? 138.843 157.196 161.044 1.00 46.01 1681 ASN A CA 1
ATOM 8656 C C . ASN A 1 1681 ? 140.041 156.329 161.422 1.00 46.01 1681 ASN A C 1
ATOM 8657 O O . ASN A 1 1681 ? 140.427 156.279 162.588 1.00 46.01 1681 ASN A O 1
ATOM 8662 N N . LEU A 1 1682 ? 140.625 155.640 160.446 1.00 51.51 1682 LEU A N 1
ATOM 8663 C CA . LEU A 1 1682 ? 141.810 154.822 160.690 1.00 51.51 1682 LEU A CA 1
ATOM 8664 C C . LEU A 1 1682 ? 142.953 155.717 161.106 1.00 51.51 1682 LEU A C 1
ATOM 8665 O O . LEU A 1 1682 ? 143.148 156.773 160.504 1.00 51.51 1682 LEU A O 1
ATOM 8670 N N . PRO A 1 1683 ? 143.724 155.309 162.125 1.00 64.35 1683 PRO A N 1
ATOM 8671 C CA . PRO A 1 1683 ? 144.863 156.094 162.612 1.00 64.35 1683 PRO A CA 1
ATOM 8672 C C . PRO A 1 1683 ? 145.630 156.916 161.547 1.00 64.35 1683 PRO A C 1
ATOM 8673 O O . PRO A 1 1683 ? 145.821 158.110 161.780 1.00 64.35 1683 PRO A O 1
ATOM 8677 N N . ASN A 1 1684 ? 146.052 156.325 160.431 1.00 67.21 1684 ASN A N 1
ATOM 8678 C CA . ASN A 1 1684 ? 146.757 157.124 159.431 1.00 67.21 1684 ASN A CA 1
ATOM 8679 C C . ASN A 1 1684 ? 146.485 156.817 157.958 1.00 67.21 1684 ASN A C 1
ATOM 8680 O O . ASN A 1 1684 ? 147.352 156.261 157.290 1.00 67.21 1684 ASN A O 1
ATOM 8685 N N . SER A 1 1685 ? 145.300 157.079 157.431 1.00 64.23 1685 SER A N 1
ATOM 8686 C CA . SER A 1 1685 ? 145.112 156.996 155.968 1.00 64.23 1685 SER A CA 1
ATOM 8687 C C . SER A 1 1685 ? 144.404 158.268 155.561 1.00 64.23 1685 SER A C 1
ATOM 8688 O O . SER A 1 1685 ? 143.416 158.615 156.167 1.00 64.23 1685 SER A O 1
ATOM 8691 N N . ASN A 1 1686 ? 144.854 158.920 154.500 1.00 66.66 1686 ASN A N 1
ATOM 8692 C CA . ASN A 1 1686 ? 144.255 160.199 154.117 1.00 66.66 1686 ASN A CA 1
ATOM 8693 C C . ASN A 1 1686 ? 143.022 160.063 153.213 1.00 66.66 1686 ASN A C 1
ATOM 8694 O O . ASN A 1 1686 ? 142.270 161.024 153.060 1.00 66.66 1686 ASN A O 1
ATOM 8699 N N . GLY A 1 1687 ? 142.800 158.886 152.631 1.00 66.72 1687 GLY A N 1
ATOM 8700 C CA . GLY A 1 1687 ? 141.677 158.717 151.720 1.00 66.72 1687 GLY A CA 1
ATOM 8701 C C . GLY A 1 1687 ? 140.462 158.275 152.494 1.00 66.72 1687 GLY A C 1
ATOM 8702 O O . GLY A 1 1687 ? 140.436 157.126 152.926 1.00 66.72 1687 GLY A O 1
ATOM 8703 N N . THR A 1 1688 ? 139.502 159.176 152.722 1.00 63.49 1688 THR A N 1
ATOM 8704 C CA . THR A 1 1688 ? 138.274 158.895 153.509 1.00 63.49 1688 THR A CA 1
ATOM 8705 C C . THR A 1 1688 ? 138.670 158.617 154.948 1.00 63.49 1688 THR A C 1
ATOM 8706 O O . THR A 1 1688 ? 137.855 158.086 155.706 1.00 63.49 1688 THR A O 1
ATOM 8710 N N . ARG A 1 1689 ? 139.920 158.921 155.309 1.00 57.41 1689 ARG A N 1
ATOM 8711 C CA . ARG A 1 1689 ? 140.434 158.695 156.662 1.00 57.41 1689 ARG A CA 1
ATOM 8712 C C . ARG A 1 1689 ? 140.438 157.223 157.010 1.00 57.41 1689 ARG A C 1
ATOM 8713 O O . ARG A 1 1689 ? 140.589 156.893 158.171 1.00 57.41 1689 ARG A O 1
ATOM 8721 N N . GLY A 1 1690 ? 140.318 156.329 156.034 1.00 41.12 1690 GLY A N 1
ATOM 8722 C CA . GLY A 1 1690 ? 140.181 154.930 156.383 1.00 41.12 1690 GLY A CA 1
ATOM 8723 C C . GLY A 1 1690 ? 140.359 153.833 155.386 1.00 41.12 1690 GLY A C 1
ATOM 8724 O O . GLY A 1 1690 ? 140.555 154.088 154.204 1.00 41.12 1690 GLY A O 1
ATOM 8725 N N . ASP A 1 1691 ? 140.201 152.611 155.841 1.00 28.56 1691 ASP A N 1
ATOM 8726 C CA . ASP A 1 1691 ? 140.299 151.487 154.936 1.00 28.56 1691 ASP A CA 1
ATOM 8727 C C . ASP A 1 1691 ? 138.973 151.095 154.280 1.00 28.56 1691 ASP A C 1
ATOM 8728 O O . ASP A 1 1691 ? 138.849 149.994 153.760 1.00 28.56 1691 ASP A O 1
ATOM 8733 N N . CYS A 1 1692 ? 137.990 151.986 154.289 1.00 26.36 1692 CYS A N 1
ATOM 8734 C CA . CYS A 1 1692 ? 136.713 151.720 153.618 1.00 26.36 1692 CYS A CA 1
ATOM 8735 C C . CYS A 1 1692 ? 136.779 151.912 152.123 1.00 26.36 1692 CYS A C 1
ATOM 8736 O O . CYS A 1 1692 ? 137.695 152.552 151.620 1.00 26.36 1692 CYS A O 1
ATOM 8739 N N . GLY A 1 1693 ? 135.804 151.373 151.407 1.00 17.08 1693 GLY A N 1
ATOM 8740 C CA . GLY A 1 1693 ? 135.766 151.524 149.967 1.00 17.08 1693 GLY A CA 1
ATOM 8741 C C . GLY A 1 1693 ? 134.724 152.480 149.433 1.00 17.08 1693 GLY A C 1
ATOM 8742 O O . GLY A 1 1693 ? 134.065 153.164 150.207 1.00 17.08 1693 GLY A O 1
ATOM 8743 N N . SER A 1 1694 ? 134.575 152.539 148.109 1.00 14.02 1694 SER A N 1
ATOM 8744 C CA . SER A 1 1694 ? 133.598 153.409 147.508 1.00 14.02 1694 SER A CA 1
ATOM 8745 C C . SER A 1 1694 ? 132.685 152.502 146.715 1.00 14.02 1694 SER A C 1
ATOM 8746 O O . SER A 1 1694 ? 132.995 152.161 145.582 1.00 14.02 1694 SER A O 1
ATOM 8749 N N . PRO A 1 1695 ? 131.548 152.095 147.295 1.00 11.64 1695 PRO A N 1
ATOM 8750 C CA . PRO A 1 1695 ? 130.683 151.104 146.627 1.00 11.64 1695 PRO A CA 1
ATOM 8751 C C . PRO A 1 1695 ? 130.186 151.526 145.254 1.00 11.64 1695 PRO A C 1
ATOM 8752 O O . PRO A 1 1695 ? 130.189 150.708 144.328 1.00 11.64 1695 PRO A O 1
ATOM 8756 N N . ALA A 1 1696 ? 129.933 152.820 145.111 1.00 9.29 1696 ALA A N 1
ATOM 8757 C CA . ALA A 1 1696 ? 129.420 153.409 143.866 1.00 9.29 1696 ALA A CA 1
ATOM 8758 C C . ALA A 1 1696 ? 130.450 153.431 142.777 1.00 9.29 1696 ALA A C 1
ATOM 8759 O O . ALA A 1 1696 ? 130.099 153.075 141.680 1.00 9.29 1696 ALA A O 1
ATOM 8761 N N . VAL A 1 1697 ? 131.662 153.865 143.075 1.00 8.85 1697 VAL A N 1
ATOM 8762 C CA . VAL A 1 1697 ? 132.782 153.907 142.099 1.00 8.85 1697 VAL A CA 1
ATOM 8763 C C . VAL A 1 1697 ? 133.208 152.487 141.821 1.00 8.85 1697 VAL A C 1
ATOM 8764 O O . VAL A 1 1697 ? 133.622 152.229 140.719 1.00 8.85 1697 VAL A O 1
ATOM 8768 N N . GLY A 1 1698 ? 133.125 151.628 142.813 1.00 7.59 1698 GLY A N 1
ATOM 8769 C CA . GLY A 1 1698 ? 133.509 150.231 142.650 1.00 7.59 1698 GLY A CA 1
ATOM 8770 C C . GLY A 1 1698 ? 132.574 149.458 141.781 1.00 7.59 1698 GLY A C 1
ATOM 8771 O O . GLY A 1 1698 ? 133.047 148.668 141.010 1.00 7.59 1698 GLY A O 1
ATOM 8772 N N . ILE A 1 1699 ? 131.286 149.663 141.918 1.00 9.75 1699 ILE A N 1
ATOM 8773 C CA . ILE A 1 1699 ? 130.260 148.939 141.135 1.00 9.75 1699 ILE A CA 1
ATOM 8774 C C . ILE A 1 1699 ? 130.268 149.432 139.704 1.00 9.75 1699 ILE A C 1
ATOM 8775 O O . ILE A 1 1699 ? 129.836 148.694 138.858 1.00 9.75 1699 ILE A O 1
ATOM 8780 N N . ILE A 1 1700 ? 130.773 150.627 139.461 1.00 13.56 1700 ILE A N 1
ATOM 8781 C CA . ILE A 1 1700 ? 130.817 151.176 138.091 1.00 13.56 1700 ILE A CA 1
ATOM 8782 C C . ILE A 1 1700 ? 132.084 150.683 137.421 1.00 13.56 1700 ILE A C 1
ATOM 8783 O O . ILE A 1 1700 ? 132.042 150.421 136.247 1.00 13.56 1700 ILE A O 1
ATOM 8788 N N . PHE A 1 1701 ? 133.147 150.537 138.165 1.00 13.56 1701 PHE A N 1
ATOM 8789 C CA . PHE A 1 1701 ? 134.436 150.090 137.649 1.00 13.56 1701 PHE A CA 1
ATOM 8790 C C . PHE A 1 1701 ? 134.412 148.622 137.342 1.00 13.56 1701 PHE A C 1
ATOM 8791 O O . PHE A 1 1701 ? 134.803 148.265 136.253 1.00 13.56 1701 PHE A O 1
ATOM 8799 N N . PHE A 1 1702 ? 134.008 147.785 138.272 1.00 10.51 1702 PHE A N 1
ATOM 8800 C CA . PHE A 1 1702 ? 134.084 146.323 138.053 1.00 10.51 1702 PHE A CA 1
ATOM 8801 C C . PHE A 1 1702 ? 132.986 145.842 137.125 1.00 10.51 1702 PHE A C 1
ATOM 8802 O O . PHE A 1 1702 ? 133.212 144.853 136.492 1.00 10.51 1702 PHE A O 1
ATOM 8810 N N . THR A 1 1703 ? 131.857 146.502 137.033 1.00 13.56 1703 THR A N 1
ATOM 8811 C CA . THR A 1 1703 ? 130.769 146.125 136.115 1.00 13.56 1703 THR A CA 1
ATOM 8812 C C . THR A 1 1703 ? 131.001 146.647 134.698 1.00 13.56 1703 THR A C 1
ATOM 8813 O O . THR A 1 1703 ? 130.741 145.903 133.779 1.00 13.56 1703 THR A O 1
ATOM 8817 N N . THR A 1 1704 ? 131.452 147.879 134.513 1.00 10.58 1704 THR A N 1
ATOM 8818 C CA . THR A 1 1704 ? 131.785 148.412 133.183 1.00 10.58 1704 THR A CA 1
ATOM 8819 C C . THR A 1 1704 ? 132.926 147.600 132.610 1.00 10.58 1704 THR A C 1
ATOM 8820 O O . THR A 1 1704 ? 132.848 147.248 131.463 1.00 10.58 1704 THR A O 1
ATOM 8824 N N . TYR A 1 1705 ? 133.924 147.229 133.402 1.00 11.77 1705 TYR A N 1
ATOM 8825 C CA . TYR A 1 1705 ? 135.118 146.520 132.896 1.00 11.77 1705 TYR A CA 1
ATOM 8826 C C . TYR A 1 1705 ? 134.744 145.166 132.376 1.00 11.77 1705 TYR A C 1
ATOM 8827 O O . TYR A 1 1705 ? 135.312 144.733 131.422 1.00 11.77 1705 TYR A O 1
ATOM 8836 N N . ILE A 1 1706 ? 133.888 144.485 133.087 1.00 9.45 1706 ILE A N 1
ATOM 8837 C CA . ILE A 1 1706 ? 133.549 143.137 132.637 1.00 9.45 1706 ILE A CA 1
ATOM 8838 C C . ILE A 1 1706 ? 132.704 143.195 131.369 1.00 9.45 1706 ILE A C 1
ATOM 8839 O O . ILE A 1 1706 ? 132.851 142.355 130.476 1.00 9.45 1706 ILE A O 1
ATOM 8844 N N . ILE A 1 1707 ? 131.818 144.192 131.257 1.00 11.37 1707 ILE A N 1
ATOM 8845 C CA . ILE A 1 1707 ? 131.011 144.315 130.041 1.00 11.37 1707 ILE A CA 1
ATOM 8846 C C . ILE A 1 1707 ? 131.897 144.610 128.832 1.00 11.37 1707 ILE A C 1
ATOM 8847 O O . ILE A 1 1707 ? 131.759 143.988 127.768 1.00 11.37 1707 ILE A O 1
ATOM 8852 N N . ILE A 1 1708 ? 132.821 145.565 128.976 1.00 14.37 1708 ILE A N 1
ATOM 8853 C CA . ILE A 1 1708 ? 133.709 145.910 127.866 1.00 14.37 1708 ILE A CA 1
ATOM 8854 C C . ILE A 1 1708 ? 134.595 144.724 127.504 1.00 14.37 1708 ILE A C 1
ATOM 8855 O O . ILE A 1 1708 ? 134.841 144.444 126.323 1.00 14.37 1708 ILE A O 1
ATOM 8860 N N . SER A 1 1709 ? 135.093 144.012 128.517 1.00 16.86 1709 SER A N 1
ATOM 8861 C CA . SER A 1 1709 ? 135.911 142.833 128.262 1.00 16.86 1709 SER A CA 1
ATOM 8862 C C . SER A 1 1709 ? 135.120 141.777 127.504 1.00 16.86 1709 SER A C 1
ATOM 8863 O O . SER A 1 1709 ? 135.630 141.167 126.561 1.00 16.86 1709 SER A O 1
ATOM 8866 N N . PHE A 1 1710 ? 133.865 141.553 127.900 1.00 18.38 1710 PHE A N 1
ATOM 8867 C CA . PHE A 1 1710 ? 133.032 140.577 127.207 1.00 18.38 1710 PHE A CA 1
ATOM 8868 C C . PHE A 1 1710 ? 132.823 140.971 125.752 1.00 18.38 1710 PHE A C 1
ATOM 8869 O O . PHE A 1 1710 ? 132.885 140.122 124.856 1.00 18.38 1710 PHE A O 1
ATOM 8877 N N . LEU A 1 1711 ? 132.576 142.258 125.498 1.00 19.07 1711 LEU A N 1
ATOM 8878 C CA . LEU A 1 1711 ? 132.404 142.723 124.123 1.00 19.07 1711 LEU A CA 1
ATOM 8879 C C . LEU A 1 1711 ? 133.668 142.489 123.300 1.00 19.07 1711 LEU A C 1
ATOM 8880 O O . LEU A 1 1711 ? 133.611 142.002 122.160 1.00 19.07 1711 LEU A O 1
ATOM 8885 N N . ILE A 1 1712 ? 134.827 142.822 123.871 1.00 20.40 1712 ILE A N 1
ATOM 8886 C CA . ILE A 1 1712 ? 136.085 142.645 123.151 1.00 20.40 1712 ILE A CA 1
ATOM 8887 C C . ILE A 1 1712 ? 136.332 141.169 122.856 1.00 20.40 1712 ILE A C 1
ATOM 8888 O O . ILE A 1 1712 ? 136.723 140.798 121.740 1.00 20.40 1712 ILE A O 1
ATOM 8893 N N . MET A 1 1713 ? 136.066 140.323 123.857 1.00 23.62 1713 MET A N 1
ATOM 8894 C CA . MET A 1 1713 ? 136.295 138.862 123.693 1.00 23.62 1713 MET A CA 1
ATOM 8895 C C . MET A 1 1713 ? 135.362 138.317 122.604 1.00 23.62 1713 MET A C 1
ATOM 8896 O O . MET A 1 1713 ? 135.839 137.512 121.780 1.00 23.62 1713 MET A O 1
ATOM 8901 N N . VAL A 1 1714 ? 134.092 138.737 122.595 1.00 22.21 1714 VAL A N 1
ATOM 8902 C CA . VAL A 1 1714 ? 133.168 138.174 121.609 1.00 22.21 1714 VAL A CA 1
ATOM 8903 C C . VAL A 1 1714 ? 133.529 138.649 120.205 1.00 22.21 1714 VAL A C 1
ATOM 8904 O O . VAL A 1 1714 ? 133.358 137.913 119.224 1.00 22.21 1714 VAL A O 1
ATOM 8908 N N . ASN A 1 1715 ? 134.048 139.875 120.078 1.00 22.67 1715 ASN A N 1
ATOM 8909 C CA . ASN A 1 1715 ? 134.558 140.292 118.772 1.00 22.67 1715 ASN A CA 1
ATOM 8910 C C . ASN A 1 1715 ? 135.755 139.444 118.348 1.00 22.67 1715 ASN A C 1
ATOM 8911 O O . ASN A 1 1715 ? 135.861 139.042 117.179 1.00 22.67 1715 ASN A O 1
ATOM 8916 N N . MET A 1 1716 ? 136.661 139.152 119.287 1.00 22.67 1716 MET A N 1
ATOM 8917 C CA . MET A 1 1716 ? 137.751 138.223 118.993 1.00 22.67 1716 MET A CA 1
ATOM 8918 C C . MET A 1 1716 ? 137.214 136.851 118.595 1.00 22.67 1716 MET A C 1
ATOM 8919 O O . MET A 1 1716 ? 137.766 136.190 117.706 1.00 22.67 1716 MET A O 1
ATOM 8924 N N . TYR A 1 1717 ? 136.151 136.402 119.267 1.00 23.39 1717 TYR A N 1
ATOM 8925 C CA . TYR A 1 1717 ? 135.530 135.121 118.954 1.00 23.39 1717 TYR A CA 1
ATOM 8926 C C . TYR A 1 1717 ? 135.053 135.101 117.512 1.00 23.39 1717 TYR A C 1
ATOM 8927 O O . TYR A 1 1717 ? 135.299 134.141 116.774 1.00 23.39 1717 TYR A O 1
ATOM 8936 N N . ILE A 1 1718 ? 134.364 136.166 117.096 1.00 22.73 1718 ILE A N 1
ATOM 8937 C CA . ILE A 1 1718 ? 133.880 136.256 115.721 1.00 22.73 1718 ILE A CA 1
ATOM 8938 C C . ILE A 1 1718 ? 135.046 136.228 114.742 1.00 22.73 1718 ILE A C 1
ATOM 8939 O O . ILE A 1 1718 ? 135.004 135.527 113.724 1.00 22.73 1718 ILE A O 1
ATOM 8944 N N . ALA A 1 1719 ? 136.106 136.987 115.033 1.00 22.40 1719 ALA A N 1
ATOM 8945 C CA . ALA A 1 1719 ? 137.257 137.014 114.133 1.00 22.40 1719 ALA A CA 1
ATOM 8946 C C . ALA A 1 1719 ? 137.860 135.623 113.962 1.00 22.40 1719 ALA A C 1
ATOM 8947 O O . ALA A 1 1719 ? 138.093 135.162 112.836 1.00 22.40 1719 ALA A O 1
ATOM 8949 N N . VAL A 1 1720 ? 138.097 134.928 115.078 1.00 23.15 1720 VAL A N 1
ATOM 8950 C CA . VAL A 1 1720 ? 138.739 133.617 115.017 1.00 23.15 1720 VAL A CA 1
ATOM 8951 C C . VAL A 1 1720 ? 137.836 132.601 114.329 1.00 23.15 1720 VAL A C 1
ATOM 8952 O O . VAL A 1 1720 ? 138.304 131.771 113.540 1.00 23.15 1720 VAL A O 1
ATOM 8956 N N . ILE A 1 1721 ? 136.533 132.636 114.619 1.00 24.92 1721 ILE A N 1
ATOM 8957 C CA . ILE A 1 1721 ? 135.613 131.696 113.985 1.00 24.92 1721 ILE A CA 1
ATOM 8958 C C . ILE A 1 1721 ? 135.498 131.920 112.482 1.00 24.92 1721 ILE A C 1
ATOM 8959 O O . ILE A 1 1721 ? 135.479 130.944 111.721 1.00 24.92 1721 ILE A O 1
ATOM 8964 N N . LEU A 1 1722 ? 135.431 133.172 112.023 1.00 27.23 1722 LEU A N 1
ATOM 8965 C CA . LEU A 1 1722 ? 135.449 133.409 110.582 1.00 27.23 1722 LEU A CA 1
ATOM 8966 C C . LEU A 1 1722 ? 136.766 132.987 109.943 1.00 27.23 1722 LEU A C 1
ATOM 8967 O O . LEU A 1 1722 ? 136.757 132.461 108.824 1.00 27.23 1722 LEU A O 1
ATOM 8972 N N . GLU A 1 1723 ? 137.898 133.191 110.622 1.00 31.46 1723 GLU A N 1
ATOM 8973 C CA . GLU A 1 1723 ? 139.158 132.689 110.077 1.00 31.46 1723 GLU A CA 1
ATOM 8974 C C . GLU A 1 1723 ? 139.145 131.169 109.958 1.00 31.46 1723 GLU A C 1
ATOM 8975 O O . GLU A 1 1723 ? 139.606 130.614 108.952 1.00 31.46 1723 GLU A O 1
ATOM 8981 N N . ASN A 1 1724 ? 138.620 130.480 110.974 1.00 31.48 1724 ASN A N 1
ATOM 8982 C CA . ASN A 1 1724 ? 138.549 129.023 110.933 1.00 31.48 1724 ASN A CA 1
ATOM 8983 C C . ASN A 1 1724 ? 137.647 128.548 109.801 1.00 31.48 1724 ASN A C 1
ATOM 8984 O O . ASN A 1 1724 ? 137.959 127.571 109.111 1.00 31.48 1724 ASN A O 1
ATOM 8989 N N . PHE A 1 1725 ? 136.513 129.225 109.602 1.00 32.85 1725 PHE A N 1
ATOM 8990 C CA . PHE A 1 1725 ? 135.640 128.889 108.481 1.00 32.85 1725 PHE A CA 1
ATOM 8991 C C . PHE A 1 1725 ? 136.349 129.102 107.149 1.00 32.85 1725 PHE A C 1
ATOM 8992 O O . PHE A 1 1725 ? 136.226 128.286 106.229 1.00 32.85 1725 PHE A O 1
ATOM 9000 N N . ASN A 1 1726 ? 137.092 130.205 107.025 1.00 39.81 1726 ASN A N 1
ATOM 9001 C CA . ASN A 1 1726 ? 137.793 130.492 105.778 1.00 39.81 1726 ASN A CA 1
ATOM 9002 C C . ASN A 1 1726 ? 138.847 129.432 105.479 1.00 39.81 1726 ASN A C 1
ATOM 9003 O O . ASN A 1 1726 ? 138.994 128.994 104.332 1.00 39.81 1726 ASN A O 1
ATOM 9008 N N . VAL A 1 1727 ? 139.597 129.013 106.501 1.00 41.05 1727 VAL A N 1
ATOM 9009 C CA . VAL A 1 1727 ? 140.630 128.000 106.291 1.00 41.05 1727 VAL A CA 1
ATOM 9010 C C . VAL A 1 1727 ? 140.007 126.674 105.874 1.00 41.05 1727 VAL A C 1
ATOM 9011 O O . VAL A 1 1727 ? 140.475 126.019 104.934 1.00 41.05 1727 VAL A O 1
ATOM 9015 N N . ALA A 1 1728 ? 138.943 126.260 106.554 1.00 44.61 1728 ALA A N 1
ATOM 9016 C CA . ALA A 1 1728 ? 138.277 125.002 106.237 1.00 44.61 1728 ALA A CA 1
ATOM 9017 C C . ALA A 1 1728 ? 137.412 125.139 104.989 1.00 44.61 1728 ALA A C 1
ATOM 9018 O O . ALA A 1 1728 ? 137.659 124.485 103.975 1.00 44.61 1728 ALA A O 1
#

Organism: Homo sapiens (NCBI:txid9606)